Protein 6VGC (pdb70)

Structure (mmCIF, N/CA/C/O backbone):
data_6VGC
#
_entry.id   6VGC
#
_cell.length_a   65.911
_cell.length_b   101.488
_cell.length_c   111.864
_cell.angle_alpha   90.000
_cell.angle_beta   99.830
_cell.angle_gamma   90.000
#
_symmetry.space_group_name_H-M   'P 1 21 1'
#
loop_
_entity.id
_entity.type
_entity.pdbx_description
1 polymer '5-lipoxygenase-activating protein'
2 non-polymer '(2R)-cyclopentyl{4-[(quinolin-2-yl)methoxy]phenyl}acetic acid'
3 non-polymer 'CALCIUM ION'
4 non-polymer 'octyl beta-D-glucopyranoside'
5 water water
#
loop_
_atom_site.group_PDB
_atom_site.id
_atom_site.type_symbol
_atom_site.label_atom_id
_atom_site.label_alt_id
_atom_site.label_comp_id
_atom_site.label_asym_id
_atom_site.label_entity_id
_atom_site.label_seq_id
_atom_site.pdbx_PDB_ins_code
_atom_site.Cartn_x
_atom_site.Cartn_y
_atom_site.Cartn_z
_atom_site.occupancy
_atom_site.B_iso_or_equiv
_atom_site.auth_seq_id
_atom_site.auth_comp_id
_atom_site.auth_asym_id
_atom_site.auth_atom_id
_atom_site.pdbx_PDB_model_num
ATOM 1 N N . SER A 1 2 ? 16.839 -8.353 38.191 1.00 77.58 0 SER A N 1
ATOM 2 C CA . SER A 1 2 ? 15.933 -8.627 37.035 1.00 78.37 0 SER A CA 1
ATOM 3 C C . SER A 1 2 ? 15.628 -7.375 36.213 1.00 77.09 0 SER A C 1
ATOM 4 O O . SER A 1 2 ? 15.500 -7.450 34.989 1.00 77.14 0 SER A O 1
ATOM 7 N N . LEU A 1 3 ? 15.517 -6.233 36.892 1.00 76.15 1 LEU A N 1
ATOM 8 C CA . LEU A 1 3 ? 15.219 -4.950 36.246 1.00 74.91 1 LEU A CA 1
ATOM 9 C C . LEU A 1 3 ? 16.368 -4.461 35.363 1.00 74.58 1 LEU A C 1
ATOM 10 O O . LEU A 1 3 ? 17.531 -4.800 35.597 1.00 74.65 1 LEU A O 1
ATOM 15 N N . ASP A 1 4 ? 16.028 -3.658 34.356 1.00 73.91 2 ASP A N 1
ATOM 16 C CA . ASP A 1 4 ? 17.004 -3.132 33.399 1.00 73.75 2 ASP A CA 1
ATOM 17 C C . ASP A 1 4 ? 17.875 -2.015 33.982 1.00 73.87 2 ASP A C 1
ATOM 18 O O . ASP A 1 4 ? 17.552 -1.440 35.023 1.00 74.43 2 ASP A O 1
ATOM 23 N N . GLN A 1 5 ? 18.972 -1.716 33.287 1.00 72.80 3 GLN A N 1
ATOM 24 C CA . GLN A 1 5 ? 20.017 -0.805 33.766 1.00 71.31 3 GLN A CA 1
ATOM 25 C C . GLN A 1 5 ? 19.539 0.618 34.069 1.00 69.93 3 GLN A C 1
ATOM 26 O O . GLN A 1 5 ? 19.961 1.218 35.061 1.00 70.37 3 GLN A O 1
ATOM 32 N N . GLU A 1 6 ? 18.667 1.149 33.215 1.00 67.99 4 GLU A N 1
ATOM 33 C CA . GLU A 1 6 ? 18.182 2.524 33.344 1.00 65.83 4 GLU A CA 1
ATOM 34 C C . GLU A 1 6 ? 17.295 2.710 34.578 1.00 62.61 4 GLU A C 1
ATOM 35 O O . GLU A 1 6 ? 17.373 3.738 35.257 1.00 61.77 4 GLU A O 1
ATOM 41 N N . THR A 1 7 ? 16.465 1.707 34.861 1.00 58.87 5 THR A N 1
ATOM 42 C CA . THR A 1 7 ? 15.545 1.731 36.000 1.00 56.17 5 THR A CA 1
ATOM 43 C C . THR A 1 7 ? 16.284 1.612 37.336 1.00 55.13 5 THR A C 1
ATOM 44 O O . THR A 1 7 ? 15.942 2.300 38.301 1.00 55.52 5 THR A O 1
ATOM 48 N N . VAL A 1 8 ? 17.295 0.743 37.381 1.00 52.54 6 VAL A N 1
ATOM 49 C CA . VAL A 1 8 ? 18.114 0.558 38.583 1.00 50.66 6 VAL A CA 1
ATOM 50 C C . VAL A 1 8 ? 18.884 1.837 38.916 1.00 49.21 6 VAL A C 1
ATOM 51 O O . VAL A 1 8 ? 19.030 2.191 40.087 1.00 48.73 6 VAL A O 1
ATOM 55 N N . GLY A 1 9 ? 19.350 2.535 37.882 1.00 47.36 7 GLY A N 1
ATOM 56 C CA . GLY A 1 9 ? 19.981 3.848 38.041 1.00 46.65 7 GLY A CA 1
ATOM 57 C C . GLY A 1 9 ? 19.070 4.913 38.634 1.00 46.66 7 GLY A C 1
ATOM 58 O O . GLY A 1 9 ? 19.548 5.896 39.207 1.00 46.02 7 GLY A O 1
ATOM 59 N N . ASN A 1 10 ? 17.759 4.718 38.495 1.00 45.02 8 ASN A N 1
ATOM 60 C CA . ASN A 1 10 ? 16.777 5.629 39.076 1.00 44.81 8 ASN A CA 1
ATOM 61 C C . ASN A 1 10 ? 16.404 5.287 40.519 1.00 44.59 8 ASN A C 1
ATOM 62 O O . ASN A 1 10 ? 15.736 6.074 41.190 1.00 44.27 8 ASN A O 1
ATOM 67 N N . VAL A 1 11 ? 16.834 4.119 40.993 1.00 43.39 9 VAL A N 1
ATOM 68 C CA . VAL A 1 11 ? 16.485 3.653 42.341 1.00 41.17 9 VAL A CA 1
ATOM 69 C C . VAL A 1 11 ? 17.692 3.262 43.203 1.00 40.85 9 VAL A C 1
ATOM 70 O O . VAL A 1 11 ? 17.560 3.100 44.418 1.00 42.98 9 VAL A O 1
ATOM 74 N N . VAL A 1 12 ? 18.861 3.122 42.579 1.00 39.62 10 VAL A N 1
ATOM 75 C CA . VAL A 1 12 ? 20.063 2.618 43.266 1.00 38.71 10 VAL A CA 1
ATOM 76 C C . VAL A 1 12 ? 20.404 3.355 44.571 1.00 37.33 10 VAL A C 1
ATOM 77 O O . VAL A 1 12 ? 20.753 2.721 45.566 1.00 38.60 10 VAL A O 1
ATOM 81 N N . LEU A 1 13 ? 20.277 4.681 44.571 1.00 36.37 11 LEU A N 1
ATOM 82 C CA . LEU A 1 13 ? 20.578 5.480 45.761 1.00 35.31 11 LEU A CA 1
ATOM 83 C C . LEU A 1 13 ? 19.548 5.257 46.863 1.00 33.36 11 LEU A C 1
ATOM 84 O O . LEU A 1 13 ? 19.905 5.102 48.030 1.00 33.79 11 LEU A O 1
ATOM 89 N N . LEU A 1 14 ? 18.273 5.236 46.481 1.00 33.41 12 LEU A N 1
ATOM 90 C CA . LEU A 1 14 ? 17.181 4.939 47.406 1.00 31.44 12 LEU A CA 1
ATOM 91 C C . LEU A 1 14 ? 17.319 3.532 47.989 1.00 30.35 12 LEU A C 1
ATOM 92 O O . LEU 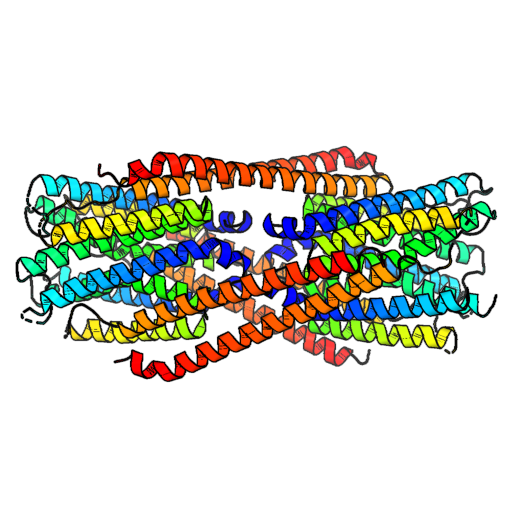A 1 14 ? 17.086 3.320 49.182 1.00 32.26 12 LEU A O 1
ATOM 97 N N . ALA A 1 15 ? 17.716 2.585 47.142 1.00 29.65 13 ALA A N 1
ATOM 98 C CA . ALA A 1 15 ? 17.961 1.201 47.552 1.00 32.37 13 ALA A CA 1
ATOM 99 C C . ALA A 1 15 ? 19.073 1.094 48.599 1.00 32.77 13 ALA A C 1
ATOM 100 O O . ALA A 1 15 ? 18.929 0.381 49.595 1.00 34.00 13 ALA A O 1
ATOM 102 N N . ILE A 1 16 ? 20.172 1.812 48.368 1.00 34.12 14 ILE A N 1
ATOM 103 C CA . ILE A 1 16 ? 21.303 1.844 49.297 1.00 33.59 14 ILE A CA 1
ATOM 104 C C . ILE A 1 16 ? 20.874 2.405 50.653 1.00 33.72 14 ILE A C 1
ATOM 105 O O . ILE A 1 16 ? 21.167 1.815 51.697 1.00 33.23 14 ILE A O 1
ATOM 110 N N . VAL A 1 17 ? 20.157 3.528 50.623 1.00 34.33 15 VAL A N 1
ATOM 111 C CA . VAL A 1 17 ? 19.635 4.163 51.834 1.00 33.65 15 VAL A CA 1
ATOM 112 C C . VAL A 1 17 ? 18.688 3.222 52.592 1.00 34.13 15 VAL A C 1
ATOM 113 O O . VAL A 1 17 ? 18.707 3.178 53.824 1.00 37.28 15 VAL A O 1
ATOM 117 N N . THR A 1 18 ? 17.881 2.464 51.851 1.00 34.34 16 THR A N 1
ATOM 118 C CA . THR A 1 18 ? 16.954 1.494 52.444 1.00 33.54 16 THR A CA 1
ATOM 119 C C . THR A 1 18 ? 17.712 0.336 53.103 1.00 32.42 16 THR A C 1
ATOM 120 O O . THR A 1 18 ? 17.349 -0.116 54.192 1.00 32.11 16 THR A O 1
ATOM 124 N N . LEU A 1 19 ? 18.770 -0.131 52.449 1.00 32.52 17 LEU A N 1
ATOM 125 C CA . LEU A 1 19 ? 19.612 -1.187 53.022 1.00 34.62 17 LEU A CA 1
ATOM 126 C C . LEU A 1 19 ? 20.342 -0.758 54.293 1.00 34.49 17 LEU A C 1
ATOM 127 O O . LEU A 1 19 ? 20.478 -1.555 55.222 1.00 36.40 17 LEU A O 1
ATOM 132 N N . ILE A 1 20 ? 20.798 0.495 54.335 1.00 35.03 18 ILE A N 1
ATOM 133 C CA . ILE A 1 20 ? 21.449 1.044 55.533 1.00 34.65 18 ILE A CA 1
ATOM 134 C C . ILE A 1 20 ? 20.455 1.106 56.698 1.00 35.74 18 ILE A C 1
ATOM 135 O O . ILE A 1 20 ? 20.814 0.807 57.841 1.00 38.39 18 ILE A O 1
ATOM 140 N N . SER A 1 21 ? 19.208 1.475 56.398 1.00 32.80 19 SER A N 1
ATOM 141 C CA . SER A 1 21 ? 18.136 1.497 57.395 1.00 31.53 19 SER A CA 1
ATOM 142 C C . SER A 1 21 ? 17.835 0.103 57.948 1.00 32.06 19 SER A C 1
ATOM 143 O O . SER A 1 21 ? 17.521 -0.045 59.129 1.00 35.55 19 SER A O 1
ATOM 146 N N . VAL A 1 22 ? 17.933 -0.908 57.086 1.00 33.20 20 VAL A N 1
ATOM 147 C CA . VAL A 1 22 ? 17.775 -2.309 57.483 1.00 34.59 20 VAL A CA 1
ATOM 148 C C . VAL A 1 22 ? 18.855 -2.719 58.494 1.00 35.99 20 VAL A C 1
ATOM 149 O O . VAL A 1 22 ? 18.550 -3.339 59.519 1.00 35.77 20 VAL A O 1
ATOM 153 N N . VAL A 1 23 ? 20.108 -2.357 58.208 1.00 35.32 21 VAL A N 1
ATOM 154 C CA . VAL A 1 23 ? 21.216 -2.595 59.136 1.00 34.41 21 VAL A CA 1
ATOM 155 C C . VAL A 1 23 ? 20.916 -1.917 60.472 1.00 34.92 21 VAL A C 1
ATOM 156 O O . VAL A 1 23 ? 21.085 -2.517 61.538 1.00 36.93 21 VAL A O 1
ATOM 160 N N . GLN A 1 24 ? 20.452 -0.673 60.402 1.00 33.19 22 GLN A N 1
ATOM 161 C CA . GLN A 1 24 ? 20.077 0.085 61.590 1.00 33.69 22 GLN A CA 1
ATOM 162 C C . GLN A 1 24 ? 18.916 -0.571 62.347 1.00 35.40 22 GLN A C 1
ATOM 163 O O . GLN A 1 24 ? 18.958 -0.666 63.578 1.00 36.95 22 GLN A O 1
ATOM 169 N N . ASN A 1 25 ? 17.894 -1.023 61.613 1.00 32.49 23 ASN A N 1
ATOM 170 C CA . ASN A 1 25 ? 16.789 -1.794 62.200 1.00 33.24 23 ASN A CA 1
ATOM 171 C C . ASN A 1 25 ? 17.304 -3.018 62.948 1.00 35.47 23 ASN A C 1
ATOM 172 O O . ASN A 1 25 ? 16.886 -3.285 64.079 1.00 36.30 23 ASN A O 1
ATOM 177 N N . GLY A 1 26 ? 18.216 -3.750 62.307 1.00 36.23 24 GLY A N 1
ATOM 178 C CA . GLY A 1 26 ? 18.842 -4.931 62.900 1.00 38.81 24 GLY A CA 1
ATOM 179 C C . GLY A 1 26 ? 19.587 -4.611 64.181 1.00 41.09 24 GLY A C 1
ATOM 180 O O . GLY A 1 26 ? 19.477 -5.341 65.167 1.00 42.03 24 GLY A O 1
ATOM 181 N N . PHE A 1 27 ? 20.335 -3.508 64.158 1.00 42.63 25 PHE A N 1
ATOM 182 C CA . PHE A 1 27 ? 21.084 -3.025 65.318 1.00 42.83 25 PHE A CA 1
ATOM 183 C C . PHE A 1 27 ? 20.167 -2.735 66.506 1.00 41.95 25 PHE A C 1
ATOM 184 O O . PHE A 1 27 ? 20.472 -3.118 67.637 1.00 44.58 25 PHE A O 1
ATOM 192 N N . PHE A 1 28 ? 19.049 -2.059 66.247 1.00 39.83 26 PHE A N 1
ATOM 193 C CA . PHE A 1 28 ? 18.066 -1.786 67.294 1.00 37.67 26 PHE A CA 1
ATOM 194 C C . PHE A 1 28 ? 17.486 -3.086 67.847 1.00 37.59 26 PHE A C 1
ATOM 195 O O . PHE A 1 28 ? 17.313 -3.227 69.059 1.00 37.65 26 PHE A O 1
ATOM 203 N N . ALA A 1 29 ? 17.192 -4.027 66.949 1.00 38.69 27 ALA A N 1
ATOM 204 C CA . ALA A 1 29 ? 16.592 -5.313 67.312 1.00 40.53 27 ALA A CA 1
ATOM 205 C C . ALA A 1 29 ? 17.538 -6.146 68.165 1.00 42.70 27 ALA A C 1
ATOM 206 O O . ALA A 1 29 ? 17.124 -6.737 69.165 1.00 42.66 27 ALA A O 1
ATOM 208 N N . HIS A 1 30 ? 18.807 -6.180 67.760 1.00 45.96 28 HIS A N 1
ATOM 209 C CA . HIS A 1 30 ? 19.870 -6.833 68.518 1.00 49.10 28 HIS A CA 1
ATOM 210 C C . HIS A 1 30 ? 19.947 -6.272 69.935 1.00 50.14 28 HIS A C 1
ATOM 211 O O . HIS A 1 30 ? 20.069 -7.028 70.902 1.00 53.49 28 HIS A O 1
ATOM 218 N N . LYS A 1 31 ? 19.856 -4.947 70.042 1.00 49.60 29 LYS A N 1
ATOM 219 C CA . LYS A 1 31 ? 19.932 -4.242 71.321 1.00 51.44 29 LYS A CA 1
ATOM 220 C C . LYS A 1 31 ? 18.786 -4.631 72.260 1.00 51.24 29 LYS A C 1
ATOM 221 O O . LYS A 1 31 ? 18.969 -4.693 73.477 1.00 51.12 29 LYS A O 1
ATOM 227 N N . VAL A 1 32 ? 17.612 -4.891 71.687 1.00 51.21 30 VAL A N 1
ATOM 228 C CA . VAL A 1 32 ? 16.465 -5.390 72.447 1.00 51.47 30 VAL A CA 1
ATOM 229 C C . VAL A 1 32 ? 16.726 -6.825 72.914 1.00 52.62 30 VAL A C 1
ATOM 230 O O . VAL A 1 32 ? 16.526 -7.144 74.088 1.00 51.43 30 VAL A O 1
ATOM 234 N N . GLU A 1 33 ? 17.183 -7.669 71.989 1.00 54.73 31 GLU A N 1
ATOM 235 C CA . GLU A 1 33 ? 17.518 -9.069 72.265 1.00 57.67 31 GLU A CA 1
ATOM 236 C C . GLU A 1 33 ? 18.552 -9.193 73.386 1.00 60.21 31 GLU A C 1
ATOM 237 O O . GLU A 1 33 ? 18.433 -10.061 74.253 1.00 59.06 31 GLU A O 1
ATOM 243 N N . HIS A 1 34 ? 19.552 -8.313 73.359 1.00 63.33 32 HIS A N 1
ATOM 244 C CA . HIS A 1 34 ? 20.611 -8.267 74.367 1.00 66.81 32 HIS A CA 1
ATOM 245 C C . HIS A 1 34 ? 20.066 -8.005 75.773 1.00 68.44 32 HIS A C 1
ATOM 246 O O . HIS A 1 34 ? 20.599 -8.521 76.757 1.00 69.66 32 HIS A O 1
ATOM 253 N N . GLU A 1 35 ? 18.999 -7.213 75.854 1.00 69.92 33 GLU A N 1
ATOM 254 C CA . GLU A 1 35 ? 18.393 -6.854 77.132 1.00 70.53 33 GLU A CA 1
ATOM 255 C C . GLU A 1 35 ? 17.223 -7.772 77.502 1.00 71.69 33 GLU A C 1
ATOM 256 O O . GLU A 1 35 ? 16.827 -7.841 78.667 1.00 72.66 33 GLU A O 1
ATOM 262 N N . SER A 1 36 ? 16.680 -8.472 76.507 1.00 72.77 34 SER A N 1
ATOM 263 C CA . SER A 1 36 ? 15.551 -9.382 76.710 1.00 74.62 34 SER A CA 1
ATOM 264 C C . SER A 1 36 ? 15.979 -10.687 77.375 1.00 76.20 34 SER A C 1
ATOM 265 O O . SER A 1 36 ? 15.268 -11.214 78.234 1.00 76.05 34 SER A O 1
ATOM 268 N N . ARG A 1 37 ? 17.140 -11.197 76.969 1.00 77.99 35 ARG A N 1
ATOM 269 C CA . ARG A 1 37 ? 17.671 -12.462 77.480 1.00 78.79 35 ARG A CA 1
ATOM 270 C C . ARG A 1 37 ? 18.094 -12.359 78.951 1.00 79.14 35 ARG A C 1
ATOM 271 O O . ARG A 1 37 ? 18.149 -13.368 79.659 1.00 79.47 35 ARG A O 1
ATOM 279 N N . THR A 1 38 ? 18.379 -11.135 79.396 1.00 78.88 36 THR A N 1
ATOM 280 C CA . THR A 1 38 ? 18.790 -10.868 80.772 1.00 78.23 36 THR A CA 1
ATOM 281 C C . THR A 1 38 ? 17.617 -10.368 81.610 1.00 77.62 36 THR A C 1
ATOM 282 O O . THR A 1 38 ? 16.714 -11.133 81.951 1.00 76.95 36 THR A O 1
ATOM 284 N N . THR A 1 47 ? 5.857 -4.161 81.886 1.00 79.74 45 THR A N 1
ATOM 285 C CA . THR A 1 47 ? 6.842 -3.175 82.332 1.00 80.32 45 THR A CA 1
ATOM 286 C C . THR A 1 47 ? 7.903 -3.802 83.248 1.00 79.57 45 THR A C 1
ATOM 287 O O . THR A 1 47 ? 7.759 -3.827 84.474 1.00 79.49 45 THR A O 1
ATOM 291 N N . GLY A 1 48 ? 8.966 -4.313 82.630 1.00 78.67 46 GLY A N 1
ATOM 292 C CA . GLY A 1 48 ? 10.032 -5.007 83.351 1.00 76.77 46 GLY A CA 1
ATOM 293 C C . GLY A 1 48 ? 11.140 -4.086 83.819 1.00 75.09 46 GLY A C 1
ATOM 294 O O . GLY A 1 48 ? 10.878 -2.972 84.282 1.00 75.44 46 GLY A O 1
ATOM 295 N N . THR A 1 49 ? 12.379 -4.559 83.692 1.00 72.99 47 THR A N 1
ATOM 296 C CA . THR A 1 49 ? 13.571 -3.810 84.099 1.00 72.00 47 THR A CA 1
ATOM 297 C C . THR A 1 49 ? 13.650 -2.464 83.380 1.00 70.57 47 THR A C 1
ATOM 298 O O . THR A 1 49 ? 13.253 -2.351 82.218 1.00 70.93 47 THR A O 1
ATOM 302 N N . LEU A 1 50 ? 14.158 -1.450 84.080 1.00 69.46 48 LEU A N 1
ATOM 303 C CA . LEU A 1 50 ? 14.339 -0.112 83.509 1.00 68.49 48 LEU A CA 1
ATOM 304 C C . LEU A 1 50 ? 15.139 -0.147 82.207 1.00 66.39 48 LEU A C 1
ATOM 305 O O . LEU A 1 50 ? 14.774 0.516 81.236 1.00 65.59 48 LEU A O 1
ATOM 310 N N . ALA A 1 51 ? 16.215 -0.933 82.198 1.00 64.64 49 ALA A N 1
ATOM 311 C CA . ALA A 1 51 ? 17.082 -1.075 81.027 1.00 62.22 49 ALA A CA 1
ATOM 312 C C . ALA A 1 51 ? 16.352 -1.682 79.828 1.00 60.83 49 ALA A C 1
ATOM 313 O O . ALA A 1 51 ? 16.456 -1.166 78.715 1.00 61.38 49 ALA A O 1
ATOM 315 N N . PHE A 1 52 ? 15.613 -2.766 80.059 1.00 58.32 50 PHE A N 1
ATOM 316 C CA . PHE A 1 52 ? 14.864 -3.426 78.989 1.00 57.52 50 PHE A CA 1
ATOM 317 C C . PHE A 1 52 ? 13.725 -2.555 78.459 1.00 57.10 50 PHE A C 1
ATOM 318 O O . PHE A 1 52 ? 13.548 -2.436 77.245 1.00 56.40 50 PHE A O 1
ATOM 326 N N . GLU A 1 53 ? 12.965 -1.950 79.371 1.00 56.00 51 GLU A N 1
ATOM 327 C CA . GLU A 1 53 ? 11.854 -1.075 79.003 1.00 56.40 51 GLU A CA 1
ATOM 328 C C . GLU A 1 53 ? 12.292 0.112 78.149 1.00 55.39 51 GLU A C 1
ATOM 329 O O . GLU A 1 53 ? 11.572 0.517 77.236 1.00 52.70 51 GLU A O 1
ATOM 335 N N . ARG A 1 54 ? 13.472 0.654 78.445 1.00 55.55 52 ARG A N 1
ATOM 336 C CA . ARG A 1 54 ? 14.024 1.780 77.690 1.00 56.25 52 ARG A CA 1
ATOM 337 C C . ARG A 1 54 ? 14.382 1.410 76.247 1.00 54.54 52 ARG A C 1
ATOM 338 O O . ARG A 1 54 ? 14.038 2.143 75.318 1.00 54.89 52 ARG A O 1
ATOM 346 N N . VAL A 1 55 ? 15.055 0.274 76.063 1.00 52.67 53 VAL A N 1
ATOM 347 C CA . VAL A 1 55 ? 15.447 -0.187 74.725 1.00 52.24 53 VAL A CA 1
ATOM 348 C C . VAL A 1 55 ? 14.231 -0.639 73.910 1.00 49.98 53 VAL A C 1
ATOM 349 O O . VAL A 1 55 ? 14.114 -0.310 72.727 1.00 50.41 53 VAL A O 1
ATOM 353 N N . TYR A 1 56 ? 13.333 -1.390 74.548 1.00 47.12 54 TYR A N 1
ATOM 354 C CA . TYR A 1 56 ? 12.132 -1.894 73.884 1.00 45.53 54 TYR A CA 1
ATOM 355 C C . TYR A 1 56 ? 11.226 -0.770 73.378 1.00 44.59 54 TYR A C 1
ATOM 356 O O . TYR A 1 56 ? 10.732 -0.836 72.256 1.00 46.64 54 TYR A O 1
ATOM 365 N N . THR A 1 57 ? 11.019 0.254 74.204 1.00 44.71 55 THR A N 1
ATOM 366 C CA . THR A 1 57 ? 10.174 1.395 73.836 1.00 43.99 55 THR A CA 1
ATOM 367 C C . THR A 1 57 ? 10.807 2.211 72.709 1.00 44.28 55 THR A C 1
ATOM 368 O O . THR A 1 57 ? 10.123 2.586 71.755 1.00 45.08 55 THR A O 1
ATOM 372 N N . ALA A 1 58 ? 12.110 2.471 72.823 1.00 44.17 56 ALA A N 1
ATOM 373 C CA . ALA A 1 58 ? 12.863 3.194 71.797 1.00 45.29 56 ALA A CA 1
ATOM 374 C C . ALA A 1 58 ? 12.778 2.487 70.449 1.00 45.14 56 ALA A C 1
ATOM 375 O O . ALA A 1 58 ? 12.477 3.116 69.431 1.00 47.23 56 ALA A O 1
ATOM 377 N N . ASN A 1 59 ? 13.040 1.181 70.453 1.00 44.41 57 ASN A N 1
ATOM 378 C CA . ASN A 1 59 ? 12.902 0.354 69.256 1.00 42.86 57 ASN A CA 1
ATOM 379 C C . ASN A 1 59 ? 11.473 0.367 68.730 1.00 40.08 57 ASN A C 1
ATOM 380 O O . ASN A 1 59 ? 11.252 0.475 67.525 1.00 40.76 57 ASN A O 1
ATOM 385 N N . GLN A 1 60 ? 10.514 0.262 69.646 1.00 39.53 58 GLN A N 1
ATOM 386 C CA . GLN A 1 60 ? 9.093 0.264 69.302 1.00 40.91 58 GLN A CA 1
ATOM 387 C C . GLN A 1 60 ? 8.678 1.581 68.637 1.00 40.25 58 GLN A C 1
ATOM 388 O O . GLN A 1 60 ? 7.892 1.576 67.689 1.00 42.99 58 GLN A O 1
ATOM 394 N N . ASN A 1 61 ? 9.222 2.695 69.124 1.00 39.42 59 ASN A N 1
ATOM 395 C CA . ASN A 1 61 ? 8.965 4.013 68.538 1.00 37.00 59 ASN A CA 1
ATOM 396 C C . ASN A 1 61 ? 9.601 4.164 67.156 1.00 37.90 59 ASN A C 1
ATOM 397 O O . ASN A 1 61 ? 9.029 4.806 66.274 1.00 36.91 59 ASN A O 1
ATOM 402 N N . CYS A 1 62 ? 10.781 3.567 66.983 1.00 37.70 60 CYS A N 1
ATOM 403 C CA . CYS A 1 62 ? 11.481 3.549 65.699 1.00 35.79 60 CYS A CA 1
ATOM 404 C C . CYS A 1 62 ? 10.782 2.661 64.671 1.00 33.62 60 CYS A C 1
ATOM 405 O O . CYS A 1 62 ? 10.659 3.036 63.504 1.00 35.88 60 CYS A O 1
ATOM 408 N N . VAL A 1 63 ? 10.339 1.482 65.107 1.00 33.92 61 VAL A N 1
ATOM 409 C CA . VAL A 1 63 ? 9.623 0.542 64.237 1.00 34.07 61 VAL A CA 1
ATOM 410 C C . VAL A 1 63 ? 8.268 1.108 63.799 1.00 33.73 61 VAL A C 1
ATOM 411 O O . VAL A 1 63 ? 7.874 0.943 62.646 1.00 35.84 61 VAL A O 1
ATOM 415 N N . ASP A 1 64 ? 7.577 1.789 64.712 1.00 34.90 62 ASP A N 1
ATOM 416 C CA . ASP A 1 64 ? 6.274 2.403 64.418 1.00 38.63 62 ASP A CA 1
ATOM 417 C C . ASP A 1 64 ? 6.314 3.362 63.229 1.00 38.23 62 ASP A C 1
ATOM 418 O O . ASP A 1 64 ? 5.403 3.367 62.397 1.00 36.19 62 ASP A O 1
ATOM 423 N N . ALA A 1 65 ? 7.379 4.160 63.154 1.00 37.65 63 ALA A N 1
ATOM 424 C CA . ALA A 1 65 ? 7.503 5.208 62.138 1.00 36.86 63 ALA A CA 1
ATOM 425 C C . ALA A 1 65 ? 8.172 4.755 60.835 1.00 34.61 63 ALA A C 1
ATOM 426 O O . ALA A 1 65 ? 8.167 5.494 59.850 1.00 36.87 63 ALA A O 1
ATOM 428 N N . TYR A 1 66 ? 8.731 3.546 60.828 1.00 33.39 64 TYR A N 1
ATOM 429 C CA . TYR A 1 66 ? 9.521 3.060 59.688 1.00 33.40 64 TYR A CA 1
ATOM 430 C C . TYR A 1 66 ? 8.738 2.909 58.375 1.00 32.22 64 TYR A C 1
ATOM 431 O O . TYR A 1 66 ? 9.215 3.360 57.330 1.00 34.14 64 TYR A O 1
ATOM 440 N N . PRO A 1 67 ? 7.547 2.271 58.413 1.00 30.86 65 PRO A N 1
ATOM 441 C CA . PRO A 1 67 ? 6.766 2.172 57.176 1.00 30.62 65 PRO A CA 1
ATOM 442 C C . PRO A 1 67 ? 6.492 3.538 56.551 1.00 28.28 65 PRO A C 1
ATOM 443 O O . PRO A 1 67 ? 6.648 3.704 55.336 1.00 29.04 65 PRO A O 1
ATOM 447 N N . THR A 1 68 ? 6.109 4.504 57.380 1.00 26.17 66 THR A N 1
ATOM 448 C CA . THR A 1 68 ? 5.818 5.854 56.909 1.00 30.36 66 THR A CA 1
ATOM 449 C C . THR A 1 68 ? 7.056 6.483 56.274 1.00 29.94 66 THR A C 1
ATOM 450 O O . THR A 1 68 ? 6.976 7.037 55.174 1.00 28.96 66 THR A O 1
ATOM 454 N N . PHE A 1 69 ? 8.199 6.364 56.950 1.00 30.46 67 PHE A N 1
ATOM 455 C CA . PHE A 1 69 ? 9.466 6.830 56.396 1.00 30.12 67 PHE A CA 1
ATOM 456 C C . PHE A 1 69 ? 9.701 6.249 55.011 1.00 31.13 67 PHE A C 1
ATOM 457 O O . PHE A 1 69 ? 9.966 6.986 54.058 1.00 33.75 67 PHE A O 1
ATOM 465 N N . LEU A 1 70 ? 9.582 4.927 54.907 1.00 32.43 68 LEU A N 1
ATOM 466 C CA . LEU A 1 70 ? 9.857 4.215 53.663 1.00 32.88 68 LEU A CA 1
ATOM 467 C C . LEU A 1 70 ? 8.895 4.627 52.552 1.00 32.81 68 LEU A C 1
ATOM 468 O O . LEU A 1 70 ? 9.303 4.783 51.399 1.00 37.29 68 LEU A O 1
ATOM 473 N N . ALA A 1 71 ? 7.625 4.822 52.903 1.00 32.69 69 ALA A N 1
ATOM 474 C CA . ALA A 1 71 ? 6.627 5.293 51.942 1.00 32.23 69 ALA A CA 1
ATOM 475 C C . ALA A 1 71 ? 7.015 6.642 51.335 1.00 32.07 69 ALA A C 1
ATOM 476 O O . ALA A 1 71 ? 7.054 6.776 50.113 1.00 34.88 69 ALA A O 1
ATOM 478 N N . VAL A 1 72 ? 7.323 7.628 52.178 1.00 31.94 70 VAL A N 1
ATOM 479 C CA . VAL A 1 72 ? 7.660 8.969 51.674 1.00 32.63 70 VAL A CA 1
ATOM 480 C C . VAL A 1 72 ? 9.056 9.064 51.049 1.00 34.35 70 VAL A C 1
ATOM 481 O O . VAL A 1 72 ? 9.283 9.900 50.174 1.00 36.86 70 VAL A O 1
ATOM 485 N N . LEU A 1 73 ? 9.980 8.213 51.492 1.00 33.83 71 LEU A N 1
ATOM 486 C CA . LEU A 1 73 ? 11.316 8.150 50.895 1.00 33.81 71 LEU A CA 1
ATOM 487 C C . LEU A 1 73 ? 11.235 7.735 49.427 1.00 33.33 71 LEU A C 1
ATOM 488 O O . LEU A 1 73 ? 11.793 8.401 48.551 1.00 32.44 71 LEU A O 1
ATOM 493 N N . TRP A 1 74 ? 10.535 6.632 49.172 1.00 32.51 72 TRP A N 1
ATOM 494 C CA . TRP A 1 74 ? 10.383 6.116 47.817 1.00 30.49 72 TRP A CA 1
ATOM 495 C C . TRP A 1 74 ? 9.455 6.971 46.949 1.00 31.77 72 TRP A C 1
ATOM 496 O O . TRP A 1 74 ? 9.747 7.181 45.769 1.00 32.70 72 TRP A O 1
ATOM 507 N N . SER A 1 75 ? 8.360 7.475 47.525 1.00 29.98 73 SER A N 1
ATOM 508 C CA . SER A 1 75 ? 7.492 8.420 46.804 1.00 32.91 73 SER A CA 1
ATOM 509 C C . SER A 1 75 ? 8.294 9.628 46.313 1.00 32.63 73 SER A C 1
ATOM 510 O O . SER A 1 75 ? 8.265 9.953 45.130 1.00 34.53 73 SER A O 1
ATOM 513 N N . ALA A 1 76 ? 9.023 10.273 47.221 1.00 33.94 74 ALA A N 1
ATOM 514 C CA . ALA A 1 76 ? 9.857 11.430 46.868 1.00 34.06 74 ALA A CA 1
ATOM 515 C C . ALA A 1 76 ? 10.920 11.091 45.824 1.00 31.02 74 ALA A C 1
ATOM 516 O O . ALA A 1 76 ? 11.139 11.852 44.883 1.00 32.91 74 ALA A O 1
ATOM 518 N N . GLY A 1 77 ? 11.566 9.942 45.989 1.00 31.68 75 GLY A N 1
ATOM 519 C CA . GLY A 1 77 ? 12.676 9.547 45.122 1.00 33.78 75 GLY A CA 1
ATOM 520 C C . GLY A 1 77 ? 12.262 9.168 43.717 1.00 34.12 75 GLY A C 1
ATOM 521 O O . GLY A 1 77 ? 12.999 9.420 42.760 1.00 32.34 75 GLY A O 1
ATOM 522 N N . LEU A 1 78 ? 11.080 8.564 43.599 1.00 34.96 76 LEU A N 1
ATOM 523 C CA . LEU A 1 78 ? 10.553 8.104 42.316 1.00 34.44 76 LEU A CA 1
ATOM 524 C C . LEU A 1 78 ? 9.757 9.183 41.578 1.00 36.30 76 LEU A C 1
ATOM 525 O O . LEU A 1 78 ? 9.841 9.287 40.350 1.00 34.71 76 LEU A O 1
ATOM 530 N N . LEU A 1 79 ? 8.988 9.978 42.324 1.00 37.90 77 LEU A N 1
ATOM 531 C CA . LEU A 1 79 ? 8.070 10.952 41.720 1.00 40.61 77 LEU A CA 1
ATOM 532 C C . LEU A 1 79 ? 8.706 12.323 41.473 1.00 42.13 77 LEU A C 1
ATOM 533 O O . LEU A 1 79 ? 8.314 13.030 40.546 1.00 44.36 77 LEU A O 1
ATOM 538 N N . CYS A 1 80 ? 9.685 12.685 42.299 1.00 41.44 78 CYS A N 1
ATOM 539 C CA . CYS A 1 80 ? 10.277 14.020 42.262 1.00 41.82 78 CYS A CA 1
ATOM 540 C C . CYS A 1 80 ? 11.733 14.014 41.778 1.00 40.71 78 CYS A C 1
ATOM 541 O O . CYS A 1 80 ? 12.004 14.367 40.631 1.00 44.36 78 CYS A O 1
ATOM 544 N N . SER A 1 81 ? 12.657 13.616 42.653 1.00 38.51 79 SER A N 1
ATOM 545 C CA . SER A 1 81 ? 14.091 13.582 42.341 1.00 38.74 79 SER A CA 1
ATOM 546 C C . SER A 1 81 ? 14.829 12.671 43.322 1.00 35.81 79 SER A C 1
ATOM 547 O O . SER A 1 81 ? 14.660 12.790 44.533 1.00 36.35 79 SER A O 1
ATOM 550 N N . GLN A 1 82 ? 15.652 11.771 42.791 1.00 37.27 80 GLN A N 1
ATOM 551 C CA . GLN A 1 82 ? 16.280 10.719 43.597 1.00 38.04 80 GLN A CA 1
ATOM 552 C C . GLN A 1 82 ? 17.302 11.204 44.630 1.00 37.70 80 GLN A C 1
ATOM 553 O O . GLN A 1 82 ? 17.225 10.828 45.804 1.00 39.34 80 GLN A O 1
ATOM 559 N N . VAL A 1 83 ? 18.254 12.025 44.187 1.00 38.02 81 VAL A N 1
ATOM 560 C CA . VAL A 1 83 ? 19.378 12.466 45.032 1.00 36.52 81 VAL A CA 1
ATOM 561 C C . VAL A 1 83 ? 18.942 13.182 46.327 1.00 35.16 81 VAL A C 1
ATOM 562 O O . VAL A 1 83 ? 19.331 12.754 47.414 1.00 34.68 81 VAL A O 1
ATOM 566 N N . PRO A 1 84 ? 18.127 14.256 46.219 1.00 34.96 82 PRO A N 1
ATOM 567 C CA . PRO A 1 84 ? 17.708 14.954 47.439 1.00 36.53 82 PRO A CA 1
ATOM 568 C C . PRO A 1 84 ? 16.897 14.063 48.385 1.00 38.72 82 PRO A C 1
ATOM 569 O O . PRO A 1 84 ? 17.054 14.158 49.604 1.00 40.23 82 PRO A O 1
ATOM 573 N N . ALA A 1 85 ? 16.043 13.210 47.820 1.00 36.75 83 ALA A N 1
ATOM 574 C CA . ALA A 1 85 ? 15.275 12.249 48.604 1.00 35.32 83 ALA A CA 1
ATOM 575 C C . ALA A 1 85 ? 16.190 11.267 49.335 1.00 34.52 83 ALA A C 1
ATOM 576 O O . ALA A 1 85 ? 16.017 11.025 50.531 1.00 35.74 83 ALA A O 1
ATOM 578 N N . ALA A 1 86 ? 17.174 10.728 48.618 1.00 34.40 84 ALA A N 1
ATOM 579 C CA . ALA A 1 86 ? 18.152 9.805 49.202 1.00 36.26 84 ALA A CA 1
ATOM 580 C C . ALA A 1 86 ? 18.995 10.462 50.297 1.00 37.97 84 ALA A C 1
ATOM 581 O O . ALA A 1 86 ? 19.281 9.840 51.325 1.00 38.97 84 ALA A O 1
ATOM 583 N N . PHE A 1 87 ? 19.387 11.714 50.074 1.00 38.87 85 PHE A N 1
ATOM 584 C CA . PHE A 1 87 ? 20.171 12.459 51.056 1.00 39.81 85 PHE A CA 1
ATOM 585 C C . PHE A 1 87 ? 19.358 12.722 52.320 1.00 36.35 85 PHE A C 1
ATOM 586 O O . PHE A 1 87 ? 19.843 12.493 53.428 1.00 37.01 85 PHE A O 1
ATOM 594 N N . ALA A 1 88 ? 18.120 13.183 52.146 1.00 33.41 86 ALA A N 1
ATOM 595 C CA . ALA A 1 88 ? 17.194 13.375 53.261 1.00 33.57 86 ALA A CA 1
ATOM 596 C C . ALA A 1 88 ? 16.960 12.071 54.024 1.00 34.42 86 ALA A C 1
ATOM 597 O O . ALA A 1 88 ? 16.837 12.073 55.252 1.00 36.86 86 ALA A O 1
ATOM 599 N N . GLY A 1 89 ? 16.903 10.964 53.288 1.00 33.95 87 GLY A N 1
ATOM 600 C CA . GLY A 1 89 ? 16.776 9.638 53.883 1.00 36.69 87 GLY A CA 1
ATOM 601 C C . GLY A 1 89 ? 17.982 9.274 54.725 1.00 37.85 87 GLY A C 1
ATOM 602 O O . GLY A 1 89 ? 17.840 8.693 55.802 1.00 39.98 87 GLY A O 1
ATOM 603 N N . LEU A 1 90 ? 19.169 9.621 54.233 1.00 38.14 88 LEU A N 1
ATOM 604 C CA . LEU A 1 90 ? 20.412 9.407 54.970 1.00 41.02 88 LEU A CA 1
ATOM 605 C C . LEU A 1 90 ? 20.439 10.246 56.250 1.00 40.95 88 LEU A C 1
ATOM 606 O O . LEU A 1 90 ? 20.998 9.826 57.264 1.00 40.02 88 LEU A O 1
ATOM 611 N N . MET A 1 91 ? 19.818 11.424 56.193 1.00 39.75 89 MET A N 1
ATOM 612 C CA . MET A 1 91 ? 19.723 12.322 57.344 1.00 41.51 89 MET A CA 1
ATOM 613 C C . MET A 1 91 ? 18.767 11.786 58.405 1.00 41.53 89 MET A C 1
ATOM 614 O O . MET A 1 91 ? 19.013 11.940 59.605 1.00 42.06 89 MET A O 1
ATOM 619 N N . TYR A 1 92 ? 17.678 11.165 57.954 1.00 41.48 90 TYR A N 1
ATOM 620 C CA . TYR A 1 92 ? 16.721 10.506 58.842 1.00 39.97 90 TYR A CA 1
ATOM 621 C C . TYR A 1 92 ? 17.423 9.451 59.690 1.00 39.79 90 TYR A C 1
ATOM 622 O O . TYR A 1 92 ? 17.197 9.367 60.897 1.00 40.79 90 TYR A O 1
ATOM 631 N N . LEU A 1 93 ? 18.288 8.666 59.051 1.00 39.35 91 LEU A N 1
ATOM 632 C CA . LEU A 1 93 ? 19.015 7.596 59.732 1.00 40.19 91 LEU A CA 1
ATOM 633 C C . LEU A 1 93 ? 19.997 8.133 60.777 1.00 42.18 91 LEU A C 1
ATOM 634 O O . LEU A 1 93 ? 20.164 7.530 61.838 1.00 43.99 91 LEU A O 1
ATOM 639 N N . PHE A 1 94 ? 20.628 9.269 60.480 1.00 43.54 92 PHE A N 1
ATOM 640 C CA . PHE A 1 94 ? 21.501 9.941 61.445 1.00 45.87 92 PHE A CA 1
ATOM 641 C C . PHE A 1 94 ? 20.716 10.482 62.640 1.00 44.32 92 PHE A C 1
ATOM 642 O O . PHE A 1 94 ? 21.140 10.324 63.784 1.00 44.54 92 PHE A O 1
ATOM 650 N N . VAL A 1 95 ? 19.574 11.109 62.361 1.00 43.58 93 VAL A N 1
ATOM 651 C CA . VAL A 1 95 ? 18.686 11.641 63.397 1.00 42.74 93 VAL A CA 1
ATOM 652 C C . VAL A 1 95 ? 18.100 10.510 64.251 1.00 44.29 93 VAL A C 1
ATOM 653 O O . VAL A 1 95 ? 18.004 10.624 65.476 1.00 47.13 93 VAL A O 1
ATOM 657 N N . ARG A 1 96 ? 17.734 9.417 63.588 1.00 45.25 94 ARG A N 1
ATOM 658 C CA . ARG A 1 96 ? 17.146 8.243 64.228 1.00 45.43 94 ARG A CA 1
ATOM 659 C C . ARG A 1 96 ? 18.136 7.556 65.167 1.00 44.69 94 ARG A C 1
ATOM 660 O O . ARG A 1 96 ? 17.761 7.093 66.248 1.00 44.01 94 ARG A O 1
ATOM 668 N N . GLN A 1 97 ? 19.397 7.491 64.747 1.00 45.76 95 GLN A N 1
ATOM 669 C CA . GLN A 1 97 ? 20.462 6.922 65.572 1.00 46.16 95 GLN A CA 1
ATOM 670 C C . GLN A 1 97 ? 20.618 7.697 66.885 1.00 45.52 95 GLN A C 1
ATOM 671 O O . GLN A 1 97 ? 20.696 7.100 67.958 1.00 45.29 95 GLN A O 1
ATOM 677 N N . LYS A 1 98 ? 20.631 9.025 66.786 1.00 46.27 96 LYS A N 1
ATOM 678 C CA . LYS A 1 98 ? 20.758 9.908 67.947 1.00 47.46 96 LYS A CA 1
ATOM 679 C C . LYS A 1 98 ? 19.531 9.857 68.859 1.00 46.53 96 LYS A C 1
ATOM 680 O O . LYS A 1 98 ? 19.648 10.020 70.074 1.00 48.48 96 LYS A O 1
ATOM 686 N N . TYR A 1 99 ? 18.361 9.633 68.268 1.00 47.56 97 TYR A N 1
ATOM 687 C CA . TYR A 1 99 ? 17.118 9.497 69.025 1.00 46.10 97 TYR A CA 1
ATOM 688 C C . TYR A 1 99 ? 17.110 8.214 69.857 1.00 47.14 97 TYR A C 1
ATOM 689 O O . TYR A 1 99 ? 16.731 8.231 71.030 1.00 47.96 97 TYR A O 1
ATOM 698 N N . PHE A 1 100 ? 17.521 7.111 69.233 1.00 47.37 98 PHE A N 1
ATOM 699 C CA . PHE A 1 100 ? 17.586 5.805 69.887 1.00 47.83 98 PHE A CA 1
ATOM 700 C C . PHE A 1 100 ? 18.619 5.783 71.014 1.00 50.65 98 PHE A C 1
ATOM 701 O O . PHE A 1 100 ? 18.353 5.246 72.090 1.00 52.46 98 PHE A O 1
ATOM 709 N N . VAL A 1 101 ? 19.792 6.364 70.757 1.00 52.75 99 VAL A N 1
ATOM 710 C CA . VAL A 1 101 ? 20.884 6.402 71.736 1.00 55.43 99 VAL A CA 1
ATOM 711 C C . VAL A 1 101 ? 20.516 7.254 72.957 1.00 57.33 99 VAL A C 1
ATOM 712 O O . VAL A 1 101 ? 20.842 6.896 74.091 1.00 58.23 99 VAL A O 1
ATOM 716 N N . GLY A 1 102 ? 19.814 8.361 72.716 1.00 58.93 100 GLY A N 1
ATOM 717 C CA . GLY A 1 102 ? 19.347 9.250 73.784 1.00 59.98 100 GLY A CA 1
ATOM 718 C C . GLY A 1 102 ? 18.384 8.605 74.767 1.00 60.90 100 GLY A C 1
ATOM 719 O O . GLY A 1 102 ? 18.273 9.048 75.913 1.00 61.68 100 GLY A O 1
ATOM 720 N N . TYR A 1 103 ? 17.683 7.565 74.315 1.00 60.71 101 TYR A N 1
ATOM 721 C CA . TYR A 1 103 ? 16.800 6.768 75.172 1.00 60.73 101 TYR A CA 1
ATOM 722 C C . TYR A 1 103 ? 17.573 5.886 76.148 1.00 62.28 101 TYR A C 1
ATOM 723 O O . TYR A 1 103 ? 17.150 5.697 77.289 1.00 64.28 101 TYR A O 1
ATOM 732 N N . LEU A 1 104 ? 18.698 5.344 75.687 1.00 63.50 102 LEU A N 1
ATOM 733 C CA . LEU A 1 104 ? 19.489 4.385 76.463 1.00 64.31 102 LEU A CA 1
ATOM 734 C C . LEU A 1 104 ? 20.153 5.025 77.682 1.00 65.04 102 LEU A C 1
ATOM 735 O O . LEU A 1 104 ? 20.281 6.247 77.767 1.00 65.71 102 LEU A O 1
ATOM 740 N N . PRO A 1 112 ? 13.843 11.434 75.068 1.00 59.05 110 PRO A N 1
ATOM 741 C CA . PRO A 1 112 ? 12.995 12.303 74.252 1.00 57.94 110 PRO A CA 1
ATOM 742 C C . PRO A 1 112 ? 11.557 11.784 74.146 1.00 56.54 110 PRO A C 1
ATOM 743 O O . PRO A 1 112 ? 11.196 10.815 74.820 1.00 57.39 110 PRO A O 1
ATOM 747 N N . GLY A 1 113 ? 10.749 12.434 73.310 1.00 53.62 111 GLY A N 1
ATOM 748 C CA . GLY A 1 113 ? 9.339 12.081 73.155 1.00 51.02 111 GLY A CA 1
ATOM 749 C C . GLY A 1 113 ? 9.082 10.939 72.187 1.00 49.61 111 GLY A C 1
ATOM 750 O O . GLY A 1 113 ? 9.986 10.168 71.858 1.00 48.98 111 GLY A O 1
ATOM 751 N N . TYR A 1 114 ? 7.836 10.838 71.733 1.00 48.38 112 TYR A N 1
ATOM 752 C CA . TYR A 1 114 ? 7.411 9.772 70.830 1.00 46.89 112 TYR A CA 1
ATOM 753 C C . TYR A 1 114 ? 7.904 9.983 69.393 1.00 46.75 112 TYR A C 1
ATOM 754 O O . TYR A 1 114 ? 8.377 9.043 68.749 1.00 47.32 112 TYR A O 1
ATOM 763 N N . ILE A 1 115 ? 7.810 11.222 68.912 1.00 44.36 113 ILE A N 1
ATOM 764 C CA . ILE A 1 115 ? 8.130 11.565 67.526 1.00 41.27 113 ILE A CA 1
ATOM 765 C C . ILE A 1 115 ? 9.563 12.090 67.356 1.00 41.14 113 ILE A C 1
ATOM 766 O O . ILE A 1 115 ? 10.074 12.813 68.211 1.00 40.99 113 ILE A O 1
ATOM 771 N N . PHE A 1 116 ? 10.194 11.707 66.245 1.00 39.99 114 PHE A N 1
ATOM 772 C CA . PHE A 1 116 ? 11.499 12.229 65.834 1.00 38.92 114 PHE A CA 1
ATOM 773 C C . PHE A 1 116 ? 11.545 12.364 64.313 1.00 39.58 114 PHE A C 1
ATOM 774 O O . PHE A 1 116 ? 10.739 11.747 63.607 1.00 40.56 114 PHE A O 1
ATOM 782 N N . GLY A 1 117 ? 12.491 13.163 63.817 1.00 36.64 115 GLY A N 1
ATOM 783 C CA . GLY A 1 117 ? 12.687 13.362 62.377 1.00 35.69 115 GLY A CA 1
ATOM 784 C C . GLY A 1 117 ? 11.475 13.916 61.648 1.00 35.31 115 GLY A C 1
ATOM 785 O O . GLY A 1 117 ? 11.300 13.679 60.451 1.00 34.89 115 GLY A O 1
ATOM 786 N N . LYS A 1 118 ? 10.653 14.662 62.384 1.00 38.01 116 LYS A N 1
ATOM 787 C CA . LYS A 1 118 ? 9.390 15.235 61.908 1.00 40.95 116 LYS A CA 1
ATOM 788 C C . LYS A 1 118 ? 9.531 16.036 60.609 1.00 42.24 116 LYS A C 1
ATOM 789 O O . LYS A 1 118 ? 8.706 15.906 59.700 1.00 42.18 116 LYS A O 1
ATOM 795 N N . ARG A 1 119 ? 10.581 16.852 60.531 1.00 41.54 117 ARG A N 1
ATOM 796 C CA . ARG A 1 119 ? 10.789 17.762 59.405 1.00 43.22 117 ARG A CA 1
ATOM 797 C C . ARG A 1 119 ? 11.253 17.054 58.136 1.00 41.66 117 ARG A C 1
ATOM 798 O O . ARG A 1 119 ? 10.852 17.432 57.032 1.00 41.53 117 ARG A O 1
ATOM 806 N N . ILE A 1 120 ? 12.099 16.038 58.301 1.00 39.40 118 ILE A N 1
ATOM 807 C CA . ILE A 1 120 ? 12.571 15.219 57.183 1.00 36.67 118 ILE A CA 1
ATOM 808 C C . ILE A 1 120 ? 11.402 14.487 56.512 1.00 35.67 118 ILE A C 1
ATOM 809 O O . ILE A 1 120 ? 11.286 14.495 55.285 1.00 35.73 118 ILE A O 1
ATOM 814 N N . ILE A 1 121 ? 10.540 13.875 57.323 1.00 35.12 119 ILE A N 1
ATOM 815 C CA . ILE A 1 121 ? 9.313 13.231 56.839 1.00 36.30 119 ILE A CA 1
ATOM 816 C C . ILE A 1 121 ? 8.438 14.224 56.070 1.00 38.67 119 ILE A C 1
ATOM 817 O O . ILE A 1 121 ? 7.969 13.922 54.969 1.00 37.77 119 ILE A O 1
ATOM 822 N N . LEU A 1 122 ? 8.237 15.404 56.658 1.00 41.36 120 LEU A N 1
ATOM 823 C CA . LEU A 1 122 ? 7.485 16.493 56.028 1.00 43.95 120 LEU A CA 1
ATOM 824 C C . LEU A 1 122 ? 8.110 16.924 54.697 1.00 42.98 120 LEU A C 1
ATOM 825 O O . LEU A 1 122 ? 7.399 17.153 53.719 1.00 43.32 120 LEU A O 1
ATOM 830 N N . PHE A 1 123 ? 9.438 17.019 54.671 1.00 41.68 121 PHE A N 1
ATOM 831 C CA . PHE A 1 123 ? 10.170 17.402 53.466 1.00 42.37 121 PHE A CA 1
ATOM 832 C C . PHE A 1 123 ? 10.017 16.368 52.345 1.00 41.87 121 PHE A C 1
ATOM 833 O O . PHE A 1 123 ? 9.814 16.729 51.181 1.00 43.65 121 PHE A O 1
ATOM 841 N N . LEU A 1 124 ? 10.117 15.090 52.706 1.00 39.03 122 LEU A N 1
ATOM 842 C CA . LEU A 1 124 ? 9.898 13.990 51.769 1.00 36.50 122 LEU A CA 1
ATOM 843 C C . LEU A 1 124 ? 8.440 13.936 51.302 1.00 37.09 122 LEU A C 1
ATOM 844 O O . LEU A 1 124 ? 8.161 13.546 50.168 1.00 37.61 122 LEU A O 1
ATOM 849 N N . PHE A 1 125 ? 7.520 14.341 52.174 1.00 38.31 123 PHE A N 1
ATOM 850 C CA . PHE A 1 125 ? 6.112 14.471 51.802 1.00 41.67 123 PHE A CA 1
ATOM 851 C C . PHE A 1 125 ? 5.900 15.600 50.789 1.00 42.05 123 PHE A C 1
ATOM 852 O O . PHE A 1 125 ? 5.144 15.441 49.826 1.00 40.08 123 PHE A O 1
ATOM 860 N N . LEU A 1 126 ? 6.568 16.732 51.014 1.00 42.96 124 LEU A N 1
ATOM 861 C CA . LEU A 1 126 ? 6.444 17.899 50.137 1.00 43.28 124 LEU A CA 1
ATOM 862 C C . LEU A 1 126 ? 7.052 17.644 48.760 1.00 41.60 124 LEU A C 1
ATOM 863 O O . LEU A 1 126 ? 6.517 18.105 47.748 1.00 41.11 124 LEU A O 1
ATOM 868 N N . MET A 1 127 ? 8.167 16.914 48.734 1.00 40.19 125 MET A N 1
ATOM 869 C CA . MET A 1 127 ? 8.794 16.475 47.485 1.00 38.77 125 MET A CA 1
ATOM 870 C C . MET A 1 127 ? 7.834 15.642 46.640 1.00 36.99 125 MET A C 1
ATOM 871 O O . MET A 1 127 ? 7.692 15.875 45.441 1.00 38.41 125 MET A O 1
ATOM 876 N N . SER A 1 128 ? 7.181 14.674 47.280 1.00 38.47 126 SER A N 1
ATOM 877 C CA . SER A 1 128 ? 6.218 13.789 46.622 1.00 39.71 126 SER A CA 1
ATOM 878 C C . SER A 1 128 ? 5.065 14.568 45.985 1.00 39.32 126 SER A C 1
ATOM 879 O O . SER A 1 128 ? 4.686 14.296 44.845 1.00 41.23 126 SER A O 1
ATOM 882 N N . VAL A 1 129 ? 4.521 15.533 46.726 1.00 40.25 127 VAL A N 1
ATOM 883 C CA . VAL A 1 129 ? 3.437 16.395 46.236 1.00 41.43 127 VAL A CA 1
ATOM 884 C C . VAL A 1 129 ? 3.916 17.263 45.065 1.00 41.38 127 VAL A C 1
ATOM 885 O O . VAL A 1 129 ? 3.188 17.450 44.086 1.00 41.87 127 VAL A O 1
ATOM 889 N N . ALA A 1 130 ? 5.147 17.763 45.165 1.00 39.55 128 ALA A N 1
ATOM 890 C CA . ALA A 1 130 ? 5.764 18.545 44.095 1.00 38.95 128 ALA A CA 1
ATOM 891 C C . ALA A 1 130 ? 6.009 17.699 42.846 1.00 40.82 128 ALA A C 1
ATOM 892 O O . ALA A 1 130 ? 5.921 18.203 41.724 1.00 43.01 128 ALA A O 1
ATOM 894 N N . GLY A 1 131 ? 6.318 16.418 43.049 1.00 41.09 129 GLY A N 1
ATOM 895 C CA . GLY A 1 131 ? 6.520 15.475 41.950 1.00 39.04 129 GLY A CA 1
ATOM 896 C C . GLY A 1 131 ? 5.226 15.154 41.221 1.00 39.81 129 GLY A C 1
ATOM 897 O O . GLY A 1 131 ? 5.195 15.110 39.988 1.00 39.21 129 GLY A O 1
ATOM 898 N N . ILE A 1 132 ? 4.161 14.928 41.990 1.00 39.68 130 ILE A N 1
ATOM 899 C CA . ILE A 1 132 ? 2.821 14.706 41.439 1.00 42.36 130 ILE A CA 1
ATOM 900 C C . ILE A 1 132 ? 2.360 15.927 40.634 1.00 45.56 130 ILE A C 1
ATOM 901 O O . ILE A 1 132 ? 1.874 15.785 39.511 1.00 46.66 130 ILE A O 1
ATOM 906 N N . PHE A 1 133 ? 2.542 17.119 41.205 1.00 48.05 131 PHE A N 1
ATOM 907 C CA . PHE A 1 133 ? 2.248 18.374 40.507 1.00 49.68 131 PHE A CA 1
ATOM 908 C C . PHE A 1 133 ? 3.041 18.514 39.210 1.00 48.36 131 PHE A C 1
ATOM 909 O O . PHE A 1 133 ? 2.498 18.959 38.198 1.00 46.09 131 PHE A O 1
ATOM 917 N N . ASN A 1 134 ? 4.319 18.134 39.249 1.00 48.46 132 ASN A N 1
ATOM 918 C CA . ASN A 1 134 ? 5.166 18.130 38.057 1.00 49.53 132 ASN A CA 1
ATOM 919 C C . ASN A 1 134 ? 4.662 17.162 36.987 1.00 50.39 132 ASN A C 1
ATOM 920 O O . ASN A 1 134 ? 4.665 17.493 35.800 1.00 51.49 132 ASN A O 1
ATOM 925 N N . TYR A 1 135 ? 4.235 15.974 37.412 1.00 51.06 133 TYR A N 1
ATOM 926 C CA . TYR A 1 135 ? 3.648 14.990 36.503 1.00 51.93 133 TYR A CA 1
ATOM 927 C C . TYR A 1 135 ? 2.440 15.563 35.761 1.00 53.02 133 TYR A C 1
ATOM 928 O O . TYR A 1 135 ? 2.338 15.427 34.540 1.00 53.18 133 TYR A O 1
ATOM 937 N N . TYR A 1 136 ? 1.534 16.196 36.505 1.00 53.96 134 TYR A N 1
ATOM 938 C CA . TYR A 1 136 ? 0.301 16.737 35.930 1.00 55.56 134 TYR A CA 1
ATOM 939 C C . TYR A 1 136 ? 0.545 17.901 34.975 1.00 55.60 134 TYR A C 1
ATOM 940 O O . TYR A 1 136 ? -0.185 18.060 33.998 1.00 56.13 134 TYR A O 1
ATOM 949 N N . LEU A 1 137 ? 1.574 18.698 35.252 1.00 54.92 135 LEU A N 1
ATOM 950 C CA . LEU A 1 137 ? 1.960 19.788 34.360 1.00 56.10 135 LEU A CA 1
ATOM 951 C C . LEU A 1 137 ? 2.405 19.255 32.999 1.00 56.25 135 LEU A C 1
ATOM 952 O O . LEU A 1 137 ? 1.897 19.691 31.964 1.00 56.12 135 LEU A O 1
ATOM 957 N N . ILE A 1 138 ? 3.339 18.303 33.015 1.00 56.05 136 ILE A N 1
ATOM 958 C CA . ILE A 1 138 ? 3.847 17.663 31.796 1.00 54.85 136 ILE A CA 1
ATOM 959 C C . ILE A 1 138 ? 2.735 16.933 31.029 1.00 55.33 136 ILE A C 1
ATOM 960 O O . ILE A 1 138 ? 2.700 16.965 29.796 1.00 55.22 136 ILE A O 1
ATOM 965 N N . PHE A 1 139 ? 1.826 16.294 31.764 1.00 55.90 137 PHE A N 1
ATOM 966 C CA . PHE A 1 139 ? 0.699 15.582 31.161 1.00 58.76 137 PHE A CA 1
ATOM 967 C C . PHE A 1 139 ? -0.230 16.531 30.406 1.00 59.60 137 PHE A C 1
ATOM 968 O O . PHE A 1 139 ? -0.501 16.325 29.221 1.00 59.35 137 PHE A O 1
ATOM 976 N N . PHE A 1 140 ? -0.703 17.568 31.094 1.00 61.63 138 PHE A N 1
ATOM 977 C CA . PHE A 1 140 ? -1.625 18.537 30.502 1.00 63.29 138 PHE A CA 1
ATOM 978 C C . PHE A 1 140 ? -0.988 19.349 29.376 1.00 63.22 138 PHE A C 1
ATOM 979 O O . PHE A 1 140 ? -1.676 19.742 28.434 1.00 62.78 138 PHE A O 1
ATOM 987 N N . PHE A 1 141 ? 0.319 19.589 29.475 1.00 63.37 139 PHE A N 1
ATOM 988 C CA . PHE A 1 141 ? 1.070 20.252 28.409 1.00 63.62 139 PHE A CA 1
ATOM 989 C C . PHE A 1 141 ? 1.209 19.343 27.186 1.00 64.29 139 PHE A C 1
ATOM 990 O O . PHE A 1 141 ? 1.169 19.815 26.048 1.00 65.25 139 PHE A O 1
ATOM 998 N N . GLY A 1 142 ? 1.374 18.045 27.433 1.00 64.10 140 GLY A N 1
ATOM 999 C CA . GLY A 1 142 ? 1.503 17.052 26.368 1.00 62.81 140 GLY A CA 1
ATOM 1000 C C . GLY A 1 142 ? 0.219 16.857 25.585 1.00 62.18 140 GLY A C 1
ATOM 1001 O O . GLY A 1 142 ? 0.246 16.752 24.357 1.00 62.10 140 GLY A O 1
ATOM 1002 N N . SER A 1 143 ? -0.904 16.808 26.298 1.00 62.06 141 SER A N 1
ATOM 1003 C CA . SER A 1 143 ? -2.221 16.669 25.675 1.00 62.88 141 SER A CA 1
ATOM 1004 C C . SER A 1 143 ? -2.642 17.943 24.943 1.00 63.88 141 SER A C 1
ATOM 1005 O O . SER A 1 143 ? -3.392 17.881 23.968 1.00 63.86 141 SER A O 1
ATOM 1008 N N . ASP A 1 144 ? -2.159 19.091 25.420 1.00 64.96 142 ASP A N 1
ATOM 1009 C CA . ASP A 1 144 ? -2.387 20.371 24.748 1.00 66.73 142 ASP A CA 1
ATOM 1010 C C . ASP A 1 144 ? -1.611 20.451 23.437 1.00 67.56 142 ASP A C 1
ATOM 1011 O O . ASP A 1 144 ? -2.127 20.954 22.438 1.00 67.64 142 ASP A O 1
ATOM 1016 N N . PHE A 1 145 ? -0.375 19.952 23.454 1.00 68.22 143 PHE A N 1
ATOM 1017 C CA . PHE A 1 145 ? 0.458 19.852 22.254 1.00 68.37 143 PHE A CA 1
ATOM 1018 C C . PHE A 1 145 ? -0.156 18.885 21.241 1.00 67.87 143 PHE A C 1
ATOM 1019 O O . PHE A 1 145 ? -0.100 19.127 20.035 1.00 67.84 143 PHE A O 1
ATOM 1027 N N . GLU A 1 146 ? -0.738 17.797 21.745 1.00 67.44 144 GLU A N 1
ATOM 1028 C CA . GLU A 1 146 ? -1.431 16.813 20.916 1.00 68.04 144 GLU A CA 1
ATOM 1029 C C . GLU A 1 146 ? -2.632 17.441 20.201 1.00 67.28 144 GLU A C 1
ATOM 1030 O O . GLU A 1 146 ? -2.797 17.270 18.992 1.00 65.71 144 GLU A O 1
ATOM 1036 N N . ASN A 1 147 ? -3.455 18.168 20.958 1.00 67.94 145 ASN A N 1
ATOM 1037 C CA . ASN A 1 147 ? -4.622 18.867 20.413 1.00 68.97 145 ASN A CA 1
ATOM 1038 C C . ASN A 1 147 ? -4.249 20.008 19.465 1.00 68.65 145 ASN A C 1
ATOM 1039 O O . ASN A 1 147 ? -4.969 20.282 18.504 1.00 67.82 145 ASN A O 1
ATOM 1044 N N . TYR A 1 148 ? -3.123 20.662 19.748 1.00 69.19 146 TYR A N 1
ATOM 1045 C CA . TYR A 1 148 ? -2.593 21.745 18.920 1.00 70.28 146 TYR A CA 1
ATOM 1046 C C . TYR A 1 148 ? -2.185 21.246 17.533 1.00 70.51 146 TYR A C 1
ATOM 1047 O O . TYR A 1 148 ? -2.500 21.882 16.525 1.00 71.49 146 TYR A O 1
ATOM 1056 N N . ILE A 1 149 ? -1.489 20.109 17.496 1.00 69.40 147 ILE A N 1
ATOM 1057 C CA . ILE A 1 149 ? -1.082 19.474 16.240 1.00 67.52 147 ILE A CA 1
ATOM 1058 C C . ILE A 1 149 ? -2.304 18.940 15.486 1.00 67.37 147 ILE A C 1
ATOM 1059 O O . ILE A 1 149 ? -2.380 19.054 14.261 1.00 67.97 147 ILE A O 1
ATOM 1064 N N . ALA A 1 150 ? -3.259 18.379 16.227 1.00 66.15 148 ALA A N 1
ATOM 1065 C CA . ALA A 1 150 ? -4.499 17.853 15.650 1.00 67.50 148 ALA A CA 1
ATOM 1066 C C . ALA A 1 150 ? -5.356 18.942 15.000 1.00 68.45 148 ALA A C 1
ATOM 1067 O O . ALA A 1 150 ? -6.039 18.686 14.006 1.00 68.55 148 ALA A O 1
ATOM 1069 N N . THR A 1 151 ? -5.314 20.147 15.566 1.00 69.77 149 THR A N 1
ATOM 1070 C CA . THR A 1 151 ? -6.047 21.296 15.032 1.00 71.08 149 THR A CA 1
ATOM 1071 C C . THR A 1 151 ? -5.456 21.750 13.693 1.00 71.61 149 THR A C 1
ATOM 1072 O O . THR A 1 151 ? -6.184 21.901 12.710 1.00 71.05 149 THR A O 1
ATOM 1076 N N . ILE A 1 152 ? -4.138 21.951 13.664 1.00 72.81 150 ILE A N 1
ATOM 1077 C CA . ILE A 1 152 ? -3.421 22.354 12.449 1.00 74.08 150 ILE A CA 1
ATOM 1078 C C . ILE A 1 152 ? -3.516 21.285 11.353 1.00 75.12 150 ILE A C 1
ATOM 1079 O O . ILE A 1 152 ? -3.592 21.612 10.167 1.00 76.64 150 ILE A O 1
ATOM 1084 N N . SER A 1 153 ? -3.525 20.016 11.759 1.00 75.52 151 SER A N 1
ATOM 1085 C CA . SER A 1 153 ? -3.667 18.896 10.826 1.00 76.48 151 SER A CA 1
ATOM 1086 C C . SER A 1 153 ? -5.039 18.876 10.154 1.00 77.03 151 SER A C 1
ATOM 1087 O O . SER A 1 153 ? -5.180 18.364 9.043 1.00 77.20 151 SER A O 1
ATOM 1090 N N . THR A 1 154 ? -6.040 19.428 10.836 1.00 78.00 152 THR A N 1
ATOM 1091 C CA . THR A 1 154 ? -7.388 19.555 10.283 1.00 79.71 152 THR A CA 1
ATOM 1092 C C . THR A 1 154 ? -7.489 20.794 9.386 1.00 80.07 152 THR A C 1
ATOM 1093 O O . THR A 1 154 ? -8.140 20.757 8.340 1.00 80.26 152 THR A O 1
ATOM 1097 N N . THR A 1 155 ? -6.833 21.878 9.803 1.00 80.56 153 THR A N 1
ATOM 1098 C CA . THR A 1 155 ? -6.818 23.138 9.053 1.00 80.84 153 THR A CA 1
ATOM 1099 C C . THR A 1 155 ? -6.034 23.007 7.741 1.00 81.14 153 THR A C 1
ATOM 1100 O O . THR A 1 155 ? -6.529 23.386 6.676 1.00 81.01 153 THR A O 1
ATOM 1104 N N . ILE A 1 156 ? -4.822 22.461 7.827 1.00 80.98 154 ILE A N 1
ATOM 1105 C CA . ILE A 1 156 ? -3.943 22.313 6.667 1.00 80.32 154 ILE A CA 1
ATOM 1106 C C . ILE A 1 156 ? -4.135 20.973 5.948 1.00 79.76 154 ILE A C 1
ATOM 1107 O O . ILE A 1 156 ? -3.237 20.500 5.247 1.00 80.02 154 ILE A O 1
ATOM 1109 N N . SER A 1 157 ? -5.313 20.376 6.117 1.00 79.32 155 SER A N 1
ATOM 1110 C CA . SER A 1 157 ? -5.637 19.087 5.501 1.00 78.71 155 SER A CA 1
ATOM 1111 C C . SER A 1 157 ? -5.857 19.154 3.980 1.00 78.83 155 SER A C 1
ATOM 1112 O O . SER A 1 157 ? -5.238 18.380 3.246 1.00 78.84 155 SER A O 1
ATOM 1115 N N . PRO A 1 158 ? -6.731 20.072 3.499 1.00 79.16 156 PRO A N 1
ATOM 1116 C CA . PRO A 1 158 ? -7.014 20.105 2.056 1.00 78.47 156 PRO A CA 1
ATOM 1117 C C . PRO A 1 158 ? -5.851 20.614 1.198 1.00 77.97 156 PRO A C 1
ATOM 1118 O O . PRO A 1 158 ? -5.777 20.288 0.011 1.00 77.84 156 PRO A O 1
ATOM 1122 N N . LEU A 1 159 ? -4.956 21.397 1.800 1.00 77.14 157 LEU A N 1
ATOM 1123 C CA . LEU A 1 159 ? -3.810 21.978 1.097 1.00 77.26 157 LEU A CA 1
ATOM 1124 C C . LEU A 1 159 ? -2.757 20.941 0.686 1.00 77.90 157 LEU A C 1
ATOM 1125 O O . LEU A 1 159 ? -1.862 21.239 -0.109 1.00 79.16 157 LEU A O 1
ATOM 1127 N N . LEU A 1 160 ? -2.876 19.729 1.224 1.00 77.85 158 LEU A N 1
ATOM 1128 C CA . LEU A 1 160 ? -1.921 18.655 0.959 1.00 77.19 158 LEU A CA 1
ATOM 1129 C C . LEU A 1 160 ? -2.189 17.963 -0.378 1.00 77.14 158 LEU A C 1
ATOM 1130 O O . LEU A 1 160 ? -3.068 17.106 -0.491 1.00 76.95 158 LEU A O 1
ATOM 1135 N N . SER B 1 2 ? -2.179 -2.460 35.191 1.00 77.52 0 SER B N 1
ATOM 1136 C CA . SER B 1 2 ? -1.327 -1.249 35.001 1.00 77.17 0 SER B CA 1
ATOM 1137 C C . SER B 1 2 ? 0.028 -1.600 34.385 1.00 76.69 0 SER B C 1
ATOM 1138 O O . SER B 1 2 ? 0.352 -1.139 33.290 1.00 77.17 0 SER B O 1
ATOM 1141 N N . LEU B 1 3 ? 0.805 -2.419 35.094 1.00 75.88 1 LEU B N 1
ATOM 1142 C CA . LEU B 1 3 ? 2.150 -2.804 34.657 1.00 74.05 1 LEU B CA 1
ATOM 1143 C C . LEU B 1 3 ? 2.130 -3.726 33.441 1.00 73.51 1 LEU B C 1
ATOM 1144 O O . LEU B 1 3 ? 1.192 -4.504 33.253 1.00 73.81 1 LEU B O 1
ATOM 1149 N N . ASP B 1 4 ? 3.177 -3.628 32.624 1.00 72.49 2 ASP B N 1
ATOM 1150 C CA . ASP B 1 4 ? 3.303 -4.424 31.404 1.00 71.26 2 ASP B CA 1
ATOM 1151 C C . ASP B 1 4 ? 3.703 -5.872 31.693 1.00 70.30 2 ASP B C 1
ATOM 1152 O O . ASP B 1 4 ? 4.299 -6.166 32.732 1.00 70.30 2 ASP B O 1
ATOM 1157 N N . GLN B 1 5 ? 3.374 -6.759 30.753 1.00 68.86 3 GLN B N 1
ATOM 1158 C CA . GLN B 1 5 ? 3.577 -8.207 30.879 1.00 67.89 3 GLN B CA 1
ATOM 1159 C C . GLN B 1 5 ? 5.004 -8.610 31.264 1.00 66.96 3 GLN B C 1
ATOM 1160 O O . GLN B 1 5 ? 5.200 -9.542 32.048 1.00 66.48 3 GLN B O 1
ATOM 1166 N N . GLU B 1 6 ? 5.987 -7.905 30.707 1.00 65.60 4 GLU B N 1
ATOM 1167 C CA . GLU B 1 6 ? 7.402 -8.184 30.959 1.00 64.31 4 GLU B CA 1
ATOM 1168 C C . GLU B 1 6 ? 7.793 -7.875 32.404 1.00 61.90 4 GLU B C 1
ATOM 1169 O O . GLU B 1 6 ? 8.535 -8.638 33.029 1.00 61.85 4 GLU B O 1
ATOM 1175 N N . THR B 1 7 ? 7.289 -6.757 32.924 1.00 58.59 5 THR B N 1
ATOM 1176 C CA . THR B 1 7 ? 7.596 -6.317 34.283 1.00 56.42 5 THR B CA 1
ATOM 1177 C C . THR B 1 7 ? 6.952 -7.235 35.323 1.00 54.43 5 THR B C 1
ATOM 1178 O O . THR B 1 7 ? 7.609 -7.638 36.286 1.00 55.82 5 THR B O 1
ATOM 1182 N N . VAL B 1 8 ? 5.678 -7.572 35.117 1.00 50.99 6 VAL B N 1
ATOM 1183 C CA . VAL B 1 8 ? 4.959 -8.480 36.016 1.00 47.19 6 VAL B CA 1
ATOM 1184 C C . VAL B 1 8 ? 5.689 -9.821 36.125 1.00 45.65 6 VAL B C 1
ATOM 1185 O O . VAL B 1 8 ? 5.802 -10.383 37.213 1.00 46.31 6 VAL B O 1
ATOM 1189 N N . GLY B 1 9 ? 6.199 -10.310 34.996 1.00 45.09 7 GLY B N 1
ATOM 1190 C CA . GLY B 1 9 ? 6.978 -11.548 34.952 1.00 45.72 7 GLY B CA 1
ATOM 1191 C C . GLY B 1 9 ? 8.228 -11.529 35.815 1.00 45.87 7 GLY B C 1
ATOM 1192 O O . GLY B 1 9 ? 8.657 -12.568 36.311 1.00 48.98 7 GLY B O 1
ATOM 1193 N N . ASN B 1 10 ? 8.805 -10.343 35.993 1.00 46.75 8 ASN B N 1
ATOM 1194 C CA . ASN B 1 10 ? 9.972 -10.153 36.854 1.00 47.46 8 ASN B CA 1
ATOM 1195 C C . ASN B 1 10 ? 9.621 -9.956 38.331 1.00 47.33 8 ASN B C 1
ATOM 1196 O O . ASN B 1 10 ? 10.516 -9.902 39.177 1.00 47.84 8 ASN B O 1
ATOM 1201 N N . VAL B 1 11 ? 8.328 -9.837 38.638 1.00 45.17 9 VAL B N 1
ATOM 1202 C CA . VAL B 1 11 ? 7.887 -9.568 40.015 1.00 43.59 9 VAL B CA 1
ATOM 1203 C C . VAL B 1 11 ? 6.793 -10.509 40.543 1.00 40.78 9 VAL B C 1
ATOM 1204 O O . VAL B 1 11 ? 6.415 -10.424 41.716 1.00 40.21 9 VAL B O 1
ATOM 1208 N N . VAL B 1 12 ? 6.301 -11.406 39.689 1.00 39.11 10 VAL B N 1
ATOM 1209 C CA . VAL B 1 12 ? 5.136 -12.240 40.027 1.00 37.82 10 VAL B CA 1
ATOM 1210 C C . VAL B 1 12 ? 5.385 -13.156 41.231 1.00 36.78 10 VAL B C 1
ATOM 1211 O O . VAL B 1 12 ? 4.511 -13.315 42.080 1.00 37.43 10 VAL B O 1
ATOM 1215 N N . LEU B 1 13 ? 6.584 -13.727 41.310 1.00 37.33 11 LEU B N 1
ATOM 1216 C CA . LEU B 1 13 ? 6.947 -14.627 42.401 1.00 35.64 11 LEU B CA 1
ATOM 1217 C C . LEU B 1 13 ? 7.083 -13.873 43.721 1.00 37.29 11 LEU B C 1
ATOM 1218 O O . LEU B 1 13 ? 6.635 -14.352 44.767 1.00 38.50 11 LEU B O 1
ATOM 1223 N N . LEU B 1 14 ? 7.697 -12.692 43.664 1.00 37.11 12 LEU B N 1
ATOM 1224 C CA . LEU B 1 14 ? 7.831 -11.833 44.837 1.00 36.11 12 LEU B CA 1
ATOM 1225 C C . LEU B 1 14 ? 6.453 -11.370 45.313 1.00 33.17 12 LEU B C 1
ATOM 1226 O O . LEU B 1 14 ? 6.192 -11.314 46.516 1.00 30.63 12 LEU B O 1
ATOM 1231 N N . ALA B 1 15 ? 5.576 -11.052 44.361 1.00 33.76 13 ALA B N 1
ATOM 1232 C CA . ALA B 1 15 ? 4.181 -10.710 44.663 1.00 34.20 13 ALA B CA 1
ATOM 1233 C C . ALA B 1 15 ? 3.451 -11.854 45.373 1.00 33.98 13 ALA B C 1
ATOM 1234 O O . ALA B 1 15 ? 2.745 -11.626 46.356 1.00 36.20 13 ALA B O 1
ATOM 1236 N N . ILE B 1 16 ? 3.637 -13.079 44.879 1.00 34.19 14 ILE B N 1
ATOM 1237 C CA . ILE B 1 16 ? 3.016 -14.269 45.479 1.00 36.11 14 ILE B CA 1
ATOM 1238 C C . ILE B 1 16 ? 3.490 -14.499 46.921 1.00 34.68 14 ILE B C 1
ATOM 1239 O O . ILE B 1 16 ? 2.667 -14.654 47.824 1.00 34.84 14 ILE B O 1
ATOM 1244 N N . VAL B 1 17 ? 4.809 -14.501 47.125 1.00 34.60 15 VAL B N 1
ATOM 1245 C CA . VAL B 1 17 ? 5.409 -14.601 48.461 1.00 33.41 15 VAL B CA 1
ATOM 1246 C C . VAL B 1 17 ? 4.894 -13.493 49.391 1.00 35.04 15 VAL B C 1
ATOM 1247 O O . VAL B 1 17 ? 4.649 -13.735 50.576 1.00 37.59 15 VAL B O 1
ATOM 1251 N N . THR B 1 18 ? 4.723 -12.290 48.844 1.00 35.90 16 THR B N 1
ATOM 1252 C CA . THR B 1 18 ? 4.202 -11.145 49.598 1.00 37.16 16 THR B CA 1
ATOM 1253 C C . THR B 1 18 ? 2.739 -11.350 50.012 1.00 37.67 16 THR B C 1
ATOM 1254 O O . THR B 1 18 ? 2.355 -11.042 51.143 1.00 38.35 16 THR B O 1
ATOM 1258 N N . LEU B 1 19 ? 1.931 -11.876 49.097 1.00 38.78 17 LEU B N 1
ATOM 1259 C CA . LEU B 1 19 ? 0.512 -12.123 49.377 1.00 38.86 17 LEU B CA 1
ATOM 1260 C C . LEU B 1 19 ? 0.272 -13.270 50.362 1.00 39.59 17 LEU B C 1
ATOM 1261 O O . LEU B 1 19 ? -0.742 -13.283 51.062 1.00 41.06 17 LEU B O 1
ATOM 1266 N N . ILE B 1 20 ? 1.199 -14.226 50.410 1.00 38.43 18 ILE B N 1
ATOM 1267 C CA . ILE B 1 20 ? 1.136 -15.312 51.388 1.00 38.09 18 ILE B CA 1
ATOM 1268 C C . ILE B 1 20 ? 1.503 -14.780 52.778 1.00 39.85 18 ILE B C 1
ATOM 1269 O O . ILE B 1 20 ? 0.915 -15.195 53.781 1.00 39.26 18 ILE B O 1
ATOM 1274 N N . SER B 1 21 ? 2.464 -13.854 52.825 1.00 40.54 19 SER B N 1
ATOM 1275 C CA . SER B 1 21 ? 2.835 -13.176 54.069 1.00 39.29 19 SER B CA 1
ATOM 1276 C C . SER B 1 21 ? 1.687 -12.315 54.594 1.00 39.19 19 SER B C 1
ATOM 1277 O O . SER B 1 21 ? 1.519 -12.168 55.804 1.00 41.15 19 SER B O 1
ATOM 1280 N N . VAL B 1 22 ? 0.906 -11.750 53.676 1.00 39.59 20 VAL B N 1
ATOM 1281 C CA . VAL B 1 22 ? -0.314 -11.017 54.023 1.00 39.63 20 VAL B CA 1
ATOM 1282 C C . VAL B 1 22 ? -1.314 -11.954 54.713 1.00 40.76 20 VAL B C 1
ATOM 1283 O O . VAL B 1 22 ? -1.833 -11.626 55.782 1.00 40.43 20 VAL B O 1
ATOM 1287 N N . VAL B 1 23 ? -1.556 -13.120 54.107 1.00 42.31 21 VAL B N 1
ATOM 1288 C CA . VAL B 1 23 ? -2.406 -14.163 54.700 1.00 43.16 21 VAL B CA 1
ATOM 1289 C C . VAL B 1 23 ? -1.905 -14.550 56.095 1.00 43.16 21 VAL B C 1
ATOM 1290 O O . VAL B 1 23 ? -2.695 -14.661 57.035 1.00 43.43 21 VAL B O 1
ATOM 1294 N N . GLN B 1 24 ? -0.591 -14.736 56.218 1.00 41.10 22 GLN B N 1
ATOM 1295 C CA . GLN B 1 24 ? 0.039 -15.075 57.493 1.00 39.71 22 GLN B CA 1
ATOM 1296 C C . GLN B 1 24 ? -0.116 -13.962 58.540 1.00 38.49 22 GLN B C 1
ATOM 1297 O O . GLN B 1 24 ? -0.371 -14.247 59.710 1.00 39.70 22 GLN B O 1
ATOM 1303 N N . ASN B 1 25 ? 0.041 -12.705 58.117 1.00 36.09 23 ASN B N 1
ATOM 1304 C CA . ASN B 1 25 ? -0.189 -11.555 58.998 1.00 34.77 23 ASN B CA 1
ATOM 1305 C C . ASN B 1 25 ? -1.627 -11.524 59.508 1.00 37.64 23 ASN B C 1
ATOM 1306 O O . ASN B 1 25 ? -1.865 -11.304 60.700 1.00 37.95 23 ASN B O 1
ATOM 1311 N N . GLY B 1 26 ? -2.571 -11.751 58.594 1.00 36.65 24 GLY B N 1
ATOM 1312 C CA . GLY B 1 26 ? -3.989 -11.853 58.927 1.00 39.42 24 GLY B CA 1
ATOM 1313 C C . GLY B 1 26 ? -4.281 -12.980 59.899 1.00 40.84 24 GLY B C 1
ATOM 1314 O O . GLY B 1 26 ? -5.073 -12.810 60.825 1.00 41.40 24 GLY B O 1
ATOM 1315 N N . PHE B 1 27 ? -3.632 -14.126 59.688 1.00 42.99 25 PHE B N 1
ATOM 1316 C CA . PHE B 1 27 ? -3.747 -15.269 60.595 1.00 44.05 25 PHE B CA 1
ATOM 1317 C C . PHE B 1 27 ? -3.308 -14.905 62.012 1.00 44.86 25 PHE B C 1
ATOM 1318 O O . PHE B 1 27 ? -4.006 -15.222 62.980 1.00 45.73 25 PHE B O 1
ATOM 1326 N N . PHE B 1 28 ? -2.157 -14.239 62.121 1.00 44.55 26 PHE B N 1
ATOM 1327 C CA . PHE B 1 28 ? -1.616 -13.811 63.412 1.00 42.74 26 PHE B CA 1
ATOM 1328 C C . PHE B 1 28 ? -2.535 -12.807 64.106 1.00 42.76 26 PHE B C 1
ATOM 1329 O O . PHE B 1 28 ? -2.728 -12.872 65.319 1.00 42.69 26 PHE B O 1
ATOM 1337 N N . ALA B 1 29 ? -3.090 -11.880 63.328 1.00 44.87 27 ALA B N 1
ATOM 1338 C CA . ALA B 1 29 ? -4.004 -10.862 63.848 1.00 46.82 27 ALA B CA 1
ATOM 1339 C C . ALA B 1 29 ? -5.317 -11.480 64.325 1.00 48.72 27 ALA B C 1
ATOM 1340 O O . ALA B 1 29 ? -5.918 -11.008 65.293 1.00 50.00 27 ALA B O 1
ATOM 1342 N N . HIS B 1 30 ? -5.754 -12.534 63.638 1.00 50.54 28 HIS B N 1
ATOM 1343 C CA . HIS B 1 30 ? -6.930 -13.303 64.040 1.00 53.16 28 HIS B CA 1
ATOM 1344 C C . HIS B 1 30 ? -6.688 -13.987 65.386 1.00 52.70 28 HIS B C 1
ATOM 1345 O O . HIS B 1 30 ? -7.596 -14.075 66.214 1.00 53.11 28 HIS B O 1
ATOM 1352 N N . LYS B 1 31 ? -5.456 -14.453 65.591 1.00 52.60 29 LYS B N 1
ATOM 1353 C CA . LYS B 1 31 ? -5.036 -15.107 66.830 1.00 53.30 29 LYS B CA 1
ATOM 1354 C C . LYS B 1 31 ? -5.010 -14.134 68.013 1.00 54.17 29 LYS B C 1
ATOM 1355 O O . LYS B 1 31 ? -5.176 -14.543 69.164 1.00 55.36 29 LYS B O 1
ATOM 1361 N N . VAL B 1 32 ? -4.794 -12.853 67.722 1.00 53.76 30 VAL B N 1
ATOM 1362 C CA . VAL B 1 32 ? -4.835 -11.802 68.738 1.00 53.49 30 VAL B CA 1
ATOM 1363 C C . VAL B 1 32 ? -6.286 -11.406 69.026 1.00 55.60 30 VAL B C 1
ATOM 1364 O O . VAL B 1 32 ? -6.661 -11.212 70.183 1.00 56.24 30 VAL B O 1
ATOM 1368 N N . GLU B 1 33 ? -7.091 -11.305 67.968 1.00 57.13 31 GLU B N 1
ATOM 1369 C CA . GLU B 1 33 ? -8.511 -10.962 68.074 1.00 60.77 31 GLU B CA 1
ATOM 1370 C C . GLU B 1 33 ? -9.284 -11.973 68.924 1.00 62.83 31 GLU B C 1
ATOM 1371 O O . GLU B 1 33 ? -10.069 -11.590 69.793 1.00 62.49 31 GLU B O 1
ATOM 1377 N N . HIS B 1 34 ? -9.050 -13.258 68.665 1.00 65.96 32 HIS B N 1
ATOM 1378 C CA . HIS B 1 34 ? -9.730 -14.343 69.370 1.00 68.61 32 HIS B CA 1
ATOM 1379 C C . HIS B 1 34 ? -9.454 -14.314 70.874 1.00 69.40 32 HIS B C 1
ATOM 1380 O O . HIS B 1 34 ? -10.379 -14.421 71.682 1.00 70.09 32 HIS B O 1
ATOM 1387 N N . GLU B 1 35 ? -8.184 -14.154 71.237 1.00 70.12 33 GLU B N 1
ATOM 1388 C CA . GLU B 1 35 ? -7.766 -14.171 72.637 1.00 70.84 33 GLU B CA 1
ATOM 1389 C C . GLU B 1 35 ? -8.135 -12.881 73.377 1.00 71.78 33 GLU B C 1
ATOM 1390 O O . GLU B 1 35 ? -8.213 -12.867 74.606 1.00 72.11 33 GLU B O 1
ATOM 1396 N N . SER B 1 36 ? -8.370 -11.808 72.624 1.00 73.84 34 SER B N 1
ATOM 1397 C CA . SER B 1 36 ? -8.770 -10.523 73.202 1.00 76.12 34 SER B CA 1
ATOM 1398 C C . SER B 1 36 ? -10.246 -10.492 73.599 1.00 78.60 34 SER B C 1
ATOM 1399 O O . SER B 1 36 ? -10.668 -9.628 74.370 1.00 79.14 34 SER B O 1
ATOM 1402 N N . ARG B 1 37 ? -11.022 -11.433 73.065 1.00 81.21 35 ARG B N 1
ATOM 1403 C CA . ARG B 1 37 ? -12.454 -11.521 73.355 1.00 83.36 35 ARG B CA 1
ATOM 1404 C C . ARG B 1 37 ? -12.755 -12.374 74.591 1.00 84.30 35 ARG B C 1
ATOM 1405 O O . ARG B 1 37 ? -13.898 -12.426 75.053 1.00 84.94 35 ARG B O 1
ATOM 1413 N N . THR B 1 38 ? -11.724 -13.034 75.119 1.00 84.84 36 THR B N 1
ATOM 1414 C CA . THR B 1 38 ? -11.828 -13.781 76.374 1.00 84.81 36 THR B CA 1
ATOM 1415 C C . THR B 1 38 ? -11.515 -12.879 77.571 1.00 85.62 36 THR B C 1
ATOM 1416 O O . THR B 1 38 ? -11.684 -13.282 78.726 1.00 86.14 36 THR B O 1
ATOM 1420 N N . GLN B 1 39 ? -11.065 -11.658 77.283 1.00 85.63 37 GLN B N 1
ATOM 1421 C CA . GLN B 1 39 ? -10.687 -10.688 78.310 1.00 85.57 37 GLN B CA 1
ATOM 1422 C C . GLN B 1 39 ? -11.918 -10.086 78.979 1.00 86.61 37 GLN B C 1
ATOM 1423 O O . GLN B 1 39 ? -12.428 -10.623 79.963 1.00 87.39 37 GLN B O 1
ATOM 1429 N N . SER B 1 43 ? -13.384 -3.129 76.021 1.00 72.07 41 SER B N 1
ATOM 1430 C CA . SER B 1 43 ? -12.198 -2.302 75.816 1.00 72.26 41 SER B CA 1
ATOM 1431 C C . SER B 1 43 ? -10.950 -3.153 75.573 1.00 71.52 41 SER B C 1
ATOM 1432 O O . SER B 1 43 ? -10.673 -4.093 76.323 1.00 71.81 41 SER B O 1
ATOM 1434 N N . PHE B 1 44 ? -10.210 -2.814 74.519 1.00 70.09 42 PHE B N 1
ATOM 1435 C CA . PHE B 1 44 ? -8.977 -3.520 74.165 1.00 68.07 42 PHE B CA 1
ATOM 1436 C C . PHE B 1 44 ? -7.750 -2.834 74.771 1.00 67.67 42 PHE B C 1
ATOM 1437 O O . PHE B 1 44 ? -7.588 -1.615 74.666 1.00 66.00 42 PHE B O 1
ATOM 1445 N N . GLN B 1 45 ? -6.896 -3.636 75.402 1.00 68.07 43 GLN B N 1
ATOM 1446 C CA . GLN B 1 45 ? -5.665 -3.156 76.025 1.00 68.13 43 GLN B CA 1
ATOM 1447 C C . GLN B 1 45 ? -4.498 -4.082 75.677 1.00 68.89 43 GLN B C 1
ATOM 1448 O O . GLN B 1 45 ? -4.699 -5.141 75.079 1.00 70.03 43 GLN B O 1
ATOM 1450 N N . ARG B 1 46 ? -3.286 -3.679 76.050 1.00 69.08 44 ARG B N 1
ATOM 1451 C CA . ARG B 1 46 ? -2.082 -4.468 75.768 1.00 69.17 44 ARG B CA 1
ATOM 1452 C C . ARG B 1 46 ? -1.742 -5.471 76.874 1.00 69.86 44 ARG B C 1
ATOM 1453 O O . ARG B 1 46 ? -1.120 -6.504 76.611 1.00 69.39 44 ARG B O 1
ATOM 1461 N N . THR B 1 47 ? -2.152 -5.162 78.103 1.00 70.22 45 THR B N 1
ATOM 1462 C CA . THR B 1 47 ? -1.862 -6.004 79.264 1.00 70.81 45 THR B CA 1
ATOM 1463 C C . THR B 1 47 ? -3.122 -6.673 79.817 1.00 71.54 45 THR B C 1
ATOM 1464 O O . THR B 1 47 ? -4.161 -6.024 79.976 1.00 73.34 45 THR B O 1
ATOM 1466 N N . GLY B 1 48 ? -3.021 -7.969 80.106 1.00 69.92 46 GLY B N 1
ATOM 1467 C CA . GLY B 1 48 ? -4.143 -8.740 80.644 1.00 68.60 46 GLY B CA 1
ATOM 1468 C C . GLY B 1 48 ? -3.753 -10.141 81.078 1.00 67.50 46 GLY B C 1
ATOM 1469 O O . GLY B 1 48 ? -2.866 -10.319 81.916 1.00 66.92 46 GLY B O 1
ATOM 1470 N N . THR B 1 49 ? -4.424 -11.136 80.502 1.00 66.78 47 THR B N 1
ATOM 1471 C CA . THR B 1 49 ? -4.153 -12.544 80.792 1.00 66.57 47 THR B CA 1
ATOM 1472 C C . THR B 1 49 ? -2.783 -12.942 80.241 1.00 65.17 47 THR B C 1
ATOM 1473 O O . THR B 1 49 ? -2.318 -12.369 79.253 1.00 65.69 47 THR B O 1
ATOM 1477 N N . LEU B 1 50 ? -2.142 -13.913 80.891 1.00 63.62 48 LEU B N 1
ATOM 1478 C CA . LEU B 1 50 ? -0.851 -14.439 80.440 1.00 63.51 48 LEU B CA 1
ATOM 1479 C C . LEU B 1 50 ? -0.956 -15.091 79.060 1.00 62.65 48 LEU B C 1
ATOM 1480 O O . LEU B 1 50 ? 0.012 -15.103 78.299 1.00 63.92 48 LEU B O 1
ATOM 1482 N N . ALA B 1 51 ? -2.137 -15.624 78.749 1.00 61.64 49 ALA B N 1
ATOM 1483 C CA . ALA B 1 51 ? -2.420 -16.198 77.436 1.00 60.30 49 ALA B CA 1
ATOM 1484 C C . ALA B 1 51 ? -2.501 -15.116 76.358 1.00 59.74 49 ALA B C 1
ATOM 1485 O O . ALA B 1 51 ? -1.914 -15.264 75.286 1.00 60.96 49 ALA B O 1
ATOM 1487 N N . PHE B 1 52 ? -3.222 -14.033 76.649 1.00 57.04 50 PHE B N 1
ATOM 1488 C CA . PHE B 1 52 ? -3.361 -12.921 75.708 1.00 55.12 50 PHE B CA 1
ATOM 1489 C C . PHE B 1 52 ? -2.044 -12.182 75.471 1.00 54.33 50 PHE B C 1
ATOM 1490 O O . PHE B 1 52 ? -1.703 -11.874 74.328 1.00 53.52 50 PHE B O 1
ATOM 1498 N N . GLU B 1 53 ? -1.320 -11.894 76.552 1.00 53.89 51 GLU B N 1
ATOM 1499 C CA . GLU B 1 53 ? -0.065 -11.145 76.475 1.00 55.11 51 GLU B CA 1
ATOM 1500 C C . GLU B 1 53 ? 0.984 -11.850 75.619 1.00 54.73 51 GLU B C 1
ATOM 1501 O O . GLU B 1 53 ? 1.685 -11.202 74.840 1.00 54.53 51 GLU B O 1
ATOM 1507 N N . ARG B 1 54 ? 1.075 -13.173 75.757 1.00 54.67 52 ARG B N 1
ATOM 1508 C CA . ARG B 1 54 ? 2.033 -13.973 74.989 1.00 55.13 52 ARG B CA 1
ATOM 1509 C C . ARG B 1 54 ? 1.719 -13.987 73.491 1.00 52.48 52 ARG B C 1
ATOM 1510 O O . ARG B 1 54 ? 2.631 -13.887 72.667 1.00 52.36 52 ARG B O 1
ATOM 1518 N N . VAL B 1 55 ? 0.435 -14.100 73.149 1.00 47.97 53 VAL B N 1
ATOM 1519 C CA . VAL B 1 55 ? -0.008 -14.061 71.751 1.00 46.43 53 VAL B CA 1
ATOM 1520 C C . VAL B 1 55 ? 0.197 -12.666 71.153 1.00 43.92 53 VAL B C 1
ATOM 1521 O O . VAL B 1 55 ? 0.621 -12.536 70.002 1.00 42.32 53 VAL B O 1
ATOM 1525 N N . TYR B 1 56 ? -0.104 -11.636 71.943 1.00 42.06 54 TYR B N 1
ATOM 1526 C CA . TYR B 1 56 ? 0.057 -10.245 71.520 1.00 40.86 54 TYR B CA 1
ATOM 1527 C C . TYR B 1 56 ? 1.527 -9.889 71.281 1.00 39.83 54 TYR B C 1
ATOM 1528 O O . TYR B 1 56 ? 1.853 -9.221 70.301 1.00 40.22 54 TYR B O 1
ATOM 1537 N N . THR B 1 57 ? 2.402 -10.335 72.180 1.00 40.55 55 THR B N 1
ATOM 1538 C CA . THR B 1 57 ? 3.841 -10.090 72.055 1.00 39.17 55 THR B CA 1
ATOM 1539 C C . THR B 1 57 ? 4.412 -10.843 70.852 1.00 38.93 55 THR B C 1
ATOM 1540 O O . THR B 1 57 ? 5.241 -10.304 70.117 1.00 41.02 55 THR B O 1
ATOM 1544 N N . ALA B 1 58 ? 3.953 -12.078 70.654 1.00 38.10 56 ALA B N 1
ATOM 1545 C CA . ALA B 1 58 ? 4.380 -12.904 69.523 1.00 37.57 56 ALA B CA 1
ATOM 1546 C C . ALA B 1 58 ? 4.093 -12.198 68.204 1.00 36.70 56 ALA B C 1
ATOM 1547 O O . ALA B 1 58 ? 4.980 -12.054 67.360 1.00 38.69 56 ALA B O 1
ATOM 1549 N N . ASN B 1 59 ? 2.849 -11.754 68.049 1.00 36.42 57 ASN B N 1
ATOM 1550 C CA . ASN B 1 59 ? 2.424 -10.969 66.902 1.00 36.26 57 ASN B CA 1
ATOM 1551 C C . ASN B 1 59 ? 3.252 -9.699 66.740 1.00 36.34 57 ASN B C 1
ATOM 1552 O O . ASN B 1 59 ? 3.694 -9.375 65.637 1.00 38.49 57 ASN B O 1
ATOM 1557 N N . GLN B 1 60 ? 3.455 -8.996 67.851 1.00 34.93 58 GLN B N 1
ATOM 1558 C CA . GLN B 1 60 ? 4.215 -7.752 67.874 1.00 37.41 58 GLN B CA 1
ATOM 1559 C C . GLN B 1 60 ? 5.658 -7.954 67.408 1.00 37.63 58 GLN B C 1
ATOM 1560 O O . GLN B 1 60 ? 6.178 -7.147 66.633 1.00 39.44 58 GLN B O 1
ATOM 1566 N N . ASN B 1 61 ? 6.286 -9.037 67.865 1.00 36.24 59 ASN B N 1
ATOM 1567 C CA . ASN B 1 61 ? 7.637 -9.410 67.425 1.00 36.47 59 ASN B CA 1
ATOM 1568 C C . ASN B 1 61 ? 7.725 -9.656 65.918 1.00 38.03 59 ASN B C 1
ATOM 1569 O O . ASN B 1 61 ? 8.707 -9.274 65.280 1.00 36.66 59 ASN B O 1
ATOM 1574 N N . CYS B 1 62 ? 6.693 -10.291 65.362 1.00 38.86 60 CYS B N 1
ATOM 1575 C CA . CYS B 1 62 ? 6.598 -10.528 63.922 1.00 38.73 60 CYS B CA 1
ATOM 1576 C C . CYS B 1 62 ? 6.342 -9.227 63.159 1.00 38.94 60 CYS B C 1
ATOM 1577 O O . CYS B 1 62 ? 6.938 -8.986 62.108 1.00 39.81 60 CYS B O 1
ATOM 1580 N N . VAL B 1 63 ? 5.449 -8.401 63.700 1.00 41.35 61 VAL B N 1
ATOM 1581 C CA . VAL B 1 63 ? 5.076 -7.117 63.104 1.00 42.07 61 VAL B CA 1
ATOM 1582 C C . VAL B 1 63 ? 6.252 -6.136 63.076 1.00 41.45 61 VAL B C 1
ATOM 1583 O O . VAL B 1 63 ? 6.397 -5.367 62.125 1.00 42.92 61 VAL B O 1
ATOM 1587 N N . ASP B 1 64 ? 7.087 -6.175 64.112 1.00 41.31 62 ASP B N 1
ATOM 1588 C CA . ASP B 1 64 ? 8.298 -5.351 64.169 1.00 41.61 62 ASP B CA 1
ATOM 1589 C C . ASP B 1 64 ? 9.279 -5.721 63.064 1.00 41.21 62 ASP B C 1
ATOM 1590 O O . ASP B 1 64 ? 10.022 -4.868 62.571 1.00 40.97 62 ASP B O 1
ATOM 1595 N N . ALA B 1 65 ? 9.274 -6.998 62.690 1.00 39.40 63 ALA B N 1
ATOM 1596 C CA . ALA B 1 65 ? 10.244 -7.541 61.747 1.00 37.63 63 ALA B CA 1
ATOM 1597 C C . ALA B 1 65 ? 9.810 -7.371 60.298 1.00 35.24 63 ALA B C 1
ATOM 1598 O O . ALA B 1 65 ? 10.650 -7.251 59.406 1.00 37.41 63 ALA B O 1
ATOM 1600 N N . TYR B 1 66 ? 8.497 -7.345 60.080 1.00 32.98 64 TYR B N 1
ATOM 1601 C CA . TYR B 1 66 ? 7.904 -7.436 58.744 1.00 28.69 64 TYR B CA 1
ATOM 1602 C C . TYR B 1 66 ? 8.353 -6.385 57.719 1.00 25.37 64 TYR B C 1
ATOM 1603 O O . TYR B 1 66 ? 8.657 -6.742 56.578 1.00 26.53 64 TYR B O 1
ATOM 1612 N N . PRO B 1 67 ? 8.395 -5.090 58.105 1.00 19.61 65 PRO B N 1
ATOM 1613 C CA . PRO B 1 67 ? 8.797 -4.115 57.091 1.00 19.77 65 PRO B CA 1
ATOM 1614 C C . PRO B 1 67 ? 10.241 -4.334 56.633 1.00 25.84 65 PRO B C 1
ATOM 1615 O O . PRO B 1 67 ? 10.550 -4.124 55.455 1.00 28.06 65 PRO B O 1
ATOM 1619 N N . THR B 1 68 ? 11.108 -4.762 57.552 1.00 27.06 66 THR B N 1
ATOM 1620 C CA . THR B 1 68 ? 12.489 -5.110 57.198 1.00 30.40 66 THR B CA 1
ATOM 1621 C C . THR B 1 68 ? 12.507 -6.295 56.232 1.00 30.93 66 THR B C 1
ATOM 1622 O O . THR B 1 68 ? 13.275 -6.303 55.269 1.00 31.72 66 THR B O 1
ATOM 1626 N N . PHE B 1 69 ? 11.630 -7.270 56.476 1.00 33.16 67 PHE B N 1
ATOM 1627 C CA . PHE B 1 69 ? 11.490 -8.429 55.593 1.00 31.45 67 PHE B CA 1
ATOM 1628 C C . PHE B 1 69 ? 11.104 -8.043 54.164 1.00 31.54 67 PHE B C 1
ATOM 1629 O O . PHE B 1 69 ? 11.743 -8.490 53.214 1.00 32.74 67 PHE B O 1
ATOM 1637 N N . LEU B 1 70 ? 10.061 -7.225 54.015 1.00 33.50 68 LEU B N 1
ATOM 1638 C CA . LEU B 1 70 ? 9.622 -6.766 52.695 1.00 31.24 68 LEU B CA 1
ATOM 1639 C C . LEU B 1 70 ? 10.706 -5.969 51.977 1.00 29.97 68 LEU B C 1
ATOM 1640 O O . LEU B 1 70 ? 10.955 -6.180 50.788 1.00 32.19 68 LEU B O 1
ATOM 1645 N N . ALA B 1 71 ? 11.346 -5.057 52.702 1.00 30.81 69 ALA B N 1
ATOM 1646 C CA . ALA B 1 71 ? 12.438 -4.261 52.141 1.00 29.54 69 ALA B CA 1
ATOM 1647 C C . ALA B 1 71 ? 13.523 -5.146 51.521 1.00 28.86 69 ALA B C 1
ATOM 1648 O O . ALA B 1 71 ? 13.880 -4.954 50.360 1.00 30.37 69 ALA B O 1
ATOM 1650 N N . VAL B 1 72 ? 14.019 -6.129 52.276 1.00 30.65 70 VAL B N 1
ATOM 1651 C CA . VAL B 1 72 ? 15.099 -7.004 51.776 1.00 32.32 70 VAL B CA 1
ATOM 1652 C C . VAL B 1 72 ? 14.636 -8.034 50.743 1.00 33.55 70 VAL B C 1
ATOM 1653 O O . VAL B 1 72 ? 15.419 -8.445 49.889 1.00 36.53 70 VAL B O 1
ATOM 1657 N N . LEU B 1 73 ? 13.372 -8.442 50.825 1.00 34.84 71 LEU B N 1
ATOM 1658 C CA . LEU B 1 73 ? 12.804 -9.391 49.872 1.00 32.97 71 LEU B CA 1
ATOM 1659 C C . LEU B 1 73 ? 12.757 -8.769 48.480 1.00 34.76 71 LEU B C 1
ATOM 1660 O O . LEU B 1 73 ? 13.239 -9.365 47.511 1.00 36.71 71 LEU B O 1
ATOM 1665 N N . TRP B 1 74 ? 12.194 -7.565 48.394 1.00 33.09 72 TRP B N 1
ATOM 1666 C CA . TRP B 1 74 ? 12.043 -6.875 47.116 1.00 30.67 72 TRP B CA 1
ATOM 1667 C C . TRP B 1 74 ? 13.374 -6.357 46.565 1.00 29.89 72 TRP B C 1
ATOM 1668 O O . TRP B 1 74 ? 13.636 -6.483 45.367 1.00 32.04 72 TRP B O 1
ATOM 1679 N N . SER B 1 75 ? 14.219 -5.798 47.430 1.00 28.46 73 SER B N 1
ATOM 1680 C CA . SER B 1 75 ? 15.566 -5.369 47.017 1.00 30.56 73 SER B CA 1
ATOM 1681 C C . SER B 1 75 ? 16.333 -6.520 46.363 1.00 28.69 73 SER B C 1
ATOM 1682 O O . SER B 1 75 ? 16.850 -6.372 45.259 1.00 28.65 73 SER B O 1
ATOM 1685 N N . ALA B 1 76 ? 16.377 -7.666 47.042 1.00 30.09 74 ALA B N 1
ATOM 1686 C CA . ALA B 1 76 ? 17.000 -8.879 46.504 1.00 30.96 74 ALA B CA 1
ATOM 1687 C C . ALA B 1 76 ? 16.317 -9.376 45.235 1.00 31.18 74 ALA B C 1
ATOM 1688 O O . ALA B 1 76 ? 16.983 -9.809 44.298 1.00 32.92 74 ALA B O 1
ATOM 1690 N N . GLY B 1 77 ? 14.988 -9.317 45.211 1.00 33.39 75 GLY B N 1
ATOM 1691 C CA . GLY B 1 77 ? 14.222 -9.821 44.079 1.00 29.96 75 GLY B CA 1
ATOM 1692 C C . GLY B 1 77 ? 14.331 -8.972 42.829 1.00 31.33 75 GLY B C 1
ATOM 1693 O O . GLY B 1 77 ? 14.301 -9.496 41.713 1.00 31.84 75 GLY B O 1
ATOM 1694 N N . LEU B 1 78 ? 14.461 -7.661 43.018 1.00 32.19 76 LEU B N 1
ATOM 1695 C CA . LEU B 1 78 ? 14.517 -6.715 41.904 1.00 34.09 76 LEU B CA 1
ATOM 1696 C C . LEU B 1 78 ? 15.943 -6.390 41.455 1.00 35.92 76 LEU B C 1
ATOM 1697 O O . LEU B 1 78 ? 16.180 -6.146 40.268 1.00 37.86 76 LEU B O 1
ATOM 1702 N N . LEU B 1 79 ? 16.885 -6.394 42.397 1.00 36.54 77 LEU B N 1
ATOM 1703 C CA . LEU B 1 79 ? 18.273 -6.004 42.112 1.00 38.77 77 LEU B CA 1
ATOM 1704 C C . LEU B 1 79 ? 19.220 -7.177 41.833 1.00 40.07 77 LEU B C 1
ATOM 1705 O O . LEU B 1 79 ? 20.211 -7.012 41.122 1.00 42.38 77 LEU B O 1
ATOM 1710 N N . CYS B 1 80 ? 18.920 -8.348 42.395 1.00 39.64 78 CYS B N 1
ATOM 1711 C CA . CYS B 1 80 ? 19.754 -9.537 42.195 1.00 38.11 78 CYS B CA 1
ATOM 1712 C C . CYS B 1 80 ? 19.091 -10.569 41.273 1.00 35.73 78 CYS B C 1
ATOM 1713 O O . CYS B 1 80 ? 19.295 -10.540 40.061 1.00 36.12 78 CYS B O 1
ATOM 1716 N N . SER B 1 81 ? 18.305 -11.476 41.851 1.00 35.54 79 SER B N 1
ATOM 1717 C CA . SER B 1 81 ? 17.602 -12.506 41.085 1.00 35.52 79 SER B CA 1
ATOM 1718 C C . SER B 1 81 ? 16.285 -12.872 41.765 1.00 33.12 79 SER B C 1
ATOM 1719 O O . SER B 1 81 ? 16.250 -13.095 42.975 1.00 32.33 79 SER B O 1
ATOM 1722 N N . GLN B 1 82 ? 15.209 -12.937 40.984 1.00 34.29 80 GLN B N 1
ATOM 1723 C CA . GLN B 1 82 ? 13.862 -13.125 41.536 1.00 34.45 80 GLN B CA 1
ATOM 1724 C C . GLN B 1 82 ? 13.651 -14.464 42.252 1.00 32.98 80 GLN B C 1
ATOM 1725 O O . GLN B 1 82 ? 13.228 -14.488 43.409 1.00 33.05 80 GLN B O 1
ATOM 1731 N N . VAL B 1 83 ? 13.941 -15.564 41.558 1.00 35.38 81 VAL B N 1
ATOM 1732 C CA . VAL B 1 83 ? 13.644 -16.923 42.045 1.00 35.89 81 VAL B CA 1
ATOM 1733 C C . VAL B 1 83 ? 14.214 -17.250 43.440 1.00 35.88 81 VAL B C 1
ATOM 1734 O O . VAL B 1 83 ? 13.452 -17.654 44.324 1.00 36.88 81 VAL B O 1
ATOM 1738 N N . PRO B 1 84 ? 15.539 -17.071 43.649 1.00 35.26 82 PRO B N 1
ATOM 1739 C CA . PRO B 1 84 ? 16.088 -17.414 44.967 1.00 35.78 82 PRO B CA 1
ATOM 1740 C C . PRO B 1 84 ? 15.587 -16.487 46.075 1.00 37.24 82 PRO B C 1
ATOM 1741 O O . PRO B 1 84 ? 15.394 -16.929 47.213 1.00 37.64 82 PRO B O 1
ATOM 1745 N N . ALA B 1 85 ? 15.383 -15.215 45.739 1.00 37.20 83 ALA B N 1
ATOM 1746 C CA . ALA B 1 85 ? 14.837 -14.241 46.679 1.00 34.90 83 ALA B CA 1
ATOM 1747 C C . ALA B 1 85 ? 13.459 -14.672 47.174 1.00 31.00 83 ALA B C 1
ATOM 1748 O O . ALA B 1 85 ? 13.217 -14.730 48.386 1.00 28.01 83 ALA B O 1
ATOM 1750 N N . ALA B 1 86 ? 12.569 -14.986 46.234 1.00 29.97 84 ALA B N 1
ATOM 1751 C CA . ALA B 1 86 ? 11.218 -15.454 46.563 1.00 32.81 84 ALA B CA 1
ATOM 1752 C C . ALA B 1 86 ? 11.267 -16.756 47.361 1.00 36.75 84 ALA B C 1
ATOM 1753 O O . ALA B 1 86 ? 10.513 -16.934 48.323 1.00 38.34 84 ALA B O 1
ATOM 1755 N N . PHE B 1 87 ? 12.170 -17.652 46.964 1.00 37.64 85 PHE B N 1
ATOM 1756 C CA . PHE B 1 87 ? 12.391 -18.906 47.677 1.00 39.43 85 PHE B CA 1
ATOM 1757 C C . PHE B 1 87 ? 12.847 -18.661 49.116 1.00 37.65 85 PHE B C 1
ATOM 1758 O O . PHE B 1 87 ? 12.323 -19.275 50.045 1.00 39.93 85 PHE B O 1
ATOM 1766 N N . ALA B 1 88 ? 13.809 -17.755 49.293 1.00 36.39 86 ALA B N 1
ATOM 1767 C CA . ALA B 1 88 ? 14.273 -17.367 50.628 1.00 36.38 86 ALA B CA 1
ATOM 1768 C C . ALA B 1 88 ? 13.154 -16.699 51.425 1.00 36.83 86 ALA B C 1
ATOM 1769 O O . ALA B 1 88 ? 13.004 -16.945 52.623 1.00 39.49 86 ALA B O 1
ATOM 1771 N N . GLY B 1 89 ? 12.372 -15.860 50.748 1.00 36.83 87 GLY B N 1
ATOM 1772 C CA . GLY B 1 89 ? 11.189 -15.237 51.339 1.00 38.09 87 GLY B CA 1
ATOM 1773 C C . GLY B 1 89 ? 10.168 -16.251 51.818 1.00 37.80 87 GLY B C 1
ATOM 1774 O O . GLY B 1 89 ? 9.567 -16.082 52.880 1.00 40.50 87 GLY B O 1
ATOM 1775 N N . LEU B 1 90 ? 9.977 -17.310 51.035 1.00 37.60 88 LEU B N 1
ATOM 1776 C CA . LEU B 1 90 ? 9.045 -18.382 51.390 1.00 38.04 88 LEU B CA 1
ATOM 1777 C C . LEU B 1 90 ? 9.538 -19.184 52.597 1.00 37.21 88 LEU B C 1
ATOM 1778 O O . LEU B 1 90 ? 8.736 -19.659 53.405 1.00 36.05 88 LEU B O 1
ATOM 1783 N N . MET B 1 91 ? 10.858 -19.319 52.717 1.00 36.20 89 MET B N 1
ATOM 1784 C CA . MET B 1 91 ? 11.479 -19.975 53.867 1.00 36.40 89 MET B CA 1
ATOM 1785 C C . MET B 1 91 ? 11.284 -19.161 55.145 1.00 37.22 89 MET B C 1
ATOM 1786 O O . MET B 1 91 ? 11.119 -19.728 56.231 1.00 38.89 89 MET B O 1
ATOM 1791 N N . TYR B 1 92 ? 11.304 -17.835 55.004 1.00 36.23 90 TYR B N 1
ATOM 1792 C CA . TYR B 1 92 ? 11.061 -16.913 56.114 1.00 33.92 90 TYR B CA 1
ATOM 1793 C C . TYR B 1 92 ? 9.652 -17.096 56.668 1.00 34.80 90 TYR B C 1
ATOM 1794 O O . TYR B 1 92 ? 9.455 -17.062 57.882 1.00 33.34 90 TYR B O 1
ATOM 1803 N N . LEU B 1 93 ? 8.682 -17.293 55.776 1.00 36.21 91 LEU B N 1
ATOM 1804 C CA . LEU B 1 93 ? 7.289 -17.504 56.180 1.00 38.67 91 LEU B CA 1
ATOM 1805 C C . LEU B 1 93 ? 7.114 -18.817 56.943 1.00 41.45 91 LEU B C 1
ATOM 1806 O O . LEU B 1 93 ? 6.268 -18.916 57.834 1.00 42.64 91 LEU B O 1
ATOM 1811 N N . PHE B 1 94 ? 7.929 -19.812 56.592 1.00 43.36 92 PHE B N 1
ATOM 1812 C CA . PHE B 1 94 ? 7.933 -21.105 57.271 1.00 44.44 92 PHE B CA 1
ATOM 1813 C C . PHE B 1 94 ? 8.526 -20.984 58.675 1.00 43.45 92 PHE B C 1
ATOM 1814 O O . PHE B 1 94 ? 7.892 -21.382 59.653 1.00 44.32 92 PHE B O 1
ATOM 1822 N N . VAL B 1 95 ? 9.736 -20.428 58.761 1.00 43.00 93 VAL B N 1
ATOM 1823 C CA . VAL B 1 95 ? 10.418 -20.162 60.036 1.00 42.33 93 VAL B CA 1
ATOM 1824 C C . VAL B 1 95 ? 9.561 -19.293 60.968 1.00 43.65 93 VAL B C 1
ATOM 1825 O O . VAL B 1 95 ? 9.467 -19.554 62.171 1.00 45.42 93 VAL B O 1
ATOM 1829 N N . ARG B 1 96 ? 8.934 -18.273 60.389 1.00 44.47 94 ARG B N 1
ATOM 1830 C CA . ARG B 1 96 ? 8.059 -17.349 61.104 1.00 45.86 94 ARG B CA 1
ATOM 1831 C C . ARG B 1 96 ? 6.865 -18.053 61.741 1.00 46.10 94 ARG B C 1
ATOM 1832 O O . ARG B 1 96 ? 6.480 -17.730 62.868 1.00 46.35 94 ARG B O 1
ATOM 1840 N N . GLN B 1 97 ? 6.281 -19.002 61.011 1.00 47.41 95 GLN B N 1
ATOM 1841 C CA . GLN B 1 97 ? 5.155 -19.794 61.511 1.00 46.71 95 GLN B CA 1
ATOM 1842 C C . GLN B 1 97 ? 5.592 -20.650 62.703 1.00 47.87 95 GLN B C 1
ATOM 1843 O O . GLN B 1 97 ? 4.889 -20.725 63.712 1.00 47.41 95 GLN B O 1
ATOM 1849 N N . LYS B 1 98 ? 6.763 -21.272 62.581 1.00 48.76 96 LYS B N 1
ATOM 1850 C CA . LYS B 1 98 ? 7.350 -22.059 63.663 1.00 50.56 96 LYS B CA 1
ATOM 1851 C C . LYS B 1 98 ? 7.628 -21.181 64.886 1.00 50.40 96 LYS B C 1
ATOM 1852 O O . LYS B 1 98 ? 7.459 -21.621 66.026 1.00 51.55 96 LYS B O 1
ATOM 1858 N N . TYR B 1 99 ? 8.049 -19.942 64.635 1.00 49.38 97 TYR B N 1
ATOM 1859 C CA . TYR B 1 99 ? 8.337 -18.982 65.698 1.00 46.83 97 TYR B CA 1
ATOM 1860 C C . TYR B 1 99 ? 7.079 -18.598 66.478 1.00 46.59 97 TYR B C 1
ATOM 1861 O O . TYR B 1 99 ? 7.064 -18.665 67.709 1.00 45.37 97 TYR B O 1
ATOM 1870 N N . PHE B 1 100 ? 6.036 -18.194 65.753 1.00 46.72 98 PHE B N 1
ATOM 1871 C CA . PHE B 1 100 ? 4.776 -17.767 66.361 1.00 47.70 98 PHE B CA 1
ATOM 1872 C C . PHE B 1 100 ? 4.159 -18.866 67.228 1.00 49.92 98 PHE B C 1
ATOM 1873 O O . PHE B 1 100 ? 3.787 -18.612 68.376 1.00 50.01 98 PHE B O 1
ATOM 1881 N N . VAL B 1 101 ? 4.070 -20.079 66.681 1.00 51.86 99 VAL B N 1
ATOM 1882 C CA . VAL B 1 101 ? 3.465 -21.219 67.384 1.00 54.78 99 VAL B CA 1
ATOM 1883 C C . VAL B 1 101 ? 4.257 -21.592 68.641 1.00 56.43 99 VAL B C 1
ATOM 1884 O O . VAL B 1 101 ? 3.679 -21.752 69.719 1.00 58.53 99 VAL B O 1
ATOM 1888 N N . GLY B 1 102 ? 5.577 -21.708 68.495 1.00 57.14 100 GLY B N 1
ATOM 1889 C CA . GLY B 1 102 ? 6.467 -22.025 69.613 1.00 56.30 100 GLY B CA 1
ATOM 1890 C C . GLY B 1 102 ? 6.425 -21.003 70.735 1.00 57.58 100 GLY B C 1
ATOM 1891 O O . GLY B 1 102 ? 6.594 -21.351 71.905 1.00 60.26 100 GLY B O 1
ATOM 1892 N N . TYR B 1 103 ? 6.192 -19.742 70.374 1.00 57.06 101 TYR B N 1
ATOM 1893 C CA . TYR B 1 103 ? 6.097 -18.647 71.339 1.00 57.72 101 TYR B CA 1
ATOM 1894 C C . TYR B 1 103 ? 4.885 -18.791 72.266 1.00 60.47 101 TYR B C 1
ATOM 1895 O O . TYR B 1 103 ? 4.935 -18.376 73.426 1.00 61.02 101 TYR B O 1
ATOM 1904 N N . LEU B 1 104 ? 3.807 -19.380 71.747 1.00 62.49 102 LEU B N 1
ATOM 1905 C CA . LEU B 1 104 ? 2.576 -19.576 72.515 1.00 65.81 102 LEU B CA 1
ATOM 1906 C C . LEU B 1 104 ? 2.723 -20.674 73.570 1.00 68.91 102 LEU B C 1
ATOM 1907 O O . LEU B 1 104 ? 2.159 -20.573 74.663 1.00 70.38 102 LEU B O 1
ATOM 1912 N N . GLY B 1 105 ? 3.479 -21.718 73.232 1.00 70.44 103 GLY B N 1
ATOM 1913 C CA . GLY B 1 105 ? 3.742 -22.824 74.150 1.00 72.26 103 GLY B CA 1
ATOM 1914 C C . GLY B 1 105 ? 4.952 -22.567 75.028 1.00 73.79 103 GLY B C 1
ATOM 1915 O O . GLY B 1 105 ? 5.643 -23.499 75.441 1.00 74.74 103 GLY B O 1
ATOM 1916 N N . PRO B 1 112 ? 11.898 -19.386 71.834 1.00 65.25 110 PRO B N 1
ATOM 1917 C CA . PRO B 1 112 ? 12.678 -18.388 71.102 1.00 64.52 110 PRO B CA 1
ATOM 1918 C C . PRO B 1 112 ? 12.552 -16.992 71.710 1.00 62.48 110 PRO B C 1
ATOM 1919 O O . PRO B 1 112 ? 11.547 -16.686 72.358 1.00 62.20 110 PRO B O 1
ATOM 1923 N N . GLY B 1 113 ? 13.569 -16.160 71.493 1.00 58.72 111 GLY B N 1
ATOM 1924 C CA . GLY B 1 113 ? 13.593 -14.798 72.022 1.00 54.58 111 GLY B CA 1
ATOM 1925 C C . GLY B 1 113 ? 12.863 -13.790 71.151 1.00 53.03 111 GLY B C 1
ATOM 1926 O O . GLY B 1 113 ? 11.778 -14.067 70.630 1.00 52.49 111 GLY B O 1
ATOM 1927 N N . TYR B 1 114 ? 13.468 -12.615 70.995 1.00 49.22 112 TYR B N 1
ATOM 1928 C CA . TYR B 1 114 ? 12.866 -11.522 70.235 1.00 46.58 112 TYR B CA 1
ATOM 1929 C C . TYR B 1 114 ? 13.070 -11.675 68.726 1.00 46.95 112 TYR B C 1
ATOM 1930 O O . TYR B 1 114 ? 12.118 -11.561 67.950 1.00 46.81 112 TYR B O 1
ATOM 1939 N N . ILE B 1 115 ? 14.311 -11.937 68.322 1.00 46.32 113 ILE B N 1
ATOM 1940 C CA . ILE B 1 115 ? 14.669 -12.050 66.909 1.00 44.76 113 ILE B CA 1
ATOM 1941 C C . ILE B 1 115 ? 14.415 -13.461 66.366 1.00 45.56 113 ILE B C 1
ATOM 1942 O O . ILE B 1 115 ? 14.567 -14.451 67.086 1.00 47.40 113 ILE B O 1
ATOM 1947 N N . PHE B 1 116 ? 14.014 -13.530 65.096 1.00 43.57 114 PHE B N 1
ATOM 1948 C CA . PHE B 1 116 ? 13.881 -14.791 64.367 1.00 41.80 114 PHE B CA 1
ATOM 1949 C C . PHE B 1 116 ? 14.225 -14.596 62.889 1.00 42.75 114 PHE B C 1
ATOM 1950 O O . PHE B 1 116 ? 14.048 -13.504 62.343 1.00 42.17 114 PHE B O 1
ATOM 1958 N N . GLY B 1 117 ? 14.715 -15.659 62.255 1.00 42.97 115 GLY B N 1
ATOM 1959 C CA . GLY B 1 117 ? 15.003 -15.659 60.821 1.00 40.43 115 GLY B CA 1
ATOM 1960 C C . GLY B 1 117 ? 16.159 -14.775 60.397 1.00 40.77 115 GLY B C 1
ATOM 1961 O O . GLY B 1 117 ? 16.155 -14.238 59.289 1.00 41.28 115 GLY B O 1
ATOM 1962 N N . LYS B 1 118 ? 17.150 -14.631 61.276 1.00 42.49 116 LYS B N 1
ATOM 1963 C CA . LYS B 1 118 ? 18.319 -13.785 61.016 1.00 42.87 116 LYS B CA 1
ATOM 1964 C C . LYS B 1 118 ? 19.031 -14.116 59.711 1.00 43.26 116 LYS B C 1
ATOM 1965 O O . LYS B 1 118 ? 19.302 -13.223 58.907 1.00 44.95 116 LYS B O 1
ATOM 1971 N N . ARG B 1 119 ? 19.326 -15.400 59.509 1.00 42.87 117 ARG B N 1
ATOM 1972 C CA . ARG B 1 119 ? 20.106 -15.850 58.355 1.00 41.08 117 ARG B CA 1
ATOM 1973 C C . ARG B 1 119 ? 19.428 -15.560 57.016 1.00 37.78 117 ARG B C 1
ATOM 1974 O O . ARG B 1 119 ? 20.096 -15.187 56.053 1.00 36.62 117 ARG B O 1
ATOM 1982 N N . ILE B 1 120 ? 18.109 -15.733 56.968 1.00 37.15 118 ILE B N 1
ATOM 1983 C CA . ILE B 1 120 ? 17.320 -15.422 55.776 1.00 36.43 118 ILE B CA 1
ATOM 1984 C C . ILE B 1 120 ? 17.357 -13.921 55.465 1.00 36.20 118 ILE B C 1
ATOM 1985 O O . ILE B 1 120 ? 17.565 -13.526 54.314 1.00 36.26 118 ILE B O 1
ATOM 1990 N N . ILE B 1 121 ? 17.171 -13.100 56.499 1.00 37.35 119 ILE B N 1
ATOM 1991 C CA . ILE B 1 121 ? 17.309 -11.642 56.392 1.00 38.72 119 ILE B CA 1
ATOM 1992 C C . ILE B 1 121 ? 18.708 -11.253 55.900 1.00 40.31 119 ILE B C 1
ATOM 1993 O O . ILE B 1 121 ? 18.848 -10.459 54.966 1.00 41.05 119 ILE B O 1
ATOM 1998 N N . LEU B 1 122 ? 19.734 -11.828 56.526 1.00 41.50 120 LEU B N 1
ATOM 1999 C CA . LEU B 1 122 ? 21.124 -11.603 56.127 1.00 42.66 120 LEU B CA 1
ATOM 2000 C C . LEU B 1 122 ? 21.374 -12.021 54.678 1.00 42.22 120 LEU B C 1
ATOM 2001 O O . LEU B 1 122 ? 22.052 -11.313 53.933 1.00 42.52 120 LEU B O 1
ATOM 2006 N N . PHE B 1 123 ? 20.807 -13.163 54.287 1.00 40.92 121 PHE B N 1
ATOM 2007 C CA . PHE B 1 123 ? 20.948 -13.690 52.930 1.00 39.49 121 PHE B CA 1
ATOM 2008 C C . PHE B 1 123 ? 20.299 -12.778 51.884 1.00 38.45 121 PHE B C 1
ATOM 2009 O O . PHE B 1 123 ? 20.889 -12.516 50.835 1.00 38.58 121 PHE B O 1
ATOM 2017 N N . LEU B 1 124 ? 19.087 -12.307 52.175 1.00 38.14 122 LEU B N 1
ATOM 2018 C CA . LEU B 1 124 ? 18.384 -11.370 51.299 1.00 35.62 122 LEU B CA 1
ATOM 2019 C C . LEU B 1 124 ? 19.087 -10.011 51.239 1.00 36.33 122 LEU B C 1
ATOM 2020 O O . LEU B 1 124 ? 19.088 -9.357 50.198 1.00 39.26 122 LEU B O 1
ATOM 2025 N N . PHE B 1 125 ? 19.690 -9.600 52.353 1.00 35.60 123 PHE B N 1
ATOM 2026 C CA . PHE B 1 125 ? 20.505 -8.385 52.399 1.00 36.72 123 PHE B CA 1
ATOM 2027 C C . PHE B 1 125 ? 21.740 -8.499 51.503 1.00 39.19 123 PHE B C 1
ATOM 2028 O O . PHE B 1 125 ? 22.039 -7.583 50.734 1.00 40.46 123 PHE B O 1
ATOM 2036 N N . LEU B 1 126 ? 22.448 -9.623 51.607 1.00 40.28 124 LEU B N 1
ATOM 2037 C CA . LEU B 1 126 ? 23.676 -9.841 50.841 1.00 40.30 124 LEU B CA 1
ATOM 2038 C C . LEU B 1 126 ? 23.404 -9.943 49.343 1.00 38.06 124 LEU B C 1
ATOM 2039 O O . LEU B 1 126 ? 24.184 -9.441 48.533 1.00 39.30 124 LEU B O 1
ATOM 2044 N N . MET B 1 127 ? 22.296 -10.591 48.989 1.00 37.06 125 MET B N 1
ATOM 2045 C CA . MET B 1 127 ? 21.804 -10.623 47.612 1.00 36.21 125 MET B CA 1
ATOM 2046 C C . MET B 1 127 ? 21.623 -9.215 47.051 1.00 35.09 125 MET B C 1
ATOM 2047 O O . MET B 1 127 ? 22.022 -8.931 45.923 1.00 36.28 125 MET B O 1
ATOM 2052 N N . SER B 1 128 ? 21.015 -8.342 47.851 1.00 35.93 126 SER B N 1
ATOM 2053 C CA . SER B 1 128 ? 20.738 -6.970 47.441 1.00 38.89 126 SER B CA 1
ATOM 2054 C C . SER B 1 128 ? 22.031 -6.203 47.191 1.00 37.38 126 SER B C 1
ATOM 2055 O O . SER B 1 128 ? 22.158 -5.503 46.187 1.00 35.38 126 SER B O 1
ATOM 2058 N N . VAL B 1 129 ? 22.987 -6.361 48.105 1.00 39.92 127 VAL B N 1
ATOM 2059 C CA . VAL B 1 129 ? 24.307 -5.743 47.986 1.00 39.99 127 VAL B CA 1
ATOM 2060 C C . VAL B 1 129 ? 25.039 -6.290 46.761 1.00 42.16 127 VAL B C 1
ATOM 2061 O O . VAL B 1 129 ? 25.673 -5.532 46.022 1.00 43.98 127 VAL B O 1
ATOM 2065 N N . ALA B 1 130 ? 24.924 -7.600 46.540 1.00 42.46 128 ALA B N 1
ATOM 2066 C CA . ALA B 1 130 ? 25.553 -8.258 45.395 1.00 42.13 128 ALA B CA 1
ATOM 2067 C C . ALA B 1 130 ? 24.989 -7.753 44.069 1.00 42.60 128 ALA B C 1
ATOM 2068 O O . ALA B 1 130 ? 25.733 -7.563 43.104 1.00 44.69 128 ALA B O 1
ATOM 2070 N N . GLY B 1 131 ? 23.675 -7.535 44.033 1.00 42.95 129 GLY B N 1
ATOM 2071 C CA . GLY B 1 131 ? 22.999 -7.009 42.849 1.00 40.58 129 GLY B CA 1
ATOM 2072 C C . GLY B 1 131 ? 23.396 -5.581 42.520 1.00 41.30 129 GLY B C 1
ATOM 2073 O O . GLY B 1 131 ? 23.592 -5.238 41.353 1.00 41.28 129 GLY B O 1
ATOM 2074 N N . ILE B 1 132 ? 23.510 -4.751 43.554 1.00 42.79 130 ILE B N 1
ATOM 2075 C CA . ILE B 1 132 ? 23.940 -3.360 43.405 1.00 45.69 130 ILE B CA 1
ATOM 2076 C C . ILE B 1 132 ? 25.372 -3.281 42.860 1.00 48.72 130 ILE B C 1
ATOM 2077 O O . ILE B 1 132 ? 25.653 -2.489 41.956 1.00 49.14 130 ILE B O 1
ATOM 2082 N N . PHE B 1 133 ? 26.259 -4.116 43.402 1.00 50.31 131 PHE B N 1
ATOM 2083 C CA . PHE B 1 133 ? 27.637 -4.217 42.921 1.00 52.56 131 PHE B CA 1
ATOM 2084 C C . PHE B 1 133 ? 27.679 -4.696 41.470 1.00 52.40 131 PHE B C 1
ATOM 2085 O O . PHE B 1 133 ? 28.495 -4.220 40.677 1.00 52.76 131 PHE B O 1
ATOM 2093 N N . ASN B 1 134 ? 26.790 -5.629 41.131 1.00 52.39 132 ASN B N 1
ATOM 2094 C CA . ASN B 1 134 ? 26.648 -6.114 39.758 1.00 53.49 132 ASN B CA 1
ATOM 2095 C C . ASN B 1 134 ? 26.176 -5.018 38.800 1.00 53.39 132 ASN B C 1
ATOM 2096 O O . ASN B 1 134 ? 26.621 -4.963 37.652 1.00 53.30 132 ASN B O 1
ATOM 2101 N N . TYR B 1 135 ? 25.278 -4.157 39.279 1.00 52.93 133 TYR B N 1
ATOM 2102 C CA . TYR B 1 135 ? 24.810 -3.009 38.501 1.00 54.33 133 TYR B CA 1
ATOM 2103 C C . TYR B 1 135 ? 25.958 -2.054 38.175 1.00 54.57 133 TYR B C 1
ATOM 2104 O O . TYR B 1 135 ? 26.084 -1.600 37.039 1.00 55.82 133 TYR B O 1
ATOM 2113 N N . TYR B 1 136 ? 26.785 -1.751 39.174 1.00 55.66 134 TYR B N 1
ATOM 2114 C CA . TYR B 1 136 ? 27.922 -0.850 38.984 1.00 57.19 134 TYR B CA 1
ATOM 2115 C C . TYR B 1 136 ? 29.009 -1.438 38.081 1.00 57.59 134 TYR B C 1
ATOM 2116 O O . TYR B 1 136 ? 29.677 -0.697 37.362 1.00 57.64 134 TYR B O 1
ATOM 2125 N N . LEU B 1 137 ? 29.170 -2.761 38.110 1.00 58.15 135 LEU B N 1
ATOM 2126 C CA . LEU B 1 137 ? 30.100 -3.450 37.211 1.00 59.34 135 LEU B CA 1
ATOM 2127 C C . LEU B 1 137 ? 29.698 -3.283 35.748 1.00 60.27 135 LEU B C 1
ATOM 2128 O O . LEU B 1 137 ? 30.544 -3.010 34.894 1.00 61.25 135 LEU B O 1
ATOM 2133 N N . ILE B 1 138 ? 28.406 -3.448 35.473 1.00 60.31 136 ILE B N 1
ATOM 2134 C CA . ILE B 1 138 ? 27.869 -3.328 34.118 1.00 60.15 136 ILE B CA 1
ATOM 2135 C C . ILE B 1 138 ? 27.812 -1.862 33.673 1.00 60.92 136 ILE B C 1
ATOM 2136 O O . ILE B 1 138 ? 28.058 -1.555 32.504 1.00 61.52 136 ILE B O 1
ATOM 2141 N N . PHE B 1 139 ? 27.507 -0.968 34.613 1.00 61.79 137 PHE B N 1
ATOM 2142 C CA . PHE B 1 139 ? 27.455 0.471 34.340 1.00 63.91 137 PHE B CA 1
ATOM 2143 C C . PHE B 1 139 ? 28.814 1.029 33.917 1.00 64.84 137 PHE B C 1
ATOM 2144 O O . PHE B 1 139 ? 28.914 1.712 32.896 1.00 65.05 137 PHE B O 1
ATOM 2152 N N . PHE B 1 140 ? 29.849 0.736 34.703 1.00 66.27 138 PHE B N 1
ATOM 2153 C CA . PHE B 1 140 ? 31.200 1.219 34.417 1.00 68.04 138 PHE B CA 1
ATOM 2154 C C . PHE B 1 140 ? 31.800 0.579 33.167 1.00 68.29 138 PHE B C 1
ATOM 2155 O O . PHE B 1 140 ? 32.595 1.209 32.470 1.00 69.40 138 PHE B O 1
ATOM 2163 N N . PHE B 1 141 ? 31.412 -0.664 32.887 1.00 67.85 139 PHE B N 1
ATOM 2164 C CA . PHE B 1 141 ? 31.815 -1.341 31.655 1.00 68.09 139 PHE B CA 1
ATOM 2165 C C . PHE B 1 141 ? 31.172 -0.667 30.444 1.00 67.75 139 PHE B C 1
ATOM 2166 O O . PHE B 1 141 ? 31.840 -0.429 29.437 1.00 68.70 139 PHE B O 1
ATOM 2174 N N . GLY B 1 142 ? 29.879 -0.364 30.557 1.00 66.73 140 GLY B N 1
ATOM 2175 C CA . GLY B 1 142 ? 29.138 0.336 29.508 1.00 65.73 140 GLY B CA 1
ATOM 2176 C C . GLY B 1 142 ? 29.637 1.752 29.288 1.00 66.06 140 GLY B C 1
ATOM 2177 O O . GLY B 1 142 ? 29.579 2.271 28.173 1.00 65.40 140 GLY B O 1
ATOM 2178 N N . SER B 1 143 ? 30.125 2.372 30.361 1.00 66.91 141 SER B N 1
ATOM 2179 C CA . SER B 1 143 ? 30.730 3.698 30.299 1.00 67.50 141 SER B CA 1
ATOM 2180 C C . SER B 1 143 ? 32.098 3.648 29.616 1.00 67.54 141 SER B C 1
ATOM 2181 O O . SER B 1 143 ? 32.421 4.517 28.805 1.00 67.73 141 SER B O 1
ATOM 2184 N N . ASP B 1 144 ? 32.888 2.626 29.949 1.00 67.14 142 ASP B N 1
ATOM 2185 C CA . ASP B 1 144 ? 34.215 2.430 29.359 1.00 66.89 142 ASP B CA 1
ATOM 2186 C C . ASP B 1 144 ? 34.144 2.048 27.881 1.00 67.12 142 ASP B C 1
ATOM 2187 O O . ASP B 1 144 ? 34.959 2.509 27.080 1.00 67.78 142 ASP B O 1
ATOM 2192 N N . PHE B 1 145 ? 33.171 1.205 27.535 1.00 66.89 143 PHE B N 1
ATOM 2193 C CA . PHE B 1 145 ? 32.910 0.814 26.148 1.00 66.16 143 PHE B CA 1
ATOM 2194 C C . PHE B 1 145 ? 32.515 2.025 25.304 1.00 67.70 143 PHE B C 1
ATOM 2195 O O . PHE B 1 145 ? 32.955 2.163 24.162 1.00 68.32 143 PHE B O 1
ATOM 2203 N N . GLU B 1 146 ? 31.688 2.895 25.883 1.00 69.32 144 GLU B N 1
ATOM 2204 C CA . GLU B 1 146 ? 31.257 4.133 25.237 1.00 71.06 144 GLU B CA 1
ATOM 2205 C C . GLU B 1 146 ? 32.438 5.083 25.015 1.00 71.57 144 GLU B C 1
ATOM 2206 O O . GLU B 1 146 ? 32.508 5.765 23.991 1.00 71.20 144 GLU B O 1
ATOM 2212 N N . ASN B 1 147 ? 33.356 5.116 25.979 1.00 72.41 145 ASN B N 1
ATOM 2213 C CA . ASN B 1 147 ? 34.573 5.920 25.878 1.00 73.12 145 ASN B CA 1
ATOM 2214 C C . ASN B 1 147 ? 35.569 5.341 24.875 1.00 73.43 145 ASN B C 1
ATOM 2215 O O . ASN B 1 147 ? 36.270 6.086 24.190 1.00 72.61 145 ASN B O 1
ATOM 2220 N N . TYR B 1 148 ? 35.616 4.012 24.796 1.00 74.95 146 TYR B N 1
ATOM 2221 C CA . TYR B 1 148 ? 36.512 3.296 23.884 1.00 76.51 146 TYR B CA 1
ATOM 2222 C C . TYR B 1 148 ? 36.155 3.529 22.414 1.00 77.27 146 TYR B C 1
ATOM 2223 O O . TYR B 1 148 ? 37.042 3.716 21.579 1.00 77.83 146 TYR B O 1
ATOM 2232 N N . ILE B 1 149 ? 34.857 3.507 22.111 1.00 76.98 147 ILE B N 1
ATOM 2233 C CA . ILE B 1 149 ? 34.362 3.771 20.758 1.00 76.28 147 ILE B CA 1
ATOM 2234 C C . ILE B 1 149 ? 34.556 5.242 20.377 1.00 77.00 147 ILE B C 1
ATOM 2235 O O . ILE B 1 149 ? 34.891 5.551 19.232 1.00 77.11 147 ILE B O 1
ATOM 2240 N N . ALA B 1 150 ? 34.368 6.134 21.349 1.00 78.04 148 ALA B N 1
ATOM 2241 C CA . ALA B 1 150 ? 34.564 7.571 21.151 1.00 79.41 148 ALA B CA 1
ATOM 2242 C C . ALA B 1 150 ? 36.027 7.927 20.867 1.00 80.70 148 ALA B C 1
ATOM 2243 O O . ALA B 1 150 ? 36.305 8.822 20.067 1.00 80.93 148 ALA B O 1
ATOM 2245 N N . THR B 1 151 ? 36.947 7.220 21.522 1.00 81.97 149 THR B N 1
ATOM 2246 C CA . THR B 1 151 ? 38.387 7.424 21.335 1.00 83.23 149 THR B CA 1
ATOM 2247 C C . THR B 1 151 ? 38.844 6.959 19.947 1.00 83.97 149 THR B C 1
ATOM 2248 O O . THR B 1 151 ? 39.716 7.579 19.335 1.00 84.31 149 THR B O 1
ATOM 2252 N N . ILE B 1 152 ? 38.249 5.873 19.459 1.00 84.63 150 ILE B N 1
ATOM 2253 C CA . ILE B 1 152 ? 38.531 5.370 18.113 1.00 85.16 150 ILE B CA 1
ATOM 2254 C C . ILE B 1 152 ? 37.897 6.269 17.046 1.00 85.72 150 ILE B C 1
ATOM 2255 O O . ILE B 1 152 ? 38.544 6.615 16.056 1.00 85.82 150 ILE B O 1
ATOM 2260 N N . SER B 1 153 ? 36.642 6.657 17.270 1.00 86.08 151 SER B N 1
ATOM 2261 C CA . SER B 1 153 ? 35.888 7.486 16.327 1.00 87.22 151 SER B CA 1
ATOM 2262 C C . SER B 1 153 ? 36.528 8.854 16.075 1.00 88.30 151 SER B C 1
ATOM 2263 O O . SER B 1 153 ? 36.481 9.365 14.954 1.00 88.01 151 SER B O 1
ATOM 2266 N N . THR B 1 154 ? 37.125 9.435 17.114 1.00 89.98 152 THR B N 1
ATOM 2267 C CA . THR B 1 154 ? 37.721 10.772 17.021 1.00 91.51 152 THR B CA 1
ATOM 2268 C C . THR B 1 154 ? 39.079 10.790 16.304 1.00 91.95 152 THR B C 1
ATOM 2269 O O . THR B 1 154 ? 39.497 11.828 15.787 1.00 92.18 152 THR B O 1
ATOM 2273 N N . THR B 1 155 ? 39.754 9.641 16.272 1.00 92.58 153 THR B N 1
ATOM 2274 C CA . THR B 1 155 ? 41.058 9.520 15.615 1.00 93.25 153 THR B CA 1
ATOM 2275 C C . THR B 1 155 ? 40.934 9.003 14.181 1.00 93.15 153 THR B C 1
ATOM 2276 O O . THR B 1 155 ? 41.803 9.260 13.344 1.00 93.67 153 THR B O 1
ATOM 2280 N N . ILE B 1 156 ? 39.851 8.276 13.911 1.00 92.83 154 ILE B N 1
ATOM 2281 C CA . ILE B 1 156 ? 39.569 7.734 12.579 1.00 92.40 154 ILE B CA 1
ATOM 2282 C C . ILE B 1 156 ? 38.751 8.722 11.728 1.00 92.61 154 ILE B C 1
ATOM 2283 O O . ILE B 1 156 ? 38.590 8.529 10.520 1.00 92.30 154 ILE B O 1
ATOM 2288 N N . SER B 1 157 ? 38.277 9.796 12.361 1.00 93.09 155 SER B N 1
ATOM 2289 C CA . SER B 1 157 ? 37.471 10.828 11.691 1.00 94.17 155 SER B CA 1
ATOM 2290 C C . SER B 1 157 ? 38.083 11.452 10.417 1.00 95.07 155 SER B C 1
ATOM 2291 O O . SER B 1 157 ? 37.341 11.764 9.484 1.00 95.15 155 SER B O 1
ATOM 2294 N N . PRO B 1 158 ? 39.422 11.641 10.364 1.00 95.70 156 PRO B N 1
ATOM 2295 C CA . PRO B 1 158 ? 39.980 12.100 9.083 1.00 95.68 156 PRO B CA 1
ATOM 2296 C C . PRO B 1 158 ? 40.125 10.989 8.028 1.00 95.27 156 PRO B C 1
ATOM 2297 O O . PRO B 1 158 ? 40.889 11.147 7.072 1.00 95.58 156 PRO B O 1
ATOM 2301 N N . LEU B 1 159 ? 39.385 9.892 8.206 1.00 94.87 157 LEU B N 1
ATOM 2302 C CA . LEU B 1 159 ? 39.395 8.733 7.299 1.00 94.17 157 LEU B CA 1
ATOM 2303 C C . LEU B 1 159 ? 40.794 8.179 7.028 1.00 93.85 157 LEU B C 1
ATOM 2304 O O . LEU B 1 159 ? 41.433 7.620 7.919 1.00 93.33 157 LEU B O 1
ATOM 2309 N N . SER C 1 2 ? 11.605 11.376 38.586 1.00 77.39 0 SER C N 1
ATOM 2310 C CA . SER C 1 2 ? 12.644 10.910 37.619 1.00 78.44 0 SER C CA 1
ATOM 2311 C C . SER C 1 2 ? 12.119 9.818 36.685 1.00 78.02 0 SER C C 1
ATOM 2312 O O . SER C 1 2 ? 12.580 9.695 35.548 1.00 78.11 0 SER C O 1
ATOM 2315 N N . LEU C 1 3 ? 11.160 9.033 37.176 1.00 77.65 1 LEU C N 1
ATOM 2316 C CA . LEU C 1 3 ? 10.504 7.982 36.391 1.00 76.53 1 LEU C CA 1
ATOM 2317 C C . LEU C 1 3 ? 9.705 8.542 35.214 1.00 76.61 1 LEU C C 1
ATOM 2318 O O . LEU C 1 3 ? 9.276 9.698 35.238 1.00 77.23 1 LEU C O 1
ATOM 2323 N N . ASP C 1 4 ? 9.506 7.709 34.193 1.00 76.17 2 ASP C N 1
ATOM 2324 C CA . ASP C 1 4 ? 8.850 8.121 32.949 1.00 75.21 2 ASP C CA 1
ATOM 2325 C C . ASP C 1 4 ? 7.355 8.409 33.112 1.00 75.03 2 ASP C C 1
ATOM 2326 O O . ASP C 1 4 ? 6.699 7.858 33.998 1.00 74.73 2 ASP C O 1
ATOM 2331 N N . GLN C 1 5 ? 6.836 9.262 32.231 1.00 74.17 3 GLN C N 1
ATOM 2332 C CA . GLN C 1 5 ? 5.454 9.750 32.276 1.00 73.31 3 GLN C CA 1
ATOM 2333 C C . GLN C 1 5 ? 4.395 8.642 32.265 1.00 71.97 3 GLN C C 1
ATOM 2334 O O . GLN C 1 5 ? 3.366 8.756 32.934 1.00 72.46 3 GLN C O 1
ATOM 2340 N N . GLU C 1 6 ? 4.657 7.580 31.506 1.00 70.12 4 GLU C N 1
ATOM 2341 C CA . GLU C 1 6 ? 3.712 6.476 31.343 1.00 68.12 4 GLU C CA 1
ATOM 2342 C C . GLU C 1 6 ? 3.562 5.640 32.619 1.00 65.61 4 GLU C C 1
ATOM 2343 O O . GLU C 1 6 ? 2.461 5.187 32.943 1.00 65.00 4 GLU C O 1
ATOM 2349 N N . THR C 1 7 ? 4.670 5.445 33.333 1.00 62.13 5 THR C N 1
ATOM 2350 C CA . THR C 1 7 ? 4.680 4.682 34.582 1.00 59.28 5 THR C CA 1
ATOM 2351 C C . THR C 1 7 ? 3.957 5.433 35.702 1.00 57.99 5 THR C C 1
ATOM 2352 O O . THR C 1 7 ? 3.150 4.844 36.428 1.00 58.05 5 THR C O 1
ATOM 2356 N N . VAL C 1 8 ? 4.241 6.730 35.824 1.00 56.18 6 VAL C N 1
ATOM 2357 C CA . VAL C 1 8 ? 3.642 7.575 36.862 1.00 54.60 6 VAL C CA 1
ATOM 2358 C C . VAL C 1 8 ? 2.113 7.619 36.747 1.00 54.35 6 VAL C C 1
ATOM 2359 O O . VAL C 1 8 ? 1.411 7.599 37.760 1.00 55.10 6 VAL C O 1
ATOM 2363 N N . GLY C 1 9 ? 1.610 7.652 35.514 1.00 53.21 7 GLY C N 1
ATOM 2364 C CA . GLY C 1 9 ? 0.170 7.626 35.250 1.00 53.40 7 GLY C CA 1
ATOM 2365 C C . GLY C 1 9 ? -0.535 6.358 35.708 1.00 53.22 7 GLY C C 1
ATOM 2366 O O . GLY C 1 9 ? -1.744 6.366 35.941 1.00 55.28 7 GLY C O 1
ATOM 2367 N N . ASN C 1 10 ? 0.224 5.271 35.832 1.00 52.03 8 ASN C N 1
ATOM 2368 C CA . ASN C 1 10 ? -0.302 3.996 36.316 1.00 50.61 8 ASN C CA 1
ATOM 2369 C C . ASN C 1 10 ? -0.297 3.867 37.841 1.00 50.08 8 ASN C C 1
ATOM 2370 O O . ASN C 1 10 ? -0.890 2.934 38.385 1.00 51.06 8 ASN C O 1
ATOM 2375 N N . VAL C 1 11 ? 0.376 4.795 38.523 1.00 48.58 9 VAL C N 1
ATOM 2376 C CA . VAL C 1 11 ? 0.554 4.717 39.981 1.00 46.03 9 VAL C CA 1
ATOM 2377 C C . VAL C 1 11 ? 0.148 5.983 40.743 1.00 43.52 9 VAL C C 1
ATOM 2378 O O . VAL C 1 11 ? 0.106 5.978 41.973 1.00 41.35 9 VAL C O 1
ATOM 2382 N N . VAL C 1 12 ? -0.150 7.056 40.012 1.00 43.10 10 VAL C N 1
ATOM 2383 C CA . VAL C 1 12 ? -0.377 8.374 40.619 1.00 41.68 10 VAL C CA 1
ATOM 2384 C C . VAL C 1 12 ? -1.481 8.375 41.688 1.00 41.47 10 VAL C C 1
ATOM 2385 O O . VAL C 1 12 ? -1.316 8.975 42.753 1.00 41.04 10 VAL C O 1
ATOM 2389 N N . LEU C 1 13 ? -2.580 7.674 41.409 1.00 40.35 11 LEU C N 1
ATOM 2390 C CA . LEU C 1 13 ? -3.698 7.569 42.344 1.00 40.99 11 LEU C CA 1
ATOM 2391 C C . LEU C 1 13 ? -3.312 6.747 43.569 1.00 41.68 11 LEU C C 1
ATOM 2392 O O . LEU C 1 13 ? -3.697 7.078 44.692 1.00 43.73 11 LEU C O 1
ATOM 2397 N N . LEU C 1 14 ? -2.541 5.686 43.342 1.00 40.80 12 LEU C N 1
ATOM 2398 C CA . LEU C 1 14 ? -2.006 4.858 44.420 1.00 39.88 12 LEU C CA 1
ATOM 2399 C C . LEU C 1 14 ? -1.039 5.639 45.307 1.00 39.02 12 LEU C C 1
ATOM 2400 O O . LEU C 1 14 ? -0.976 5.410 46.519 1.00 38.62 12 LEU C O 1
ATOM 2405 N N . ALA C 1 15 ? -0.290 6.555 44.696 1.00 36.52 13 ALA C N 1
ATOM 2406 C CA . ALA C 1 15 ? 0.644 7.411 45.424 1.00 36.85 13 ALA C CA 1
ATOM 2407 C C . ALA C 1 15 ? -0.103 8.430 46.279 1.00 36.55 13 ALA C C 1
ATOM 2408 O O . ALA C 1 15 ? 0.255 8.659 47.437 1.00 37.02 13 ALA C O 1
ATOM 2410 N N . ILE C 1 16 ? -1.145 9.027 45.701 1.00 37.39 14 ILE C N 1
ATOM 2411 C CA . ILE C 1 16 ? -1.989 9.995 46.403 1.00 35.66 14 ILE C CA 1
ATOM 2412 C C . ILE C 1 16 ? -2.565 9.386 47.684 1.00 35.28 14 ILE C C 1
ATOM 2413 O O . ILE C 1 16 ? -2.427 9.971 48.762 1.00 35.25 14 ILE C O 1
ATOM 2418 N N . VAL C 1 17 ? -3.178 8.206 47.567 1.00 36.05 15 VAL C N 1
ATOM 2419 C CA . VAL C 1 17 ? -3.747 7.510 48.733 1.00 38.48 15 VAL C CA 1
ATOM 2420 C C . VAL C 1 17 ? -2.670 7.094 49.750 1.00 37.94 15 VAL C C 1
ATOM 2421 O O . VAL C 1 17 ? -2.888 7.192 50.960 1.00 41.98 15 VAL C O 1
ATOM 2425 N N . THR C 1 18 ? -1.510 6.658 49.262 1.00 37.13 16 THR C N 1
ATOM 2426 C CA . THR C 1 18 ? -0.372 6.362 50.141 1.00 35.83 16 THR C CA 1
ATOM 2427 C C . THR C 1 18 ? 0.009 7.614 50.937 1.00 34.24 16 THR C C 1
ATOM 2428 O O . THR C 1 18 ? 0.170 7.554 52.157 1.00 35.19 16 THR C O 1
ATOM 2432 N N . LEU C 1 19 ? 0.117 8.745 50.244 1.00 34.57 17 LEU C N 1
ATOM 2433 C CA . LEU C 1 19 ? 0.462 10.020 50.882 1.00 37.16 17 LEU C CA 1
ATOM 2434 C C . LEU C 1 19 ? -0.572 10.510 51.898 1.00 37.52 17 LEU C C 1
ATOM 2435 O O . LEU C 1 19 ? -0.204 11.056 52.938 1.00 38.34 17 LEU C O 1
ATOM 2440 N N . ILE C 1 20 ? -1.855 10.309 51.598 1.00 38.00 18 ILE C N 1
ATOM 2441 C CA . ILE C 1 20 ? -2.927 10.635 52.542 1.00 37.59 18 ILE C CA 1
ATOM 2442 C C . ILE C 1 20 ? -2.854 9.721 53.772 1.00 38.12 18 ILE C C 1
ATOM 2443 O O . ILE C 1 20 ? -3.036 10.183 54.905 1.00 40.71 18 ILE C O 1
ATOM 2448 N N . SER C 1 21 ? -2.577 8.435 53.548 1.00 34.76 19 SER C N 1
ATOM 2449 C CA . SER C 1 21 ? -2.373 7.492 54.651 1.00 34.73 19 SER C CA 1
ATOM 2450 C C . SER C 1 21 ? -1.184 7.898 55.533 1.00 33.52 19 SER C C 1
ATOM 2451 O O . SER C 1 21 ? -1.186 7.646 56.738 1.00 33.06 19 SER C O 1
ATOM 2454 N N . VAL C 1 22 ? -0.185 8.536 54.921 1.00 31.32 20 VAL C N 1
ATOM 2455 C CA . VAL C 1 22 ? 0.975 9.072 55.643 1.00 32.57 20 VAL C CA 1
ATOM 2456 C C . VAL C 1 22 ? 0.578 10.252 56.544 1.00 34.31 20 VAL C C 1
ATOM 2457 O O . VAL C 1 22 ? 1.050 10.358 57.682 1.00 34.11 20 VAL C O 1
ATOM 2461 N N . VAL C 1 23 ? -0.291 11.126 56.032 1.00 35.07 21 VAL C N 1
ATOM 2462 C CA . VAL C 1 23 ? -0.831 12.245 56.814 1.00 34.71 21 VAL C CA 1
ATOM 2463 C C . VAL C 1 23 ? -1.617 11.709 58.010 1.00 34.72 21 VAL C C 1
ATOM 2464 O O . VAL C 1 23 ? -1.478 12.206 59.132 1.00 35.66 21 VAL C O 1
ATOM 2468 N N . GLN C 1 24 ? -2.425 10.681 57.759 1.00 34.38 22 GLN C N 1
ATOM 2469 C CA . GLN C 1 24 ? -3.195 10.015 58.803 1.00 33.47 22 GLN C CA 1
ATOM 2470 C C . GLN C 1 24 ? -2.285 9.352 59.845 1.00 32.49 22 GLN C C 1
ATOM 2471 O O . GLN C 1 24 ? -2.487 9.527 61.051 1.00 34.70 22 GLN C O 1
ATOM 2477 N N . ASN C 1 25 ? -1.285 8.600 59.386 1.00 30.51 23 ASN C N 1
ATOM 2478 C CA . ASN C 1 25 ? -0.278 8.035 60.292 1.00 31.01 23 ASN C CA 1
ATOM 2479 C C . ASN C 1 25 ? 0.294 9.110 61.214 1.00 31.28 23 ASN C C 1
ATOM 2480 O O . ASN C 1 25 ? 0.372 8.916 62.433 1.00 29.79 23 ASN C O 1
ATOM 2485 N N . GLY C 1 26 ? 0.669 10.243 60.618 1.00 32.53 24 GLY C N 1
ATOM 2486 C CA . GLY C 1 26 ? 1.195 11.396 61.352 1.00 34.80 24 GLY C CA 1
ATOM 2487 C C . GLY C 1 26 ? 0.207 11.990 62.338 1.00 38.44 24 GLY C C 1
ATOM 2488 O O . GLY C 1 26 ? 0.593 12.402 63.437 1.00 39.26 24 GLY C O 1
ATOM 2489 N N . PHE C 1 27 ? -1.068 12.033 61.944 1.00 39.32 25 PHE C N 1
ATOM 2490 C CA . PHE C 1 27 ? -2.144 12.504 62.816 1.00 39.63 25 PHE C CA 1
ATOM 2491 C C . PHE C 1 27 ? -2.289 11.605 64.036 1.00 38.51 25 PHE C C 1
ATOM 2492 O O . PHE C 1 27 ? -2.358 12.092 65.168 1.00 39.06 25 PHE C O 1
ATOM 2500 N N . PHE C 1 28 ? -2.328 10.295 63.797 1.00 38.46 26 PHE C N 1
ATOM 2501 C CA . PHE C 1 28 ? -2.398 9.313 64.876 1.00 37.96 26 PHE C CA 1
ATOM 2502 C C . PHE C 1 28 ? -1.207 9.456 65.820 1.00 40.46 26 PHE C C 1
ATOM 2503 O O . PHE C 1 28 ? -1.377 9.453 67.044 1.00 41.29 26 PHE C O 1
ATOM 2511 N N . ALA C 1 29 ? -0.012 9.592 65.242 1.00 39.85 27 ALA C N 1
ATOM 2512 C CA . ALA C 1 29 ? 1.223 9.753 66.017 1.00 41.15 27 ALA C CA 1
ATOM 2513 C C . ALA C 1 29 ? 1.215 11.040 66.840 1.00 42.68 27 ALA C C 1
ATOM 2514 O O . ALA C 1 29 ? 1.726 11.066 67.962 1.00 43.42 27 ALA C O 1
ATOM 2516 N N . HIS C 1 30 ? 0.633 12.099 66.277 1.00 46.02 28 HIS C N 1
ATOM 2517 C CA . HIS C 1 30 ? 0.506 13.383 66.971 1.00 48.81 28 HIS C CA 1
ATOM 2518 C C . HIS C 1 30 ? -0.400 13.269 68.198 1.00 49.23 28 HIS C C 1
ATOM 2519 O O . HIS C 1 30 ? -0.106 13.845 69.246 1.00 50.64 28 HIS C O 1
ATOM 2526 N N . LYS C 1 31 ? -1.489 12.516 68.055 1.00 51.04 29 LYS C N 1
ATOM 2527 C CA . LYS C 1 31 ? -2.437 12.271 69.139 1.00 52.05 29 LYS C CA 1
ATOM 2528 C C . LYS C 1 31 ? -1.795 11.515 70.306 1.00 53.18 29 LYS C C 1
ATOM 2529 O O . LYS C 1 31 ? -2.133 11.758 71.466 1.00 54.72 29 LYS C O 1
ATOM 2535 N N . VAL C 1 32 ? -0.875 10.602 69.991 1.00 53.59 30 VAL C N 1
ATOM 2536 C CA . VAL C 1 32 ? -0.085 9.896 71.005 1.00 52.74 30 VAL C CA 1
ATOM 2537 C C . VAL C 1 32 ? 0.826 10.878 71.743 1.00 55.18 30 VAL C C 1
ATOM 2538 O O . VAL C 1 32 ? 0.910 10.851 72.972 1.00 55.11 30 VAL C O 1
ATOM 2542 N N . GLU C 1 33 ? 1.496 11.743 70.982 1.00 57.24 31 GLU C N 1
ATOM 2543 C CA . GLU C 1 33 ? 2.401 12.749 71.536 1.00 59.15 31 GLU C CA 1
ATOM 2544 C C . GLU C 1 33 ? 1.658 13.751 72.423 1.00 60.91 31 GLU C C 1
ATOM 2545 O O . GLU C 1 33 ? 2.139 14.108 73.500 1.00 59.60 31 GLU C O 1
ATOM 2551 N N . HIS C 1 34 ? 0.485 14.186 71.964 1.00 63.74 32 HIS C N 1
ATOM 2552 C CA . HIS C 1 34 ? -0.325 15.181 72.670 1.00 66.78 32 HIS C CA 1
ATOM 2553 C C . HIS C 1 34 ? -0.841 14.670 74.016 1.00 68.10 32 HIS C C 1
ATOM 2554 O O . HIS C 1 34 ? -0.858 15.411 74.999 1.00 69.18 32 HIS C O 1
ATOM 2561 N N . GLU C 1 35 ? -1.253 13.406 74.050 1.00 69.77 33 GLU C N 1
ATOM 2562 C CA . GLU C 1 35 ? -1.785 12.795 75.267 1.00 71.48 33 GLU C CA 1
ATOM 2563 C C . GLU C 1 35 ? -0.675 12.404 76.246 1.00 72.60 33 GLU C C 1
ATOM 2564 O O . GLU C 1 35 ? -0.917 12.257 77.447 1.00 73.57 33 GLU C O 1
ATOM 2570 N N . SER C 1 36 ? 0.539 12.241 75.725 1.00 74.18 34 SER C N 1
ATOM 2571 C CA . SER C 1 36 ? 1.710 11.938 76.544 1.00 75.45 34 SER C CA 1
ATOM 2572 C C . SER C 1 36 ? 2.217 13.179 77.279 1.00 77.04 34 SER C C 1
ATOM 2573 O O . SER C 1 36 ? 2.884 13.068 78.309 1.00 77.74 34 SER C O 1
ATOM 2576 N N . ARG C 1 37 ? 1.894 14.354 76.742 1.00 79.21 35 ARG C N 1
ATOM 2577 C CA . ARG C 1 37 ? 2.357 15.631 77.289 1.00 81.29 35 ARG C CA 1
ATOM 2578 C C . ARG C 1 37 ? 1.454 16.180 78.399 1.00 82.75 35 ARG C C 1
ATOM 2579 O O . ARG C 1 37 ? 1.862 17.069 79.151 1.00 82.96 35 ARG C O 1
ATOM 2581 N N . THR C 1 38 ? 0.234 15.653 78.492 1.00 84.23 36 THR C N 1
ATOM 2582 C CA . THR C 1 38 ? -0.726 16.083 79.510 1.00 85.44 36 THR C CA 1
ATOM 2583 C C . THR C 1 38 ? -0.901 15.021 80.591 1.00 85.32 36 THR C C 1
ATOM 2584 O O . THR C 1 38 ? -0.787 15.309 81.782 1.00 85.26 36 THR C O 1
ATOM 2588 N N . SER C 1 43 ? 9.621 12.392 80.378 1.00 59.68 41 SER C N 1
ATOM 2589 C CA . SER C 1 43 ? 10.098 11.268 79.578 1.00 60.81 41 SER C CA 1
ATOM 2590 C C . SER C 1 43 ? 8.938 10.415 79.068 1.00 61.32 41 SER C C 1
ATOM 2591 O O . SER C 1 43 ? 7.899 10.306 79.726 1.00 61.40 41 SER C O 1
ATOM 2593 N N . PHE C 1 44 ? 9.124 9.813 77.895 1.00 60.64 42 PHE C N 1
ATOM 2594 C CA . PHE C 1 44 ? 8.079 9.008 77.267 1.00 58.86 42 PHE C CA 1
ATOM 2595 C C . PHE C 1 44 ? 8.110 7.558 77.739 1.00 60.21 42 PHE C C 1
ATOM 2596 O O . PHE C 1 44 ? 9.159 6.905 77.726 1.00 60.44 42 PHE C O 1
ATOM 2604 N N . GLN C 1 45 ? 6.945 7.071 78.152 1.00 61.26 43 GLN C N 1
ATOM 2605 C CA . GLN C 1 45 ? 6.759 5.679 78.549 1.00 62.77 43 GLN C CA 1
ATOM 2606 C C . GLN C 1 45 ? 5.578 5.092 77.786 1.00 62.89 43 GLN C C 1
ATOM 2607 O O . GLN C 1 45 ? 4.798 5.829 77.180 1.00 62.51 43 GLN C O 1
ATOM 2613 N N . ARG C 1 46 ? 5.451 3.768 77.814 1.00 63.44 44 ARG C N 1
ATOM 2614 C CA . ARG C 1 46 ? 4.324 3.088 77.172 1.00 64.51 44 ARG C CA 1
ATOM 2615 C C . ARG C 1 46 ? 3.111 2.973 78.101 1.00 65.10 44 ARG C C 1
ATOM 2616 O O . ARG C 1 46 ? 1.982 2.777 77.640 1.00 64.98 44 ARG C O 1
ATOM 2624 N N . THR C 1 47 ? 3.355 3.098 79.403 1.00 65.33 45 THR C N 1
ATOM 2625 C CA . THR C 1 47 ? 2.285 3.156 80.398 1.00 66.89 45 THR C CA 1
ATOM 2626 C C . THR C 1 47 ? 2.072 4.602 80.848 1.00 66.84 45 THR C C 1
ATOM 2627 O O . THR C 1 47 ? 2.963 5.444 80.700 1.00 67.22 45 THR C O 1
ATOM 2631 N N . GLY C 1 48 ? 0.890 4.881 81.392 1.00 66.11 46 GLY C N 1
ATOM 2632 C CA . GLY C 1 48 ? 0.559 6.218 81.883 1.00 65.15 46 GLY C CA 1
ATOM 2633 C C . GLY C 1 48 ? -0.913 6.365 82.213 1.00 64.07 46 GLY C C 1
ATOM 2634 O O . GLY C 1 48 ? -1.537 5.435 82.731 1.00 63.39 46 GLY C O 1
ATOM 2635 N N . THR C 1 49 ? -1.464 7.539 81.910 1.00 63.63 47 THR C N 1
ATOM 2636 C CA . THR C 1 49 ? -2.882 7.829 82.138 1.00 65.05 47 THR C CA 1
ATOM 2637 C C . THR C 1 49 ? -3.760 6.929 81.264 1.00 64.11 47 THR C C 1
ATOM 2638 O O . THR C 1 49 ? -3.358 6.538 80.164 1.00 64.11 47 THR C O 1
ATOM 2642 N N . LEU C 1 50 ? -4.949 6.598 81.766 1.00 64.23 48 LEU C N 1
ATOM 2643 C CA . LEU C 1 50 ? -5.923 5.788 81.027 1.00 63.25 48 LEU C CA 1
ATOM 2644 C C . LEU C 1 50 ? -6.181 6.351 79.626 1.00 62.08 48 LEU C C 1
ATOM 2645 O O . LEU C 1 50 ? -6.313 5.593 78.664 1.00 62.95 48 LEU C O 1
ATOM 2650 N N . ALA C 1 51 ? -6.234 7.678 79.524 1.00 60.70 49 ALA C N 1
ATOM 2651 C CA . ALA C 1 51 ? -6.402 8.365 78.242 1.00 59.58 49 ALA C CA 1
ATOM 2652 C C . ALA C 1 51 ? -5.224 8.122 77.296 1.00 58.32 49 ALA C C 1
ATOM 2653 O O . ALA C 1 51 ? -5.419 7.942 76.094 1.00 58.03 49 ALA C O 1
ATOM 2655 N N . PHE C 1 52 ? -4.010 8.117 77.844 1.00 56.85 50 PHE C N 1
ATOM 2656 C CA . PHE C 1 52 ? -2.809 7.872 77.049 1.00 55.14 50 PHE C CA 1
ATOM 2657 C C . PHE C 1 52 ? -2.758 6.444 76.510 1.00 55.03 50 PHE C C 1
ATOM 2658 O O . PHE C 1 52 ? -2.482 6.235 75.329 1.00 54.51 50 PHE C O 1
ATOM 2666 N N . GLU C 1 53 ? -3.030 5.471 77.379 1.00 55.80 51 GLU C N 1
ATOM 2667 C CA . GLU C 1 53 ? -2.969 4.057 77.007 1.00 55.59 51 GLU C CA 1
ATOM 2668 C C . GLU C 1 53 ? -3.974 3.692 75.919 1.00 54.52 51 GLU C C 1
ATOM 2669 O O . GLU C 1 53 ? -3.709 2.813 75.100 1.00 54.29 51 GLU C O 1
ATOM 2675 N N . ARG C 1 54 ? -5.117 4.375 75.917 1.00 53.67 52 ARG C N 1
ATOM 2676 C CA . ARG C 1 54 ? -6.142 4.185 74.892 1.00 53.07 52 ARG C CA 1
ATOM 2677 C C . ARG C 1 54 ? -5.658 4.641 73.514 1.00 51.11 52 ARG C C 1
ATOM 2678 O O . ARG C 1 54 ? -5.828 3.925 72.524 1.00 50.25 52 ARG C O 1
ATOM 2686 N N . VAL C 1 55 ? -5.053 5.827 73.465 1.00 49.51 53 VAL C N 1
ATOM 2687 C CA . VAL C 1 55 ? -4.514 6.392 72.227 1.00 49.12 53 VAL C CA 1
ATOM 2688 C C . VAL C 1 55 ? -3.323 5.572 71.728 1.00 46.50 53 VAL C C 1
ATOM 2689 O O . VAL C 1 55 ? -3.256 5.224 70.546 1.00 46.00 53 VAL C O 1
ATOM 2693 N N . TYR C 1 56 ? -2.398 5.265 72.638 1.00 44.98 54 TYR C N 1
ATOM 2694 C CA . TYR C 1 56 ? -1.212 4.475 72.314 1.00 43.36 54 TYR C CA 1
ATOM 2695 C C . TYR C 1 56 ? -1.592 3.125 71.705 1.00 42.46 54 TYR C C 1
ATOM 2696 O O . TYR C 1 56 ? -1.045 2.733 70.672 1.00 44.02 54 TYR C O 1
ATOM 2705 N N . THR C 1 57 ? -2.535 2.432 72.342 1.00 42.16 55 THR C N 1
ATOM 2706 C CA . THR C 1 57 ? -3.028 1.142 71.855 1.00 41.11 55 THR C CA 1
ATOM 2707 C C . THR C 1 57 ? -3.650 1.274 70.464 1.00 39.06 55 THR C C 1
ATOM 2708 O O . THR C 1 57 ? -3.330 0.495 69.562 1.00 39.30 55 THR C O 1
ATOM 2712 N N . ALA C 1 58 ? -4.520 2.269 70.297 1.00 39.48 56 ALA C N 1
ATOM 2713 C CA . ALA C 1 58 ? -5.206 2.523 69.025 1.00 39.41 56 ALA C CA 1
ATOM 2714 C C . ALA C 1 58 ? -4.216 2.757 67.891 1.00 38.44 56 ALA C C 1
ATOM 2715 O O . ALA C 1 58 ? -4.359 2.190 66.806 1.00 38.61 56 ALA C O 1
ATOM 2717 N N . ASN C 1 59 ? -3.224 3.603 68.157 1.00 38.60 57 ASN C N 1
ATOM 2718 C CA . ASN C 1 59 ? -2.140 3.875 67.223 1.00 40.53 57 ASN C CA 1
ATOM 2719 C C . ASN C 1 59 ? -1.362 2.610 66.876 1.00 39.96 57 ASN C C 1
ATOM 2720 O O . ASN C 1 59 ? -1.104 2.338 65.702 1.00 41.20 57 ASN C O 1
ATOM 2725 N N . GLN C 1 60 ? -1.005 1.842 67.903 1.00 40.61 58 GLN C N 1
ATOM 2726 C CA . GLN C 1 60 ? -0.266 0.594 67.734 1.00 42.37 58 GLN C CA 1
ATOM 2727 C C . GLN C 1 60 ? -1.051 -0.404 66.884 1.00 42.29 58 GLN C C 1
ATOM 2728 O O . GLN C 1 60 ? -0.482 -1.079 66.025 1.00 41.56 58 GLN C O 1
ATOM 2734 N N . ASN C 1 61 ? -2.360 -0.478 67.118 1.00 41.67 59 ASN C N 1
ATOM 2735 C CA . ASN C 1 61 ? -3.240 -1.344 66.334 1.00 41.40 59 ASN C CA 1
ATOM 2736 C C . ASN C 1 61 ? -3.283 -0.955 64.861 1.00 41.41 59 ASN C C 1
ATOM 2737 O O . ASN C 1 61 ? -3.369 -1.821 63.990 1.00 43.12 59 ASN C O 1
ATOM 2742 N N . CYS C 1 62 ? -3.221 0.348 64.593 1.00 40.46 60 CYS C N 1
ATOM 2743 C CA . CYS C 1 62 ? -3.196 0.865 63.225 1.00 39.35 60 CYS C CA 1
ATOM 2744 C C . CYS C 1 62 ? -1.841 0.618 62.554 1.00 38.13 60 CYS C C 1
ATOM 2745 O O . CYS C 1 62 ? -1.786 0.179 61.403 1.00 38.05 60 CYS C O 1
ATOM 2748 N N . VAL C 1 63 ? -0.758 0.899 63.283 1.00 35.57 61 VAL C N 1
ATOM 2749 C CA . VAL C 1 63 ? 0.607 0.662 62.804 1.00 34.08 61 VAL C CA 1
ATOM 2750 C C . VAL C 1 63 ? 0.839 -0.802 62.392 1.00 33.21 61 VAL C C 1
ATOM 2751 O O . VAL C 1 63 ? 1.398 -1.063 61.328 1.00 34.38 61 VAL C O 1
ATOM 2755 N N . ASP C 1 64 ? 0.394 -1.741 63.226 1.00 32.70 62 ASP C N 1
ATOM 2756 C CA . ASP C 1 64 ? 0.549 -3.179 62.959 1.00 33.24 62 ASP C CA 1
ATOM 2757 C C . ASP C 1 64 ? -0.020 -3.617 61.606 1.00 33.83 62 ASP C C 1
ATOM 2758 O O . ASP C 1 64 ? 0.568 -4.460 60.920 1.00 29.56 62 ASP C O 1
ATOM 2763 N N . ALA C 1 65 ? -1.166 -3.044 61.239 1.00 31.68 63 ALA C N 1
ATOM 2764 C CA . ALA C 1 65 ? -1.908 -3.451 60.049 1.00 31.16 63 ALA C CA 1
ATOM 2765 C C . ALA C 1 65 ? -1.484 -2.708 58.779 1.00 31.70 63 ALA C C 1
ATOM 2766 O O . ALA C 1 65 ? -1.800 -3.142 57.668 1.00 32.08 63 ALA C O 1
ATOM 2768 N N . TYR C 1 66 ? -0.767 -1.599 58.947 1.00 30.22 64 TYR C N 1
ATOM 2769 C CA . TYR C 1 66 ? -0.440 -0.698 57.835 1.00 29.93 64 TYR C CA 1
ATOM 2770 C C . TYR C 1 66 ? 0.461 -1.280 56.735 1.00 32.02 64 TYR C C 1
ATOM 2771 O O . TYR C 1 66 ? 0.202 -1.039 55.551 1.00 35.99 64 TYR C O 1
ATOM 2780 N N . PRO C 1 67 ? 1.523 -2.029 57.103 1.00 31.94 65 PRO C N 1
ATOM 278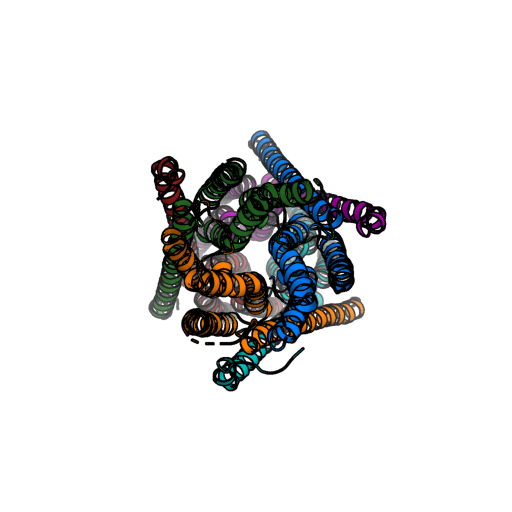1 C CA . PRO C 1 67 ? 2.325 -2.613 56.022 1.00 31.85 65 PRO C CA 1
ATOM 2782 C C . PRO C 1 67 ? 1.536 -3.628 55.198 1.00 32.34 65 PRO C C 1
ATOM 2783 O O . PRO C 1 67 ? 1.718 -3.696 53.980 1.00 33.31 65 PRO C O 1
ATOM 2787 N N . THR C 1 68 ? 0.668 -4.398 55.855 1.00 32.59 66 THR C N 1
ATOM 2788 C CA . THR C 1 68 ? -0.254 -5.294 55.151 1.00 35.56 66 THR C CA 1
ATOM 2789 C C . THR C 1 68 ? -1.109 -4.508 54.160 1.00 34.13 66 THR C C 1
ATOM 2790 O O . THR C 1 68 ? -1.189 -4.873 52.985 1.00 37.63 66 THR C O 1
ATOM 2794 N N . PHE C 1 69 ? -1.717 -3.420 54.633 1.00 33.41 67 PHE C N 1
ATOM 2795 C CA . PHE C 1 69 ? -2.573 -2.572 53.795 1.00 34.37 67 PHE C CA 1
ATOM 2796 C C . PHE C 1 69 ? -1.839 -2.034 52.570 1.00 35.36 67 PHE C C 1
ATOM 2797 O O . PHE C 1 69 ? -2.354 -2.097 51.453 1.00 37.00 67 PHE C O 1
ATOM 2805 N N . LEU C 1 70 ? -0.637 -1.508 52.790 1.00 34.85 68 LEU C N 1
ATOM 2806 C CA . LEU C 1 70 ? 0.161 -0.918 51.723 1.00 33.55 68 LEU C CA 1
ATOM 2807 C C . LEU C 1 70 ? 0.547 -1.980 50.688 1.00 33.22 68 LEU C C 1
ATOM 2808 O O . LEU C 1 70 ? 0.484 -1.736 49.479 1.00 33.68 68 LEU C O 1
ATOM 2813 N N . ALA C 1 71 ? 0.915 -3.165 51.173 1.00 34.17 69 ALA C N 1
ATOM 2814 C CA . ALA C 1 71 ? 1.276 -4.293 50.312 1.00 33.31 69 ALA C CA 1
ATOM 2815 C C . ALA C 1 71 ? 0.122 -4.738 49.413 1.00 34.42 69 ALA C C 1
ATOM 2816 O O . ALA C 1 71 ? 0.325 -4.959 48.218 1.00 36.34 69 ALA C O 1
ATOM 2818 N N . VAL C 1 72 ? -1.081 -4.865 49.974 1.00 35.49 70 VAL C N 1
ATOM 2819 C CA . VAL C 1 72 ? -2.252 -5.237 49.160 1.00 35.70 70 VAL C CA 1
ATOM 2820 C C . VAL C 1 72 ? -2.756 -4.094 48.281 1.00 35.75 70 VAL C C 1
ATOM 2821 O O . VAL C 1 72 ? -3.271 -4.340 47.192 1.00 39.21 70 VAL C O 1
ATOM 2825 N N . LEU C 1 73 ? -2.596 -2.854 48.746 1.00 35.05 71 LEU C N 1
ATOM 2826 C CA . LEU C 1 73 ? -2.971 -1.680 47.951 1.00 33.26 71 LEU C CA 1
ATOM 2827 C C . LEU C 1 73 ? -2.192 -1.636 46.645 1.00 34.41 71 LEU C C 1
ATOM 2828 O O . LEU C 1 73 ? -2.779 -1.494 45.569 1.00 36.78 71 LEU C O 1
ATOM 2833 N N . TRP C 1 74 ? -0.871 -1.769 46.749 1.00 35.09 72 TRP C N 1
ATOM 2834 C CA . TRP C 1 74 ? 0.010 -1.709 45.588 1.00 31.91 72 TRP C CA 1
ATOM 2835 C C . TRP C 1 74 ? -0.039 -2.965 44.725 1.00 32.56 72 TRP C C 1
ATOM 2836 O O . TRP C 1 74 ? 0.045 -2.874 43.504 1.00 35.17 72 TRP C O 1
ATOM 2847 N N . SER C 1 75 ? -0.181 -4.131 45.350 1.00 33.15 73 SER C N 1
ATOM 2848 C CA . SER C 1 75 ? -0.410 -5.365 44.597 1.00 34.09 73 SER C CA 1
ATOM 2849 C C . SER C 1 75 ? -1.660 -5.235 43.722 1.00 34.28 73 SER C C 1
ATOM 2850 O O . SER C 1 75 ? -1.602 -5.450 42.513 1.00 33.74 73 SER C O 1
ATOM 2853 N N . ALA C 1 76 ? -2.780 -4.859 44.337 1.00 36.00 74 ALA C N 1
ATOM 2854 C CA . ALA C 1 76 ? -4.041 -4.689 43.610 1.00 37.81 74 ALA C CA 1
ATOM 2855 C C . ALA C 1 76 ? -3.949 -3.617 42.520 1.00 38.55 74 ALA C C 1
ATOM 2856 O O . ALA C 1 76 ? -4.372 -3.841 41.389 1.00 40.29 74 ALA C O 1
ATOM 2858 N N . GLY C 1 77 ? -3.377 -2.465 42.864 1.00 39.93 75 GLY C N 1
ATOM 2859 C CA . GLY C 1 77 ? -3.272 -1.339 41.936 1.00 39.94 75 GLY C CA 1
ATOM 2860 C C . GLY C 1 77 ? -2.376 -1.572 40.733 1.00 40.41 75 GLY C C 1
ATOM 2861 O O . GLY C 1 77 ? -2.645 -1.055 39.646 1.00 41.32 75 GLY C O 1
ATOM 2862 N N . LEU C 1 78 ? -1.318 -2.356 40.923 1.00 38.73 76 LEU C N 1
ATOM 2863 C CA . LEU C 1 78 ? -0.349 -2.622 39.859 1.00 39.92 76 LEU C CA 1
ATOM 2864 C C . LEU C 1 78 ? -0.700 -3.836 38.999 1.00 41.68 76 LEU C C 1
ATOM 2865 O O . LEU C 1 78 ? -0.508 -3.812 37.779 1.00 41.85 76 LEU C O 1
ATOM 2870 N N . LEU C 1 79 ? -1.215 -4.886 39.635 1.00 42.99 77 LEU C N 1
ATOM 2871 C CA . LEU C 1 79 ? -1.465 -6.162 38.958 1.00 45.22 77 LEU C CA 1
ATOM 2872 C C . LEU C 1 79 ? -2.867 -6.286 38.362 1.00 45.95 77 LEU C C 1
ATOM 2873 O O . LEU C 1 79 ? -3.066 -7.030 37.400 1.00 46.49 77 LEU C O 1
ATOM 2878 N N . CYS C 1 80 ? -3.830 -5.562 38.928 1.00 46.64 78 CYS C N 1
ATOM 2879 C CA . CYS C 1 80 ? -5.227 -5.678 38.510 1.00 45.80 78 CYS C CA 1
ATOM 2880 C C . CYS C 1 80 ? -5.737 -4.410 37.821 1.00 45.51 78 CYS C C 1
ATOM 2881 O O . CYS C 1 80 ? -5.765 -4.341 36.591 1.00 46.35 78 CYS C O 1
ATOM 2884 N N . SER C 1 81 ? -6.134 -3.417 38.616 1.00 45.97 79 SER C N 1
ATOM 2885 C CA . SER C 1 81 ? -6.656 -2.148 38.103 1.00 46.15 79 SER C CA 1
ATOM 2886 C C . SER C 1 81 ? -6.462 -1.042 39.140 1.00 46.08 79 SER C C 1
ATOM 2887 O O . SER C 1 81 ? -6.801 -1.220 40.312 1.00 46.04 79 SER C O 1
ATOM 2890 N N . GLN C 1 82 ? -5.926 0.096 38.699 1.00 46.39 80 GLN C N 1
ATOM 2891 C CA . GLN C 1 82 ? -5.542 1.184 39.607 1.00 45.19 80 GLN C CA 1
ATOM 2892 C C . GLN C 1 82 ? -6.713 1.874 40.314 1.00 45.74 80 GLN C C 1
ATOM 2893 O O . GLN C 1 82 ? -6.691 2.025 41.538 1.00 45.72 80 GLN C O 1
ATOM 2899 N N . VAL C 1 83 ? -7.719 2.297 39.547 1.00 47.56 81 VAL C N 1
ATOM 2900 C CA . VAL C 1 83 ? -8.846 3.077 40.094 1.00 46.60 81 VAL C CA 1
ATOM 2901 C C . VAL C 1 83 ? -9.586 2.392 41.261 1.00 45.99 81 VAL C C 1
ATOM 2902 O O . VAL C 1 83 ? -9.710 2.991 42.334 1.00 46.57 81 VAL C O 1
ATOM 2906 N N . PRO C 1 84 ? -10.059 1.139 41.068 1.00 45.24 82 PRO C N 1
ATOM 2907 C CA . PRO C 1 84 ? -10.812 0.483 42.142 1.00 46.18 82 PRO C CA 1
ATOM 2908 C C . PRO C 1 84 ? -9.972 0.255 43.395 1.00 46.94 82 PRO C C 1
ATOM 2909 O O . PRO C 1 84 ? -10.478 0.395 44.512 1.00 48.50 82 PRO C O 1
ATOM 2913 N N . ALA C 1 85 ? -8.702 -0.093 43.202 1.00 46.20 83 ALA C N 1
ATOM 2914 C CA . ALA C 1 85 ? -7.775 -0.294 44.308 1.00 45.93 83 ALA C CA 1
ATOM 2915 C C . ALA C 1 85 ? -7.601 0.995 45.103 1.00 45.06 83 ALA C C 1
ATOM 2916 O O . ALA C 1 85 ? -7.657 0.984 46.334 1.00 44.87 83 ALA C O 1
ATOM 2918 N N . ALA C 1 86 ? -7.411 2.101 44.384 1.00 45.82 84 ALA C N 1
ATOM 2919 C CA . ALA C 1 86 ? -7.246 3.423 44.988 1.00 46.08 84 ALA C CA 1
ATOM 2920 C C . ALA C 1 86 ? -8.489 3.843 45.765 1.00 45.43 84 ALA C C 1
ATOM 2921 O O . ALA C 1 86 ? -8.383 4.397 46.861 1.00 44.76 84 ALA C O 1
ATOM 2923 N N . PHE C 1 87 ? -9.659 3.571 45.189 1.00 46.44 85 PHE C N 1
ATOM 2924 C CA . PHE C 1 87 ? -10.938 3.880 45.820 1.00 45.22 85 PHE C CA 1
ATOM 2925 C C . PHE C 1 87 ? -11.109 3.079 47.112 1.00 41.56 85 PHE C C 1
ATOM 2926 O O . PHE C 1 87 ? -11.486 3.635 48.144 1.00 42.47 85 PHE C O 1
ATOM 2934 N N . ALA C 1 88 ? -10.813 1.782 47.049 1.00 39.04 86 ALA C N 1
ATOM 2935 C CA . ALA C 1 88 ? -10.816 0.922 48.234 1.00 39.93 86 ALA C CA 1
ATOM 2936 C C . ALA C 1 88 ? -9.783 1.381 49.270 1.00 42.01 86 ALA C C 1
ATOM 2937 O O . ALA C 1 88 ? -10.015 1.271 50.477 1.00 42.64 86 ALA C O 1
ATOM 2939 N N . GLY C 1 89 ? -8.651 1.898 48.789 1.00 42.03 87 GLY C N 1
ATOM 2940 C CA . GLY C 1 89 ? -7.624 2.483 49.649 1.00 42.56 87 GLY C CA 1
ATOM 2941 C C . GLY C 1 89 ? -8.135 3.682 50.427 1.00 44.17 87 GLY C C 1
ATOM 2942 O O . GLY C 1 89 ? -7.849 3.821 51.618 1.00 44.65 87 GLY C O 1
ATOM 2943 N N . LEU C 1 90 ? -8.888 4.548 49.749 1.00 45.97 88 LEU C N 1
ATOM 2944 C CA . LEU C 1 90 ? -9.548 5.688 50.390 1.00 47.58 88 LEU C CA 1
ATOM 2945 C C . LEU C 1 90 ? -10.552 5.221 51.439 1.00 47.40 88 LEU C C 1
ATOM 2946 O O . LEU C 1 90 ? -10.578 5.744 52.553 1.00 48.67 88 LEU C O 1
ATOM 2951 N N . MET C 1 91 ? -11.365 4.231 51.072 1.00 48.75 89 MET C N 1
ATOM 2952 C CA . MET C 1 91 ? -12.357 3.635 51.972 1.00 49.62 89 MET C CA 1
ATOM 2953 C C . MET C 1 91 ? -11.717 3.083 53.243 1.00 48.56 89 MET C C 1
ATOM 2954 O O . MET C 1 91 ? -12.288 3.192 54.328 1.00 49.37 89 MET C O 1
ATOM 2959 N N . TYR C 1 92 ? -10.534 2.488 53.096 1.00 47.16 90 TYR C N 1
ATOM 2960 C CA . TYR C 1 92 ? -9.777 1.967 54.231 1.00 44.87 90 TYR C CA 1
ATOM 2961 C C . TYR C 1 92 ? -9.418 3.078 55.211 1.00 43.59 90 TYR C C 1
ATOM 2962 O O . TYR C 1 92 ? -9.520 2.900 56.426 1.00 44.13 90 TYR C O 1
ATOM 2971 N N . LEU C 1 93 ? -9.006 4.221 54.669 1.00 43.19 91 LEU C N 1
ATOM 2972 C CA . LEU C 1 93 ? -8.574 5.362 55.473 1.00 45.50 91 LEU C CA 1
ATOM 2973 C C . LEU C 1 93 ? -9.724 5.997 56.260 1.00 48.35 91 LEU C C 1
ATOM 2974 O O . LEU C 1 93 ? -9.530 6.434 57.399 1.00 48.21 91 LEU C O 1
ATOM 2979 N N . PHE C 1 94 ? -10.912 6.037 55.654 1.00 49.08 92 PHE C N 1
ATOM 2980 C CA . PHE C 1 94 ? -12.123 6.486 56.344 1.00 51.10 92 PHE C CA 1
ATOM 2981 C C . PHE C 1 94 ? -12.482 5.545 57.496 1.00 49.48 92 PHE C C 1
ATOM 2982 O O . PHE C 1 94 ? -12.815 5.997 58.593 1.00 49.68 92 PHE C O 1
ATOM 2990 N N . VAL C 1 95 ? -12.402 4.241 57.234 1.00 48.54 93 VAL C N 1
ATOM 2991 C CA . VAL C 1 95 ? -12.639 3.215 58.252 1.00 49.23 93 VAL C CA 1
ATOM 2992 C C . VAL C 1 95 ? -11.592 3.295 59.372 1.00 51.11 93 VAL C C 1
ATOM 2993 O O . VAL C 1 95 ? -11.941 3.186 60.551 1.00 54.33 93 VAL C O 1
ATOM 2997 N N . ARG C 1 96 ? -10.325 3.504 59.003 1.00 49.45 94 ARG C N 1
ATOM 2998 C CA . ARG C 1 96 ? -9.249 3.703 59.984 1.00 49.48 94 ARG C CA 1
ATOM 2999 C C . ARG C 1 96 ? -9.562 4.851 60.930 1.00 47.80 94 ARG C C 1
ATOM 3000 O O . ARG C 1 96 ? -9.443 4.710 62.149 1.00 48.02 94 ARG C O 1
ATOM 3008 N N . GLN C 1 97 ? -9.955 5.984 60.351 1.00 48.06 95 GLN C N 1
ATOM 3009 C CA . GLN C 1 97 ? -10.282 7.187 61.107 1.00 48.51 95 GLN C CA 1
ATOM 3010 C C . GLN C 1 97 ? -11.391 6.926 62.124 1.00 48.57 95 GLN C C 1
ATOM 3011 O O . GLN C 1 97 ? -11.249 7.278 63.293 1.00 48.96 95 GLN C O 1
ATOM 3017 N N . LYS C 1 98 ? -12.472 6.286 61.677 1.00 49.90 96 LYS C N 1
ATOM 3018 C CA . LYS C 1 98 ? -13.600 5.944 62.548 1.00 52.27 96 LYS C CA 1
ATOM 3019 C C . LYS C 1 98 ? -13.225 4.928 63.624 1.00 53.07 96 LYS C C 1
ATOM 3020 O O . LYS C 1 98 ? -13.760 4.969 64.735 1.00 53.85 96 LYS C O 1
ATOM 3026 N N . TYR C 1 99 ? -12.311 4.019 63.282 1.00 52.06 97 TYR C N 1
ATOM 3027 C CA . TYR C 1 99 ? -11.804 3.019 64.220 1.00 49.44 97 TYR C CA 1
ATOM 3028 C C . TYR C 1 99 ? -10.966 3.678 65.315 1.00 50.03 97 TYR C C 1
ATOM 3029 O O . TYR C 1 99 ? -11.155 3.400 66.501 1.00 49.89 97 TYR C O 1
ATOM 3038 N N . PHE C 1 100 ? -10.043 4.545 64.901 1.00 50.13 98 PHE C N 1
ATOM 3039 C CA . PHE C 1 100 ? -9.151 5.259 65.814 1.00 49.28 98 PHE C CA 1
ATOM 3040 C C . PHE C 1 100 ? -9.937 6.163 66.765 1.00 51.19 98 PHE C C 1
ATOM 3041 O O . PHE C 1 100 ? -9.701 6.146 67.973 1.00 51.41 98 PHE C O 1
ATOM 3049 N N . VAL C 1 101 ? -10.874 6.934 66.209 1.00 53.51 99 VAL C N 1
ATOM 3050 C CA . VAL C 1 101 ? -11.732 7.838 66.988 1.00 55.62 99 VAL C CA 1
ATOM 3051 C C . VAL C 1 101 ? -12.578 7.078 68.019 1.00 56.65 99 VAL C C 1
ATOM 3052 O O . VAL C 1 101 ? -12.876 7.606 69.091 1.00 57.94 99 VAL C O 1
ATOM 3056 N N . GLY C 1 102 ? -12.938 5.838 67.693 1.00 57.99 100 GLY C N 1
ATOM 3057 C CA . GLY C 1 102 ? -13.678 4.960 68.603 1.00 59.69 100 GLY C CA 1
ATOM 3058 C C . GLY C 1 102 ? -12.966 4.688 69.918 1.00 61.42 100 GLY C C 1
ATOM 3059 O O . GLY C 1 102 ? -13.612 4.508 70.952 1.00 62.23 100 GLY C O 1
ATOM 3060 N N . TYR C 1 103 ? -11.635 4.659 69.875 1.00 62.56 101 TYR C N 1
ATOM 3061 C CA . TYR C 1 103 ? -10.811 4.477 71.070 1.00 63.34 101 TYR C CA 1
ATOM 3062 C C . TYR C 1 103 ? -10.749 5.730 71.940 1.00 66.88 101 TYR C C 1
ATOM 3063 O O . TYR C 1 103 ? -10.468 5.647 73.137 1.00 69.08 101 TYR C O 1
ATOM 3072 N N . LEU C 1 104 ? -11.016 6.885 71.334 1.00 69.59 102 LEU C N 1
ATOM 3073 C CA . LEU C 1 104 ? -10.942 8.173 72.027 1.00 71.36 102 LEU C CA 1
ATOM 3074 C C . LEU C 1 104 ? -12.174 8.466 72.897 1.00 72.91 102 LEU C C 1
ATOM 3075 O O . LEU C 1 104 ? -12.348 9.590 73.379 1.00 73.48 102 LEU C O 1
ATOM 3080 N N . GLY C 1 105 ? -13.016 7.452 73.099 1.00 73.94 103 GLY C N 1
ATOM 3081 C CA . GLY C 1 105 ? -14.226 7.587 73.909 1.00 75.44 103 GLY C CA 1
ATOM 3082 C C . GLY C 1 105 ? -13.938 7.735 75.392 1.00 76.04 103 GLY C C 1
ATOM 3083 O O . GLY C 1 105 ? -14.269 6.858 76.191 1.00 76.45 103 GLY C O 1
ATOM 3084 N N . THR C 1 111 ? -14.361 0.450 73.503 1.00 66.47 109 THR C N 1
ATOM 3085 C CA . THR C 1 111 ? -13.574 0.597 72.282 1.00 67.65 109 THR C CA 1
ATOM 3086 C C . THR C 1 111 ? -13.762 -0.611 71.355 1.00 67.11 109 THR C C 1
ATOM 3087 O O . THR C 1 111 ? -14.075 -1.707 71.830 1.00 68.33 109 THR C O 1
ATOM 3091 N N . PRO C 1 112 ? -13.579 -0.413 70.030 1.00 65.59 110 PRO C N 1
ATOM 3092 C CA . PRO C 1 112 ? -13.596 -1.522 69.068 1.00 63.72 110 PRO C CA 1
ATOM 3093 C C . PRO C 1 112 ? -12.485 -2.544 69.325 1.00 61.52 110 PRO C C 1
ATOM 3094 O O . PRO C 1 112 ? -11.596 -2.300 70.143 1.00 61.60 110 PRO C O 1
ATOM 3098 N N . GLY C 1 113 ? -12.541 -3.674 68.624 1.00 59.55 111 GLY C N 1
ATOM 3099 C CA . GLY C 1 113 ? -11.562 -4.749 68.791 1.00 57.30 111 GLY C CA 1
ATOM 3100 C C . GLY C 1 113 ? -10.189 -4.457 68.206 1.00 55.30 111 GLY C C 1
ATOM 3101 O O . GLY C 1 113 ? -9.834 -3.301 67.954 1.00 54.63 111 GLY C O 1
ATOM 3102 N N . TYR C 1 114 ? -9.415 -5.517 67.990 1.00 52.78 112 TYR C N 1
ATOM 3103 C CA . TYR C 1 114 ? -8.057 -5.395 67.466 1.00 51.08 112 TYR C CA 1
ATOM 3104 C C . TYR C 1 114 ? -8.037 -5.166 65.954 1.00 50.06 112 TYR C C 1
ATOM 3105 O O . TYR C 1 114 ? -7.367 -4.251 65.472 1.00 51.23 112 TYR C O 1
ATOM 3114 N N . ILE C 1 115 ? -8.777 -5.994 65.219 1.00 48.87 113 ILE C N 1
ATOM 3115 C CA . ILE C 1 115 ? -8.806 -5.937 63.757 1.00 47.66 113 ILE C CA 1
ATOM 3116 C C . ILE C 1 115 ? -9.887 -4.980 63.250 1.00 47.89 113 ILE C C 1
ATOM 3117 O O . ILE C 1 115 ? -10.955 -4.857 63.852 1.00 48.48 113 ILE C O 1
ATOM 3122 N N . PHE C 1 116 ? -9.590 -4.313 62.135 1.00 47.47 114 PHE C N 1
ATOM 3123 C CA . PHE C 1 116 ? -10.531 -3.423 61.462 1.00 46.98 114 PHE C CA 1
ATOM 3124 C C . PHE C 1 116 ? -10.335 -3.472 59.947 1.00 47.94 114 PHE C C 1
ATOM 3125 O O . PHE C 1 116 ? -9.252 -3.814 59.463 1.00 44.35 114 PHE C O 1
ATOM 3133 N N . GLY C 1 117 ? -11.392 -3.131 59.210 1.00 47.68 115 GLY C N 1
ATOM 3134 C CA . GLY C 1 117 ? -11.357 -3.076 57.748 1.00 48.23 115 GLY C CA 1
ATOM 3135 C C . GLY C 1 117 ? -11.025 -4.391 57.064 1.00 50.46 115 GLY C C 1
ATOM 3136 O O . GLY C 1 117 ? -10.410 -4.397 55.995 1.00 51.51 115 GLY C O 1
ATOM 3137 N N . LYS C 1 118 ? -11.436 -5.499 57.682 1.00 51.27 116 LYS C N 1
ATOM 3138 C CA . LYS C 1 118 ? -11.203 -6.849 57.156 1.00 51.74 116 LYS C CA 1
ATOM 3139 C C . LYS C 1 118 ? -11.622 -7.030 55.698 1.00 52.01 116 LYS C C 1
ATOM 3140 O O . LYS C 1 118 ? -10.896 -7.641 54.912 1.00 52.91 116 LYS C O 1
ATOM 3146 N N . ARG C 1 119 ? -12.789 -6.498 55.348 1.00 52.16 117 ARG C N 1
ATOM 3147 C CA . ARG C 1 119 ? -13.377 -6.718 54.027 1.00 54.08 117 ARG C CA 1
ATOM 3148 C C . ARG C 1 119 ? -12.658 -5.963 52.912 1.00 52.39 117 ARG C C 1
ATOM 3149 O O . ARG C 1 119 ? -12.590 -6.443 51.778 1.00 51.15 117 ARG C O 1
ATOM 3157 N N . ILE C 1 120 ? -12.126 -4.789 53.246 1.00 50.13 118 ILE C N 1
ATOM 3158 C CA . ILE C 1 120 ? -11.340 -3.982 52.311 1.00 48.24 118 ILE C CA 1
ATOM 3159 C C . ILE C 1 120 ? -10.003 -4.668 51.993 1.00 48.10 118 ILE C C 1
ATOM 3160 O O . ILE C 1 120 ? -9.639 -4.802 50.820 1.00 48.55 118 ILE C O 1
ATOM 3165 N N . ILE C 1 121 ? -9.296 -5.113 53.035 1.00 44.83 119 ILE C N 1
ATOM 3166 C CA . ILE C 1 121 ? -8.056 -5.881 52.878 1.00 44.53 119 ILE C CA 1
ATOM 3167 C C . ILE C 1 121 ? -8.313 -7.161 52.076 1.00 47.84 119 ILE C C 1
ATOM 3168 O O . ILE C 1 121 ? -7.494 -7.550 51.241 1.00 48.56 119 ILE C O 1
ATOM 3173 N N . LEU C 1 122 ? -9.458 -7.797 52.327 1.00 49.87 120 LEU C N 1
ATOM 3174 C CA . LEU C 1 122 ? -9.869 -8.998 51.599 1.00 49.46 120 LEU C CA 1
ATOM 3175 C C . LEU C 1 122 ? -10.128 -8.703 50.122 1.00 47.48 120 LEU C C 1
ATOM 3176 O O . LEU C 1 122 ? -9.675 -9.446 49.251 1.00 47.29 120 LEU C O 1
ATOM 3181 N N . PHE C 1 123 ? -10.854 -7.618 49.855 1.00 46.75 121 PHE C N 1
ATOM 3182 C CA . PHE C 1 123 ? -11.171 -7.195 48.491 1.00 45.95 121 PHE C CA 1
ATOM 3183 C C . PHE C 1 123 ? -9.909 -6.849 47.698 1.00 45.38 121 PHE C C 1
ATOM 3184 O O . PHE C 1 123 ? -9.773 -7.241 46.536 1.00 45.81 121 PHE C O 1
ATOM 3192 N N . LEU C 1 124 ? -8.996 -6.117 48.336 1.00 44.66 122 LEU C N 1
ATOM 3193 C CA . LEU C 1 124 ? -7.708 -5.773 47.732 1.00 42.54 122 LEU C CA 1
ATOM 3194 C C . LEU C 1 124 ? -6.836 -7.011 47.511 1.00 41.66 122 LEU C C 1
ATOM 3195 O O . LEU C 1 124 ? -6.137 -7.109 46.500 1.00 41.82 122 LEU C O 1
ATOM 3200 N N . PHE C 1 125 ? -6.890 -7.951 48.453 1.00 40.40 123 PHE C N 1
ATOM 3201 C CA . PHE C 1 125 ? -6.209 -9.241 48.314 1.00 42.75 123 PHE C CA 1
ATOM 3202 C C . PHE C 1 125 ? -6.775 -10.031 47.130 1.00 44.08 123 PHE C C 1
ATOM 3203 O O . PHE C 1 125 ? -6.023 -10.663 46.385 1.00 43.00 123 PHE C O 1
ATOM 3211 N N . LEU C 1 126 ? -8.098 -9.986 46.972 1.00 46.08 124 LEU C N 1
ATOM 3212 C CA . LEU C 1 126 ? -8.792 -10.673 45.882 1.00 47.50 124 LEU C CA 1
ATOM 3213 C C . LEU C 1 126 ? -8.439 -10.092 44.516 1.00 46.57 124 LEU C C 1
ATOM 3214 O O . LEU C 1 126 ? -8.258 -10.835 43.551 1.00 46.68 124 LEU C O 1
ATOM 3219 N N . MET C 1 127 ? -8.338 -8.765 44.446 1.00 45.24 125 MET C N 1
ATOM 3220 C CA . MET C 1 127 ? -7.881 -8.073 43.242 1.00 44.98 125 MET C CA 1
ATOM 3221 C C . MET C 1 127 ? -6.469 -8.495 42.840 1.00 45.56 125 MET C C 1
ATOM 3222 O O . MET C 1 127 ? -6.169 -8.623 41.652 1.00 47.50 125 MET C O 1
ATOM 3227 N N . SER C 1 128 ? -5.609 -8.706 43.834 1.00 43.83 126 SER C N 1
ATOM 3228 C CA . SER C 1 128 ? -4.220 -9.099 43.592 1.00 45.44 126 SER C CA 1
ATOM 3229 C C . SER C 1 128 ? -4.122 -10.514 43.022 1.00 45.46 126 SER C C 1
ATOM 3230 O O . SER C 1 128 ? -3.295 -10.783 42.148 1.00 44.54 126 SER C O 1
ATOM 3233 N N . VAL C 1 129 ? -4.972 -11.408 43.522 1.00 46.87 127 VAL C N 1
ATOM 3234 C CA . VAL C 1 129 ? -5.049 -12.784 43.028 1.00 46.42 127 VAL C CA 1
ATOM 3235 C C . VAL C 1 129 ? -5.621 -12.801 41.606 1.00 45.35 127 VAL C C 1
ATOM 3236 O O . VAL C 1 129 ? -5.092 -13.482 40.727 1.00 45.65 127 VAL C O 1
ATOM 3240 N N . ALA C 1 130 ? -6.685 -12.029 41.390 1.00 46.43 128 ALA C N 1
ATOM 3241 C CA . ALA C 1 130 ? -7.292 -11.868 40.067 1.00 45.75 128 ALA C CA 1
ATOM 3242 C C . ALA C 1 130 ? -6.300 -11.295 39.056 1.00 47.51 128 ALA C C 1
ATOM 3243 O O . ALA C 1 130 ? -6.318 -11.670 37.882 1.00 48.99 128 ALA C O 1
ATOM 3245 N N . GLY C 1 131 ? -5.443 -10.388 39.524 1.00 47.02 129 GLY C N 1
ATOM 3246 C CA . GLY C 1 131 ? -4.399 -9.789 38.699 1.00 45.96 129 GLY C CA 1
ATOM 3247 C C . GLY C 1 131 ? -3.313 -10.770 38.297 1.00 47.69 129 GLY C C 1
ATOM 3248 O O . GLY C 1 131 ? -2.852 -10.758 37.152 1.00 48.90 129 GLY C O 1
ATOM 3249 N N . ILE C 1 132 ? -2.902 -11.617 39.240 1.00 47.56 130 ILE C N 1
ATOM 3250 C CA . ILE C 1 132 ? -1.892 -12.647 38.982 1.00 47.94 130 ILE C CA 1
ATOM 3251 C C . ILE C 1 132 ? -2.415 -13.705 38.006 1.00 51.16 130 ILE C C 1
ATOM 3252 O O . ILE C 1 132 ? -1.698 -14.111 37.087 1.00 50.86 130 ILE C O 1
ATOM 3257 N N . PHE C 1 133 ? -3.664 -14.132 38.201 1.00 53.84 131 PHE C N 1
ATOM 3258 C CA . PHE C 1 133 ? -4.325 -15.050 37.270 1.00 55.86 131 PHE C CA 1
ATOM 3259 C C . PHE C 1 133 ? -4.423 -14.452 35.869 1.00 55.32 131 PHE C C 1
ATOM 3260 O O . PHE C 1 133 ? -4.255 -15.160 34.874 1.00 54.66 131 PHE C O 1
ATOM 3268 N N . ASN C 1 134 ? -4.692 -13.149 35.805 1.00 55.49 132 ASN C N 1
ATOM 3269 C CA . ASN C 1 134 ? -4.768 -12.424 34.540 1.00 55.87 132 ASN C CA 1
ATOM 3270 C C . ASN C 1 134 ? -3.438 -12.443 33.793 1.00 55.14 132 ASN C C 1
ATOM 3271 O O . ASN C 1 134 ? -3.406 -12.712 32.591 1.00 55.46 132 ASN C O 1
ATOM 3276 N N . TYR C 1 135 ? -2.350 -12.163 34.512 1.00 54.01 133 TYR C N 1
ATOM 3277 C CA . TYR C 1 135 ? -1.003 -12.224 33.948 1.00 52.29 133 TYR C CA 1
ATOM 3278 C C . TYR C 1 135 ? -0.739 -13.576 33.285 1.00 51.08 133 TYR C C 1
ATOM 3279 O O . TYR C 1 135 ? -0.312 -13.632 32.131 1.00 51.31 133 TYR C O 1
ATOM 3288 N N . TYR C 1 136 ? -1.005 -14.656 34.018 1.00 50.45 134 TYR C N 1
ATOM 3289 C CA . TYR C 1 136 ? -0.731 -16.010 33.534 1.00 52.13 134 TYR C CA 1
ATOM 3290 C C . TYR C 1 136 ? -1.582 -16.415 32.329 1.00 51.74 134 TYR C C 1
ATOM 3291 O O . TYR C 1 136 ? -1.115 -17.155 31.466 1.00 51.42 134 TYR C O 1
ATOM 3300 N N . LEU C 1 137 ? -2.819 -15.924 32.272 1.00 52.60 135 LEU C N 1
ATOM 3301 C CA . LEU C 1 137 ? -3.684 -16.155 31.117 1.00 54.21 135 LEU C CA 1
ATOM 3302 C C . LEU C 1 137 ? -3.107 -15.524 29.852 1.00 54.88 135 LEU C C 1
ATOM 3303 O O . LEU C 1 137 ? -3.154 -16.127 28.781 1.00 55.76 135 LEU C O 1
ATOM 3308 N N . ILE C 1 138 ? -2.558 -14.317 29.991 1.00 55.69 136 ILE C N 1
ATOM 3309 C CA . ILE C 1 138 ? -1.932 -13.600 28.878 1.00 54.97 136 ILE C CA 1
ATOM 3310 C C . ILE C 1 138 ? -0.577 -14.215 28.507 1.00 55.44 136 ILE C C 1
ATOM 3311 O O . ILE C 1 138 ? -0.229 -14.291 27.325 1.00 56.77 136 ILE C O 1
ATOM 3316 N N . PHE C 1 139 ? 0.173 -14.656 29.516 1.00 55.10 137 PHE C N 1
ATOM 3317 C CA . PHE C 1 139 ? 1.485 -15.270 29.302 1.00 56.15 137 PHE C CA 1
ATOM 3318 C C . PHE C 1 139 ? 1.380 -16.592 28.543 1.00 57.54 137 PHE C C 1
ATOM 3319 O O . PHE C 1 139 ? 2.109 -16.812 27.573 1.00 55.95 137 PHE C O 1
ATOM 3327 N N . PHE C 1 140 ? 0.477 -17.464 28.993 1.00 60.02 138 PHE C N 1
ATOM 3328 C CA . PHE C 1 140 ? 0.242 -18.752 28.338 1.00 61.84 138 PHE C CA 1
ATOM 3329 C C . PHE C 1 140 ? -0.380 -18.580 26.954 1.00 61.06 138 PHE C C 1
ATOM 3330 O O . PHE C 1 140 ? -0.153 -19.399 26.066 1.00 60.77 138 PHE C O 1
ATOM 3338 N N . PHE C 1 141 ? -1.155 -17.511 26.782 1.00 61.33 139 PHE C N 1
ATOM 3339 C CA . PHE C 1 141 ? -1.697 -17.142 25.476 1.00 63.12 139 PHE C CA 1
ATOM 3340 C C . PHE C 1 141 ? -0.579 -16.681 24.542 1.00 62.37 139 PHE C C 1
ATOM 3341 O O . PHE C 1 141 ? -0.586 -17.002 23.355 1.00 63.13 139 PHE C O 1
ATOM 3349 N N . GLY C 1 142 ? 0.377 -15.932 25.091 1.00 61.81 140 GLY C N 1
ATOM 3350 C CA . GLY C 1 142 ? 1.519 -15.426 24.330 1.00 60.61 140 GLY C CA 1
ATOM 3351 C C . GLY C 1 142 ? 2.483 -16.506 23.875 1.00 60.24 140 GLY C C 1
ATOM 3352 O O . GLY C 1 142 ? 3.009 -16.446 22.762 1.00 58.78 140 GLY C O 1
ATOM 3353 N N . SER C 1 143 ? 2.718 -17.491 24.740 1.00 61.63 141 SER C N 1
ATOM 3354 C CA . SER C 1 143 ? 3.603 -18.612 24.420 1.00 64.20 141 SER C CA 1
ATOM 3355 C C . SER C 1 143 ? 2.919 -19.637 23.513 1.00 65.34 141 SER C C 1
ATOM 3356 O O . SER C 1 143 ? 3.589 -20.356 22.766 1.00 65.53 141 SER C O 1
ATOM 3359 N N . ASP C 1 144 ? 1.590 -19.698 23.586 1.00 66.12 142 ASP C N 1
ATOM 3360 C CA . ASP C 1 144 ? 0.794 -20.562 22.714 1.00 67.08 142 ASP C CA 1
ATOM 3361 C C . ASP C 1 144 ? 0.772 -19.994 21.297 1.00 66.32 142 ASP C C 1
ATOM 3362 O O . ASP C 1 144 ? 0.774 -20.743 20.319 1.00 66.35 142 ASP C O 1
ATOM 3367 N N . PHE C 1 145 ? 0.749 -18.667 21.204 1.00 66.01 143 PHE C N 1
ATOM 3368 C CA . PHE C 1 145 ? 0.818 -17.958 19.929 1.00 65.39 143 PHE C CA 1
ATOM 3369 C C . PHE C 1 145 ? 2.224 -18.050 19.331 1.00 65.37 143 PHE C C 1
ATOM 3370 O O . PHE C 1 145 ? 2.379 -18.151 18.114 1.00 65.18 143 PHE C O 1
ATOM 3378 N N . GLU C 1 146 ? 3.239 -18.024 20.195 1.00 65.91 144 GLU C N 1
ATOM 3379 C CA . GLU C 1 146 ? 4.639 -18.112 19.775 1.00 66.63 144 GLU C CA 1
ATOM 3380 C C . GLU C 1 146 ? 4.964 -19.472 19.148 1.00 66.77 144 GLU C C 1
ATOM 3381 O O . GLU C 1 146 ? 5.626 -19.540 18.110 1.00 64.95 144 GLU C O 1
ATOM 3387 N N . ASN C 1 147 ? 4.493 -20.544 19.787 1.00 67.58 145 ASN C N 1
ATOM 3388 C CA . ASN C 1 147 ? 4.700 -21.909 19.297 1.00 68.09 145 ASN C CA 1
ATOM 3389 C C . ASN C 1 147 ? 3.895 -22.222 18.037 1.00 67.14 145 ASN C C 1
ATOM 3390 O O . ASN C 1 147 ? 4.324 -23.019 17.202 1.00 66.43 145 ASN C O 1
ATOM 3395 N N . TYR C 1 148 ? 2.731 -21.588 17.915 1.00 66.65 146 TYR C N 1
ATOM 3396 C CA . TYR C 1 148 ? 1.868 -21.715 16.742 1.00 67.44 146 TYR C CA 1
ATOM 3397 C C . TYR C 1 148 ? 2.531 -21.136 15.488 1.00 67.06 146 TYR C C 1
ATOM 3398 O O . TYR C 1 148 ? 2.456 -21.730 14.410 1.00 67.76 146 TYR C O 1
ATOM 3407 N N . ILE C 1 149 ? 3.177 -19.980 15.642 1.00 64.89 147 ILE C N 1
ATOM 3408 C CA . ILE C 1 149 ? 3.912 -19.335 14.551 1.00 61.94 147 ILE C CA 1
ATOM 3409 C C . ILE C 1 149 ? 5.159 -20.145 14.180 1.00 61.83 147 ILE C C 1
ATOM 3410 O O . ILE C 1 149 ? 5.459 -20.323 12.996 1.00 61.19 147 ILE C O 1
ATOM 3415 N N . ALA C 1 150 ? 5.865 -20.643 15.195 1.00 61.88 148 ALA C N 1
ATOM 3416 C CA . ALA C 1 150 ? 7.101 -21.407 14.999 1.00 63.51 148 ALA C CA 1
ATOM 3417 C C . ALA C 1 150 ? 6.869 -22.761 14.324 1.00 65.79 148 ALA C C 1
ATOM 3418 O O . ALA C 1 150 ? 7.726 -23.237 13.576 1.00 65.41 148 ALA C O 1
ATOM 3420 N N . THR C 1 151 ? 5.715 -23.371 14.595 1.00 68.42 149 THR C N 1
ATOM 3421 C CA . THR C 1 151 ? 5.332 -24.639 13.970 1.00 70.23 149 THR C CA 1
ATOM 3422 C C . THR C 1 151 ? 4.933 -24.421 12.508 1.00 71.69 149 THR C C 1
ATOM 3423 O O . THR C 1 151 ? 5.324 -25.198 11.633 1.00 72.07 149 THR C O 1
ATOM 3427 N N . ILE C 1 152 ? 4.163 -23.361 12.255 1.00 73.18 150 ILE C N 1
ATOM 3428 C CA . ILE C 1 152 ? 3.759 -22.989 10.895 1.00 74.69 150 ILE C CA 1
ATOM 3429 C C . ILE C 1 152 ? 4.969 -22.637 10.027 1.00 75.86 150 ILE C C 1
ATOM 3430 O O . ILE C 1 152 ? 5.050 -23.059 8.873 1.00 76.65 150 ILE C O 1
ATOM 3435 N N . SER C 1 153 ? 5.908 -21.883 10.597 1.00 77.49 151 SER C N 1
ATOM 3436 C CA . SER C 1 153 ? 7.128 -21.471 9.896 1.00 79.24 151 SER C CA 1
ATOM 3437 C C . SER C 1 153 ? 7.939 -22.658 9.376 1.00 80.37 151 SER C C 1
ATOM 3438 O O . SER C 1 153 ? 8.568 -22.568 8.321 1.00 80.92 151 SER C O 1
ATOM 3441 N N . THR C 1 154 ? 7.919 -23.760 10.123 1.00 81.89 152 THR C N 1
ATOM 3442 C CA . THR C 1 154 ? 8.604 -24.991 9.730 1.00 83.47 152 THR C CA 1
ATOM 3443 C C . THR C 1 154 ? 7.790 -25.755 8.679 1.00 84.25 152 THR C C 1
ATOM 3444 O O . THR C 1 154 ? 8.357 -26.385 7.783 1.00 84.62 152 THR C O 1
ATOM 3448 N N . THR C 1 155 ? 6.465 -25.685 8.794 1.00 85.06 153 THR C N 1
ATOM 3449 C CA . THR C 1 155 ? 5.553 -26.348 7.859 1.00 85.94 153 THR C CA 1
ATOM 3450 C C . THR C 1 155 ? 5.532 -25.636 6.502 1.00 86.51 153 THR C C 1
ATOM 3451 O O . THR C 1 155 ? 5.529 -26.285 5.452 1.00 87.54 153 THR C O 1
ATOM 3455 N N . ILE C 1 156 ? 5.531 -24.305 6.536 1.00 86.13 154 ILE C N 1
ATOM 3456 C CA . ILE C 1 156 ? 5.476 -23.476 5.331 1.00 85.71 154 ILE C CA 1
ATOM 3457 C C . ILE C 1 156 ? 6.866 -23.273 4.704 1.00 85.74 154 ILE C C 1
ATOM 3458 O O . ILE C 1 156 ? 6.991 -22.697 3.619 1.00 85.29 154 ILE C O 1
ATOM 3463 N N . SER C 1 157 ? 7.897 -23.768 5.391 1.00 85.93 155 SER C N 1
ATOM 3464 C CA . SER C 1 157 ? 9.299 -23.572 4.999 1.00 86.28 155 SER C CA 1
ATOM 3465 C C . SER C 1 157 ? 9.656 -23.967 3.555 1.00 86.71 155 SER C C 1
ATOM 3466 O O . SER C 1 157 ? 10.315 -23.188 2.864 1.00 87.63 155 SER C O 1
ATOM 3469 N N . PRO C 1 158 ? 9.237 -25.169 3.095 1.00 86.84 156 PRO C N 1
ATOM 3470 C CA . PRO C 1 158 ? 9.598 -25.540 1.721 1.00 86.11 156 PRO C CA 1
ATOM 3471 C C . PRO C 1 158 ? 8.794 -24.802 0.644 1.00 85.25 156 PRO C C 1
ATOM 3472 O O . PRO C 1 158 ? 9.279 -24.644 -0.478 1.00 85.53 156 PRO C O 1
ATOM 3476 N N . LEU C 1 159 ? 7.588 -24.354 0.994 1.00 84.15 157 LEU C N 1
ATOM 3477 C CA . LEU C 1 159 ? 6.669 -23.708 0.051 1.00 83.87 157 LEU C CA 1
ATOM 3478 C C . LEU C 1 159 ? 7.212 -22.405 -0.544 1.00 83.30 157 LEU C C 1
ATOM 3479 O O . LEU C 1 159 ? 6.922 -22.077 -1.697 1.00 83.28 157 LEU C O 1
ATOM 3484 N N . LEU C 1 160 ? 7.999 -21.674 0.241 1.00 82.90 158 LEU C N 1
ATOM 3485 C CA . LEU C 1 160 ? 8.508 -20.363 -0.173 1.00 82.93 158 LEU C CA 1
ATOM 3486 C C . LEU C 1 160 ? 9.864 -20.413 -0.896 1.00 83.11 158 LEU C C 1
ATOM 3487 O O . LEU C 1 160 ? 10.529 -19.384 -1.054 1.00 82.52 158 LEU C O 1
ATOM 3492 N N . LEU C 1 161 ? 10.259 -21.605 -1.340 1.00 82.98 159 LEU C N 1
ATOM 3493 C CA . LEU C 1 161 ? 11.492 -21.781 -2.106 1.00 82.91 159 LEU C CA 1
ATOM 3494 C C . LEU C 1 161 ? 11.198 -22.235 -3.532 1.00 82.83 159 LEU C C 1
ATOM 3495 O O . LEU C 1 161 ? 10.885 -21.422 -4.400 1.00 83.32 159 LEU C O 1
ATOM 3500 N N . LEU D 1 3 ? 19.617 1.949 23.643 1.00 77.48 1 LEU D N 1
ATOM 3501 C CA . LEU D 1 3 ? 18.600 0.914 23.997 1.00 76.91 1 LEU D CA 1
ATOM 3502 C C . LEU D 1 3 ? 19.113 -0.004 25.102 1.00 76.80 1 LEU D C 1
ATOM 3503 O O . LEU D 1 3 ? 20.317 -0.246 25.208 1.00 76.91 1 LEU D O 1
ATOM 3508 N N . ASP D 1 4 ? 18.190 -0.515 25.915 1.00 76.67 2 ASP D N 1
ATOM 3509 C CA . ASP D 1 4 ? 18.532 -1.380 27.045 1.00 76.09 2 ASP D CA 1
ATOM 3510 C C . ASP D 1 4 ? 18.764 -2.833 26.619 1.00 75.39 2 ASP D C 1
ATOM 3511 O O . ASP D 1 4 ? 18.655 -3.167 25.440 1.00 76.15 2 ASP D O 1
ATOM 3516 N N . GLN D 1 5 ? 19.071 -3.687 27.595 1.00 73.98 3 GLN D N 1
ATOM 3517 C CA . GLN D 1 5 ? 19.423 -5.087 27.350 1.00 71.71 3 GLN D CA 1
ATOM 3518 C C . GLN D 1 5 ? 18.248 -5.944 26.868 1.00 70.34 3 GLN D C 1
ATOM 3519 O O . GLN D 1 5 ? 18.432 -6.844 26.047 1.00 70.41 3 GLN D O 1
ATOM 3525 N N . GLU D 1 6 ? 17.051 -5.664 27.381 1.00 69.36 4 GLU D N 1
ATOM 3526 C CA . GLU D 1 6 ? 15.846 -6.410 27.001 1.00 67.84 4 GLU D CA 1
ATOM 3527 C C . GLU D 1 6 ? 15.422 -6.170 25.553 1.00 65.08 4 GLU D C 1
ATOM 3528 O O . GLU D 1 6 ? 15.112 -7.120 24.830 1.00 64.38 4 GLU D O 1
ATOM 3534 N N . THR D 1 7 ? 15.413 -4.903 25.141 1.00 62.49 5 THR D N 1
ATOM 3535 C CA . THR D 1 7 ? 15.004 -4.515 23.789 1.00 60.73 5 THR D CA 1
ATOM 3536 C C . THR D 1 7 ? 15.959 -5.066 22.726 1.00 59.30 5 THR D C 1
ATOM 3537 O O . THR D 1 7 ? 15.514 -5.616 21.717 1.00 58.40 5 THR D O 1
ATOM 3541 N N . VAL D 1 8 ? 17.264 -4.927 22.967 1.00 58.79 6 VAL D N 1
ATOM 3542 C CA . VAL D 1 8 ? 18.291 -5.448 22.056 1.00 56.83 6 VAL D CA 1
ATOM 3543 C C . VAL D 1 8 ? 18.148 -6.963 21.876 1.00 56.61 6 VAL D C 1
ATOM 3544 O O . VAL D 1 8 ? 18.323 -7.481 20.771 1.00 57.48 6 VAL D O 1
ATOM 3548 N N . GLY D 1 9 ? 17.801 -7.659 22.957 1.00 55.96 7 GLY D N 1
ATOM 3549 C CA . GLY D 1 9 ? 17.544 -9.098 22.915 1.00 55.94 7 GLY D CA 1
ATOM 3550 C C . GLY D 1 9 ? 16.373 -9.486 22.029 1.00 56.65 7 GLY D C 1
ATOM 3551 O O . GLY D 1 9 ? 16.324 -10.602 21.507 1.00 58.14 7 GLY D O 1
ATOM 3552 N N . ASN D 1 10 ? 15.429 -8.563 21.864 1.00 57.00 8 ASN D N 1
ATOM 3553 C CA . ASN D 1 10 ? 14.270 -8.769 21.000 1.00 56.42 8 ASN D CA 1
ATOM 3554 C C . ASN D 1 10 ? 14.513 -8.372 19.542 1.00 55.07 8 ASN D C 1
ATOM 3555 O O . ASN D 1 10 ? 13.669 -8.626 18.680 1.00 54.56 8 ASN D O 1
ATOM 3560 N N . VAL D 1 11 ? 15.659 -7.749 19.270 1.00 54.07 9 VAL D N 1
ATOM 3561 C CA . VAL D 1 11 ? 15.980 -7.277 17.917 1.00 53.57 9 VAL D CA 1
ATOM 3562 C C . VAL D 1 11 ? 17.311 -7.802 17.357 1.00 52.03 9 VAL D C 1
ATOM 3563 O O . VAL D 1 11 ? 17.600 -7.605 16.174 1.00 52.70 9 VAL D O 1
ATOM 3567 N N . VAL D 1 12 ? 18.106 -8.466 18.197 1.00 51.14 10 VAL D N 1
ATOM 3568 C CA . VAL D 1 12 ? 19.476 -8.864 17.827 1.00 50.71 10 VAL D CA 1
ATOM 3569 C C . VAL D 1 12 ? 19.560 -9.759 16.579 1.00 49.73 10 VAL D C 1
ATOM 3570 O O . VAL D 1 12 ? 20.472 -9.605 15.769 1.00 49.56 10 VAL D O 1
ATOM 3574 N N . LEU D 1 13 ? 18.603 -10.673 16.426 1.00 49.20 11 LEU D N 1
ATOM 3575 C CA . LEU D 1 13 ? 18.578 -11.580 15.280 1.00 48.83 11 LEU D CA 1
ATOM 3576 C C . LEU D 1 13 ? 18.125 -10.860 14.016 1.00 48.83 11 LEU D C 1
ATOM 3577 O O . LEU D 1 13 ? 18.578 -11.182 12.919 1.00 50.03 11 LEU D O 1
ATOM 3582 N N . LEU D 1 14 ? 17.233 -9.887 14.181 1.00 49.03 12 LEU D N 1
ATOM 3583 C CA . LEU D 1 14 ? 16.775 -9.054 13.075 1.00 47.86 12 LEU D CA 1
ATOM 3584 C C . LEU D 1 14 ? 17.871 -8.083 12.644 1.00 47.66 12 LEU D C 1
ATOM 3585 O O . LEU D 1 14 ? 17.988 -7.750 11.464 1.00 47.96 12 LEU D O 1
ATOM 3590 N N . ALA D 1 15 ? 18.673 -7.643 13.611 1.00 47.45 13 ALA D N 1
ATOM 3591 C CA . ALA D 1 15 ? 19.784 -6.730 13.359 1.00 47.30 13 ALA D CA 1
ATOM 3592 C C . ALA D 1 15 ? 20.922 -7.412 12.598 1.00 48.61 13 ALA D C 1
ATOM 3593 O O . ALA D 1 15 ? 21.517 -6.814 11.699 1.00 49.63 13 ALA D O 1
ATOM 3595 N N . ILE D 1 16 ? 21.215 -8.660 12.961 1.00 49.14 14 ILE D N 1
ATOM 3596 C CA . ILE D 1 16 ? 22.251 -9.447 12.285 1.00 47.65 14 ILE D CA 1
ATOM 3597 C C . ILE D 1 16 ? 21.866 -9.711 10.823 1.00 46.53 14 ILE D C 1
ATOM 3598 O O . ILE D 1 16 ? 22.688 -9.535 9.925 1.00 46.79 14 ILE D O 1
ATOM 3603 N N . VAL D 1 17 ? 20.612 -10.107 10.599 1.00 44.81 15 VAL D N 1
ATOM 3604 C CA . VAL D 1 17 ? 20.080 -10.329 9.251 1.00 44.78 15 VAL D CA 1
ATOM 3605 C C . VAL D 1 17 ? 20.153 -9.052 8.399 1.00 46.89 15 VAL D C 1
ATOM 3606 O O . VAL D 1 17 ? 20.482 -9.111 7.211 1.00 48.25 15 VAL D O 1
ATOM 3610 N N . THR D 1 18 ? 19.859 -7.909 9.019 1.00 47.99 16 THR D N 1
ATOM 3611 C CA . THR D 1 18 ? 19.973 -6.602 8.368 1.00 48.66 16 THR D CA 1
ATOM 3612 C C . THR D 1 18 ? 21.425 -6.292 7.980 1.00 49.77 16 THR D C 1
ATOM 3613 O O . THR D 1 18 ? 21.686 -5.794 6.885 1.00 50.15 16 THR D O 1
ATOM 3617 N N . LEU D 1 19 ? 22.363 -6.597 8.875 1.00 51.66 17 LEU D N 1
ATOM 3618 C CA . LEU D 1 19 ? 23.785 -6.342 8.619 1.00 53.58 17 LEU D CA 1
ATOM 3619 C C . LEU D 1 19 ? 24.371 -7.222 7.515 1.00 54.56 17 LEU D C 1
ATOM 3620 O O . LEU D 1 19 ? 25.262 -6.787 6.781 1.00 54.55 17 LEU D O 1
ATOM 3625 N N . ILE D 1 20 ? 23.872 -8.451 7.404 1.00 54.86 18 ILE D N 1
ATOM 3626 C CA . ILE D 1 20 ? 24.277 -9.358 6.329 1.00 56.27 18 ILE D CA 1
ATOM 3627 C C . ILE D 1 20 ? 23.713 -8.859 4.994 1.00 57.17 18 ILE D C 1
ATOM 3628 O O . ILE D 1 20 ? 24.392 -8.919 3.965 1.00 58.94 18 ILE D O 1
ATOM 3633 N N . SER D 1 21 ? 22.481 -8.349 5.026 1.00 56.28 19 SER D N 1
ATOM 3634 C CA . SER D 1 21 ? 21.859 -7.739 3.849 1.00 54.74 19 SER D CA 1
ATOM 3635 C C . SER D 1 21 ? 22.643 -6.512 3.383 1.00 54.88 19 SER D C 1
ATOM 3636 O O . SER D 1 21 ? 22.745 -6.256 2.183 1.00 55.95 19 SER D O 1
ATOM 3639 N N . VAL D 1 22 ? 23.196 -5.766 4.339 1.00 54.79 20 VAL D N 1
ATOM 3640 C CA . VAL D 1 22 ? 24.061 -4.621 4.049 1.00 54.79 20 VAL D CA 1
ATOM 3641 C C . VAL D 1 22 ? 25.342 -5.064 3.329 1.00 54.94 20 VAL D C 1
ATOM 3642 O O . VAL D 1 22 ? 25.743 -4.449 2.336 1.00 54.54 20 VAL D O 1
ATOM 3646 N N . VAL D 1 23 ? 25.965 -6.135 3.825 1.00 55.27 21 VAL D N 1
ATOM 3647 C CA . VAL D 1 23 ? 27.149 -6.720 3.184 1.00 56.22 21 VAL D CA 1
ATOM 3648 C C . VAL D 1 23 ? 26.809 -7.184 1.767 1.00 56.16 21 VAL D C 1
ATOM 3649 O O . VAL D 1 23 ? 27.583 -6.959 0.834 1.00 56.71 21 VAL D O 1
ATOM 3653 N N . GLN D 1 24 ? 25.641 -7.808 1.619 1.00 55.03 22 GLN D N 1
ATOM 3654 C CA . GLN D 1 24 ? 25.155 -8.259 0.318 1.00 54.16 22 GLN D CA 1
ATOM 3655 C C . GLN D 1 24 ? 24.873 -7.085 -0.625 1.00 54.59 22 GLN D C 1
ATOM 3656 O O . GLN D 1 24 ? 25.170 -7.162 -1.819 1.00 55.03 22 GLN D O 1
ATOM 3662 N N . ASN D 1 25 ? 24.301 -6.008 -0.084 1.00 55.54 23 ASN D N 1
ATOM 3663 C CA . ASN D 1 25 ? 24.046 -4.782 -0.850 1.00 54.99 23 ASN D CA 1
ATOM 3664 C C . ASN D 1 25 ? 25.332 -4.114 -1.322 1.00 55.59 23 ASN D C 1
ATOM 3665 O O . ASN D 1 25 ? 25.404 -3.622 -2.449 1.00 55.53 23 ASN D O 1
ATOM 3670 N N . GLY D 1 26 ? 26.337 -4.099 -0.448 1.00 57.10 24 GLY D N 1
ATOM 3671 C CA . GLY D 1 26 ? 27.662 -3.577 -0.780 1.00 57.74 24 GLY D CA 1
ATOM 3672 C C . GLY D 1 26 ? 28.354 -4.445 -1.813 1.00 59.13 24 GLY D C 1
ATOM 3673 O O . GLY D 1 26 ? 29.054 -3.938 -2.690 1.00 58.42 24 GLY D O 1
ATOM 3674 N N . PHE D 1 27 ? 28.146 -5.757 -1.703 1.00 60.98 25 PHE D N 1
ATOM 3675 C CA . PHE D 1 27 ? 28.667 -6.726 -2.666 1.00 61.76 25 PHE D CA 1
ATOM 3676 C C . PHE D 1 27 ? 28.085 -6.502 -4.065 1.00 61.85 25 PHE D C 1
ATOM 3677 O O . PHE D 1 27 ? 28.815 -6.568 -5.056 1.00 62.42 25 PHE D O 1
ATOM 3685 N N . PHE D 1 28 ? 26.779 -6.234 -4.135 1.00 61.04 26 PHE D N 1
ATOM 3686 C CA . PHE D 1 28 ? 26.101 -5.974 -5.409 1.00 60.16 26 PHE D CA 1
ATOM 3687 C C . PHE D 1 28 ? 26.576 -4.670 -6.048 1.00 61.36 26 PHE D C 1
ATOM 3688 O O . PHE D 1 28 ? 26.770 -4.605 -7.262 1.00 61.42 26 PHE D O 1
ATOM 3696 N N . ALA D 1 29 ? 26.759 -3.641 -5.222 1.00 63.28 27 ALA D N 1
ATOM 3697 C CA . ALA D 1 29 ? 27.236 -2.335 -5.682 1.00 66.03 27 ALA D CA 1
ATOM 3698 C C . ALA D 1 29 ? 28.689 -2.393 -6.155 1.00 68.02 27 ALA D C 1
ATOM 3699 O O . ALA D 1 29 ? 29.079 -1.666 -7.071 1.00 68.16 27 ALA D O 1
ATOM 3701 N N . HIS D 1 30 ? 29.478 -3.259 -5.521 1.00 70.16 28 HIS D N 1
ATOM 3702 C CA . HIS D 1 30 ? 30.863 -3.502 -5.917 1.00 73.33 28 HIS D CA 1
ATOM 3703 C C . HIS D 1 30 ? 30.931 -4.226 -7.263 1.00 74.82 28 HIS D C 1
ATOM 3704 O O . HIS D 1 30 ? 31.866 -4.020 -8.039 1.00 74.56 28 HIS D O 1
ATOM 3711 N N . LYS D 1 31 ? 29.931 -5.066 -7.530 1.00 76.38 29 LYS D N 1
ATOM 3712 C CA . LYS D 1 31 ? 29.845 -5.824 -8.778 1.00 78.21 29 LYS D CA 1
ATOM 3713 C C . LYS D 1 31 ? 29.548 -4.919 -9.979 1.00 78.68 29 LYS D C 1
ATOM 3714 O O . LYS D 1 31 ? 29.901 -5.246 -11.113 1.00 79.26 29 LYS D O 1
ATOM 3720 N N . VAL D 1 32 ? 28.900 -3.785 -9.717 1.00 78.92 30 VAL D N 1
ATOM 3721 C CA . VAL D 1 32 ? 28.614 -2.788 -10.749 1.00 79.30 30 VAL D CA 1
ATOM 3722 C C . VAL D 1 32 ? 29.861 -1.944 -11.033 1.00 80.81 30 VAL D C 1
ATOM 3723 O O . VAL D 1 32 ? 30.208 -1.712 -12.193 1.00 80.60 30 VAL D O 1
ATOM 3727 N N . GLU D 1 33 ? 30.530 -1.504 -9.966 1.00 82.83 31 GLU D N 1
ATOM 3728 C CA . GLU D 1 33 ? 31.752 -0.699 -10.059 1.00 85.10 31 GLU D CA 1
ATOM 3729 C C . GLU D 1 33 ? 32.894 -1.457 -10.746 1.00 86.60 31 GLU D C 1
ATOM 3730 O O . GLU D 1 33 ? 33.661 -0.871 -11.515 1.00 87.08 31 GLU D O 1
ATOM 3736 N N . HIS D 1 34 ? 32.993 -2.755 -10.460 1.00 87.91 32 HIS D N 1
ATOM 3737 C CA . HIS D 1 34 ? 33.986 -3.637 -11.078 1.00 88.93 32 HIS D CA 1
ATOM 3738 C C . HIS D 1 34 ? 33.749 -3.780 -12.583 1.00 89.49 32 HIS D C 1
ATOM 3739 O O . HIS D 1 34 ? 34.697 -3.787 -13.371 1.00 89.45 32 HIS D O 1
ATOM 3746 N N . GLU D 1 35 ? 32.478 -3.885 -12.967 1.00 90.21 33 GLU D N 1
ATOM 3747 C CA . GLU D 1 35 ? 32.090 -4.058 -14.365 1.00 90.99 33 GLU D CA 1
ATOM 3748 C C . GLU D 1 35 ? 32.117 -2.739 -15.145 1.00 91.46 33 GLU D C 1
ATOM 3749 O O . GLU D 1 35 ? 32.213 -2.742 -16.374 1.00 91.69 33 GLU D O 1
ATOM 3755 N N . SER D 1 36 ? 32.042 -1.621 -14.425 1.00 92.30 34 SER D N 1
ATOM 3756 C CA . SER D 1 36 ? 32.020 -0.292 -15.037 1.00 93.23 34 SER D CA 1
ATOM 3757 C C . SER D 1 36 ? 33.365 0.101 -15.652 1.00 94.53 34 SER D C 1
ATOM 3758 O O . SER D 1 36 ? 33.419 0.553 -16.798 1.00 94.52 34 SER D O 1
ATOM 3761 N N . ARG D 1 37 ? 34.440 -0.080 -14.888 1.00 96.27 35 ARG D N 1
ATOM 3762 C CA . ARG D 1 37 ? 35.778 0.353 -15.298 1.00 98.32 35 ARG D CA 1
ATOM 3763 C C . ARG D 1 37 ? 36.420 -0.556 -16.345 1.00 98.97 35 ARG D C 1
ATOM 3764 O O . ARG D 1 37 ? 37.219 -0.095 -17.165 1.00 99.28 35 ARG D O 1
ATOM 3772 N N . THR D 1 38 ? 36.068 -1.841 -16.314 1.00 99.46 36 THR D N 1
ATOM 3773 C CA . THR D 1 38 ? 36.597 -2.818 -17.268 1.00 99.37 36 THR D CA 1
ATOM 3774 C C . THR D 1 38 ? 35.908 -2.697 -18.624 1.00 99.46 36 THR D C 1
ATOM 3775 O O . THR D 1 38 ? 36.305 -1.889 -19.465 1.00 99.42 36 THR D O 1
ATOM 3779 N N . SER D 1 43 ? 34.589 7.469 -16.671 1.00 79.88 41 SER D N 1
ATOM 3780 C CA . SER D 1 43 ? 33.493 7.908 -15.813 1.00 80.12 41 SER D CA 1
ATOM 3781 C C . SER D 1 43 ? 32.280 6.983 -15.925 1.00 79.44 41 SER D C 1
ATOM 3782 O O . SER D 1 43 ? 32.104 6.291 -16.932 1.00 79.43 41 SER D O 1
ATOM 3785 N N . PHE D 1 44 ? 31.448 6.985 -14.885 1.00 78.53 42 PHE D N 1
ATOM 3786 C CA . PHE D 1 44 ? 30.287 6.099 -14.806 1.00 77.75 42 PHE D CA 1
ATOM 3787 C C . PHE D 1 44 ? 29.120 6.576 -15.670 1.00 77.78 42 PHE D C 1
ATOM 3788 O O . PHE D 1 44 ? 28.806 7.768 -15.712 1.00 77.99 42 PHE D O 1
ATOM 3796 N N . GLN D 1 45 ? 28.487 5.623 -16.352 1.00 77.71 43 GLN D N 1
ATOM 3797 C CA . GLN D 1 45 ? 27.279 5.869 -17.139 1.00 77.59 43 GLN D CA 1
ATOM 3798 C C . GLN D 1 45 ? 26.294 4.713 -16.951 1.00 77.06 43 GLN D C 1
ATOM 3799 O O . GLN D 1 45 ? 26.692 3.613 -16.562 1.00 75.90 43 GLN D O 1
ATOM 3801 N N . ARG D 1 46 ? 25.015 4.967 -17.223 1.00 77.91 44 ARG D N 1
ATOM 3802 C CA . ARG D 1 46 ? 23.964 3.955 -17.051 1.00 78.18 44 ARG D CA 1
ATOM 3803 C C . ARG D 1 46 ? 24.032 2.829 -18.084 1.00 78.64 44 ARG D C 1
ATOM 3804 O O . ARG D 1 46 ? 23.753 1.671 -17.767 1.00 78.69 44 ARG D O 1
ATOM 3812 N N . THR D 1 47 ? 24.395 3.180 -19.316 1.00 79.30 45 THR D N 1
ATOM 3813 C CA . THR D 1 47 ? 24.515 2.208 -20.403 1.00 79.45 45 THR D CA 1
ATOM 3814 C C . THR D 1 47 ? 25.967 1.761 -20.597 1.00 79.95 45 THR D C 1
ATOM 3815 O O . THR D 1 47 ? 26.869 2.222 -19.894 1.00 79.28 45 THR D O 1
ATOM 3819 N N . GLY D 1 48 ? 26.180 0.857 -21.551 1.00 81.16 46 GLY D N 1
ATOM 3820 C CA . GLY D 1 48 ? 27.510 0.338 -21.856 1.00 82.02 46 GLY D CA 1
ATOM 3821 C C . GLY D 1 48 ? 27.434 -1.020 -22.524 1.00 82.60 46 GLY D C 1
ATOM 3822 O O . GLY D 1 48 ? 26.621 -1.228 -23.428 1.00 83.49 46 GLY D O 1
ATOM 3823 N N . THR D 1 49 ? 28.280 -1.944 -22.073 1.00 82.58 47 THR D N 1
ATOM 3824 C CA . THR D 1 49 ? 28.289 -3.313 -22.591 1.00 82.42 47 THR D CA 1
ATOM 3825 C C . THR D 1 49 ? 27.055 -4.085 -22.116 1.00 82.62 47 THR D C 1
ATOM 3826 O O . THR D 1 49 ? 26.367 -3.656 -21.186 1.00 82.83 47 THR D O 1
ATOM 3830 N N . LEU D 1 50 ? 26.779 -5.216 -22.763 1.00 82.95 48 LEU D N 1
ATOM 3831 C CA . LEU D 1 50 ? 25.643 -6.068 -22.403 1.00 82.62 48 LEU D CA 1
ATOM 3832 C C . LEU D 1 50 ? 25.817 -6.681 -21.012 1.00 82.03 48 LEU D C 1
ATOM 3833 O O . LEU D 1 50 ? 24.843 -6.836 -20.270 1.00 81.92 48 LEU D O 1
ATOM 3838 N N . ALA D 1 51 ? 27.059 -7.020 -20.671 1.00 80.79 49 ALA D N 1
ATOM 3839 C CA . ALA D 1 51 ? 27.395 -7.580 -19.363 1.00 79.99 49 ALA D CA 1
ATOM 3840 C C . ALA D 1 51 ? 27.206 -6.561 -18.238 1.00 79.29 49 ALA D C 1
ATOM 3841 O O . ALA D 1 51 ? 26.746 -6.911 -17.151 1.00 79.16 49 ALA D O 1
ATOM 3843 N N . PHE D 1 52 ? 27.562 -5.306 -18.511 1.00 78.27 50 PHE D N 1
ATOM 3844 C CA . PHE D 1 52 ? 27.407 -4.216 -17.548 1.00 77.55 50 PHE D CA 1
ATOM 3845 C C . PHE D 1 52 ? 25.937 -3.873 -17.306 1.00 76.76 50 PHE D C 1
ATOM 3846 O O . PHE D 1 52 ? 25.534 -3.620 -16.168 1.00 76.71 50 PHE D O 1
ATOM 3854 N N . GLU D 1 53 ? 25.149 -3.865 -18.379 1.00 75.48 51 GLU D N 1
ATOM 3855 C CA . GLU D 1 53 ? 23.716 -3.581 -18.296 1.00 74.93 51 GLU D CA 1
ATOM 3856 C C . GLU D 1 53 ? 22.951 -4.668 -17.540 1.00 73.51 51 GLU D C 1
ATOM 3857 O O . GLU D 1 53 ? 21.874 -4.413 -17.004 1.00 72.65 51 GLU D O 1
ATOM 3863 N N . ARG D 1 54 ? 23.517 -5.873 -17.499 1.00 72.51 52 ARG D N 1
ATOM 3864 C CA . ARG D 1 54 ? 22.923 -6.991 -16.767 1.00 72.01 52 ARG D CA 1
ATOM 3865 C C . ARG D 1 54 ? 23.147 -6.886 -15.258 1.00 70.05 52 ARG D C 1
ATOM 3866 O O . ARG D 1 54 ? 22.231 -7.149 -14.476 1.00 69.55 52 ARG D O 1
ATOM 3874 N N . VAL D 1 55 ? 24.362 -6.506 -14.860 1.00 67.72 53 VAL D N 1
ATOM 3875 C CA . VAL D 1 55 ? 24.708 -6.324 -13.446 1.00 66.07 53 VAL D CA 1
ATOM 3876 C C . VAL D 1 55 ? 23.979 -5.111 -12.865 1.00 64.29 53 VAL D C 1
ATOM 3877 O O . VAL D 1 55 ? 23.509 -5.149 -11.726 1.00 64.24 53 VAL D O 1
ATOM 3881 N N . TYR D 1 56 ? 23.888 -4.046 -13.660 1.00 62.39 54 TYR D N 1
ATOM 3882 C CA . TYR D 1 56 ? 23.200 -2.821 -13.258 1.00 61.43 54 TYR D CA 1
ATOM 3883 C C . TYR D 1 56 ? 21.705 -3.062 -13.048 1.00 61.05 54 TYR D C 1
ATOM 3884 O O . TYR D 1 56 ? 21.133 -2.584 -12.068 1.00 61.83 54 TYR D O 1
ATOM 3893 N N . THR D 1 57 ? 21.088 -3.804 -13.968 1.00 60.25 55 THR D N 1
ATOM 3894 C CA . THR D 1 57 ? 19.671 -4.161 -13.876 1.00 60.36 55 THR D CA 1
ATOM 3895 C C . THR D 1 57 ? 19.415 -5.079 -12.678 1.00 60.70 55 THR D C 1
ATOM 3896 O O . THR D 1 57 ? 18.424 -4.909 -11.961 1.00 59.99 55 THR D O 1
ATOM 3900 N N . ALA D 1 58 ? 20.317 -6.038 -12.464 1.00 59.81 56 ALA D N 1
ATOM 3901 C CA . ALA D 1 58 ? 20.228 -6.959 -11.332 1.00 59.34 56 ALA D CA 1
ATOM 3902 C C . ALA D 1 58 ? 20.274 -6.207 -10.005 1.00 59.10 56 ALA D C 1
ATOM 3903 O O . ALA D 1 58 ? 19.433 -6.430 -9.133 1.00 58.71 56 ALA D O 1
ATOM 3905 N N . ASN D 1 59 ? 21.255 -5.314 -9.874 1.00 58.07 57 ASN D N 1
ATOM 3906 C CA . ASN D 1 59 ? 21.414 -4.473 -8.691 1.00 58.06 57 ASN D CA 1
ATOM 3907 C C . ASN D 1 59 ? 20.216 -3.551 -8.487 1.00 57.71 57 ASN D C 1
ATOM 3908 O O . ASN D 1 59 ? 19.776 -3.333 -7.357 1.00 57.39 57 ASN D O 1
ATOM 3913 N N . GLN D 1 60 ? 19.694 -3.023 -9.592 1.00 57.43 58 GLN D N 1
ATOM 3914 C CA . GLN D 1 60 ? 18.549 -2.120 -9.563 1.00 58.18 58 GLN D CA 1
ATOM 3915 C C . GLN D 1 60 ? 17.289 -2.831 -9.082 1.00 57.26 58 GLN D C 1
ATOM 3916 O O . GLN D 1 60 ? 16.509 -2.264 -8.318 1.00 57.42 58 GLN D O 1
ATOM 3922 N N . ASN D 1 61 ? 17.107 -4.073 -9.528 1.00 56.16 59 ASN D N 1
ATOM 3923 C CA . ASN D 1 61 ? 15.966 -4.895 -9.119 1.00 55.51 59 ASN D CA 1
ATOM 3924 C C . ASN D 1 61 ? 16.035 -5.306 -7.647 1.00 55.04 59 ASN D C 1
ATOM 3925 O O . ASN D 1 61 ? 15.003 -5.484 -6.997 1.00 53.77 59 ASN D O 1
ATOM 3930 N N . CYS D 1 62 ? 17.255 -5.452 -7.134 1.00 54.18 60 CYS D N 1
ATOM 3931 C CA . CYS D 1 62 ? 17.477 -5.769 -5.726 1.00 54.19 60 CYS D CA 1
ATOM 3932 C C . CYS D 1 62 ? 17.242 -4.552 -4.832 1.00 52.66 60 CYS D C 1
ATOM 3933 O O . CYS D 1 62 ? 16.626 -4.667 -3.772 1.00 53.08 60 CYS D O 1
ATOM 3936 N N . VAL D 1 63 ? 17.734 -3.393 -5.270 1.00 51.34 61 VAL D N 1
ATOM 3937 C CA . VAL D 1 63 ? 17.588 -2.133 -4.534 1.00 49.80 61 VAL D CA 1
ATOM 3938 C C . VAL D 1 63 ? 16.122 -1.683 -4.454 1.00 49.55 61 VAL D C 1
ATOM 3939 O O . VAL D 1 63 ? 15.696 -1.111 -3.448 1.00 50.61 61 VAL D O 1
ATOM 3943 N N . ASP D 1 64 ? 15.358 -1.963 -5.506 1.00 48.82 62 ASP D N 1
ATOM 3944 C CA . ASP D 1 64 ? 13.945 -1.581 -5.574 1.00 49.36 62 ASP D CA 1
ATOM 3945 C C . ASP D 1 64 ? 13.075 -2.252 -4.506 1.00 48.89 62 ASP D C 1
ATOM 3946 O O . ASP D 1 64 ? 12.199 -1.610 -3.923 1.00 48.00 62 ASP D O 1
ATOM 3951 N N . ALA D 1 65 ? 13.324 -3.535 -4.255 1.00 48.97 63 ALA D N 1
ATOM 3952 C CA . ALA D 1 65 ? 12.503 -4.324 -3.334 1.00 47.66 63 ALA D CA 1
ATOM 3953 C C . ALA D 1 65 ? 13.019 -4.318 -1.890 1.00 45.69 63 ALA D C 1
ATOM 3954 O O . ALA D 1 65 ? 12.329 -4.778 -0.978 1.00 43.91 63 ALA D O 1
ATOM 3956 N N . TYR D 1 66 ? 14.222 -3.782 -1.695 1.00 43.69 64 TYR D N 1
ATOM 3957 C CA . TYR D 1 66 ? 14.905 -3.817 -0.400 1.00 41.44 64 TYR D CA 1
ATOM 3958 C C . TYR D 1 66 ? 14.191 -3.066 0.736 1.00 39.82 64 TYR D C 1
ATOM 3959 O O . TYR D 1 66 ? 14.065 -3.610 1.833 1.00 38.69 64 TYR D O 1
ATOM 3968 N N . PRO D 1 67 ? 13.732 -1.818 0.491 1.00 40.15 65 PRO D N 1
ATOM 3969 C CA . PRO D 1 67 ? 12.966 -1.141 1.544 1.00 41.40 65 PRO D CA 1
ATOM 3970 C C . PRO D 1 67 ? 11.683 -1.882 1.938 1.00 42.03 65 PRO D C 1
ATOM 3971 O O . PRO D 1 67 ? 11.280 -1.827 3.100 1.00 42.79 65 PRO D O 1
ATOM 3975 N N . THR D 1 68 ? 11.062 -2.569 0.980 1.00 42.51 66 THR D N 1
ATOM 3976 C CA . THR D 1 68 ? 9.885 -3.399 1.252 1.00 45.58 66 THR D CA 1
ATOM 3977 C C . THR D 1 68 ? 10.273 -4.593 2.126 1.00 47.27 66 THR D C 1
ATOM 3978 O O . THR D 1 68 ? 9.545 -4.954 3.056 1.00 47.90 66 THR D O 1
ATOM 3982 N N . PHE D 1 69 ? 11.427 -5.189 1.828 1.00 46.46 67 PHE D N 1
ATOM 3983 C CA . PHE D 1 69 ? 11.933 -6.324 2.593 1.00 44.74 67 PHE D CA 1
ATOM 3984 C C . PHE D 1 69 ? 12.165 -5.974 4.063 1.00 44.47 67 PHE D C 1
ATOM 3985 O O . PHE D 1 69 ? 11.704 -6.694 4.948 1.00 44.94 67 PHE D O 1
ATOM 3993 N N . LEU D 1 70 ? 12.876 -4.874 4.310 1.00 44.60 68 LEU D N 1
ATOM 3994 C CA . LEU D 1 70 ? 13.153 -4.412 5.672 1.00 42.87 68 LEU D CA 1
ATOM 3995 C C . LEU D 1 70 ? 11.874 -4.066 6.432 1.00 41.77 68 LEU D C 1
ATOM 3996 O O . LEU D 1 70 ? 11.739 -4.400 7.609 1.00 43.27 68 LEU D O 1
ATOM 4001 N N . ALA D 1 71 ? 10.940 -3.407 5.751 1.00 41.94 69 ALA D N 1
ATOM 4002 C CA . ALA D 1 71 ? 9.652 -3.052 6.346 1.00 40.93 69 ALA D CA 1
ATOM 4003 C C . ALA D 1 71 ? 8.942 -4.272 6.925 1.00 40.12 69 ALA D C 1
ATOM 4004 O O . ALA D 1 71 ? 8.511 -4.245 8.076 1.00 40.51 69 ALA D O 1
ATOM 4006 N N . VAL D 1 72 ? 8.846 -5.342 6.136 1.00 40.98 70 VAL D N 1
ATOM 4007 C CA . VAL D 1 72 ? 8.174 -6.572 6.575 1.00 40.38 70 VAL D CA 1
ATOM 4008 C C . VAL D 1 72 ? 9.045 -7.479 7.455 1.00 41.31 70 VAL D C 1
ATOM 4009 O O . VAL D 1 72 ? 8.517 -8.270 8.236 1.00 43.44 70 VAL D O 1
ATOM 4013 N N . LEU D 1 73 ? 10.367 -7.364 7.332 1.00 41.56 71 LEU D N 1
ATOM 4014 C CA . LEU D 1 73 ? 11.281 -8.109 8.200 1.00 40.90 71 LEU D CA 1
ATOM 4015 C C . LEU D 1 73 ? 11.150 -7.622 9.639 1.00 42.79 71 LEU D C 1
ATOM 4016 O O . LEU D 1 73 ? 11.003 -8.424 10.567 1.00 43.79 71 LEU D O 1
ATOM 4021 N N . TRP D 1 74 ? 11.197 -6.303 9.812 1.00 42.20 72 TRP D N 1
ATOM 4022 C CA . TRP D 1 74 ? 11.109 -5.697 11.132 1.00 41.76 72 TRP D CA 1
ATOM 4023 C C . TRP D 1 74 ? 9.685 -5.662 11.686 1.00 42.13 72 TRP D C 1
ATOM 4024 O O . TRP D 1 74 ? 9.495 -5.780 12.895 1.00 42.12 72 TRP D O 1
ATOM 4035 N N . SER D 1 75 ? 8.690 -5.521 10.811 1.00 42.55 73 SER D N 1
ATOM 4036 C CA . SER D 1 75 ? 7.291 -5.592 11.242 1.00 46.70 73 SER D CA 1
ATOM 4037 C C . SER D 1 75 ? 6.987 -6.955 11.859 1.00 48.12 73 SER D C 1
ATOM 4038 O O . SER D 1 75 ? 6.518 -7.034 12.992 1.00 51.09 73 SER D O 1
ATOM 4041 N N . ALA D 1 76 ? 7.277 -8.018 11.113 1.00 49.72 74 ALA D N 1
ATOM 4042 C CA . ALA D 1 76 ? 7.044 -9.390 11.566 1.00 49.00 74 ALA D CA 1
ATOM 4043 C C . ALA D 1 76 ? 7.861 -9.743 12.807 1.00 48.08 74 ALA D C 1
ATOM 4044 O O . ALA D 1 76 ? 7.360 -10.404 13.715 1.00 49.53 74 ALA D O 1
ATOM 4046 N N . GLY D 1 77 ? 9.115 -9.300 12.837 1.00 47.25 75 GLY D N 1
ATOM 4047 C CA . GLY D 1 77 ? 10.024 -9.613 13.939 1.00 46.43 75 GLY D CA 1
ATOM 4048 C C . GLY D 1 77 ? 9.696 -8.932 15.255 1.00 45.85 75 GLY D C 1
ATOM 4049 O O . GLY D 1 77 ? 9.926 -9.503 16.324 1.00 46.91 75 GLY D O 1
ATOM 4050 N N . LEU D 1 78 ? 9.164 -7.712 15.177 1.00 44.49 76 LEU D N 1
ATOM 4051 C CA . LEU D 1 78 ? 8.820 -6.930 16.367 1.00 44.35 76 LEU D CA 1
ATOM 4052 C C . LEU D 1 78 ? 7.389 -7.171 16.839 1.00 43.85 76 LEU D C 1
ATOM 4053 O O . LEU D 1 78 ? 7.133 -7.220 18.044 1.00 41.88 76 LEU D O 1
ATOM 4058 N N . LEU D 1 79 ? 6.467 -7.318 15.889 1.00 43.97 77 LEU D N 1
ATOM 4059 C CA . LEU D 1 79 ? 5.036 -7.429 16.194 1.00 45.94 77 LEU D CA 1
ATOM 4060 C C . LEU D 1 79 ? 4.539 -8.864 16.384 1.00 45.98 77 LEU D C 1
ATOM 4061 O O . LEU D 1 79 ? 3.525 -9.086 17.046 1.00 46.88 77 LEU D O 1
ATOM 4066 N N . CYS D 1 80 ? 5.250 -9.828 15.806 1.00 47.66 78 CYS D N 1
ATOM 4067 C CA . CYS D 1 80 ? 4.825 -11.227 15.835 1.00 47.47 78 CYS D CA 1
ATOM 4068 C C . CYS D 1 80 ? 5.803 -12.127 16.599 1.00 46.70 78 CYS D C 1
ATOM 4069 O O . CYS D 1 80 ? 5.526 -12.520 17.734 1.00 47.21 78 CYS D O 1
ATOM 4072 N N . SER D 1 81 ? 6.937 -12.448 15.975 1.00 45.20 79 SER D N 1
ATOM 4073 C CA . SER D 1 81 ? 7.948 -13.325 16.575 1.00 45.06 79 SER D CA 1
ATOM 4074 C C . SER D 1 81 ? 9.302 -13.125 15.897 1.00 44.78 79 SER D C 1
ATOM 4075 O O . SER D 1 81 ? 9.391 -13.114 14.666 1.00 46.35 79 SER D O 1
ATOM 4078 N N . GLN D 1 82 ? 10.352 -12.971 16.701 1.00 45.75 80 GLN D N 1
ATOM 4079 C CA . GLN D 1 82 ? 11.681 -12.628 16.184 1.00 46.02 80 GLN D CA 1
ATOM 4080 C C . GLN D 1 82 ? 12.355 -13.756 15.402 1.00 46.75 80 GLN D C 1
ATOM 4081 O O . GLN D 1 82 ? 12.795 -13.547 14.269 1.00 47.80 80 GLN D O 1
ATOM 4087 N N . VAL D 1 83 ? 12.438 -14.937 16.014 1.00 48.73 81 VAL D N 1
ATOM 4088 C CA . VAL D 1 83 ? 13.162 -16.084 15.442 1.00 48.13 81 VAL D CA 1
ATOM 4089 C C . VAL D 1 83 ? 12.700 -16.464 14.022 1.00 49.29 81 VAL D C 1
ATOM 4090 O O . VAL D 1 83 ? 13.536 -16.542 13.118 1.00 49.84 81 VAL D O 1
ATOM 4094 N N . PRO D 1 84 ? 11.381 -16.690 13.817 1.00 49.36 82 PRO D N 1
ATOM 4095 C CA . PRO D 1 84 ? 10.899 -17.068 12.484 1.00 50.42 82 PRO D CA 1
ATOM 4096 C C . PRO D 1 84 ? 11.139 -15.992 11.426 1.00 51.92 82 PRO D C 1
ATOM 4097 O O . PRO D 1 84 ? 11.522 -16.314 10.298 1.00 52.92 82 PRO D O 1
ATOM 4101 N N . ALA D 1 85 ? 10.912 -14.731 11.793 1.00 52.63 83 ALA D N 1
ATOM 4102 C CA . ALA D 1 85 ? 11.112 -13.602 10.886 1.00 52.76 83 ALA D CA 1
ATOM 4103 C C . ALA D 1 85 ? 12.571 -13.473 10.457 1.00 51.89 83 ALA D C 1
ATOM 4104 O O . ALA D 1 85 ? 12.859 -13.236 9.284 1.00 51.86 83 ALA D O 1
ATOM 4106 N N . ALA D 1 86 ? 13.484 -13.642 11.411 1.00 52.01 84 ALA D N 1
ATOM 4107 C CA . ALA D 1 86 ? 14.917 -13.624 11.128 1.00 54.00 84 ALA D CA 1
ATOM 4108 C C . ALA D 1 86 ? 15.315 -14.789 10.223 1.00 56.22 84 ALA D C 1
ATOM 4109 O O . ALA D 1 86 ? 16.195 -14.647 9.368 1.00 56.65 84 ALA D O 1
ATOM 4111 N N . PHE D 1 87 ? 14.656 -15.931 10.416 1.00 56.73 85 PHE D N 1
ATOM 4112 C CA . PHE D 1 87 ? 14.896 -17.120 9.603 1.00 59.10 85 PHE D CA 1
ATOM 4113 C C . PHE D 1 87 ? 14.377 -16.925 8.178 1.00 58.27 85 PHE D C 1
ATOM 4114 O O . PHE D 1 87 ? 15.059 -17.273 7.213 1.00 59.27 85 PHE D O 1
ATOM 4122 N N . ALA D 1 88 ? 13.177 -16.359 8.058 1.00 56.76 86 ALA D N 1
ATOM 4123 C CA . ALA D 1 88 ? 12.598 -16.008 6.761 1.00 55.50 86 ALA D CA 1
ATOM 4124 C C . ALA D 1 88 ? 13.417 -14.927 6.051 1.00 55.59 86 ALA D C 1
ATOM 4125 O O . ALA D 1 88 ? 13.529 -14.930 4.824 1.00 55.21 86 ALA D O 1
ATOM 4127 N N . GLY D 1 89 ? 13.986 -14.011 6.832 1.00 54.74 87 GLY D N 1
ATOM 4128 C CA . GLY D 1 89 ? 14.857 -12.964 6.304 1.00 55.38 87 GLY D CA 1
ATOM 4129 C C . GLY D 1 89 ? 16.170 -13.504 5.768 1.00 54.00 87 GLY D C 1
ATOM 4130 O O . GLY D 1 89 ? 16.695 -12.998 4.776 1.00 53.66 87 GLY D O 1
ATOM 4131 N N . LEU D 1 90 ? 16.695 -14.533 6.429 1.00 55.81 88 LEU D N 1
ATOM 4132 C CA . LEU D 1 90 ? 17.943 -15.178 6.021 1.00 57.30 88 LEU D CA 1
ATOM 4133 C C . LEU D 1 90 ? 17.754 -15.971 4.728 1.00 57.28 88 LEU D C 1
ATOM 4134 O O . LEU D 1 90 ? 18.671 -16.066 3.910 1.00 58.33 88 LEU D O 1
ATOM 4139 N N . MET D 1 91 ? 16.559 -16.529 4.551 1.00 56.21 89 MET D N 1
ATOM 4140 C CA . MET D 1 91 ? 16.203 -17.250 3.332 1.00 56.64 89 MET D CA 1
ATOM 4141 C C . MET D 1 91 ? 16.081 -16.304 2.137 1.00 56.04 89 MET D C 1
ATOM 4142 O O . MET D 1 91 ? 16.476 -16.651 1.021 1.00 56.19 89 MET D O 1
ATOM 4147 N N . TYR D 1 92 ? 15.538 -15.113 2.388 1.00 54.38 90 TYR D N 1
ATOM 4148 C CA . TYR D 1 92 ? 15.404 -14.060 1.379 1.00 52.05 90 TYR D CA 1
ATOM 4149 C C . TYR D 1 92 ? 16.765 -13.648 0.818 1.00 52.70 90 TYR D C 1
ATOM 4150 O O . TYR D 1 92 ? 16.890 -13.359 -0.372 1.00 53.04 90 TYR D O 1
ATOM 4159 N N . LEU D 1 93 ? 17.776 -13.626 1.683 1.00 52.91 91 LEU D N 1
ATOM 4160 C CA . LEU D 1 93 ? 19.139 -13.280 1.282 1.00 55.51 91 LEU D CA 1
ATOM 4161 C C . LEU D 1 93 ? 19.772 -14.365 0.406 1.00 57.79 91 LEU D C 1
ATOM 4162 O O . LEU D 1 93 ? 20.540 -14.060 -0.509 1.00 57.89 91 LEU D O 1
ATOM 4167 N N . PHE D 1 94 ? 19.440 -15.624 0.691 1.00 60.07 92 PHE D N 1
ATOM 4168 C CA . PHE D 1 94 ? 19.868 -16.755 -0.134 1.00 61.12 92 PHE D CA 1
ATOM 4169 C C . PHE D 1 94 ? 19.241 -16.696 -1.524 1.00 60.26 92 PHE D C 1
ATOM 4170 O O . PHE D 1 94 ? 19.913 -16.956 -2.523 1.00 60.57 92 PHE D O 1
ATOM 4178 N N . VAL D 1 95 ? 17.955 -16.348 -1.575 1.00 59.25 93 VAL D N 1
ATOM 4179 C CA . VAL D 1 95 ? 17.235 -16.180 -2.839 1.00 58.86 93 VAL D CA 1
ATOM 4180 C C . VAL D 1 95 ? 17.794 -14.989 -3.627 1.00 59.26 93 VAL D C 1
ATOM 4181 O O . VAL D 1 95 ? 17.974 -15.078 -4.844 1.00 58.90 93 VAL D O 1
ATOM 4185 N N . ARG D 1 96 ? 18.083 -13.891 -2.925 1.00 60.51 94 ARG D N 1
ATOM 4186 C CA . ARG D 1 96 ? 18.689 -12.700 -3.532 1.00 61.64 94 ARG D CA 1
ATOM 4187 C C . ARG D 1 96 ? 19.991 -13.005 -4.260 1.00 62.33 94 ARG D C 1
ATOM 4188 O O . ARG D 1 96 ? 20.236 -12.476 -5.347 1.00 63.17 94 ARG D O 1
ATOM 4196 N N . GLN D 1 97 ? 20.823 -13.847 -3.649 1.00 63.22 95 GLN D N 1
ATOM 4197 C CA . GLN D 1 97 ? 22.109 -14.225 -4.224 1.00 64.85 95 GLN D CA 1
ATOM 4198 C C . GLN D 1 97 ? 21.931 -15.041 -5.504 1.00 65.96 95 GLN D C 1
ATOM 4199 O O . GLN D 1 97 ? 22.610 -14.789 -6.500 1.00 67.17 95 GLN D O 1
ATOM 4205 N N . LYS D 1 98 ? 21.007 -16.001 -5.472 1.00 66.58 96 LYS D N 1
ATOM 4206 C CA . LYS D 1 98 ? 20.695 -16.827 -6.641 1.00 67.60 96 LYS D CA 1
ATOM 4207 C C . LYS D 1 98 ? 20.043 -16.016 -7.761 1.00 67.31 96 LYS D C 1
ATOM 4208 O O . LYS D 1 98 ? 20.200 -16.339 -8.941 1.00 69.07 96 LYS D O 1
ATOM 4214 N N . TYR D 1 99 ? 19.316 -14.968 -7.381 1.00 66.17 97 TYR D N 1
ATOM 4215 C CA . TYR D 1 99 ? 18.682 -14.060 -8.336 1.00 65.41 97 TYR D CA 1
ATOM 4216 C C . TYR D 1 99 ? 19.713 -13.166 -9.025 1.00 65.56 97 TYR D C 1
ATOM 4217 O O . TYR D 1 99 ? 19.616 -12.909 -10.226 1.00 66.26 97 TYR D O 1
ATOM 4226 N N . PHE D 1 100 ? 20.693 -12.698 -8.255 1.00 65.51 98 PHE D N 1
ATOM 4227 C CA . PHE D 1 100 ? 21.724 -11.790 -8.753 1.00 65.43 98 PHE D CA 1
ATOM 4228 C C . PHE D 1 100 ? 22.715 -12.494 -9.683 1.00 66.49 98 PHE D C 1
ATOM 4229 O O . PHE D 1 10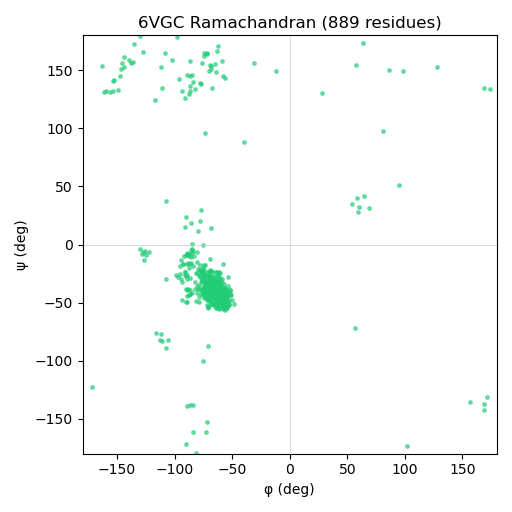0 ? 23.067 -11.958 -10.735 1.00 66.02 98 PHE D O 1
ATOM 4237 N N . VAL D 1 101 ? 23.160 -13.686 -9.287 1.00 68.03 99 VAL D N 1
ATOM 4238 C CA . VAL D 1 101 ? 24.096 -14.482 -10.089 1.00 70.34 99 VAL D CA 1
ATOM 4239 C C . VAL D 1 101 ? 23.435 -14.953 -11.393 1.00 71.50 99 VAL D C 1
ATOM 4240 O O . VAL D 1 101 ? 24.097 -15.055 -12.429 1.00 72.55 99 VAL D O 1
ATOM 4244 N N . GLY D 1 102 ? 22.128 -15.209 -11.334 1.00 71.40 100 GLY D N 1
ATOM 4245 C CA . GLY D 1 102 ? 21.337 -15.561 -12.517 1.00 71.98 100 GLY D CA 1
ATOM 4246 C C . GLY D 1 102 ? 21.366 -14.520 -13.628 1.00 72.37 100 GLY D C 1
ATOM 4247 O O . GLY D 1 102 ? 21.011 -14.816 -14.772 1.00 72.38 100 GLY D O 1
ATOM 4248 N N . TYR D 1 103 ? 21.786 -13.302 -13.286 1.00 71.51 101 TYR D N 1
ATOM 4249 C CA . TYR D 1 103 ? 21.949 -12.214 -14.252 1.00 71.91 101 TYR D CA 1
ATOM 4250 C C . TYR D 1 103 ? 23.359 -12.167 -14.837 1.00 72.89 101 TYR D C 1
ATOM 4251 O O . TYR D 1 103 ? 23.564 -11.648 -15.936 1.00 72.74 101 TYR D O 1
ATOM 4260 N N . LEU D 1 104 ? 24.323 -12.713 -14.097 1.00 74.82 102 LEU D N 1
ATOM 4261 C CA . LEU D 1 104 ? 25.740 -12.650 -14.467 1.00 76.67 102 LEU D CA 1
ATOM 4262 C C . LEU D 1 104 ? 26.139 -13.599 -15.605 1.00 77.46 102 LEU D C 1
ATOM 4263 O O . LEU D 1 104 ? 27.303 -13.629 -16.015 1.00 77.42 102 LEU D O 1
ATOM 4268 N N . GLY D 1 105 ? 25.175 -14.365 -16.111 1.00 78.53 103 GLY D N 1
ATOM 4269 C CA . GLY D 1 105 ? 25.416 -15.303 -17.204 1.00 79.49 103 GLY D CA 1
ATOM 4270 C C . GLY D 1 105 ? 24.249 -16.244 -17.431 1.00 80.68 103 GLY D C 1
ATOM 4271 O O . GLY D 1 105 ? 23.092 -15.820 -17.453 1.00 81.53 103 GLY D O 1
ATOM 4272 N N . GLN D 1 109 ? 22.252 -17.261 -23.287 1.00 90.65 107 GLN D N 1
ATOM 4273 C CA . GLN D 1 109 ? 22.197 -16.940 -21.864 1.00 90.80 107 GLN D CA 1
ATOM 4274 C C . GLN D 1 109 ? 20.796 -16.501 -21.445 1.00 90.32 107 GLN D C 1
ATOM 4275 O O . GLN D 1 109 ? 20.161 -15.688 -22.123 1.00 90.96 107 GLN D O 1
ATOM 4281 N N . SER D 1 110 ? 20.326 -17.048 -20.326 1.00 89.12 108 SER D N 1
ATOM 4282 C CA . SER D 1 110 ? 18.994 -16.748 -19.799 1.00 87.77 108 SER D CA 1
ATOM 4283 C C . SER D 1 110 ? 19.064 -15.887 -18.536 1.00 87.00 108 SER D C 1
ATOM 4284 O O . SER D 1 110 ? 20.123 -15.766 -17.914 1.00 87.50 108 SER D O 1
ATOM 4287 N N . THR D 1 111 ? 17.928 -15.298 -18.166 1.00 85.13 109 THR D N 1
ATOM 4288 C CA . THR D 1 111 ? 17.853 -14.370 -17.036 1.00 83.45 109 THR D CA 1
ATOM 4289 C C . THR D 1 111 ? 16.447 -14.352 -16.414 1.00 81.49 109 THR D C 1
ATOM 4290 O O . THR D 1 111 ? 15.452 -14.258 -17.138 1.00 80.64 109 THR D O 1
ATOM 4294 N N . PRO D 1 112 ? 16.366 -14.451 -15.067 1.00 79.84 110 PRO D N 1
ATOM 4295 C CA . PRO D 1 112 ? 15.097 -14.392 -14.329 1.00 78.12 110 PRO D CA 1
ATOM 4296 C C . PRO D 1 112 ? 14.363 -13.053 -14.475 1.00 75.85 110 PRO D C 1
ATOM 4297 O O . PRO D 1 112 ? 14.946 -12.073 -14.945 1.00 75.50 110 PRO D O 1
ATOM 4301 N N . GLY D 1 113 ? 13.097 -13.024 -14.065 1.00 73.99 111 GLY D N 1
ATOM 430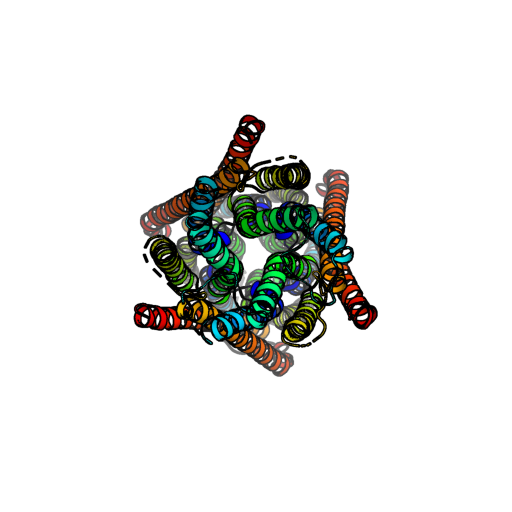2 C CA . GLY D 1 113 ? 12.249 -11.840 -14.209 1.00 72.17 111 GLY D CA 1
ATOM 4303 C C . GLY D 1 113 ? 12.582 -10.688 -13.275 1.00 70.88 111 GLY D C 1
ATOM 4304 O O . GLY D 1 113 ? 13.726 -10.532 -12.841 1.00 70.77 111 GLY D O 1
ATOM 4305 N N . TYR D 1 114 ? 11.572 -9.876 -12.969 1.00 68.90 112 TYR D N 1
ATOM 4306 C CA . TYR D 1 114 ? 11.754 -8.687 -12.136 1.00 67.28 112 TYR D CA 1
ATOM 4307 C C . TYR D 1 114 ? 11.553 -8.975 -10.645 1.00 66.35 112 TYR D C 1
ATOM 4308 O O . TYR D 1 114 ? 12.393 -8.606 -9.821 1.00 65.95 112 TYR D O 1
ATOM 4317 N N . ILE D 1 115 ? 10.448 -9.639 -10.315 1.00 65.76 113 ILE D N 1
ATOM 4318 C CA . ILE D 1 115 ? 10.101 -9.958 -8.929 1.00 66.50 113 ILE D CA 1
ATOM 4319 C C . ILE D 1 115 ? 10.738 -11.275 -8.480 1.00 66.87 113 ILE D C 1
ATOM 4320 O O . ILE D 1 115 ? 10.740 -12.258 -9.223 1.00 68.51 113 ILE D O 1
ATOM 4325 N N . PHE D 1 116 ? 11.279 -11.277 -7.262 1.00 66.62 114 PHE D N 1
ATOM 4326 C CA . PHE D 1 116 ? 11.843 -12.480 -6.648 1.00 65.78 114 PHE D CA 1
ATOM 4327 C C . PHE D 1 116 ? 11.452 -12.586 -5.175 1.00 65.63 114 PHE D C 1
ATOM 4328 O O . PHE D 1 116 ? 11.157 -11.576 -4.531 1.00 65.45 114 PHE D O 1
ATOM 4336 N N . GLY D 1 117 ? 11.460 -13.813 -4.654 1.00 65.38 115 GLY D N 1
ATOM 4337 C CA . GLY D 1 117 ? 11.139 -14.084 -3.252 1.00 64.75 115 GLY D CA 1
ATOM 4338 C C . GLY D 1 117 ? 9.754 -13.619 -2.848 1.00 64.50 115 GLY D C 1
ATOM 4339 O O . GLY D 1 117 ? 9.565 -13.091 -1.751 1.00 65.45 115 GLY D O 1
ATOM 4340 N N . LYS D 1 118 ? 8.790 -13.824 -3.743 1.00 64.97 116 LYS D N 1
ATOM 4341 C CA . LYS D 1 118 ? 7.417 -13.350 -3.570 1.00 66.04 116 LYS D CA 1
ATOM 4342 C C . LYS D 1 118 ? 6.735 -13.935 -2.328 1.00 65.63 116 LYS D C 1
ATOM 4343 O O . LYS D 1 118 ? 6.037 -13.222 -1.605 1.00 66.62 116 LYS D O 1
ATOM 4349 N N . ARG D 1 119 ? 6.950 -15.227 -2.088 1.00 64.38 117 ARG D N 1
ATOM 4350 C CA . ARG D 1 119 ? 6.296 -15.941 -0.992 1.00 62.74 117 ARG D CA 1
ATOM 4351 C C . ARG D 1 119 ? 6.898 -15.619 0.376 1.00 61.14 117 ARG D C 1
ATOM 4352 O O . ARG D 1 119 ? 6.191 -15.634 1.387 1.00 59.85 117 ARG D O 1
ATOM 4354 N N . ILE D 1 120 ? 8.200 -15.336 0.396 1.00 59.37 118 ILE D N 1
ATOM 4355 C CA . ILE D 1 120 ? 8.907 -14.927 1.614 1.00 56.81 118 ILE D CA 1
ATOM 4356 C C . ILE D 1 120 ? 8.391 -13.574 2.118 1.00 55.72 118 ILE D C 1
ATOM 4357 O O . ILE D 1 120 ? 8.103 -13.415 3.308 1.00 55.52 118 ILE D O 1
ATOM 4362 N N . ILE D 1 121 ? 8.272 -12.615 1.202 1.00 54.61 119 ILE D N 1
ATOM 4363 C CA . ILE D 1 121 ? 7.698 -11.300 1.497 1.00 53.63 119 ILE D CA 1
ATOM 4364 C C . ILE D 1 121 ? 6.243 -11.446 1.943 1.00 54.62 119 ILE D C 1
ATOM 4365 O O . ILE D 1 121 ? 5.801 -10.763 2.866 1.00 53.57 119 ILE D O 1
ATOM 4370 N N . LEU D 1 122 ? 5.522 -12.356 1.289 1.00 57.12 120 LEU D N 1
ATOM 4371 C CA . LEU D 1 122 ? 4.131 -12.662 1.623 1.00 59.34 120 LEU D CA 1
ATOM 4372 C C . LEU D 1 122 ? 4.027 -13.266 3.024 1.00 58.80 120 LEU D C 1
ATOM 4373 O O . LEU D 1 122 ? 3.091 -12.965 3.766 1.00 59.97 120 LEU D O 1
ATOM 4378 N N . PHE D 1 123 ? 4.997 -14.111 3.374 1.00 57.51 121 PHE D N 1
ATOM 4379 C CA . PHE D 1 123 ? 5.037 -14.765 4.683 1.00 57.60 121 PHE D CA 1
ATOM 4380 C C . PHE D 1 123 ? 5.348 -13.778 5.808 1.00 56.80 121 PHE D C 1
ATOM 4381 O O . PHE D 1 123 ? 4.721 -13.822 6.868 1.00 56.57 121 PHE D O 1
ATOM 4389 N N . LEU D 1 124 ? 6.314 -12.892 5.567 1.00 56.14 122 LEU D N 1
ATOM 4390 C CA . LEU D 1 124 ? 6.666 -11.841 6.522 1.00 55.25 122 LEU D CA 1
ATOM 4391 C C . LEU D 1 124 ? 5.518 -10.848 6.705 1.00 55.30 122 LEU D C 1
ATOM 4392 O O . LEU D 1 124 ? 5.283 -10.360 7.812 1.00 55.73 122 LEU D O 1
ATOM 4397 N N . PHE D 1 125 ? 4.805 -10.565 5.617 1.00 55.36 123 PHE D N 1
ATOM 4398 C CA . PHE D 1 125 ? 3.621 -9.710 5.656 1.00 55.71 123 PHE D CA 1
ATOM 4399 C C . PHE D 1 125 ? 2.514 -10.331 6.511 1.00 57.46 123 PHE D C 1
ATOM 4400 O O . PHE D 1 125 ? 1.876 -9.640 7.308 1.00 58.31 123 PHE D O 1
ATOM 4408 N N . LEU D 1 126 ? 2.296 -11.633 6.336 1.00 58.90 124 LEU D N 1
ATOM 4409 C CA . LEU D 1 126 ? 1.251 -12.360 7.060 1.00 60.04 124 LEU D CA 1
ATOM 4410 C C . LEU D 1 126 ? 1.524 -12.475 8.559 1.00 59.46 124 LEU D C 1
ATOM 4411 O O . LEU D 1 126 ? 0.589 -12.479 9.362 1.00 61.12 124 LEU D O 1
ATOM 4416 N N . MET D 1 127 ? 2.802 -12.570 8.923 1.00 57.38 125 MET D N 1
ATOM 4417 C CA . MET D 1 127 ? 3.215 -12.550 10.325 1.00 56.66 125 MET D CA 1
ATOM 4418 C C . MET D 1 127 ? 2.893 -11.199 10.956 1.00 56.32 125 MET D C 1
ATOM 4419 O O . MET D 1 127 ? 2.358 -11.136 12.063 1.00 56.88 125 MET D O 1
ATOM 4424 N N . SER D 1 128 ? 3.219 -10.128 10.234 1.00 57.04 126 SER D N 1
ATOM 4425 C CA . SER D 1 128 ? 2.971 -8.759 10.681 1.00 57.39 126 SER D CA 1
ATOM 4426 C C . SER D 1 128 ? 1.492 -8.515 10.962 1.00 57.08 126 SER D C 1
ATOM 4427 O O . SER D 1 128 ? 1.145 -7.887 11.962 1.00 58.67 126 SER D O 1
ATOM 4430 N N . VAL D 1 129 ? 0.635 -9.021 10.077 1.00 57.02 127 VAL D N 1
ATOM 4431 C CA . VAL D 1 129 ? -0.818 -8.891 10.217 1.00 56.30 127 VAL D CA 1
ATOM 4432 C C . VAL D 1 129 ? -1.322 -9.704 11.409 1.00 55.64 127 VAL D C 1
ATOM 4433 O O . VAL D 1 129 ? -2.134 -9.216 12.199 1.00 56.94 127 VAL D O 1
ATOM 4437 N N . ALA D 1 130 ? -0.825 -10.934 11.538 1.00 54.60 128 ALA D N 1
ATOM 4438 C CA . ALA D 1 130 ? -1.196 -11.819 12.642 1.00 53.95 128 ALA D CA 1
ATOM 4439 C C . ALA D 1 130 ? -0.749 -11.262 13.993 1.00 54.33 128 ALA D C 1
ATOM 4440 O O . ALA D 1 130 ? -1.439 -11.434 14.998 1.00 55.12 128 ALA D O 1
ATOM 4442 N N . GLY D 1 131 ? 0.403 -10.593 14.002 1.00 54.11 129 GLY D N 1
ATOM 4443 C CA . GLY D 1 131 ? 0.924 -9.941 15.201 1.00 53.98 129 GLY D CA 1
ATOM 4444 C C . GLY D 1 131 ? 0.066 -8.772 15.645 1.00 53.79 129 GLY D C 1
ATOM 4445 O O . GLY D 1 131 ? -0.230 -8.628 16.833 1.00 53.75 129 GLY D O 1
ATOM 4446 N N . ILE D 1 132 ? -0.328 -7.935 14.686 1.00 54.75 130 ILE D N 1
ATOM 4447 C CA . ILE D 1 132 ? -1.248 -6.825 14.939 1.00 55.59 130 ILE D CA 1
ATOM 4448 C C . ILE D 1 132 ? -2.584 -7.357 15.457 1.00 58.12 130 ILE D C 1
ATOM 4449 O O . ILE D 1 132 ? -3.145 -6.819 16.415 1.00 57.89 130 ILE D O 1
ATOM 4454 N N . PHE D 1 133 ? -3.068 -8.428 14.831 1.00 60.81 131 PHE D N 1
ATOM 4455 C CA . PHE D 1 133 ? -4.301 -9.090 15.245 1.00 63.98 131 PHE D CA 1
ATOM 4456 C C . PHE D 1 133 ? -4.180 -9.616 16.675 1.00 63.26 131 PHE D C 1
ATOM 4457 O O . PHE D 1 133 ? -5.111 -9.482 17.471 1.00 62.66 131 PHE D O 1
ATOM 4465 N N . ASN D 1 134 ? -3.023 -10.201 16.989 1.00 62.81 132 ASN D N 1
ATOM 4466 C CA . ASN D 1 134 ? -2.727 -10.707 18.328 1.00 64.11 132 ASN D CA 1
ATOM 4467 C C . ASN D 1 134 ? -2.669 -9.597 19.379 1.00 64.58 132 ASN D C 1
ATOM 4468 O O . ASN D 1 134 ? -3.072 -9.801 20.527 1.00 64.94 132 ASN D O 1
ATOM 4473 N N . TYR D 1 135 ? -2.168 -8.428 18.979 1.00 64.63 133 TYR D N 1
ATOM 4474 C CA . TYR D 1 135 ? -2.135 -7.252 19.849 1.00 65.33 133 TYR D CA 1
ATOM 4475 C C . TYR D 1 135 ? -3.541 -6.815 20.267 1.00 64.98 133 TYR D C 1
ATOM 4476 O O . TYR D 1 135 ? -3.783 -6.548 21.446 1.00 64.75 133 TYR D O 1
ATOM 4485 N N . TYR D 1 136 ? -4.453 -6.743 19.297 1.00 64.65 134 TYR D N 1
ATOM 4486 C CA . TYR D 1 136 ? -5.824 -6.293 19.547 1.00 65.14 134 TYR D CA 1
ATOM 4487 C C . TYR D 1 136 ? -6.603 -7.234 20.463 1.00 64.11 134 TYR D C 1
ATOM 4488 O O . TYR D 1 136 ? -7.361 -6.775 21.319 1.00 63.76 134 TYR D O 1
ATOM 4497 N N . LEU D 1 137 ? -6.405 -8.540 20.287 1.00 63.66 135 LEU D N 1
ATOM 4498 C CA . LEU D 1 137 ? -7.084 -9.551 21.103 1.00 64.32 135 LEU D CA 1
ATOM 4499 C C . LEU D 1 137 ? -6.701 -9.466 22.580 1.00 63.67 135 LEU D C 1
ATOM 4500 O O . LEU D 1 137 ? -7.550 -9.643 23.454 1.00 63.56 135 LEU D O 1
ATOM 4505 N N . ILE D 1 138 ? -5.423 -9.195 22.845 1.00 63.02 136 ILE D N 1
ATOM 4506 C CA . ILE D 1 138 ? -4.930 -9.000 24.208 1.00 61.70 136 ILE D CA 1
ATOM 4507 C C . ILE D 1 138 ? -5.441 -7.673 24.775 1.00 61.73 136 ILE D C 1
ATOM 4508 O O . ILE D 1 138 ? -5.891 -7.616 25.923 1.00 61.79 136 ILE D O 1
ATOM 4513 N N . PHE D 1 139 ? -5.382 -6.621 23.959 1.00 62.33 137 PHE D N 1
ATOM 4514 C CA . PHE D 1 139 ? -5.852 -5.289 24.346 1.00 64.07 137 PHE D CA 1
ATOM 4515 C C . PHE D 1 139 ? -7.333 -5.286 24.731 1.00 65.06 137 PHE D C 1
ATOM 4516 O O . PHE D 1 139 ? -7.715 -4.680 25.734 1.00 66.09 137 PHE D O 1
ATOM 4524 N N . PHE D 1 140 ? -8.156 -5.960 23.930 1.00 66.05 138 PHE D N 1
ATOM 4525 C CA . PHE D 1 140 ? -9.591 -6.057 24.194 1.00 67.25 138 PHE D CA 1
ATOM 4526 C C . PHE D 1 140 ? -9.922 -6.997 25.352 1.00 66.25 138 PHE D C 1
ATOM 4527 O O . PHE D 1 140 ? -10.954 -6.837 26.002 1.00 66.36 138 PHE D O 1
ATOM 4535 N N . PHE D 1 141 ? -9.048 -7.969 25.605 1.00 65.55 139 PHE D N 1
ATOM 4536 C CA . PHE D 1 141 ? -9.187 -8.842 26.768 1.00 65.77 139 PHE D CA 1
ATOM 4537 C C . PHE D 1 141 ? -8.835 -8.084 28.048 1.00 65.06 139 PHE D C 1
ATOM 4538 O O . PHE D 1 141 ? -9.440 -8.313 29.097 1.00 64.81 139 PHE D O 1
ATOM 4546 N N . GLY D 1 142 ? -7.857 -7.186 27.949 1.00 64.90 140 GLY D N 1
ATOM 4547 C CA . GLY D 1 142 ? -7.453 -6.335 29.068 1.00 64.09 140 GLY D CA 1
ATOM 4548 C C . GLY D 1 142 ? -8.497 -5.283 29.394 1.00 63.86 140 GLY D C 1
ATOM 4549 O O . GLY D 1 142 ? -8.746 -4.987 30.563 1.00 64.33 140 GLY D O 1
ATOM 4550 N N . SER D 1 143 ? -9.108 -4.724 28.352 1.00 63.89 141 SER D N 1
ATOM 4551 C CA . SER D 1 143 ? -10.171 -3.734 28.503 1.00 64.12 141 SER D CA 1
ATOM 4552 C C . SER D 1 143 ? -11.445 -4.357 29.079 1.00 64.38 141 SER D C 1
ATOM 4553 O O . SER D 1 143 ? -12.164 -3.709 29.842 1.00 64.87 141 SER D O 1
ATOM 4556 N N . ASP D 1 144 ? -11.713 -5.610 28.710 1.00 64.46 142 ASP D N 1
ATOM 4557 C CA . ASP D 1 144 ? -12.851 -6.359 29.246 1.00 65.19 142 ASP D CA 1
ATOM 4558 C C . ASP D 1 144 ? -12.629 -6.769 30.698 1.00 64.59 142 ASP D C 1
ATOM 4559 O O . ASP D 1 144 ? -13.572 -6.785 31.490 1.00 64.21 142 ASP D O 1
ATOM 4564 N N . PHE D 1 145 ? -11.383 -7.104 31.035 1.00 64.66 143 PHE D N 1
ATOM 4565 C CA . PHE D 1 145 ? -11.004 -7.450 32.405 1.00 63.90 143 PHE D CA 1
ATOM 4566 C C . PHE D 1 145 ? -11.095 -6.228 33.317 1.00 63.86 143 PHE D C 1
ATOM 4567 O O . PHE D 1 145 ? -11.541 -6.333 34.461 1.00 63.77 143 PHE D O 1
ATOM 4575 N N . GLU D 1 146 ? -10.675 -5.077 32.796 1.00 64.43 144 GLU D N 1
ATOM 4576 C CA . GLU D 1 146 ? -10.745 -3.808 33.516 1.00 65.56 144 GLU D CA 1
ATOM 4577 C C . GLU D 1 146 ? -12.187 -3.464 33.896 1.00 65.73 144 GLU D C 1
ATOM 4578 O O . GLU D 1 146 ? -12.473 -3.164 35.057 1.00 65.64 144 GLU D O 1
ATOM 4584 N N . ASN D 1 147 ? -13.085 -3.518 32.913 1.00 66.20 145 ASN D N 1
ATOM 4585 C CA . ASN D 1 147 ? -14.496 -3.181 33.118 1.00 66.35 145 ASN D CA 1
ATOM 4586 C C . ASN D 1 147 ? -15.236 -4.176 34.011 1.00 64.83 145 ASN D C 1
ATOM 4587 O O . ASN D 1 147 ? -16.114 -3.786 34.783 1.00 64.08 145 ASN D O 1
ATOM 4592 N N . TYR D 1 148 ? -14.871 -5.453 33.900 1.00 63.74 146 TYR D N 1
ATOM 4593 C CA . TYR D 1 148 ? -15.440 -6.516 34.732 1.00 63.99 146 TYR D CA 1
ATOM 4594 C C . TYR D 1 148 ? -15.111 -6.314 36.211 1.00 63.33 146 TYR D C 1
ATOM 4595 O O . TYR D 1 148 ? -15.976 -6.484 37.073 1.00 63.59 146 TYR D O 1
ATOM 4604 N N . ILE D 1 149 ? -13.858 -5.951 36.489 1.00 61.87 147 ILE D N 1
ATOM 4605 C CA . ILE D 1 149 ? -13.397 -5.645 37.845 1.00 58.84 147 ILE D CA 1
ATOM 4606 C C . ILE D 1 149 ? -14.107 -4.404 38.389 1.00 58.74 147 ILE D C 1
ATOM 4607 O O . ILE D 1 149 ? -14.515 -4.376 39.552 1.00 58.28 147 ILE D O 1
ATOM 4612 N N . ALA D 1 150 ? -14.261 -3.396 37.532 1.00 60.30 148 ALA D N 1
ATOM 4613 C CA . ALA D 1 150 ? -14.915 -2.136 37.891 1.00 62.12 148 ALA D CA 1
ATOM 4614 C C . ALA D 1 150 ? -16.398 -2.311 38.217 1.00 63.85 148 ALA D C 1
ATOM 4615 O O . ALA D 1 150 ? -16.931 -1.612 39.080 1.00 65.17 148 ALA D O 1
ATOM 4617 N N . THR D 1 151 ? -17.053 -3.240 37.521 1.00 66.04 149 THR D N 1
ATOM 4618 C CA . THR D 1 151 ? -18.466 -3.544 37.750 1.00 67.40 149 THR D CA 1
ATOM 4619 C C . THR D 1 151 ? -18.664 -4.193 39.122 1.00 68.37 149 THR D C 1
ATOM 4620 O O . THR D 1 151 ? -19.561 -3.805 39.873 1.00 68.50 149 THR D O 1
ATOM 4624 N N . ILE D 1 152 ? -17.815 -5.170 39.440 1.00 70.21 150 ILE D N 1
ATOM 4625 C CA . ILE D 1 152 ? -17.833 -5.838 40.744 1.00 72.75 150 ILE D CA 1
ATOM 4626 C C . ILE D 1 152 ? -17.512 -4.857 41.876 1.00 73.55 150 ILE D C 1
ATOM 4627 O O . ILE D 1 152 ? -18.152 -4.888 42.928 1.00 74.66 150 ILE D O 1
ATOM 4632 N N . SER D 1 153 ? -16.535 -3.982 41.641 1.00 74.16 151 SER D N 1
ATOM 4633 C CA . SER D 1 153 ? -16.092 -3.007 42.640 1.00 74.96 151 SER D CA 1
ATOM 4634 C C . SER D 1 153 ? -17.216 -2.082 43.103 1.00 76.06 151 SER D C 1
ATOM 4635 O O . SER D 1 153 ? -17.385 -1.863 44.302 1.00 75.95 151 SER D O 1
ATOM 4638 N N . THR D 1 154 ? -17.981 -1.556 42.148 1.00 77.59 152 THR D N 1
ATOM 4639 C CA . THR D 1 154 ? -19.075 -0.623 42.433 1.00 78.97 152 THR D CA 1
ATOM 4640 C C . THR D 1 154 ? -20.249 -1.286 43.158 1.00 79.89 152 THR D C 1
ATOM 4641 O O . THR D 1 154 ? -20.875 -0.671 44.024 1.00 79.84 152 THR D O 1
ATOM 4645 N N . THR D 1 155 ? -20.534 -2.537 42.799 1.00 81.41 153 THR D N 1
ATOM 4646 C CA . THR D 1 155 ? -21.631 -3.302 43.397 1.00 82.68 153 THR D CA 1
ATOM 4647 C C . THR D 1 155 ? -21.298 -3.727 44.830 1.00 82.85 153 THR D C 1
ATOM 4648 O O . THR D 1 155 ? -22.182 -3.808 45.686 1.00 83.26 153 THR D O 1
ATOM 4652 N N . ILE D 1 156 ? -20.016 -3.981 45.079 1.00 82.70 154 ILE D N 1
ATOM 4653 C CA . ILE D 1 156 ? -19.545 -4.488 46.368 1.00 83.09 154 ILE D CA 1
ATOM 4654 C C . ILE D 1 156 ? -19.071 -3.372 47.313 1.00 82.76 154 ILE D C 1
ATOM 4655 O O . ILE D 1 156 ? -18.920 -3.593 48.517 1.00 82.58 154 ILE D O 1
ATOM 4660 N N . SER D 1 157 ? -18.886 -2.169 46.767 1.00 82.59 155 SER D N 1
ATOM 4661 C CA . SER D 1 157 ? -18.367 -1.020 47.528 1.00 82.87 155 SER D CA 1
ATOM 4662 C C . SER D 1 157 ? -19.138 -0.624 48.805 1.00 83.30 155 SER D C 1
ATOM 4663 O O . SER D 1 157 ? -18.505 -0.292 49.807 1.00 83.29 155 SER D O 1
ATOM 4666 N N . PRO D 1 158 ? -20.491 -0.653 48.784 1.00 83.53 156 PRO D N 1
ATOM 4667 C CA . PRO D 1 158 ? -21.173 -0.310 50.038 1.00 83.09 156 PRO D CA 1
ATOM 4668 C C . PRO D 1 158 ? -21.046 -1.395 51.113 1.00 82.68 156 PRO D C 1
ATOM 4669 O O . PRO D 1 158 ? -21.154 -1.097 52.305 1.00 83.02 156 PRO D O 1
ATOM 4673 N N . LEU D 1 159 ? -20.807 -2.632 50.684 1.00 81.91 157 LEU D N 1
ATOM 4674 C CA . LEU D 1 159 ? -20.704 -3.779 51.585 1.00 81.67 157 LEU D CA 1
ATOM 4675 C C . LEU D 1 159 ? -19.365 -3.830 52.328 1.00 81.23 157 LEU D C 1
ATOM 4676 O O . LEU D 1 159 ? -19.263 -4.443 53.394 1.00 81.69 157 LEU D O 1
ATOM 4681 N N . LEU D 1 160 ? -18.348 -3.180 51.764 1.00 80.31 158 LEU D N 1
ATOM 4682 C CA . LEU D 1 160 ? -16.990 -3.213 52.317 1.00 79.48 158 LEU D CA 1
ATOM 4683 C C . LEU D 1 160 ? -16.818 -2.363 53.577 1.00 80.78 158 LEU D C 1
ATOM 4684 O O . LEU D 1 160 ? -15.999 -2.689 54.439 1.00 80.75 158 LEU D O 1
ATOM 4689 N N . LEU D 1 161 ? -17.587 -1.281 53.678 1.00 82.19 159 LEU D N 1
ATOM 4690 C CA . LEU D 1 161 ? -17.495 -0.363 54.819 1.00 83.02 159 LEU D CA 1
ATOM 4691 C C . LEU D 1 161 ? -18.351 -0.789 56.021 1.00 84.01 159 LEU D C 1
ATOM 4692 O O . LEU D 1 161 ? -18.632 0.015 56.914 1.00 84.09 159 LEU D O 1
ATOM 4697 N N . ILE D 1 162 ? -18.743 -2.062 56.037 1.00 85.40 160 ILE D N 1
ATOM 4698 C CA . ILE D 1 162 ? -19.522 -2.645 57.130 1.00 87.07 160 ILE D CA 1
ATOM 4699 C C . ILE D 1 162 ? -18.706 -3.752 57.813 1.00 88.33 160 ILE D C 1
ATOM 4700 O O . ILE D 1 162 ? -18.253 -4.685 57.144 1.00 88.50 160 ILE D O 1
ATOM 4705 N N . PRO D 1 163 ? -18.512 -3.645 59.146 1.00 89.82 161 PRO D N 1
ATOM 4706 C CA . PRO D 1 163 ? -17.704 -4.587 59.935 1.00 90.97 161 PRO D CA 1
ATOM 4707 C C . PRO D 1 163 ? -18.185 -6.041 59.874 1.00 92.49 161 PRO D C 1
ATOM 4708 O O . PRO D 1 163 ? -19.355 -6.296 59.571 1.00 92.70 161 PRO D O 1
ATOM 4712 N N . GLU D 1 164 ? -17.270 -6.968 60.170 1.00 93.69 162 GLU D N 1
ATOM 4713 C CA . GLU D 1 164 ? -17.518 -8.420 60.131 1.00 95.13 162 GLU D CA 1
ATOM 4714 C C . GLU D 1 164 ? -17.997 -8.912 58.765 1.00 95.31 162 GLU D C 1
ATOM 4715 O O . GLU D 1 164 ? -17.300 -9.670 58.089 1.00 95.19 162 GLU D O 1
ATOM 4721 N N . LEU E 1 3 ? 7.730 -6.626 21.977 1.00 68.27 1 LEU E N 1
ATOM 4722 C CA . LEU E 1 3 ? 7.322 -5.261 22.420 1.00 69.55 1 LEU E CA 1
ATOM 4723 C C . LEU E 1 3 ? 6.092 -5.312 23.323 1.00 70.77 1 LEU E C 1
ATOM 4724 O O . LEU E 1 3 ? 5.190 -6.127 23.115 1.00 70.46 1 LEU E O 1
ATOM 4729 N N . ASP E 1 4 ? 6.066 -4.430 24.320 1.00 71.72 2 ASP E N 1
ATOM 4730 C CA . ASP E 1 4 ? 4.968 -4.370 25.285 1.00 72.86 2 ASP E CA 1
ATOM 4731 C C . ASP E 1 4 ? 3.681 -3.806 24.684 1.00 72.35 2 ASP E C 1
ATOM 4732 O O . ASP E 1 4 ? 3.699 -3.190 23.618 1.00 72.64 2 ASP E O 1
ATOM 4737 N N . GLN E 1 5 ? 2.571 -4.024 25.388 1.00 71.88 3 GLN E N 1
ATOM 4738 C CA . GLN E 1 5 ? 1.241 -3.623 24.930 1.00 71.69 3 GLN E CA 1
ATOM 4739 C C . GLN E 1 5 ? 1.108 -2.114 24.719 1.00 70.78 3 GLN E C 1
ATOM 4740 O O . GLN E 1 5 ? 0.327 -1.668 23.877 1.00 71.16 3 GLN E O 1
ATOM 4746 N N . GLU E 1 6 ? 1.875 -1.339 25.483 1.00 69.78 4 GLU E N 1
ATOM 4747 C CA . GLU E 1 6 ? 1.827 0.120 25.412 1.00 68.88 4 GLU E CA 1
ATOM 4748 C C . GLU E 1 6 ? 2.621 0.668 24.222 1.00 66.77 4 GLU E C 1
ATOM 4749 O O . GLU E 1 6 ? 2.192 1.631 23.579 1.00 65.84 4 GLU E O 1
ATOM 4755 N N . THR E 1 7 ? 3.771 0.052 23.938 1.00 63.50 5 THR E N 1
ATOM 4756 C CA . THR E 1 7 ? 4.618 0.439 22.806 1.00 61.49 5 THR E CA 1
ATOM 4757 C C . THR E 1 7 ? 3.920 0.180 21.467 1.00 60.95 5 THR E C 1
ATOM 4758 O O . THR E 1 7 ? 3.946 1.033 20.574 1.00 59.78 5 THR E O 1
ATOM 4762 N N . VAL E 1 8 ? 3.297 -0.991 21.341 1.00 60.09 6 VAL E N 1
ATOM 4763 C CA . VAL E 1 8 ? 2.570 -1.363 20.124 1.00 59.86 6 VAL E CA 1
ATOM 4764 C C . VAL E 1 8 ? 1.402 -0.401 19.874 1.00 59.03 6 VAL E C 1
ATOM 4765 O O . VAL E 1 8 ? 1.156 -0.004 18.736 1.00 58.63 6 VAL E O 1
ATOM 4769 N N . GLY E 1 9 ? 0.711 -0.016 20.947 1.00 58.23 7 GLY E N 1
ATOM 4770 C CA . GLY E 1 9 ? -0.379 0.960 20.876 1.00 57.92 7 GLY E CA 1
ATOM 4771 C C . GLY E 1 9 ? 0.047 2.323 20.359 1.00 58.57 7 GLY E C 1
ATOM 4772 O O . GLY E 1 9 ? -0.772 3.077 19.828 1.00 59.57 7 GLY E O 1
ATOM 4773 N N . ASN E 1 10 ? 1.331 2.636 20.516 1.00 57.69 8 ASN E N 1
ATOM 4774 C CA . ASN E 1 10 ? 1.897 3.887 20.019 1.00 57.86 8 ASN E CA 1
ATOM 4775 C C . ASN E 1 10 ? 2.345 3.815 18.558 1.00 56.84 8 ASN E C 1
ATOM 4776 O O . ASN E 1 10 ? 2.568 4.849 17.927 1.00 56.90 8 ASN E O 1
ATOM 4781 N N . VAL E 1 11 ? 2.478 2.599 18.027 1.00 55.38 9 VAL E N 1
ATOM 4782 C CA . VAL E 1 11 ? 2.988 2.399 16.664 1.00 55.24 9 VAL E CA 1
ATOM 4783 C C . VAL E 1 11 ? 2.029 1.645 15.730 1.00 55.43 9 VAL E C 1
ATOM 4784 O O . VAL E 1 11 ? 2.297 1.523 14.531 1.00 55.48 9 VAL E O 1
ATOM 4788 N N . VAL E 1 12 ? 0.918 1.153 16.279 1.00 54.86 10 VAL E N 1
ATOM 4789 C CA . VAL E 1 12 ? -0.002 0.272 15.541 1.00 54.94 10 VAL E CA 1
ATOM 4790 C C . VAL E 1 12 ? -0.550 0.890 14.245 1.00 54.71 10 VAL E C 1
ATOM 4791 O O . VAL E 1 12 ? -0.589 0.225 13.207 1.00 53.96 10 VAL E O 1
ATOM 4795 N N . LEU E 1 13 ? -0.951 2.159 14.309 1.00 54.71 11 LEU E N 1
ATOM 4796 C CA . LEU E 1 13 ? -1.494 2.858 13.144 1.00 53.50 11 LEU E CA 1
ATOM 4797 C C . LEU E 1 13 ? -0.412 3.135 12.106 1.00 52.88 11 LEU E C 1
ATOM 4798 O O . LEU E 1 13 ? -0.669 3.066 10.904 1.00 52.92 11 LEU E O 1
ATOM 4803 N N . LEU E 1 14 ? 0.795 3.438 12.580 1.00 52.87 12 LEU E N 1
ATOM 4804 C CA . LEU E 1 14 ? 1.956 3.619 11.709 1.00 52.61 12 LEU E CA 1
ATOM 4805 C C . LEU E 1 14 ? 2.343 2.312 11.014 1.00 52.75 12 LEU E C 1
ATOM 4806 O O . LEU E 1 14 ? 2.770 2.318 9.858 1.00 53.03 12 LEU E O 1
ATOM 4811 N N . ALA E 1 15 ? 2.186 1.200 11.729 1.00 51.28 13 ALA E N 1
ATOM 4812 C CA . ALA E 1 15 ? 2.484 -0.127 11.198 1.00 50.08 13 ALA E CA 1
ATOM 4813 C C . ALA E 1 15 ? 1.461 -0.563 10.149 1.00 50.35 13 ALA E C 1
ATOM 4814 O O . ALA E 1 15 ? 1.810 -1.244 9.182 1.00 48.94 13 ALA E O 1
ATOM 4816 N N . ILE E 1 16 ? 0.203 -0.171 10.346 1.00 51.66 14 ILE E N 1
ATOM 4817 C CA . ILE E 1 16 ? -0.868 -0.491 9.400 1.00 52.22 14 ILE E CA 1
ATOM 4818 C C . ILE E 1 16 ? -0.640 0.205 8.053 1.00 52.15 14 ILE E C 1
ATOM 4819 O O . ILE E 1 16 ? -0.677 -0.446 7.008 1.00 51.96 14 ILE E O 1
ATOM 4824 N N . VAL E 1 17 ? -0.378 1.513 8.090 1.00 51.89 15 VAL E N 1
ATOM 4825 C CA . VAL E 1 17 ? -0.109 2.292 6.874 1.00 53.02 15 VAL E CA 1
ATOM 4826 C C . VAL E 1 17 ? 1.181 1.847 6.160 1.00 53.14 15 VAL E C 1
ATOM 4827 O O . VAL E 1 17 ? 1.253 1.886 4.930 1.00 54.66 15 VAL E O 1
ATOM 4831 N N . THR E 1 18 ? 2.182 1.418 6.931 1.00 52.37 16 THR E N 1
ATOM 4832 C CA . THR E 1 18 ? 3.410 0.847 6.368 1.00 50.70 16 THR E CA 1
ATOM 4833 C C . THR E 1 18 ? 3.105 -0.470 5.647 1.00 50.86 16 THR E C 1
ATOM 4834 O O . THR E 1 18 ? 3.628 -0.728 4.561 1.00 50.22 16 THR E O 1
ATOM 4838 N N . LEU E 1 19 ? 2.245 -1.287 6.251 1.00 51.24 17 LEU E N 1
ATOM 4839 C CA . LEU E 1 19 ? 1.817 -2.551 5.651 1.00 52.39 17 LEU E CA 1
ATOM 4840 C C . LEU E 1 19 ? 1.027 -2.357 4.355 1.00 52.64 17 LEU E C 1
ATOM 4841 O O . LEU E 1 19 ? 1.175 -3.141 3.416 1.00 52.67 17 LEU E O 1
ATOM 4846 N N . ILE E 1 20 ? 0.200 -1.314 4.311 1.00 52.83 18 ILE E N 1
ATOM 4847 C CA . ILE E 1 20 ? -0.577 -0.983 3.113 1.00 53.03 18 ILE E CA 1
ATOM 4848 C C . ILE E 1 20 ? 0.341 -0.474 1.995 1.00 53.89 18 ILE E C 1
ATOM 4849 O O . ILE E 1 20 ? 0.132 -0.791 0.821 1.00 54.78 18 ILE E O 1
ATOM 4854 N N . SER E 1 21 ? 1.361 0.299 2.369 1.00 54.02 19 SER E N 1
ATOM 4855 C CA . SER E 1 21 ? 2.348 0.807 1.412 1.00 53.62 19 SER E CA 1
ATOM 4856 C C . SER E 1 21 ? 3.170 -0.324 0.792 1.00 53.96 19 SER E C 1
ATOM 4857 O O . SER E 1 21 ? 3.639 -0.207 -0.340 1.00 54.65 19 SER E O 1
ATOM 4860 N N . VAL E 1 22 ? 3.334 -1.410 1.546 1.00 54.23 20 VAL E N 1
ATOM 4861 C CA . VAL E 1 22 ? 4.014 -2.619 1.076 1.00 54.24 20 VAL E CA 1
ATOM 4862 C C . VAL E 1 22 ? 3.177 -3.336 0.010 1.00 54.30 20 VAL E C 1
ATOM 4863 O O . VAL E 1 22 ? 3.713 -3.798 -1.003 1.00 53.59 20 VAL E O 1
ATOM 4867 N N . VAL E 1 23 ? 1.868 -3.414 0.246 1.00 54.47 21 VAL E N 1
ATOM 4868 C CA . VAL E 1 23 ? 0.916 -3.966 -0.722 1.00 54.37 21 VAL E CA 1
ATOM 4869 C C . VAL E 1 23 ? 0.953 -3.149 -2.018 1.00 54.34 21 VAL E C 1
ATOM 4870 O O . VAL E 1 23 ? 0.959 -3.710 -3.117 1.00 52.43 21 VAL E O 1
ATOM 4874 N N . GLN E 1 24 ? 0.996 -1.826 -1.870 1.00 54.55 22 GLN E N 1
ATOM 4875 C CA . GLN E 1 24 ? 1.078 -0.904 -2.998 1.00 55.73 22 GLN E CA 1
ATOM 4876 C C . GLN E 1 24 ? 2.409 -1.038 -3.749 1.00 56.33 22 GLN E C 1
ATOM 4877 O O . GLN E 1 24 ? 2.443 -0.952 -4.978 1.00 56.07 22 GLN E O 1
ATOM 4883 N N . ASN E 1 25 ? 3.495 -1.246 -3.004 1.00 56.29 23 ASN E N 1
ATOM 4884 C CA . ASN E 1 25 ? 4.813 -1.487 -3.597 1.00 56.24 23 ASN E CA 1
ATOM 4885 C C . ASN E 1 25 ? 4.853 -2.782 -4.405 1.00 57.13 23 ASN E C 1
ATOM 4886 O O . ASN E 1 25 ? 5.451 -2.830 -5.482 1.00 57.21 23 ASN E O 1
ATOM 4891 N N . GLY E 1 26 ? 4.212 -3.823 -3.873 1.00 57.32 24 GLY E N 1
ATOM 4892 C CA . GLY E 1 26 ? 4.093 -5.108 -4.558 1.00 59.14 24 GLY E CA 1
ATOM 4893 C C . GLY E 1 26 ? 3.199 -5.025 -5.782 1.00 60.58 24 GLY E C 1
ATOM 4894 O O . GLY E 1 26 ? 3.416 -5.735 -6.766 1.00 60.00 24 GLY E O 1
ATOM 4895 N N . PHE E 1 27 ? 2.196 -4.151 -5.713 1.00 61.99 25 PHE E N 1
ATOM 4896 C CA . PHE E 1 27 ? 1.274 -3.909 -6.821 1.00 63.56 25 PHE E CA 1
ATOM 4897 C C . PHE E 1 27 ? 1.978 -3.235 -7.998 1.00 62.91 25 PHE E C 1
ATOM 4898 O O . PHE E 1 27 ? 1.767 -3.615 -9.151 1.00 62.07 25 PHE E O 1
ATOM 4906 N N . PHE E 1 28 ? 2.813 -2.240 -7.697 1.00 63.30 26 PHE E N 1
ATOM 4907 C CA . PHE E 1 28 ? 3.578 -1.525 -8.720 1.00 63.04 26 PHE E CA 1
ATOM 4908 C C . PHE E 1 28 ? 4.589 -2.446 -9.401 1.00 64.42 26 PHE E C 1
ATOM 4909 O O . PHE E 1 28 ? 4.787 -2.368 -10.615 1.00 64.87 26 PHE E O 1
ATOM 4917 N N . ALA E 1 29 ? 5.217 -3.314 -8.609 1.00 65.57 27 ALA E N 1
ATOM 4918 C CA . ALA E 1 29 ? 6.165 -4.307 -9.114 1.00 66.77 27 ALA E CA 1
ATOM 4919 C C . ALA E 1 29 ? 5.471 -5.354 -9.986 1.00 67.98 27 ALA E C 1
ATOM 4920 O O . ALA E 1 29 ? 6.052 -5.842 -10.958 1.00 68.19 27 ALA E O 1
ATOM 4922 N N . HIS E 1 30 ? 4.233 -5.691 -9.624 1.00 69.04 28 HIS E N 1
ATOM 4923 C CA . HIS E 1 30 ? 3.401 -6.621 -10.387 1.00 70.59 28 HIS E CA 1
ATOM 4924 C C . HIS E 1 30 ? 3.069 -6.057 -11.768 1.00 71.57 28 HIS E C 1
ATOM 4925 O O . HIS E 1 30 ? 3.074 -6.788 -12.760 1.00 71.47 28 HIS E O 1
ATOM 4932 N N . LYS E 1 31 ? 2.791 -4.755 -11.814 1.00 73.12 29 LYS E N 1
ATOM 4933 C CA . LYS E 1 31 ? 2.445 -4.063 -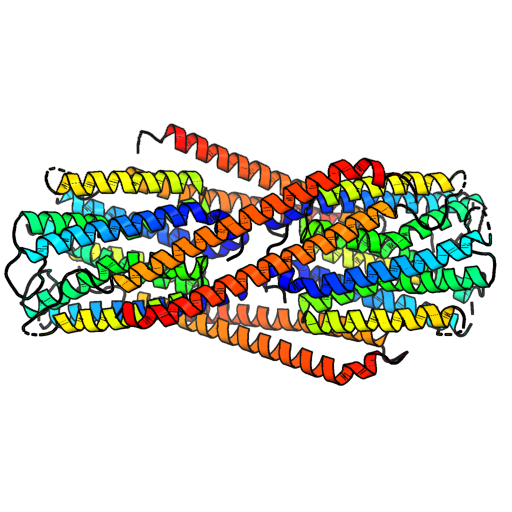13.052 1.00 75.02 29 LYS E CA 1
ATOM 4934 C C . LYS E 1 31 ? 3.645 -3.969 -13.997 1.00 76.71 29 LYS E C 1
ATOM 4935 O O . LYS E 1 31 ? 3.481 -3.961 -15.219 1.00 77.08 29 LYS E O 1
ATOM 4941 N N . VAL E 1 32 ? 4.843 -3.895 -13.419 1.00 78.03 30 VAL E N 1
ATOM 4942 C CA . VAL E 1 32 ? 6.092 -3.910 -14.182 1.00 78.97 30 VAL E CA 1
ATOM 4943 C C . VAL E 1 32 ? 6.348 -5.310 -14.744 1.00 80.64 30 VAL E C 1
ATOM 4944 O O . VAL E 1 32 ? 6.687 -5.459 -15.921 1.00 81.22 30 VAL E O 1
ATOM 4948 N N . GLU E 1 33 ? 6.172 -6.325 -13.897 1.00 82.57 31 GLU E N 1
ATOM 4949 C CA . GLU E 1 33 ? 6.349 -7.725 -14.287 1.00 84.47 31 GLU E CA 1
ATOM 4950 C C . GLU E 1 33 ? 5.379 -8.129 -15.399 1.00 86.11 31 GLU E C 1
ATOM 4951 O O . GLU E 1 33 ? 5.774 -8.790 -16.360 1.00 85.69 31 GLU E O 1
ATOM 4957 N N . HIS E 1 34 ? 4.118 -7.717 -15.263 1.00 88.06 32 HIS E N 1
ATOM 4958 C CA . HIS E 1 34 ? 3.077 -8.009 -16.251 1.00 90.00 32 HIS E CA 1
ATOM 4959 C C . HIS E 1 34 ? 3.459 -7.523 -17.649 1.00 91.13 32 HIS E C 1
ATOM 4960 O O . HIS E 1 34 ? 3.239 -8.225 -18.640 1.00 91.95 32 HIS E O 1
ATOM 4967 N N . GLU E 1 35 ? 4.036 -6.325 -17.716 1.00 91.53 33 GLU E N 1
ATOM 4968 C CA . GLU E 1 35 ? 4.422 -5.714 -18.983 1.00 91.67 33 GLU E CA 1
ATOM 4969 C C . GLU E 1 35 ? 5.702 -6.325 -19.558 1.00 91.71 33 GLU E C 1
ATOM 4970 O O . GLU E 1 35 ? 5.924 -6.276 -20.769 1.00 92.05 33 GLU E O 1
ATOM 4976 N N . SER E 1 36 ? 6.531 -6.901 -18.688 1.00 92.01 34 SER E N 1
ATOM 4977 C CA . SER E 1 36 ? 7.796 -7.515 -19.103 1.00 92.31 34 SER E CA 1
ATOM 4978 C C . SER E 1 36 ? 7.606 -8.877 -19.774 1.00 93.34 34 SER E C 1
ATOM 4979 O O . SER E 1 36 ? 8.478 -9.332 -20.519 1.00 93.56 34 SER E O 1
ATOM 4982 N N . ARG E 1 37 ? 6.469 -9.519 -19.503 1.00 94.13 35 ARG E N 1
ATOM 4983 C CA . ARG E 1 37 ? 6.126 -10.807 -20.112 1.00 94.85 35 ARG E CA 1
ATOM 4984 C C . ARG E 1 37 ? 5.862 -10.695 -21.614 1.00 94.63 35 ARG E C 1
ATOM 4985 O O . ARG E 1 37 ? 6.164 -11.621 -22.371 1.00 94.99 35 ARG E O 1
ATOM 4993 N N . THR E 1 38 ? 5.302 -9.562 -22.033 1.00 94.33 36 THR E N 1
ATOM 4994 C CA . THR E 1 38 ? 5.020 -9.301 -23.447 1.00 93.96 36 THR E CA 1
ATOM 4995 C C . THR E 1 38 ? 6.291 -8.987 -24.241 1.00 93.97 36 THR E C 1
ATOM 4996 O O . THR E 1 38 ? 6.335 -9.191 -25.457 1.00 94.45 36 THR E O 1
ATOM 5000 N N . GLN E 1 39 ? 7.315 -8.493 -23.545 1.00 93.44 37 GLN E N 1
ATOM 5001 C CA . GLN E 1 39 ? 8.596 -8.146 -24.163 1.00 92.71 37 GLN E CA 1
ATOM 5002 C C . GLN E 1 39 ? 9.325 -9.398 -24.647 1.00 92.30 37 GLN E C 1
ATOM 5003 O O . GLN E 1 39 ? 9.391 -10.403 -23.936 1.00 92.79 37 GLN E O 1
ATOM 5009 N N . ASN E 1 40 ? 9.861 -9.327 -25.863 1.00 91.42 38 ASN E N 1
ATOM 5010 C CA . ASN E 1 40 ? 10.563 -10.456 -26.475 1.00 90.27 38 ASN E CA 1
ATOM 5011 C C . ASN E 1 40 ? 12.018 -10.577 -26.026 1.00 89.51 38 ASN E C 1
ATOM 5012 O O . ASN E 1 40 ? 12.753 -9.588 -25.983 1.00 88.41 38 ASN E O 1
ATOM 5017 N N . GLY E 1 41 ? 12.417 -11.800 -25.687 1.00 89.45 39 GLY E N 1
ATOM 5018 C CA . GLY E 1 41 ? 13.759 -12.079 -25.184 1.00 89.15 39 GLY E CA 1
ATOM 5019 C C . GLY E 1 41 ? 13.735 -12.853 -23.879 1.00 89.07 39 GLY E C 1
ATOM 5020 O O . GLY E 1 41 ? 12.773 -12.763 -23.110 1.00 89.29 39 GLY E O 1
ATOM 5021 N N . ARG E 1 42 ? 14.797 -13.616 -23.635 1.00 88.62 40 ARG E N 1
ATOM 5022 C CA . ARG E 1 42 ? 14.938 -14.401 -22.408 1.00 88.48 40 ARG E CA 1
ATOM 5023 C C . ARG E 1 42 ? 15.332 -13.520 -21.223 1.00 87.54 40 ARG E C 1
ATOM 5024 O O . ARG E 1 42 ? 14.849 -13.715 -20.106 1.00 87.73 40 ARG E O 1
ATOM 5032 N N . SER E 1 43 ? 16.210 -12.552 -21.482 1.00 86.37 41 SER E N 1
ATOM 5033 C CA . SER E 1 43 ? 16.753 -11.681 -20.443 1.00 85.28 41 SER E CA 1
ATOM 5034 C C . SER E 1 43 ? 15.836 -10.504 -20.126 1.00 83.82 41 SER E C 1
ATOM 5035 O O . SER E 1 43 ? 15.246 -9.904 -21.028 1.00 84.03 41 SER E O 1
ATOM 5038 N N . PHE E 1 44 ? 15.724 -10.184 -18.837 1.00 81.64 42 PHE E N 1
ATOM 5039 C CA . PHE E 1 44 ? 15.003 -8.995 -18.395 1.00 78.78 42 PHE E CA 1
ATOM 5040 C C . PHE E 1 44 ? 15.866 -7.756 -18.607 1.00 78.44 42 PHE E C 1
ATOM 5041 O O . PHE E 1 44 ? 17.072 -7.770 -18.345 1.00 77.96 42 PHE E O 1
ATOM 5049 N N . GLN E 1 45 ? 15.229 -6.689 -19.079 1.00 78.05 43 GLN E N 1
ATOM 5050 C CA . GLN E 1 45 ? 15.909 -5.432 -19.386 1.00 77.44 43 GLN E CA 1
ATOM 5051 C C . GLN E 1 45 ? 15.017 -4.242 -19.039 1.00 76.57 43 GLN E C 1
ATOM 5052 O O . GLN E 1 45 ? 13.789 -4.358 -19.047 1.00 75.50 43 GLN E O 1
ATOM 5058 N N . ARG E 1 46 ? 15.638 -3.106 -18.727 1.00 76.51 44 ARG E N 1
ATOM 5059 C CA . ARG E 1 46 ? 14.899 -1.891 -18.365 1.00 76.98 44 ARG E CA 1
ATOM 5060 C C . ARG E 1 46 ? 14.460 -1.065 -19.584 1.00 77.38 44 ARG E C 1
ATOM 5061 O O . ARG E 1 46 ? 13.767 -0.053 -19.442 1.00 77.89 44 ARG E O 1
ATOM 5069 N N . THR E 1 47 ? 14.865 -1.508 -20.773 1.00 77.30 45 THR E N 1
ATOM 5070 C CA . THR E 1 47 ? 14.457 -0.885 -22.034 1.00 77.19 45 THR E CA 1
ATOM 5071 C C . THR E 1 47 ? 13.540 -1.817 -22.827 1.00 76.62 45 THR E C 1
ATOM 5072 O O . THR E 1 47 ? 13.620 -3.040 -22.692 1.00 77.20 45 THR E O 1
ATOM 5076 N N . GLY E 1 48 ? 12.670 -1.235 -23.649 1.00 76.27 46 GLY E N 1
ATOM 5077 C CA . GLY E 1 48 ? 11.745 -2.013 -24.473 1.00 76.11 46 GLY E CA 1
ATOM 5078 C C . GLY E 1 48 ? 10.712 -1.156 -25.178 1.00 75.61 46 GLY E C 1
ATOM 5079 O O . GLY E 1 48 ? 11.052 -0.151 -25.807 1.00 74.61 46 GLY E O 1
ATOM 5080 N N . THR E 1 49 ? 9.448 -1.563 -25.073 1.00 76.21 47 THR E N 1
ATOM 5081 C CA . THR E 1 49 ? 8.333 -0.821 -25.664 1.00 76.72 47 THR E CA 1
ATOM 5082 C C . THR E 1 49 ? 8.035 0.443 -24.858 1.00 77.56 47 THR E C 1
ATOM 5083 O O . THR E 1 49 ? 8.452 0.560 -23.702 1.00 78.32 47 THR E O 1
ATOM 5087 N N . LEU E 1 50 ? 7.318 1.382 -25.472 1.00 78.65 48 LEU E N 1
ATOM 5088 C CA . LEU E 1 50 ? 6.975 2.653 -24.827 1.00 79.14 48 LEU E CA 1
ATOM 5089 C C . LEU E 1 50 ? 6.112 2.452 -23.577 1.00 79.44 48 LEU E C 1
ATOM 5090 O O . LEU E 1 50 ? 6.319 3.122 -22.564 1.00 79.53 48 LEU E O 1
ATOM 5095 N N . ALA E 1 51 ? 5.158 1.525 -23.657 1.00 79.31 49 ALA E N 1
ATOM 5096 C CA . ALA E 1 51 ? 4.274 1.208 -22.535 1.00 79.17 49 ALA E CA 1
ATOM 5097 C C . ALA E 1 51 ? 5.035 0.591 -21.361 1.00 80.08 49 ALA E C 1
ATOM 5098 O O . ALA E 1 51 ? 4.766 0.918 -20.206 1.00 80.96 49 ALA E O 1
ATOM 5100 N N . PHE E 1 52 ? 5.984 -0.293 -21.665 1.00 79.67 50 PHE E N 1
ATOM 5101 C CA . PHE E 1 52 ? 6.808 -0.938 -20.641 1.00 79.26 50 PHE E CA 1
ATOM 5102 C C . PHE E 1 52 ? 7.761 0.044 -19.963 1.00 78.79 50 PHE E C 1
ATOM 5103 O O . PHE E 1 52 ? 7.955 -0.015 -18.747 1.00 79.37 50 PHE E O 1
ATOM 5111 N N . GLU E 1 53 ? 8.348 0.940 -20.755 1.00 78.02 51 GLU E N 1
ATOM 5112 C CA . GLU E 1 53 ? 9.265 1.956 -20.234 1.00 77.41 51 GLU E CA 1
ATOM 5113 C C . GLU E 1 53 ? 8.553 2.984 -19.354 1.00 76.84 51 GLU E C 1
ATOM 5114 O O . GLU E 1 53 ? 9.145 3.512 -18.412 1.00 76.24 51 GLU E O 1
ATOM 5120 N N . ARG E 1 54 ? 7.285 3.255 -19.662 1.00 76.61 52 ARG E N 1
ATOM 5121 C CA . ARG E 1 54 ? 6.473 4.186 -18.875 1.00 75.96 52 ARG E CA 1
ATOM 5122 C C . ARG E 1 54 ? 6.115 3.623 -17.499 1.00 74.20 52 ARG E C 1
ATOM 5123 O O . ARG E 1 54 ? 6.118 4.357 -16.510 1.00 73.95 52 ARG E O 1
ATOM 5131 N N . VAL E 1 55 ? 5.816 2.325 -17.446 1.00 72.40 53 VAL E N 1
ATOM 5132 C CA . VAL E 1 55 ? 5.494 1.642 -16.188 1.00 71.09 53 VAL E CA 1
ATOM 5133 C C . VAL E 1 55 ? 6.733 1.519 -15.296 1.00 69.29 53 VAL E C 1
ATOM 5134 O O . VAL E 1 55 ? 6.662 1.774 -14.091 1.00 70.17 53 VAL E O 1
ATOM 5138 N N . TYR E 1 56 ? 7.860 1.137 -15.897 1.00 66.12 54 TYR E N 1
ATOM 5139 C CA . TYR E 1 56 ? 9.123 0.986 -15.173 1.00 63.50 54 TYR E CA 1
ATOM 5140 C C . TYR E 1 56 ? 9.616 2.309 -14.581 1.00 63.43 54 TYR E C 1
ATOM 5141 O O . TYR E 1 56 ? 10.118 2.337 -13.456 1.00 63.30 54 TYR E O 1
ATOM 5150 N N . THR E 1 57 ? 9.475 3.393 -15.344 1.00 63.69 55 THR E N 1
ATOM 5151 C CA . THR E 1 57 ? 9.861 4.730 -14.881 1.00 63.20 55 THR E CA 1
ATOM 5152 C C . THR E 1 57 ? 8.931 5.203 -13.763 1.00 62.11 55 THR E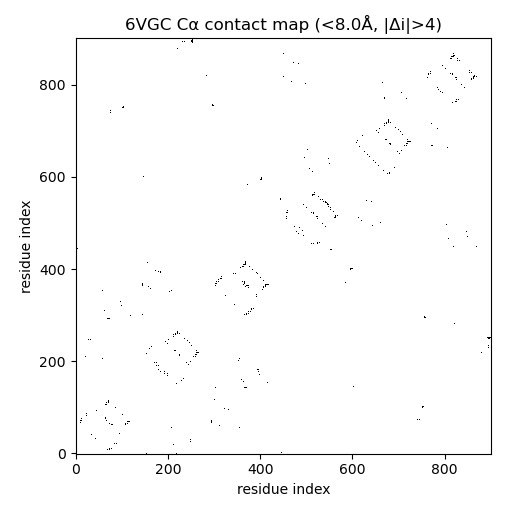 C 1
ATOM 5153 O O . THR E 1 57 ? 9.381 5.825 -12.801 1.00 62.57 55 THR E O 1
ATOM 5157 N N . ALA E 1 58 ? 7.641 4.890 -13.894 1.00 62.07 56 ALA E N 1
ATOM 5158 C CA . ALA E 1 58 ? 6.644 5.211 -12.873 1.00 61.45 56 ALA E CA 1
ATOM 5159 C C . ALA E 1 58 ? 6.967 4.519 -11.551 1.00 61.38 56 ALA E C 1
ATOM 5160 O O . ALA E 1 58 ? 6.920 5.143 -10.490 1.00 60.54 56 ALA E O 1
ATOM 5162 N N . ASN E 1 59 ? 7.300 3.231 -11.633 1.00 61.67 57 ASN E N 1
ATOM 5163 C CA . ASN E 1 59 ? 7.701 2.443 -10.471 1.00 62.01 57 ASN E CA 1
ATOM 5164 C C . ASN E 1 59 ? 8.974 2.984 -9.827 1.00 60.70 57 ASN E C 1
ATOM 5165 O O . ASN E 1 59 ? 9.039 3.142 -8.607 1.00 60.18 57 ASN E O 1
ATOM 5170 N N . GLN E 1 60 ? 9.973 3.279 -10.658 1.00 59.35 58 GLN E N 1
ATOM 5171 C CA . GLN E 1 60 ? 11.265 3.778 -10.189 1.00 58.73 58 GLN E CA 1
ATOM 5172 C C . GLN E 1 60 ? 11.148 5.151 -9.522 1.00 58.30 58 GLN E C 1
ATOM 5173 O O . GLN E 1 60 ? 11.872 5.442 -8.569 1.00 58.46 58 GLN E O 1
ATOM 5179 N N . ASN E 1 61 ? 10.232 5.980 -10.020 1.00 57.21 59 ASN E N 1
ATOM 5180 C CA . ASN E 1 61 ? 9.955 7.286 -9.418 1.00 56.85 59 ASN E CA 1
ATOM 5181 C C . ASN E 1 61 ? 9.353 7.171 -8.016 1.00 55.53 59 ASN E C 1
ATOM 5182 O O . ASN E 1 61 ? 9.647 7.986 -7.142 1.00 55.67 59 ASN E O 1
ATOM 5187 N N . CYS E 1 62 ? 8.515 6.156 -7.814 1.00 53.32 60 CYS E N 1
ATOM 5188 C CA . CYS E 1 62 ? 7.943 5.870 -6.499 1.00 52.23 60 CYS E CA 1
ATOM 5189 C C . CYS E 1 62 ? 8.985 5.253 -5.563 1.00 51.51 60 CYS E C 1
ATOM 5190 O O . CYS E 1 62 ? 9.087 5.643 -4.399 1.00 51.37 60 CYS E O 1
ATOM 5193 N N . VAL E 1 63 ? 9.754 4.299 -6.088 1.00 50.91 61 VAL E N 1
ATOM 5194 C CA . VAL E 1 63 ? 10.820 3.620 -5.345 1.00 51.26 61 VAL E CA 1
ATOM 5195 C C . VAL E 1 63 ? 11.876 4.601 -4.819 1.00 52.88 61 VAL E C 1
ATOM 5196 O O . VAL E 1 63 ? 12.380 4.436 -3.705 1.00 53.18 61 VAL E O 1
ATOM 5200 N N . ASP E 1 64 ? 12.192 5.619 -5.621 1.00 53.29 62 ASP E N 1
ATOM 5201 C CA . ASP E 1 64 ? 13.176 6.641 -5.252 1.00 53.34 62 ASP E CA 1
ATOM 5202 C C . ASP E 1 64 ? 12.760 7.445 -4.018 1.00 52.91 62 ASP E C 1
ATOM 5203 O O . ASP E 1 64 ? 13.600 7.805 -3.192 1.00 52.33 62 ASP E O 1
ATOM 5208 N N . ALA E 1 65 ? 11.462 7.716 -3.900 1.00 51.31 63 ALA E N 1
ATOM 5209 C CA . ALA E 1 65 ? 10.938 8.578 -2.842 1.00 50.94 63 ALA E CA 1
ATOM 5210 C C . ALA E 1 65 ? 10.502 7.816 -1.588 1.00 50.18 63 ALA E C 1
ATOM 5211 O O . ALA E 1 65 ? 10.341 8.414 -0.521 1.00 50.40 63 ALA E O 1
ATOM 5213 N N . TYR E 1 66 ? 10.328 6.501 -1.725 1.00 49.32 64 TYR E N 1
ATOM 5214 C CA . TYR E 1 66 ? 9.778 5.653 -0.657 1.00 47.86 64 TYR E CA 1
ATOM 5215 C C . TYR E 1 66 ? 10.562 5.637 0.665 1.00 46.90 64 TYR E C 1
ATOM 5216 O O . TYR E 1 66 ? 9.945 5.717 1.731 1.00 46.90 64 TYR E O 1
ATOM 5225 N N . PRO E 1 67 ? 11.910 5.528 0.610 1.00 46.11 65 PRO E N 1
ATOM 5226 C CA . PRO E 1 67 ? 12.663 5.607 1.864 1.00 45.01 65 PRO E CA 1
ATOM 5227 C C . PRO E 1 67 ? 12.435 6.930 2.596 1.00 45.09 65 PRO E C 1
ATOM 5228 O O . PRO E 1 67 ? 12.211 6.930 3.810 1.00 46.88 65 PRO E O 1
ATOM 5232 N N . THR E 1 68 ? 12.479 8.037 1.855 1.00 44.73 66 THR E N 1
ATOM 5233 C CA . THR E 1 68 ? 12.230 9.372 2.405 1.00 45.07 66 THR E CA 1
ATOM 5234 C C . THR E 1 68 ? 10.855 9.441 3.078 1.00 44.65 66 THR E C 1
ATOM 5235 O O . THR E 1 68 ? 10.735 9.931 4.204 1.00 45.44 66 THR E O 1
ATOM 5239 N N . PHE E 1 69 ? 9.835 8.929 2.390 1.00 43.33 67 PHE E N 1
ATOM 5240 C CA . PHE E 1 69 ? 8.476 8.865 2.931 1.00 43.45 67 PHE E CA 1
ATOM 5241 C C . PHE E 1 69 ? 8.416 8.063 4.229 1.00 45.60 67 PHE E C 1
ATOM 5242 O O . PHE E 1 69 ? 7.789 8.490 5.201 1.00 47.83 67 PHE E O 1
ATOM 5250 N N . LEU E 1 70 ? 9.071 6.904 4.232 1.00 44.05 68 LEU E N 1
ATOM 5251 C CA . LEU E 1 70 ? 9.051 6.007 5.377 1.00 42.81 68 LEU E CA 1
ATOM 5252 C C . LEU E 1 70 ? 9.790 6.622 6.562 1.00 43.23 68 LEU E C 1
ATOM 5253 O O . LEU E 1 70 ? 9.393 6.434 7.713 1.00 43.64 68 LEU E O 1
ATOM 5258 N N . ALA E 1 71 ? 10.852 7.372 6.268 1.00 44.84 69 ALA E N 1
ATOM 5259 C CA . ALA E 1 71 ? 11.617 8.083 7.290 1.00 44.31 69 ALA E CA 1
ATOM 5260 C C . ALA E 1 71 ? 10.795 9.180 7.971 1.00 46.16 69 ALA E C 1
ATOM 5261 O O . ALA E 1 71 ? 10.788 9.273 9.201 1.00 47.97 69 ALA E O 1
ATOM 5263 N N . VAL E 1 72 ? 10.105 10.000 7.177 1.00 44.66 70 VAL E N 1
ATOM 5264 C CA . VAL E 1 72 ? 9.307 11.104 7.729 1.00 44.79 70 VAL E CA 1
ATOM 5265 C C . VAL E 1 72 ? 7.978 10.642 8.326 1.00 44.00 70 VAL E C 1
ATOM 5266 O O . VAL E 1 72 ? 7.445 11.288 9.227 1.00 44.04 70 VAL E O 1
ATOM 5270 N N . LEU E 1 73 ? 7.451 9.526 7.824 1.00 44.93 71 LEU E N 1
ATOM 5271 C CA . LEU E 1 73 ? 6.242 8.921 8.387 1.00 44.59 71 LEU E CA 1
ATOM 5272 C C . LEU E 1 73 ? 6.485 8.464 9.824 1.00 44.85 71 LEU E C 1
ATOM 5273 O O . LEU E 1 73 ? 5.673 8.728 10.715 1.00 45.05 71 LEU E O 1
ATOM 5278 N N . TRP E 1 74 ? 7.611 7.788 10.038 1.00 43.82 72 TRP E N 1
ATOM 5279 C CA . TRP E 1 74 ? 7.941 7.243 11.348 1.00 43.76 72 TRP E CA 1
ATOM 5280 C C . TRP E 1 74 ? 8.517 8.282 12.301 1.00 43.98 72 TRP E C 1
ATOM 5281 O O . TRP E 1 74 ? 8.241 8.237 13.499 1.00 43.13 72 TRP E O 1
ATOM 5292 N N . SER E 1 75 ? 9.299 9.222 11.768 1.00 44.47 73 SER E N 1
ATOM 5293 C CA . SER E 1 75 ? 9.799 10.348 12.559 1.00 46.03 73 SER E CA 1
ATOM 5294 C C . SER E 1 75 ? 8.642 11.147 13.150 1.00 47.24 73 SER E C 1
ATOM 5295 O O . SER E 1 75 ? 8.650 11.472 14.335 1.00 48.82 73 SER E O 1
ATOM 5298 N N . ALA E 1 76 ? 7.646 11.446 12.318 1.00 48.65 74 ALA E N 1
ATOM 5299 C CA . ALA E 1 76 ? 6.487 12.227 12.742 1.00 49.54 74 ALA E CA 1
ATOM 5300 C C . ALA E 1 76 ? 5.618 11.470 13.741 1.00 48.78 74 ALA E C 1
ATOM 5301 O O . ALA E 1 76 ? 5.250 12.013 14.780 1.00 50.60 74 ALA E O 1
ATOM 5303 N N . GLY E 1 77 ? 5.305 10.216 13.426 1.00 48.22 75 GLY E N 1
ATOM 5304 C CA . GLY E 1 77 ? 4.432 9.399 14.267 1.00 48.42 75 GLY E CA 1
ATOM 5305 C C . GLY E 1 77 ? 4.997 9.048 15.631 1.00 47.73 75 GLY E C 1
ATOM 5306 O O . GLY E 1 77 ? 4.248 8.907 16.599 1.00 46.96 75 GLY E O 1
ATOM 5307 N N . LEU E 1 78 ? 6.318 8.907 15.705 1.00 47.98 76 LEU E N 1
ATOM 5308 C CA . LEU E 1 78 ? 6.995 8.558 16.953 1.00 47.94 76 LEU E CA 1
ATOM 5309 C C . LEU E 1 78 ? 7.333 9.776 17.810 1.00 50.52 76 LEU E C 1
ATOM 5310 O O . LEU E 1 78 ? 7.214 9.730 19.037 1.00 50.60 76 LEU E O 1
ATOM 5315 N N . LEU E 1 79 ? 7.746 10.860 17.157 1.00 52.48 77 LEU E N 1
ATOM 5316 C CA . LEU E 1 79 ? 8.266 12.040 17.852 1.00 54.32 77 LEU E CA 1
ATOM 5317 C C . LEU E 1 79 ? 7.217 13.121 18.118 1.00 55.03 77 LEU E C 1
ATOM 5318 O O . LEU E 1 79 ? 7.321 13.858 19.099 1.00 56.54 77 LEU E O 1
ATOM 5323 N N . CYS E 1 80 ? 6.211 13.209 17.253 1.00 55.12 78 CYS E N 1
ATOM 5324 C CA . CYS E 1 80 ? 5.176 14.231 17.386 1.00 55.58 78 CYS E CA 1
ATOM 5325 C C . CYS E 1 80 ? 3.853 13.653 17.897 1.00 54.46 78 CYS E C 1
ATOM 5326 O O . CYS E 1 80 ? 3.556 13.740 19.089 1.00 55.85 78 CYS E O 1
ATOM 5329 N N . SER E 1 81 ? 3.069 13.076 16.988 1.00 53.97 79 SER E N 1
ATOM 5330 C CA . SER E 1 81 ? 1.784 12.455 17.313 1.00 53.91 79 SER E CA 1
ATOM 5331 C C . SER E 1 81 ? 1.465 11.374 16.283 1.00 54.15 79 SER E C 1
ATOM 5332 O O . SER E 1 81 ? 1.726 11.557 15.091 1.00 55.62 79 SER E O 1
ATOM 5335 N N . GLN E 1 82 ? 0.897 10.259 16.742 1.00 54.54 80 GLN E N 1
ATOM 5336 C CA . GLN E 1 82 ? 0.675 9.095 15.878 1.00 55.26 80 GLN E CA 1
ATOM 5337 C C . GLN E 1 82 ? -0.417 9.301 14.829 1.00 55.84 80 GLN E C 1
ATOM 5338 O O . GLN E 1 82 ? -0.173 9.099 13.638 1.00 56.66 80 GLN E O 1
ATOM 5344 N N . VAL E 1 83 ? -1.609 9.690 15.277 1.00 56.93 81 VAL E N 1
ATOM 5345 C CA . VAL E 1 83 ? -2.790 9.777 14.405 1.00 57.10 81 VAL E CA 1
ATOM 5346 C C . VAL E 1 83 ? -2.594 10.680 13.171 1.00 56.61 81 VAL E C 1
ATOM 5347 O O . VAL E 1 83 ? -2.761 10.207 12.046 1.00 56.73 81 VAL E O 1
ATOM 5351 N N . PRO E 1 84 ? -2.224 11.966 13.371 1.00 56.42 82 PRO E N 1
ATOM 5352 C CA . PRO E 1 84 ? -2.064 12.862 12.218 1.00 56.56 82 PRO E CA 1
ATOM 5353 C C . PRO E 1 84 ? -1.017 12.381 11.210 1.00 57.02 82 PRO E C 1
ATOM 5354 O O . PRO E 1 84 ? -1.214 12.533 10.002 1.00 56.89 82 PRO E O 1
ATOM 5358 N N . ALA E 1 85 ? 0.080 11.808 11.705 1.00 56.61 83 ALA E N 1
ATOM 5359 C CA . ALA E 1 85 ? 1.120 11.249 10.840 1.00 55.42 83 ALA E CA 1
ATOM 5360 C C . ALA E 1 85 ? 0.605 10.051 10.041 1.00 53.74 83 ALA E C 1
ATOM 5361 O O . ALA E 1 85 ? 0.862 9.944 8.841 1.00 52.32 83 ALA E O 1
ATOM 5363 N N . ALA E 1 86 ? -0.131 9.166 10.713 1.00 53.12 84 ALA E N 1
ATOM 5364 C CA . ALA E 1 86 ? -0.723 7.989 10.078 1.00 54.85 84 ALA E CA 1
ATOM 5365 C C . ALA E 1 86 ? -1.792 8.370 9.056 1.00 56.38 84 ALA E C 1
ATOM 5366 O O . ALA E 1 86 ? -1.960 7.692 8.041 1.00 56.78 84 ALA E O 1
ATOM 5368 N N . PHE E 1 87 ? -2.509 9.457 9.336 1.00 58.16 85 PHE E N 1
ATOM 5369 C CA . PHE E 1 87 ? -3.548 9.959 8.445 1.00 59.99 85 PHE E CA 1
ATOM 5370 C C . PHE E 1 87 ? -2.940 10.572 7.184 1.00 58.85 85 PHE E C 1
ATOM 5371 O O . PHE E 1 87 ? -3.391 10.291 6.074 1.00 59.06 85 PHE E O 1
ATOM 5379 N N . ALA E 1 88 ? -1.912 11.400 7.364 1.00 57.70 86 ALA E N 1
ATOM 5380 C CA . ALA E 1 88 ? -1.202 12.020 6.245 1.00 57.33 86 ALA E CA 1
ATOM 5381 C C . ALA E 1 88 ? -0.410 10.997 5.427 1.00 58.07 86 ALA E C 1
ATOM 5382 O O . ALA E 1 88 ? -0.245 11.157 4.216 1.00 57.80 86 ALA E O 1
ATOM 5384 N N . GLY E 1 89 ? 0.073 9.951 6.097 1.00 59.24 87 GLY E N 1
ATOM 5385 C CA . GLY E 1 89 ? 0.759 8.842 5.436 1.00 60.14 87 GLY E CA 1
ATOM 5386 C C . GLY E 1 89 ? -0.187 8.005 4.594 1.00 61.82 87 GLY E C 1
ATOM 5387 O O . GLY E 1 89 ? 0.213 7.446 3.569 1.00 61.49 87 GLY E O 1
ATOM 5388 N N . LEU E 1 90 ? -1.442 7.922 5.034 1.00 61.99 88 LEU E N 1
ATOM 5389 C CA . LEU E 1 90 ? -2.497 7.241 4.289 1.00 63.89 88 LEU E CA 1
ATOM 5390 C C . LEU E 1 90 ? -2.833 8.030 3.019 1.00 65.07 88 LEU E C 1
ATOM 5391 O O . LEU E 1 90 ? -3.067 7.444 1.959 1.00 64.82 88 LEU E O 1
ATOM 5396 N N . MET E 1 91 ? -2.844 9.358 3.140 1.00 65.62 89 MET E N 1
ATOM 5397 C CA . MET E 1 91 ? -3.096 10.262 2.016 1.00 66.18 89 MET E CA 1
ATOM 5398 C C . MET E 1 91 ? -2.032 10.129 0.927 1.00 65.92 89 MET E C 1
ATOM 5399 O O . MET E 1 91 ? -2.353 10.146 -0.262 1.00 66.68 89 MET E O 1
ATOM 5404 N N . TYR E 1 92 ? -0.774 10.000 1.350 1.00 63.87 90 TYR E N 1
ATOM 5405 C CA . TYR E 1 92 ? 0.364 9.805 0.448 1.00 62.78 90 TYR E CA 1
ATOM 5406 C C . TYR E 1 92 ? 0.174 8.582 -0.448 1.00 63.32 90 TYR E C 1
ATOM 5407 O O . TYR E 1 92 ? 0.521 8.611 -1.628 1.00 64.11 90 TYR E O 1
ATOM 5416 N N . LEU E 1 93 ? -0.375 7.516 0.129 1.00 64.01 91 LEU E N 1
ATOM 5417 C CA . LEU E 1 93 ? -0.669 6.283 -0.599 1.00 65.15 91 LEU E CA 1
ATOM 5418 C C . LEU E 1 93 ? -1.775 6.474 -1.641 1.00 66.42 91 LEU E C 1
ATOM 5419 O O . LEU E 1 93 ? -1.765 5.823 -2.688 1.00 65.59 91 LEU E O 1
ATOM 5424 N N . PHE E 1 94 ? -2.721 7.367 -1.349 1.00 68.35 92 PHE E N 1
ATOM 5425 C CA . PHE E 1 94 ? -3.761 7.739 -2.309 1.00 69.84 92 PHE E CA 1
ATOM 5426 C C . PHE E 1 94 ? -3.203 8.635 -3.416 1.00 69.01 92 PHE E C 1
ATOM 5427 O O . PHE E 1 94 ? -3.619 8.530 -4.572 1.00 69.38 92 PHE E O 1
ATOM 5435 N N . VAL E 1 95 ? -2.267 9.510 -3.052 1.00 68.09 93 VAL E N 1
ATOM 5436 C CA . VAL E 1 95 ? -1.583 10.382 -4.012 1.00 67.07 93 VAL E CA 1
ATOM 5437 C C . VAL E 1 95 ? -0.646 9.566 -4.912 1.00 68.31 93 VAL E C 1
ATOM 5438 O O . VAL E 1 95 ? -0.517 9.857 -6.103 1.00 68.67 93 VAL E O 1
ATOM 5442 N N . ARG E 1 96 ? -0.011 8.543 -4.338 1.00 68.68 94 ARG E N 1
ATOM 5443 C CA . ARG E 1 96 ? 0.848 7.625 -5.094 1.00 68.53 94 ARG E CA 1
ATOM 5444 C C . ARG E 1 96 ? 0.082 6.846 -6.155 1.00 69.01 94 ARG E C 1
ATOM 5445 O O . ARG E 1 96 ? 0.587 6.637 -7.258 1.00 69.50 94 ARG E O 1
ATOM 5453 N N . GLN E 1 97 ? -1.127 6.411 -5.808 1.00 70.02 95 GLN E N 1
ATOM 5454 C CA . GLN E 1 97 ? -1.957 5.622 -6.713 1.00 71.61 95 GLN E CA 1
ATOM 5455 C C . GLN E 1 97 ? -2.428 6.455 -7.906 1.00 72.46 95 GLN E C 1
ATOM 5456 O O . GLN E 1 97 ? -2.404 5.982 -9.043 1.00 73.27 95 GLN E O 1
ATOM 5462 N N . LYS E 1 98 ? -2.835 7.695 -7.641 1.00 73.09 96 LYS E N 1
ATOM 5463 C CA . LYS E 1 98 ? -3.237 8.626 -8.698 1.00 73.44 96 LYS E CA 1
ATOM 5464 C C . LYS E 1 98 ? -2.045 9.093 -9.536 1.00 72.63 96 LYS E C 1
ATOM 5465 O O . LYS E 1 98 ? -2.203 9.425 -10.713 1.00 73.14 96 LYS E O 1
ATOM 5471 N N . TYR E 1 99 ? -0.862 9.118 -8.925 1.00 71.80 97 TYR E N 1
ATOM 5472 C CA . TYR E 1 99 ? 0.374 9.447 -9.636 1.00 70.94 97 TYR E CA 1
ATOM 5473 C C . TYR E 1 99 ? 0.793 8.312 -10.569 1.00 70.91 97 TYR E C 1
ATOM 5474 O O . TYR E 1 99 ? 1.116 8.550 -11.733 1.00 71.08 97 TYR E O 1
ATOM 5483 N N . PHE E 1 100 ? 0.788 7.087 -10.044 1.00 70.34 98 PHE E N 1
ATOM 5484 C CA . PHE E 1 100 ? 1.212 5.903 -10.791 1.00 69.77 98 PHE E CA 1
ATOM 5485 C C . PHE E 1 100 ? 0.328 5.648 -12.012 1.00 70.69 98 PHE E C 1
ATOM 5486 O O . PHE E 1 100 ? 0.837 5.379 -13.099 1.00 71.30 98 PHE E O 1
ATOM 5494 N N . VAL E 1 101 ? -0.988 5.744 -11.823 1.00 71.62 99 VAL E N 1
ATOM 5495 C CA . VAL E 1 101 ? -1.959 5.550 -12.906 1.00 72.29 99 VAL E CA 1
ATOM 5496 C C . VAL E 1 101 ? -1.915 6.721 -13.896 1.00 73.33 99 VAL E C 1
ATOM 5497 O O . VAL E 1 101 ? -2.024 6.522 -15.109 1.00 73.89 99 VAL E O 1
ATOM 5501 N N . GLY E 1 102 ? -1.739 7.931 -13.370 1.00 74.23 100 GLY E N 1
ATOM 5502 C CA . GLY E 1 102 ? -1.636 9.138 -14.190 1.00 74.88 100 GLY E CA 1
ATOM 5503 C C . GLY E 1 102 ? -0.373 9.201 -15.031 1.00 76.23 100 GLY E C 1
ATOM 5504 O O . GLY E 1 102 ? -0.332 9.898 -16.047 1.00 77.86 100 GLY E O 1
ATOM 5505 N N . TYR E 1 103 ? 0.658 8.472 -14.605 1.00 76.01 101 TYR E N 1
ATOM 5506 C CA . TYR E 1 103 ? 1.935 8.427 -15.314 1.00 75.51 101 TYR E CA 1
ATOM 5507 C C . TYR E 1 103 ? 1.858 7.539 -16.555 1.00 76.93 101 TYR E C 1
ATOM 5508 O O . TYR E 1 103 ? 2.572 7.769 -17.534 1.00 77.69 101 TYR E O 1
ATOM 5517 N N . LEU E 1 104 ? 0.988 6.531 -16.504 1.00 77.13 102 LEU E N 1
ATOM 5518 C CA . LEU E 1 104 ? 0.826 5.571 -17.599 1.00 77.53 102 LEU E CA 1
ATOM 5519 C C . LEU E 1 104 ? 0.052 6.160 -18.777 1.00 78.51 102 LEU E C 1
ATOM 5520 O O . LEU E 1 104 ? 0.230 5.731 -19.920 1.00 78.97 102 LEU E O 1
ATOM 5525 N N . GLY E 1 105 ? -0.806 7.137 -18.490 1.00 79.24 103 GLY E N 1
ATOM 5526 C CA . GLY E 1 105 ? -1.614 7.795 -19.513 1.00 79.89 103 GLY E CA 1
ATOM 5527 C C . GLY E 1 105 ? -1.484 9.305 -19.469 1.00 80.58 103 GLY E C 1
ATOM 5528 O O . GLY E 1 105 ? -1.181 9.942 -20.478 1.00 81.33 103 GLY E O 1
ATOM 5529 N N . PRO E 1 112 ? 1.868 14.007 -14.873 1.00 84.91 110 PRO E N 1
ATOM 5530 C CA . PRO E 1 112 ? 2.648 14.283 -13.667 1.00 84.07 110 PRO E CA 1
ATOM 5531 C C . PRO E 1 112 ? 4.153 14.185 -13.914 1.00 83.40 110 PRO E C 1
ATOM 5532 O O . PRO E 1 112 ? 4.592 13.419 -14.776 1.00 84.01 110 PRO E O 1
ATOM 5536 N N . GLY E 1 113 ? 4.927 14.958 -13.154 1.00 81.56 111 GLY E N 1
ATOM 5537 C CA . GLY E 1 113 ? 6.382 14.988 -13.296 1.00 79.01 111 GLY E CA 1
ATOM 5538 C C . GLY E 1 113 ? 7.095 13.917 -12.491 1.00 77.12 111 GLY E C 1
ATOM 5539 O O . GLY E 1 113 ? 6.652 12.767 -12.438 1.00 76.31 111 GLY E O 1
ATOM 5540 N N . TYR E 1 114 ? 8.204 14.304 -11.866 1.00 75.15 112 TYR E N 1
ATOM 5541 C CA . TYR E 1 114 ? 9.035 13.386 -11.086 1.00 74.39 112 TYR E CA 1
ATOM 5542 C C . TYR E 1 114 ? 8.656 13.395 -9.604 1.00 73.77 112 TYR E C 1
ATOM 5543 O O . TYR E 1 114 ? 8.492 12.337 -8.992 1.00 73.81 112 TYR E O 1
ATOM 5552 N N . ILE E 1 115 ? 8.518 14.594 -9.040 1.00 72.83 113 ILE E N 1
ATOM 5553 C CA . ILE E 1 115 ? 8.165 14.767 -7.633 1.00 71.33 113 ILE E CA 1
ATOM 5554 C C . ILE E 1 115 ? 6.647 14.750 -7.447 1.00 70.88 113 ILE E C 1
ATOM 5555 O O . ILE E 1 115 ? 5.914 15.423 -8.174 1.00 71.02 113 ILE E O 1
ATOM 5560 N N . PHE E 1 116 ? 6.193 13.966 -6.473 1.00 70.59 114 PHE E N 1
ATOM 5561 C CA . PHE E 1 116 ? 4.778 13.878 -6.114 1.00 70.16 114 PHE E CA 1
ATOM 5562 C C . PHE E 1 116 ? 4.607 13.902 -4.596 1.00 70.10 114 PHE E C 1
ATOM 5563 O O . PHE E 1 116 ? 5.537 13.564 -3.858 1.00 70.61 114 PHE E O 1
ATOM 5571 N N . GLY E 1 117 ? 3.419 14.298 -4.141 1.00 69.94 115 GLY E N 1
ATOM 5572 C CA . GLY E 1 117 ? 3.107 14.391 -2.713 1.00 69.50 115 GLY E CA 1
ATOM 5573 C C . GLY E 1 117 ? 4.097 15.240 -1.935 1.00 69.61 115 GLY E C 1
ATOM 5574 O O . GLY E 1 117 ? 4.396 14.949 -0.774 1.00 70.75 115 GLY E O 1
ATOM 5575 N N . LYS E 1 118 ? 4.596 16.290 -2.586 1.00 68.39 116 LYS E N 1
ATOM 5576 C CA . LYS E 1 118 ? 5.622 17.177 -2.035 1.00 68.05 116 LYS E CA 1
ATOM 5577 C C . LYS E 1 118 ? 5.234 17.761 -0.674 1.00 67.68 116 LYS E C 1
ATOM 5578 O O . LYS E 1 118 ? 6.063 17.835 0.236 1.00 67.40 116 LYS E O 1
ATOM 5584 N N . ARG E 1 119 ? 3.973 18.164 -0.542 1.00 66.95 117 ARG E N 1
ATOM 5585 C CA . ARG E 1 119 ? 3.494 18.823 0.672 1.00 66.34 117 ARG E CA 1
ATOM 5586 C C . ARG E 1 119 ? 3.210 17.854 1.817 1.00 64.97 117 ARG E C 1
ATOM 5587 O O . ARG E 1 119 ? 3.288 18.236 2.986 1.00 64.28 117 ARG E O 1
ATOM 5595 N N . ILE E 1 120 ? 2.885 16.606 1.475 1.00 63.58 118 ILE E N 1
ATOM 5596 C CA . ILE E 1 120 ? 2.741 15.531 2.462 1.00 62.12 118 ILE E CA 1
ATOM 5597 C C . ILE E 1 120 ? 4.083 15.279 3.154 1.00 59.97 118 ILE E C 1
ATOM 5598 O O . ILE E 1 120 ? 4.163 15.257 4.384 1.00 59.56 118 ILE E O 1
ATOM 5603 N N . ILE E 1 121 ? 5.129 15.101 2.349 1.00 58.68 119 ILE E N 1
ATOM 5604 C CA . ILE E 1 121 ? 6.491 14.891 2.845 1.00 58.74 119 ILE E CA 1
ATOM 5605 C C . ILE E 1 121 ? 6.959 16.077 3.695 1.00 60.36 119 ILE E C 1
ATOM 5606 O O . ILE E 1 121 ? 7.593 15.891 4.737 1.00 60.93 119 ILE E O 1
ATOM 5611 N N . LEU E 1 122 ? 6.620 17.285 3.248 1.00 61.05 120 LEU E N 1
ATOM 5612 C CA . LEU E 1 122 ? 6.962 18.519 3.955 1.00 61.30 120 LEU E CA 1
ATOM 5613 C C . LEU E 1 122 ? 6.221 18.635 5.292 1.00 60.73 120 LEU E C 1
ATOM 5614 O O . LEU E 1 122 ? 6.797 19.082 6.286 1.00 59.96 120 LEU E O 1
ATOM 5619 N N . PHE E 1 123 ? 4.952 18.227 5.305 1.00 60.28 121 PHE E N 1
ATOM 5620 C CA . PHE E 1 123 ? 4.125 18.254 6.513 1.00 60.26 121 PHE E CA 1
ATOM 5621 C C . PHE E 1 123 ? 4.627 17.270 7.572 1.00 60.27 121 PHE E C 1
ATOM 5622 O O . PHE E 1 123 ? 4.669 17.598 8.761 1.00 60.39 121 PHE E O 1
ATOM 5630 N N . LEU E 1 124 ? 5.003 16.072 7.127 1.00 58.88 122 LEU E N 1
ATOM 5631 C CA . LEU E 1 124 ? 5.567 15.041 7.999 1.00 57.07 122 LEU E CA 1
ATOM 5632 C C . LEU E 1 124 ? 6.935 15.457 8.534 1.00 57.59 122 LEU E C 1
ATOM 5633 O O . LEU E 1 124 ? 7.274 15.162 9.683 1.00 58.71 122 LEU E O 1
ATOM 5638 N N . PHE E 1 125 ? 7.708 16.144 7.694 1.00 57.17 123 PHE E N 1
ATOM 5639 C CA . PHE E 1 125 ? 8.998 16.710 8.084 1.00 57.61 123 PHE E CA 1
ATOM 5640 C C . PHE E 1 125 ? 8.827 17.775 9.171 1.00 59.21 123 PHE E C 1
ATOM 5641 O O . PHE E 1 125 ? 9.623 17.844 10.109 1.00 58.24 123 PHE E O 1
ATOM 5649 N N . LEU E 1 126 ? 7.787 18.596 9.031 1.00 61.13 124 LEU E N 1
ATOM 5650 C CA . LEU E 1 126 ? 7.502 19.671 9.982 1.00 62.24 124 LEU E CA 1
ATOM 5651 C C . LEU E 1 126 ? 7.005 19.152 11.328 1.00 61.50 124 LEU E C 1
ATOM 5652 O O . LEU E 1 126 ? 7.346 19.711 12.373 1.00 62.55 124 LEU E O 1
ATOM 5657 N N . MET E 1 127 ? 6.206 18.087 11.294 1.00 59.71 125 MET E N 1
ATOM 5658 C CA . MET E 1 127 ? 5.784 17.388 12.508 1.00 59.47 125 MET E CA 1
ATOM 5659 C C . MET E 1 127 ? 6.991 16.853 13.277 1.00 58.64 125 MET E C 1
ATOM 5660 O O . MET E 1 127 ? 7.058 16.975 14.501 1.00 60.80 125 MET E O 1
ATOM 5665 N N . SER E 1 128 ? 7.943 16.277 12.545 1.00 57.05 126 SER E N 1
ATOM 5666 C CA . SER E 1 128 ? 9.169 15.726 13.122 1.00 55.97 126 SER E CA 1
ATOM 5667 C C . SER E 1 128 ? 10.013 16.792 13.820 1.00 54.88 126 SER E C 1
ATOM 5668 O O . SER E 1 128 ? 10.567 16.546 14.893 1.00 55.08 126 SER E O 1
ATOM 5671 N N . VAL E 1 129 ? 10.105 17.970 13.203 1.00 54.03 127 VAL E N 1
ATOM 5672 C CA . VAL E 1 129 ? 10.829 19.105 13.781 1.00 51.41 127 VAL E CA 1
ATOM 5673 C C . VAL E 1 129 ? 10.100 19.622 15.024 1.00 49.32 127 VAL E C 1
ATOM 5674 O O . VAL E 1 129 ? 10.729 19.894 16.047 1.00 48.25 127 VAL E O 1
ATOM 5678 N N . ALA E 1 130 ? 8.774 19.729 14.932 1.00 47.75 128 ALA E N 1
ATOM 5679 C CA . ALA E 1 130 ? 7.937 20.150 16.056 1.00 47.88 128 ALA E CA 1
ATOM 5680 C C . ALA E 1 130 ? 8.009 19.167 17.226 1.00 48.51 128 ALA E C 1
ATOM 5681 O O . ALA E 1 130 ? 7.976 19.574 18.391 1.00 47.95 128 ALA E O 1
ATOM 5683 N N . GLY E 1 131 ? 8.105 17.877 16.905 1.00 48.63 129 GLY E N 1
ATOM 5684 C CA . GLY E 1 131 ? 8.254 16.825 17.908 1.00 48.24 129 GLY E CA 1
ATOM 5685 C C . GLY E 1 131 ? 9.585 16.911 18.629 1.00 49.55 129 GLY E C 1
ATOM 5686 O O . GLY E 1 131 ? 9.644 16.776 19.853 1.00 50.56 129 GLY E O 1
ATOM 5687 N N . ILE E 1 132 ? 10.652 17.142 17.866 1.00 49.17 130 ILE E N 1
ATOM 5688 C CA . ILE E 1 132 ? 11.987 17.345 18.431 1.00 52.35 130 ILE E CA 1
ATOM 5689 C C . ILE E 1 132 ? 12.018 18.584 19.334 1.00 55.74 130 ILE E C 1
ATOM 5690 O O . ILE E 1 132 ? 12.595 18.547 20.425 1.00 55.25 130 ILE E O 1
ATOM 5695 N N . PHE E 1 133 ? 11.380 19.667 18.884 1.00 58.33 131 PHE E N 1
ATOM 5696 C CA . PHE E 1 133 ? 11.244 20.881 19.694 1.00 59.89 131 PHE E CA 1
ATOM 5697 C C . PHE E 1 133 ? 10.441 20.631 20.970 1.00 58.91 131 PHE E C 1
ATOM 5698 O O . PHE E 1 133 ? 10.765 21.177 22.027 1.00 58.50 131 PHE E O 1
ATOM 5706 N N . ASN E 1 134 ? 9.402 19.803 20.862 1.00 58.25 132 ASN E N 1
ATOM 5707 C CA . ASN E 1 134 ? 8.612 19.384 22.019 1.00 58.13 132 ASN E CA 1
ATOM 5708 C C . ASN E 1 134 ? 9.435 18.573 23.021 1.00 57.91 132 ASN E C 1
ATOM 5709 O O . ASN E 1 134 ? 9.318 18.779 24.229 1.00 57.99 132 ASN E O 1
ATOM 5714 N N . TYR E 1 135 ? 10.264 17.660 22.513 1.00 57.26 133 TYR E N 1
ATOM 5715 C CA . TYR E 1 135 ? 11.172 16.882 23.357 1.00 58.02 133 TYR E CA 1
ATOM 5716 C C . TYR E 1 135 ? 12.086 17.784 24.186 1.00 58.20 133 TYR E C 1
ATOM 5717 O O . TYR E 1 135 ? 12.242 17.572 25.388 1.00 59.46 133 TYR E O 1
ATOM 5726 N N . TYR E 1 136 ? 12.684 18.782 23.537 1.00 58.74 134 TYR E N 1
ATOM 5727 C CA . TYR E 1 136 ? 13.644 19.669 24.197 1.00 59.18 134 TYR E CA 1
ATOM 5728 C C . TYR E 1 136 ? 12.993 20.583 25.229 1.00 58.76 134 TYR E C 1
ATOM 5729 O O . TYR E 1 136 ? 13.597 20.879 26.262 1.00 57.90 134 TYR E O 1
ATOM 5738 N N . LEU E 1 137 ? 11.764 21.016 24.953 1.00 59.32 135 LEU E N 1
ATOM 5739 C CA . LEU E 1 137 ? 11.002 21.819 25.907 1.00 60.28 135 LEU E CA 1
ATOM 5740 C C . LEU E 1 137 ? 10.765 21.051 27.205 1.00 59.67 135 LEU E C 1
ATOM 5741 O O . LEU E 1 137 ? 10.988 21.587 28.290 1.00 60.21 135 LEU E O 1
ATOM 5746 N N . ILE E 1 138 ? 10.331 19.796 27.082 1.00 58.92 136 ILE E N 1
ATOM 5747 C CA . ILE E 1 138 ? 10.121 18.917 28.238 1.00 57.24 136 ILE E CA 1
ATOM 5748 C C . ILE E 1 138 ? 11.453 18.596 28.923 1.00 56.03 136 ILE E C 1
ATOM 5749 O O . ILE E 1 138 ? 11.523 18.532 30.152 1.00 56.76 136 ILE E O 1
ATOM 5754 N N . PHE E 1 139 ? 12.500 18.410 28.121 1.00 54.97 137 PHE E N 1
ATOM 5755 C CA . PHE E 1 139 ? 13.842 18.123 28.633 1.00 56.67 137 PHE E CA 1
ATOM 5756 C C . PHE E 1 139 ? 14.371 19.257 29.511 1.00 57.71 137 PHE E C 1
ATOM 5757 O O . PHE E 1 139 ? 14.842 19.012 30.622 1.00 58.11 137 PHE E O 1
ATOM 5765 N N . PHE E 1 140 ? 14.289 20.487 29.005 1.00 58.74 138 PHE E N 1
ATOM 5766 C CA . PHE E 1 140 ? 14.772 21.658 29.734 1.00 60.09 138 PHE E CA 1
ATOM 5767 C C . PHE E 1 140 ? 13.881 22.018 30.924 1.00 58.69 138 PHE E C 1
ATOM 5768 O O . PHE E 1 140 ? 14.383 22.434 31.968 1.00 58.35 138 PHE E O 1
ATOM 5776 N N . PHE E 1 141 ? 12.569 21.850 30.761 1.00 57.54 139 PHE E N 1
ATOM 5777 C CA . PHE E 1 141 ? 11.607 22.074 31.843 1.00 58.34 139 PHE E CA 1
ATOM 5778 C C . PHE E 1 141 ? 11.848 21.121 33.015 1.00 58.28 139 PHE E C 1
ATOM 5779 O O . PHE E 1 141 ? 11.789 21.530 34.175 1.00 59.84 139 PHE E O 1
ATOM 5787 N N . GLY E 1 142 ? 12.112 19.854 32.700 1.00 57.29 140 GLY E N 1
ATOM 5788 C CA . GLY E 1 142 ? 12.429 18.846 33.709 1.00 57.59 140 GLY E CA 1
ATOM 5789 C C . GLY E 1 142 ? 13.783 19.089 34.349 1.00 58.50 140 GLY E C 1
ATOM 5790 O O . GLY E 1 142 ? 13.972 18.831 35.539 1.00 59.49 140 GLY E O 1
ATOM 5791 N N . SER E 1 143 ? 14.723 19.591 33.551 1.00 58.63 141 SER E N 1
ATOM 5792 C CA . SER E 1 143 ? 16.054 19.947 34.038 1.00 58.95 141 SER E CA 1
ATOM 5793 C C . SER E 1 143 ? 16.006 21.196 34.921 1.00 58.43 141 SER E C 1
ATOM 5794 O O . SER E 1 143 ? 16.848 21.372 35.801 1.00 57.87 141 SER E O 1
ATOM 5797 N N . ASP E 1 144 ? 15.017 22.055 34.676 1.00 57.61 142 ASP E N 1
ATOM 5798 C CA . ASP E 1 144 ? 14.779 23.227 35.511 1.00 57.82 142 ASP E CA 1
ATOM 5799 C C . ASP E 1 144 ? 14.131 22.830 36.834 1.00 57.30 142 ASP E C 1
ATOM 5800 O O . ASP E 1 144 ? 14.507 23.342 37.891 1.00 58.66 142 ASP E O 1
ATOM 5805 N N . PHE E 1 145 ? 13.161 21.918 36.765 1.00 55.29 143 PHE E N 1
ATOM 5806 C CA . PHE E 1 145 ? 12.482 21.393 37.950 1.00 53.46 143 PHE E CA 1
ATOM 5807 C C . PHE E 1 145 ? 13.468 20.682 38.881 1.00 51.48 143 PHE E C 1
ATOM 5808 O O . PHE E 1 145 ? 13.429 20.873 40.097 1.00 50.38 143 PHE E O 1
ATOM 5816 N N . GLU E 1 146 ? 14.351 19.875 38.297 1.00 49.69 144 GLU E N 1
ATOM 5817 C CA . GLU E 1 146 ? 15.369 19.152 39.057 1.00 50.57 144 GLU E CA 1
ATOM 5818 C C . GLU E 1 146 ? 16.269 20.105 39.847 1.00 49.48 144 GLU E C 1
ATOM 5819 O O . GLU E 1 146 ? 16.409 19.962 41.061 1.00 49.36 144 GLU E O 1
ATOM 5825 N N . ASN E 1 147 ? 16.860 21.078 39.153 1.00 50.75 145 ASN E N 1
ATOM 5826 C CA . ASN E 1 147 ? 17.766 22.054 39.766 1.00 50.86 145 ASN E CA 1
ATOM 5827 C C . ASN E 1 147 ? 17.082 22.943 40.804 1.00 49.33 145 ASN E C 1
ATOM 5828 O O . ASN E 1 147 ? 17.700 23.334 41.796 1.00 48.84 145 ASN E O 1
ATOM 5833 N N . TYR E 1 148 ? 15.808 23.253 40.562 1.00 47.08 146 TYR E N 1
ATOM 5834 C CA . TYR E 1 148 ? 14.983 24.008 41.502 1.00 47.15 146 TYR E CA 1
ATOM 5835 C C . TYR E 1 148 ? 14.738 23.222 42.792 1.00 48.42 146 TYR E C 1
ATOM 5836 O O . TYR E 1 148 ? 14.949 23.747 43.889 1.00 51.31 146 TYR E O 1
ATOM 5845 N N . ILE E 1 149 ? 14.294 21.970 42.651 1.00 46.08 147 ILE E N 1
ATOM 5846 C CA . ILE E 1 149 ? 14.160 21.046 43.783 1.00 41.12 147 ILE E CA 1
ATOM 5847 C C . ILE E 1 149 ? 15.497 20.915 44.522 1.00 39.88 147 ILE E C 1
ATOM 5848 O O . ILE E 1 149 ? 15.539 20.925 45.755 1.00 39.32 147 ILE E O 1
ATOM 5853 N N . ALA E 1 150 ? 16.582 20.806 43.759 1.00 38.65 148 ALA E N 1
ATOM 5854 C CA . ALA E 1 150 ? 17.931 20.713 44.323 1.00 40.88 148 ALA E CA 1
ATOM 5855 C C . ALA E 1 150 ? 18.300 21.950 45.150 1.00 42.59 148 ALA E C 1
ATOM 5856 O O . ALA E 1 150 ? 18.890 21.827 46.226 1.00 44.06 148 ALA E O 1
ATOM 5858 N N . THR E 1 151 ? 17.937 23.130 44.648 1.00 44.05 149 THR E N 1
ATOM 5859 C CA . THR E 1 151 ? 18.234 24.399 45.318 1.00 46.09 149 THR E CA 1
ATOM 5860 C C . THR E 1 151 ? 17.553 24.497 46.688 1.00 46.89 149 THR E C 1
ATOM 5861 O O . THR E 1 151 ? 18.201 24.841 47.681 1.00 45.92 149 THR E O 1
ATOM 5865 N N . ILE E 1 152 ? 16.258 24.181 46.730 1.00 47.64 150 ILE E N 1
ATOM 5866 C CA . ILE E 1 152 ? 15.487 24.174 47.977 1.00 49.34 150 ILE E CA 1
ATOM 5867 C C . ILE E 1 152 ? 16.031 23.141 48.964 1.00 50.20 150 ILE E C 1
ATOM 5868 O O . ILE E 1 152 ? 16.203 23.438 50.148 1.00 52.91 150 ILE E O 1
ATOM 5873 N N . SER E 1 153 ? 16.308 21.939 48.463 1.00 49.58 151 SER E N 1
ATOM 5874 C CA . SER E 1 153 ? 16.785 20.827 49.288 1.00 49.91 151 SER E CA 1
ATOM 5875 C C . SER E 1 153 ? 18.094 21.148 50.001 1.00 48.72 151 SER E C 1
ATOM 5876 O O . SER E 1 153 ? 18.266 20.804 51.171 1.00 48.46 151 SER E O 1
ATOM 5879 N N . THR E 1 154 ? 19.007 21.805 49.289 1.00 48.86 152 THR E N 1
ATOM 5880 C CA . THR E 1 154 ? 20.287 22.226 49.856 1.00 50.60 152 THR E CA 1
ATOM 5881 C C . THR E 1 154 ? 20.084 23.281 50.949 1.00 50.30 152 THR E C 1
ATOM 5882 O O . THR E 1 154 ? 20.599 23.131 52.057 1.00 51.64 152 THR E O 1
ATOM 5886 N N . THR E 1 155 ? 19.317 24.324 50.637 1.00 49.47 153 THR E N 1
ATOM 5887 C CA . THR E 1 155 ? 19.081 25.432 51.568 1.00 50.24 153 THR E CA 1
ATOM 5888 C C . THR E 1 155 ? 18.364 24.987 52.848 1.00 51.34 153 THR E C 1
ATOM 5889 O O . THR E 1 155 ? 18.732 25.409 53.949 1.00 50.08 153 THR E O 1
ATOM 5893 N N . ILE E 1 156 ? 17.355 24.129 52.696 1.00 49.80 154 ILE E N 1
ATOM 5894 C CA . ILE E 1 156 ? 16.512 23.713 53.819 1.00 49.75 154 ILE E CA 1
ATOM 5895 C C . ILE E 1 156 ? 17.137 22.607 54.682 1.00 49.93 154 ILE E C 1
ATOM 5896 O O . ILE E 1 156 ? 16.685 22.366 55.805 1.00 50.35 154 ILE E O 1
ATOM 5901 N N . SER E 1 157 ? 18.180 21.956 54.167 1.00 48.85 155 SER E N 1
ATOM 5902 C CA . SER E 1 157 ? 18.755 20.775 54.826 1.00 50.15 155 SER E CA 1
ATOM 5903 C C . SER E 1 157 ? 19.217 20.956 56.285 1.00 51.17 155 SER E C 1
ATOM 5904 O O . SER E 1 157 ? 18.943 20.086 57.114 1.00 51.69 155 SER E O 1
ATOM 5907 N N . PRO E 1 158 ? 19.903 22.077 56.610 1.00 52.34 156 PRO E N 1
ATOM 5908 C CA . PRO E 1 158 ? 20.303 22.263 58.014 1.00 52.02 156 PRO E CA 1
ATOM 5909 C C . PRO E 1 158 ? 19.126 22.386 58.987 1.00 51.64 156 PRO E C 1
ATOM 5910 O O . PRO E 1 158 ? 19.243 21.971 60.141 1.00 51.47 156 PRO E O 1
ATOM 5914 N N . LEU E 1 159 ? 18.011 22.944 58.517 1.00 52.81 157 LEU E N 1
ATOM 5915 C CA . LEU E 1 159 ? 16.788 23.064 59.315 1.00 54.77 157 LEU E CA 1
ATOM 5916 C C . LEU E 1 159 ? 16.170 21.705 59.653 1.00 55.91 157 LEU E C 1
ATOM 5917 O O . LEU E 1 159 ? 15.517 21.554 60.687 1.00 57.84 157 LEU E O 1
ATOM 5922 N N . LEU E 1 160 ? 16.385 20.726 58.777 1.00 56.43 158 LEU E N 1
ATOM 5923 C CA . LEU E 1 160 ? 15.797 19.393 58.922 1.00 56.83 158 LEU E CA 1
ATOM 5924 C C . LEU E 1 160 ? 16.401 18.593 60.078 1.00 57.84 158 LEU E C 1
ATOM 5925 O O . LEU E 1 160 ? 15.748 17.702 60.627 1.00 56.77 158 LEU E O 1
ATOM 5930 N N . LEU E 1 161 ? 17.640 18.919 60.443 1.00 58.97 159 LEU E N 1
ATOM 5931 C CA . LEU E 1 161 ? 18.338 18.243 61.541 1.00 60.36 159 LEU E CA 1
ATOM 5932 C C . LEU E 1 161 ? 17.829 18.650 62.926 1.00 60.82 159 LEU E C 1
ATOM 5933 O O . LEU E 1 161 ? 18.073 17.947 63.910 1.00 61.89 159 LEU E O 1
ATOM 5938 N N . ILE E 1 162 ? 17.125 19.778 62.995 1.00 61.13 160 ILE E N 1
ATOM 5939 C CA . ILE E 1 162 ? 16.599 20.299 64.259 1.00 62.25 160 ILE E CA 1
ATOM 5940 C C . ILE E 1 162 ? 15.327 19.557 64.669 1.00 61.74 160 ILE E C 1
ATOM 5941 O O . ILE E 1 162 ? 15.204 19.100 65.806 1.00 62.21 160 ILE E O 1
ATOM 5946 N N . LEU F 1 3 ? 6.194 7.770 21.982 1.00 79.97 1 LEU F N 1
ATOM 5947 C CA . LEU F 1 3 ? 7.445 7.386 22.700 1.00 80.34 1 LEU F CA 1
ATOM 5948 C C . LEU F 1 3 ? 7.671 8.220 23.957 1.00 80.97 1 LEU F C 1
ATOM 5949 O O . LEU F 1 3 ? 7.235 9.371 24.038 1.00 81.77 1 LEU F O 1
ATOM 5954 N N . ASP F 1 4 ? 8.362 7.629 24.930 1.00 80.81 2 ASP F N 1
ATOM 5955 C CA . ASP F 1 4 ? 8.674 8.302 26.191 1.00 80.21 2 ASP F CA 1
ATOM 5956 C C . ASP F 1 4 ? 9.960 9.126 26.104 1.00 79.09 2 ASP F C 1
ATOM 5957 O O . ASP F 1 4 ? 10.815 8.874 25.252 1.00 79.04 2 ASP F O 1
ATOM 5962 N N . GLN F 1 5 ? 10.079 10.098 27.007 1.00 77.32 3 GLN F N 1
ATOM 5963 C CA . GLN F 1 5 ? 11.155 11.094 27.003 1.00 74.82 3 GLN F CA 1
ATOM 5964 C C . GLN F 1 5 ? 12.575 10.514 27.018 1.00 73.75 3 GLN F C 1
ATOM 5965 O O . GLN F 1 5 ? 13.466 11.037 26.346 1.00 73.75 3 GLN F O 1
ATOM 5971 N N . GLU F 1 6 ? 12.777 9.443 27.782 1.00 72.50 4 GLU F N 1
ATOM 5972 C CA . GLU F 1 6 ? 14.098 8.828 27.931 1.00 70.84 4 GLU F CA 1
ATOM 5973 C C . GLU F 1 6 ? 14.547 8.118 26.649 1.00 69.22 4 GLU F C 1
ATOM 5974 O O . GLU F 1 6 ? 15.729 8.154 26.293 1.00 68.18 4 GLU F O 1
ATOM 5980 N N . THR F 1 7 ? 13.596 7.484 25.964 1.00 66.16 5 THR F N 1
ATOM 5981 C CA . THR F 1 7 ? 13.862 6.771 24.715 1.00 64.27 5 THR F CA 1
ATOM 5982 C C . THR F 1 7 ? 14.190 7.739 23.577 1.00 63.40 5 THR F C 1
ATOM 5983 O O . THR F 1 7 ? 15.098 7.481 22.781 1.00 63.84 5 THR F O 1
ATOM 5987 N N . VAL F 1 8 ? 13.457 8.850 23.510 1.00 61.86 6 VAL F N 1
ATOM 5988 C CA . VAL F 1 8 ? 13.683 9.872 22.486 1.00 60.77 6 VAL F CA 1
ATOM 5989 C C . VAL F 1 8 ? 15.110 10.425 22.585 1.00 61.40 6 VAL F C 1
ATOM 5990 O O . VAL F 1 8 ? 15.784 10.590 21.568 1.00 61.74 6 VAL F O 1
ATOM 5994 N N . GLY F 1 9 ? 15.568 10.672 23.812 1.00 60.69 7 GLY F N 1
ATOM 5995 C CA . GLY F 1 9 ? 16.933 11.140 24.068 1.00 61.28 7 GLY F CA 1
ATOM 5996 C C . GLY F 1 9 ? 18.017 10.263 23.462 1.00 61.98 7 GLY F C 1
ATOM 5997 O O . GLY F 1 9 ? 19.104 10.746 23.134 1.00 62.13 7 GLY F O 1
ATOM 5998 N N . ASN F 1 10 ? 17.715 8.975 23.309 1.00 61.37 8 ASN F N 1
ATOM 5999 C CA . ASN F 1 10 ? 18.630 8.021 22.685 1.00 61.25 8 ASN F CA 1
ATOM 6000 C C . ASN F 1 10 ? 18.565 8.017 21.154 1.00 60.01 8 ASN F C 1
ATOM 6001 O O . ASN F 1 10 ? 19.399 7.388 20.498 1.00 59.26 8 ASN F O 1
ATOM 6006 N N . VAL F 1 11 ? 17.577 8.713 20.589 1.00 58.95 9 VAL F N 1
ATOM 6007 C CA . VAL F 1 11 ? 17.381 8.730 19.130 1.00 58.07 9 VAL F CA 1
ATOM 6008 C C . VAL F 1 11 ? 17.339 10.127 18.481 1.00 57.78 9 VAL F C 1
ATOM 6009 O O . VAL F 1 11 ? 17.285 10.226 17.254 1.00 58.32 9 VAL F O 1
ATOM 6013 N N . VAL F 1 12 ? 17.373 11.188 19.292 1.00 56.59 10 VAL F N 1
ATOM 6014 C CA . VAL F 1 12 ? 17.262 12.572 18.791 1.00 56.13 10 VAL F CA 1
ATOM 6015 C C . VAL F 1 12 ? 18.322 12.909 17.737 1.00 54.39 10 VAL F C 1
ATOM 6016 O O . VAL F 1 12 ? 17.985 13.340 16.634 1.00 54.47 10 VAL F O 1
ATOM 6020 N N . LEU F 1 13 ? 19.591 12.709 18.088 1.00 53.16 11 LEU F N 1
ATOM 6021 C CA . LEU F 1 13 ? 20.714 12.980 17.189 1.00 53.14 11 LEU F CA 1
ATOM 6022 C C . LEU F 1 13 ? 20.604 12.204 15.883 1.00 52.11 11 LEU F C 1
ATOM 6023 O O . LEU F 1 13 ? 20.863 12.750 14.810 1.00 54.46 11 LEU F O 1
ATOM 6028 N N . LEU F 1 14 ? 20.214 10.934 15.984 1.00 50.59 12 LEU F N 1
ATOM 6029 C CA . LEU F 1 14 ? 20.007 10.082 14.815 1.00 49.59 12 LEU F CA 1
ATOM 6030 C C . LEU F 1 14 ? 18.817 10.557 13.987 1.00 49.11 12 LEU F C 1
ATOM 6031 O O . LEU F 1 14 ? 18.845 10.483 12.757 1.00 48.98 12 LEU F O 1
ATOM 6036 N N . ALA F 1 15 ? 17.781 11.043 14.670 1.00 48.89 13 ALA F N 1
ATOM 6037 C CA . ALA F 1 15 ? 16.581 11.567 14.013 1.00 50.24 13 ALA F CA 1
ATOM 6038 C C . ALA F 1 15 ? 16.842 12.901 13.314 1.00 50.95 13 ALA F C 1
ATOM 6039 O O . ALA F 1 15 ? 16.235 13.186 12.282 1.00 51.31 13 ALA F O 1
ATOM 6041 N N . ILE F 1 16 ? 17.741 13.710 13.879 1.00 50.82 14 ILE F N 1
ATOM 6042 C CA . ILE F 1 16 ? 18.143 14.978 13.260 1.00 52.33 14 ILE F CA 1
ATOM 6043 C C . ILE F 1 16 ? 18.898 14.712 11.954 1.00 52.18 14 ILE F C 1
ATOM 6044 O O . ILE F 1 16 ? 18.546 15.265 10.909 1.00 52.98 14 ILE F O 1
ATOM 6049 N N . VAL F 1 17 ? 19.912 13.849 12.024 1.00 52.06 15 VAL F N 1
ATOM 6050 C CA . VAL F 1 17 ? 20.717 13.460 10.861 1.00 52.26 15 VAL F CA 1
ATOM 6051 C C . VAL F 1 17 ? 19.845 12.881 9.742 1.00 53.69 15 VAL F C 1
ATOM 6052 O O . VAL F 1 17 ? 20.057 13.180 8.563 1.00 56.07 15 VAL F O 1
ATOM 6056 N N . THR F 1 18 ? 18.861 12.068 10.124 1.00 53.84 16 THR F N 1
ATOM 6057 C CA . THR F 1 18 ? 17.910 11.480 9.181 1.00 53.03 16 THR F CA 1
ATOM 6058 C C . THR F 1 18 ? 17.070 12.566 8.503 1.00 54.10 16 THR F C 1
ATOM 6059 O O . THR F 1 18 ? 16.821 12.504 7.297 1.00 55.00 16 THR F O 1
ATOM 6063 N N . LEU F 1 19 ? 16.651 13.563 9.279 1.00 54.67 17 LEU F N 1
ATOM 6064 C CA . LEU F 1 19 ? 15.840 14.660 8.751 1.00 55.66 17 LEU F CA 1
ATOM 6065 C C . LEU F 1 19 ? 16.615 15.563 7.794 1.00 56.02 17 LEU F C 1
ATOM 6066 O O . LEU F 1 19 ? 16.046 16.074 6.828 1.00 55.35 17 LEU F O 1
ATOM 6071 N N . ILE F 1 20 ? 17.905 15.753 8.066 1.00 56.91 18 ILE F N 1
ATOM 6072 C CA . ILE F 1 20 ? 18.779 16.521 7.179 1.00 57.87 18 ILE F CA 1
ATOM 6073 C C . ILE F 1 20 ? 19.002 15.760 5.868 1.00 58.39 18 ILE F C 1
ATOM 6074 O O . ILE F 1 20 ? 19.014 16.363 4.790 1.00 58.90 18 ILE F O 1
ATOM 6079 N N . SER F 1 21 ? 19.156 14.439 5.965 1.00 57.07 19 SER F N 1
ATOM 6080 C CA . SER F 1 21 ? 19.281 13.582 4.783 1.00 55.42 19 SER F CA 1
ATOM 6081 C C . SER F 1 21 ? 18.004 13.594 3.935 1.00 54.49 19 SER F C 1
ATOM 6082 O O . SER F 1 21 ? 18.071 13.452 2.716 1.00 54.63 19 SER F O 1
ATOM 6085 N N . VAL F 1 22 ? 16.854 13.762 4.587 1.00 53.06 20 VAL F N 1
ATOM 6086 C CA . VAL F 1 22 ? 15.570 13.918 3.896 1.00 53.48 20 VAL F CA 1
ATOM 6087 C C . VAL F 1 22 ? 15.566 15.198 3.052 1.00 55.04 20 VAL F C 1
ATOM 6088 O O . VAL F 1 22 ? 15.124 15.187 1.898 1.00 54.77 20 VAL F O 1
ATOM 6092 N N . VAL F 1 23 ? 16.070 16.286 3.636 1.00 55.29 21 VAL F N 1
ATOM 6093 C CA . VAL F 1 23 ? 16.237 17.561 2.933 1.00 56.26 21 VAL F CA 1
ATOM 6094 C C . VAL F 1 23 ? 17.217 17.406 1.764 1.00 56.51 21 VAL F C 1
ATOM 6095 O O . VAL F 1 23 ? 16.982 17.937 0.678 1.00 57.62 21 VAL F O 1
ATOM 6099 N N . GLN F 1 24 ? 18.301 16.666 1.993 1.00 56.18 22 GLN F N 1
ATOM 6100 C CA . GLN F 1 24 ? 19.289 16.399 0.951 1.00 56.09 22 GLN F CA 1
ATOM 6101 C C . GLN F 1 24 ? 18.699 15.547 -0.174 1.00 57.07 22 GLN F C 1
ATOM 6102 O O . GLN F 1 24 ? 18.981 15.789 -1.350 1.00 59.09 22 GLN F O 1
ATOM 6108 N N . ASN F 1 25 ? 17.884 14.557 0.193 1.00 56.26 23 ASN F N 1
ATOM 6109 C CA . ASN F 1 25 ? 17.138 13.756 -0.781 1.00 56.00 23 ASN F CA 1
ATOM 6110 C C . ASN F 1 25 ? 16.181 14.620 -1.600 1.00 57.08 23 ASN F C 1
ATOM 6111 O O . ASN F 1 25 ? 16.079 14.459 -2.817 1.00 56.77 23 ASN F O 1
ATOM 6116 N N . GLY F 1 26 ? 15.486 15.530 -0.918 1.00 58.00 24 GLY F N 1
ATOM 6117 C CA . GLY F 1 26 ? 14.555 16.459 -1.558 1.00 58.98 24 GLY F CA 1
ATOM 6118 C C . GLY F 1 26 ? 15.255 17.457 -2.460 1.00 60.67 24 GLY F C 1
ATOM 6119 O O . GLY F 1 26 ? 14.714 17.856 -3.492 1.00 59.90 24 GLY F O 1
ATOM 6120 N N . PHE F 1 27 ? 16.464 17.854 -2.062 1.00 62.24 25 PHE F N 1
ATOM 6121 C CA . PHE F 1 27 ? 17.299 18.761 -2.848 1.00 62.94 25 PHE F CA 1
ATOM 6122 C C . PHE F 1 27 ? 17.774 18.097 -4.139 1.00 63.42 25 PHE F C 1
ATOM 6123 O O . PHE F 1 27 ? 17.826 18.742 -5.189 1.00 64.92 25 PHE F O 1
ATOM 6131 N N . PHE F 1 28 ? 18.116 16.811 -4.055 1.00 63.01 26 PHE F N 1
ATOM 6132 C CA . PHE F 1 28 ? 18.548 16.046 -5.224 1.00 62.35 26 PHE F CA 1
ATOM 6133 C C . PHE F 1 28 ? 17.393 15.813 -6.194 1.00 62.55 26 PHE F C 1
ATOM 6134 O O . PHE F 1 28 ? 17.566 15.925 -7.408 1.00 62.28 26 PHE F O 1
ATOM 6142 N N . ALA F 1 29 ? 16.221 15.494 -5.647 1.00 63.66 27 ALA F N 1
ATOM 6143 C CA . ALA F 1 29 ? 15.014 15.266 -6.443 1.00 64.97 27 ALA F CA 1
ATOM 6144 C C . ALA F 1 29 ? 14.556 16.539 -7.155 1.00 67.01 27 ALA F C 1
ATOM 6145 O O . ALA F 1 29 ? 13.993 16.477 -8.249 1.00 66.77 27 ALA F O 1
ATOM 6147 N N . HIS F 1 30 ? 14.802 17.685 -6.520 1.00 69.37 28 HIS F N 1
ATOM 6148 C CA . HIS F 1 30 ? 14.528 18.997 -7.106 1.00 71.55 28 HIS F CA 1
ATOM 6149 C C . HIS F 1 30 ? 15.428 19.259 -8.315 1.00 72.14 28 HIS F C 1
ATOM 6150 O O . HIS F 1 30 ? 14.970 19.773 -9.337 1.00 72.36 28 HIS F O 1
ATOM 6157 N N . LYS F 1 31 ? 16.701 18.887 -8.189 1.00 73.31 29 LYS F N 1
ATOM 6158 C CA . LYS F 1 31 ? 17.694 19.051 -9.252 1.00 74.28 29 LYS F CA 1
ATOM 6159 C C . LYS F 1 31 ? 17.359 18.209 -10.490 1.00 75.31 29 LYS F C 1
ATOM 6160 O O . LYS F 1 31 ? 17.795 18.526 -11.599 1.00 75.72 29 LYS F O 1
ATOM 6166 N N . VAL F 1 32 ? 16.587 17.143 -10.286 1.00 76.26 30 VAL F N 1
ATOM 6167 C CA . VAL F 1 32 ? 16.144 16.260 -11.369 1.00 77.72 30 VAL F CA 1
ATOM 6168 C C . VAL F 1 32 ? 14.857 16.785 -12.014 1.00 78.76 30 VAL F C 1
ATOM 6169 O O . VAL F 1 32 ? 14.727 16.780 -13.240 1.00 78.55 30 VAL F O 1
ATOM 6173 N N . GLU F 1 33 ? 13.921 17.239 -11.180 1.00 80.32 31 GLU F N 1
ATOM 6174 C CA . GLU F 1 33 ? 12.646 17.806 -11.632 1.00 81.80 31 GLU F CA 1
ATOM 6175 C C . GLU F 1 33 ? 12.852 18.994 -12.576 1.00 83.10 31 GLU F C 1
ATOM 6176 O O . GLU F 1 33 ? 12.101 19.167 -13.540 1.00 82.91 31 GLU F O 1
ATOM 6182 N N . HIS F 1 34 ? 13.875 19.797 -12.287 1.00 84.47 32 HIS F N 1
ATOM 6183 C CA . HIS F 1 34 ? 14.215 20.981 -13.077 1.00 85.79 32 HIS F CA 1
ATOM 6184 C C . HIS F 1 34 ? 14.665 20.628 -14.496 1.00 85.80 32 HIS F C 1
ATOM 6185 O O . HIS F 1 34 ? 14.310 21.318 -15.453 1.00 86.81 32 HIS F O 1
ATOM 6192 N N . GLU F 1 35 ? 15.438 19.552 -14.623 1.00 85.41 33 GLU F N 1
ATOM 6193 C CA . GLU F 1 35 ? 15.936 19.101 -15.922 1.00 84.85 33 GLU F CA 1
ATOM 6194 C C . GLU F 1 35 ? 14.917 18.227 -16.651 1.00 84.88 33 GLU F C 1
ATOM 6195 O O . GLU F 1 35 ? 15.005 18.043 -17.866 1.00 85.66 33 GLU F O 1
ATOM 6201 N N . SER F 1 36 ? 13.954 17.694 -15.901 1.00 84.98 34 SER F N 1
ATOM 6202 C CA . SER F 1 36 ? 12.897 16.852 -16.454 1.00 84.94 34 SER F CA 1
ATOM 6203 C C . SER F 1 36 ? 11.887 17.681 -17.240 1.00 84.46 34 SER F C 1
ATOM 6204 O O . SER F 1 36 ? 11.162 17.156 -18.084 1.00 84.67 34 SER F O 1
ATOM 6207 N N . THR F 1 49 ? 19.427 13.086 -22.485 1.00 84.91 47 THR F N 1
ATOM 6208 C CA . THR F 1 49 ? 19.703 14.403 -23.059 1.00 85.32 47 THR F CA 1
ATOM 6209 C C . THR F 1 49 ? 20.814 15.152 -22.302 1.00 84.78 47 THR F C 1
ATOM 6210 O O . THR F 1 49 ? 20.646 16.310 -21.905 1.00 84.71 47 THR F O 1
ATOM 6214 N N . LEU F 1 50 ? 21.944 14.466 -22.116 1.00 84.42 48 LEU F N 1
ATOM 6215 C CA . LEU F 1 50 ? 23.178 15.025 -21.531 1.00 83.84 48 LEU F CA 1
ATOM 6216 C C . LEU F 1 50 ? 23.031 15.636 -20.130 1.00 84.01 48 LEU F C 1
ATOM 6217 O O . LEU F 1 50 ? 23.510 15.063 -19.148 1.00 83.67 48 LEU F O 1
ATOM 6219 N N . ALA F 1 51 ? 22.379 16.797 -20.051 1.00 83.79 49 ALA F N 1
ATOM 6220 C CA . ALA F 1 51 ? 22.189 17.518 -18.791 1.00 83.23 49 ALA F CA 1
ATOM 6221 C C . ALA F 1 51 ? 21.264 16.779 -17.822 1.00 82.75 49 ALA F C 1
ATOM 6222 O O . ALA F 1 51 ? 21.468 16.821 -16.607 1.00 83.59 49 ALA F O 1
ATOM 6224 N N . PHE F 1 52 ? 20.254 16.107 -18.369 1.00 81.09 50 PHE F N 1
ATOM 6225 C CA . PHE F 1 52 ? 19.322 15.316 -17.570 1.00 79.71 50 PHE F CA 1
ATOM 6226 C C . PHE F 1 52 ? 19.928 13.974 -17.154 1.00 78.31 50 PHE F C 1
ATOM 6227 O O . PHE F 1 52 ? 19.707 13.513 -16.035 1.00 77.91 50 PHE F O 1
ATOM 6235 N N . GLU F 1 53 ? 20.692 13.358 -18.056 1.00 76.86 51 GLU F N 1
ATOM 6236 C CA . GLU F 1 53 ? 21.324 12.062 -17.793 1.00 76.41 51 GLU F CA 1
ATOM 6237 C C . GLU F 1 53 ? 22.325 12.095 -16.639 1.00 75.67 51 GLU F C 1
ATOM 6238 O O . GLU F 1 53 ? 22.376 11.164 -15.835 1.00 75.59 51 GLU F O 1
ATOM 6244 N N . ARG F 1 54 ? 23.108 13.168 -16.563 1.00 75.20 52 ARG F N 1
ATOM 6245 C CA . ARG F 1 54 ? 24.127 13.320 -15.525 1.00 75.09 52 ARG F CA 1
ATOM 6246 C C . ARG F 1 54 ? 23.520 13.516 -14.134 1.00 75.41 52 ARG F C 1
ATOM 6247 O O . ARG F 1 54 ? 24.052 13.004 -13.145 1.00 75.29 52 ARG F O 1
ATOM 6249 N N . VAL F 1 55 ? 22.409 14.249 -14.068 1.00 74.58 53 VAL F N 1
ATOM 6250 C CA . VAL F 1 55 ? 21.732 14.526 -12.799 1.00 73.81 53 VAL F CA 1
ATOM 6251 C C . VAL F 1 55 ? 20.819 13.375 -12.354 1.00 73.25 53 VAL F C 1
ATOM 6252 O O . VAL F 1 55 ? 20.671 13.127 -11.155 1.00 73.97 53 VAL F O 1
ATOM 6256 N N . TYR F 1 56 ? 20.227 12.670 -13.319 1.00 71.38 54 TYR F N 1
ATOM 6257 C CA . TYR F 1 56 ? 19.372 11.516 -13.028 1.00 69.99 54 TYR F CA 1
ATOM 6258 C C . TYR F 1 56 ? 20.188 10.329 -12.517 1.00 68.84 54 TYR F C 1
ATOM 6259 O O . TYR F 1 56 ? 19.762 9.631 -11.597 1.00 68.64 54 TYR F O 1
ATOM 6268 N N . THR F 1 57 ? 21.354 10.106 -13.120 1.00 68.54 55 THR F N 1
ATOM 6269 C CA . THR F 1 57 ? 22.264 9.042 -12.694 1.00 68.16 55 THR F CA 1
ATOM 6270 C C . THR F 1 57 ? 22.804 9.332 -11.294 1.00 67.61 55 THR F C 1
ATOM 6271 O O . THR F 1 57 ? 22.822 8.447 -10.437 1.00 66.98 55 THR F O 1
ATOM 6275 N N . ALA F 1 58 ? 23.225 10.578 -11.070 1.00 67.28 56 ALA F N 1
ATOM 6276 C CA . ALA F 1 58 ? 23.745 11.013 -9.773 1.00 66.81 56 ALA F CA 1
ATOM 6277 C C . ALA F 1 58 ? 22.705 10.848 -8.665 1.00 66.18 56 ALA F C 1
ATOM 6278 O O . ALA F 1 58 ? 23.031 10.394 -7.567 1.00 65.41 56 ALA F O 1
ATOM 6280 N N . ASN F 1 59 ? 21.459 11.216 -8.964 1.00 65.58 57 ASN F N 1
ATOM 6281 C CA . ASN F 1 59 ? 20.343 11.011 -8.043 1.00 64.80 57 ASN F CA 1
ATOM 6282 C C . ASN F 1 59 ? 20.077 9.526 -7.823 1.00 64.03 57 ASN F C 1
ATOM 6283 O O . ASN F 1 59 ? 19.821 9.096 -6.697 1.00 64.65 57 ASN F O 1
ATOM 6288 N N . GLN F 1 60 ? 20.148 8.753 -8.904 1.00 62.95 58 GLN F N 1
ATOM 6289 C CA . GLN F 1 60 ? 19.935 7.311 -8.845 1.00 61.97 58 GLN F CA 1
ATOM 6290 C C . GLN F 1 60 ? 21.015 6.623 -8.011 1.00 61.87 58 GLN F C 1
ATOM 6291 O O . GLN F 1 60 ? 20.719 5.702 -7.251 1.00 61.83 58 GLN F O 1
ATOM 6297 N N . ASN F 1 61 ? 22.257 7.086 -8.147 1.00 61.48 59 ASN F N 1
ATOM 6298 C CA . ASN F 1 61 ? 23.377 6.568 -7.361 1.00 61.36 59 ASN F CA 1
ATOM 6299 C C . ASN F 1 61 ? 23.223 6.845 -5.866 1.00 60.78 59 ASN F C 1
ATOM 6300 O O . ASN F 1 61 ? 23.571 6.002 -5.035 1.00 61.58 59 ASN F O 1
ATOM 6305 N N . CYS F 1 62 ? 22.698 8.026 -5.540 1.00 59.24 60 CYS F N 1
ATOM 6306 C CA . CYS F 1 62 ? 22.433 8.423 -4.156 1.00 57.74 60 CYS F CA 1
ATOM 6307 C C . CYS F 1 62 ? 21.261 7.641 -3.559 1.00 56.95 60 CYS F C 1
ATOM 6308 O O . CYS F 1 62 ? 21.349 7.141 -2.435 1.00 56.63 60 CYS F O 1
ATOM 6311 N N . VAL F 1 63 ? 20.174 7.541 -4.323 1.00 56.21 61 VAL F N 1
ATOM 6312 C CA . VAL F 1 63 ? 18.974 6.802 -3.924 1.00 54.92 61 VAL F CA 1
ATOM 6313 C C . VAL F 1 63 ? 19.241 5.308 -3.692 1.00 56.32 61 VAL F C 1
ATOM 6314 O O . VAL F 1 63 ? 18.701 4.719 -2.750 1.00 57.45 61 VAL F O 1
ATOM 6318 N N . ASP F 1 64 ? 20.076 4.709 -4.542 1.00 55.30 62 ASP F N 1
ATOM 6319 C CA . ASP F 1 64 ? 20.419 3.286 -4.440 1.00 54.91 62 ASP F CA 1
ATOM 6320 C C . ASP F 1 64 ? 21.086 2.921 -3.111 1.00 54.28 62 ASP F C 1
ATOM 6321 O O . ASP F 1 64 ? 20.791 1.874 -2.530 1.00 53.65 62 ASP F O 1
ATOM 6326 N N . ALA F 1 65 ? 21.974 3.796 -2.641 1.00 52.78 63 ALA F N 1
ATOM 6327 C CA . ALA F 1 65 ? 22.800 3.533 -1.462 1.00 52.40 63 ALA F CA 1
ATOM 6328 C C . ALA F 1 65 ? 22.156 3.978 -0.144 1.00 51.83 63 ALA F C 1
ATOM 6329 O O . ALA F 1 65 ? 22.576 3.546 0.933 1.00 52.14 63 ALA F O 1
ATOM 6331 N N . TYR F 1 66 ? 21.139 4.832 -0.243 1.00 49.87 64 TYR F N 1
ATOM 6332 C CA . TYR F 1 66 ? 20.515 5.471 0.921 1.00 48.47 64 TYR F CA 1
ATOM 6333 C C . TYR F 1 66 ? 19.898 4.520 1.960 1.00 49.93 64 TYR F C 1
ATOM 6334 O O . TYR F 1 66 ? 20.089 4.737 3.161 1.00 49.19 64 TYR F O 1
ATOM 6343 N N . PRO F 1 67 ? 19.163 3.471 1.514 1.00 49.49 65 PRO F N 1
ATOM 6344 C CA . PRO F 1 67 ? 18.589 2.529 2.483 1.00 49.61 65 PRO F CA 1
ATOM 6345 C C . PRO F 1 67 ? 19.653 1.741 3.246 1.00 49.11 65 PRO F C 1
ATOM 6346 O O . PRO F 1 67 ? 19.464 1.432 4.423 1.00 50.06 65 PRO F O 1
ATOM 6350 N N . THR F 1 68 ? 20.758 1.426 2.574 1.00 48.12 66 THR F N 1
ATOM 6351 C CA . THR F 1 68 ? 21.895 0.765 3.209 1.00 48.03 66 THR F CA 1
ATOM 6352 C C . THR F 1 68 ? 22.523 1.696 4.247 1.00 47.65 66 THR F C 1
ATOM 6353 O O . THR F 1 68 ? 22.846 1.265 5.356 1.00 47.85 66 THR F O 1
ATOM 6357 N N . PHE F 1 69 ? 22.667 2.971 3.886 1.00 46.06 67 PHE F N 1
ATOM 6358 C CA . PHE F 1 69 ? 23.167 3.996 4.804 1.00 44.83 67 PHE F CA 1
ATOM 6359 C C . PHE F 1 69 ? 22.262 4.162 6.024 1.00 45.39 67 PHE F C 1
ATOM 6360 O O . PHE F 1 69 ? 22.743 4.221 7.155 1.00 46.95 67 PHE F O 1
ATOM 6368 N N . LEU F 1 70 ? 20.957 4.243 5.775 1.00 44.91 68 LEU F N 1
ATOM 6369 C CA . LEU F 1 70 ? 19.960 4.430 6.821 1.00 44.47 68 LEU F CA 1
ATOM 6370 C C . LEU F 1 70 ? 19.933 3.234 7.770 1.00 44.87 68 LEU F C 1
ATOM 6371 O O . LEU F 1 70 ? 19.786 3.396 8.984 1.00 45.78 68 LEU F O 1
ATOM 6376 N N . ALA F 1 71 ? 20.090 2.037 7.209 1.00 44.90 69 ALA F N 1
ATOM 6377 C CA . ALA F 1 71 ? 20.137 0.811 7.998 1.00 45.85 69 ALA F CA 1
ATOM 6378 C C . ALA F 1 71 ? 21.333 0.781 8.950 1.00 47.09 69 ALA F C 1
ATOM 6379 O O . ALA F 1 71 ? 21.177 0.430 10.119 1.00 49.03 69 ALA F O 1
ATOM 6381 N N . VAL F 1 72 ? 22.513 1.161 8.458 1.00 46.72 70 VAL F N 1
ATOM 6382 C CA . VAL F 1 72 ? 23.727 1.145 9.287 1.00 46.74 70 VAL F CA 1
ATOM 6383 C C . VAL F 1 72 ? 23.857 2.355 10.210 1.00 47.93 70 VAL F C 1
ATOM 6384 O O . VAL F 1 72 ? 24.532 2.279 11.237 1.00 49.71 70 VAL F O 1
ATOM 6388 N N . LEU F 1 73 ? 23.222 3.466 9.842 1.00 48.58 71 LEU F N 1
ATOM 6389 C CA . LEU F 1 73 ? 23.199 4.652 10.696 1.00 47.86 71 LEU F CA 1
ATOM 6390 C C . LEU F 1 73 ? 22.444 4.351 11.986 1.00 46.99 71 LEU F C 1
ATOM 6391 O O . LEU F 1 73 ? 22.934 4.633 13.081 1.00 47.65 71 LEU F O 1
ATOM 6396 N N . TRP F 1 74 ? 21.257 3.769 11.842 1.00 45.54 72 TRP F N 1
ATOM 6397 C CA . TRP F 1 74 ? 20.412 3.446 12.984 1.00 46.41 72 TRP F CA 1
ATOM 6398 C C . TRP F 1 74 ? 20.900 2.231 13.764 1.00 45.54 72 TRP F C 1
ATOM 6399 O O . TRP F 1 74 ? 20.809 2.209 14.989 1.00 45.88 72 TRP F O 1
ATOM 6410 N N . SER F 1 75 ? 21.427 1.231 13.059 1.00 45.45 73 SER F N 1
ATOM 6411 C CA . SER F 1 75 ? 22.001 0.056 13.714 1.00 46.21 73 SER F CA 1
ATOM 6412 C C . SER F 1 75 ? 23.163 0.447 14.621 1.00 46.16 73 SER F C 1
ATOM 6413 O O . SER F 1 75 ? 23.224 0.019 15.772 1.00 46.65 73 SER F O 1
ATOM 6416 N N . ALA F 1 76 ? 24.067 1.276 14.105 1.00 47.25 74 ALA F N 1
ATOM 6417 C CA . ALA F 1 76 ? 25.212 1.756 14.881 1.00 48.99 74 ALA F CA 1
ATOM 6418 C C . ALA F 1 76 ? 24.784 2.650 16.046 1.00 48.81 74 ALA F C 1
ATOM 6419 O O . ALA F 1 76 ? 25.319 2.539 17.145 1.00 50.30 74 ALA F O 1
ATOM 6421 N N . GLY F 1 77 ?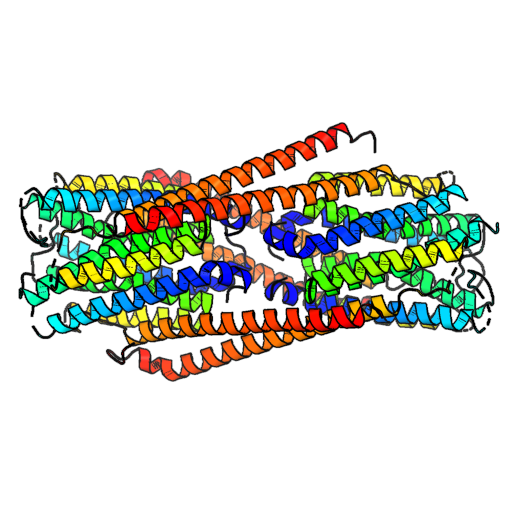 23.814 3.526 15.799 1.00 48.67 75 GLY F N 1
ATOM 6422 C CA . GLY F 1 77 ? 23.349 4.470 16.810 1.00 49.39 75 GLY F CA 1
ATOM 6423 C C . GLY F 1 77 ? 22.565 3.843 17.947 1.00 49.08 75 GLY F C 1
ATOM 6424 O O . GLY F 1 77 ? 22.671 4.280 19.096 1.00 50.40 75 GLY F O 1
ATOM 6425 N N . LEU F 1 78 ? 21.780 2.818 17.625 1.00 46.42 76 LEU F N 1
ATOM 6426 C CA . LEU F 1 78 ? 20.940 2.137 18.608 1.00 45.50 76 LEU F CA 1
ATOM 6427 C C . LEU F 1 78 ? 21.677 1.045 19.379 1.00 45.68 76 LEU F C 1
ATOM 6428 O O . LEU F 1 78 ? 21.511 0.923 20.595 1.00 46.20 76 LEU F O 1
ATOM 6433 N N . LEU F 1 79 ? 22.490 0.262 18.672 1.00 45.61 77 LEU F N 1
ATOM 6434 C CA . LEU F 1 79 ? 23.165 -0.898 19.261 1.00 46.02 77 LEU F CA 1
ATOM 6435 C C . LEU F 1 79 ? 24.528 -0.582 19.875 1.00 46.50 77 LEU F C 1
ATOM 6436 O O . LEU F 1 79 ? 24.975 -1.280 20.786 1.00 46.32 77 LEU F O 1
ATOM 6441 N N . CYS F 1 80 ? 25.183 0.465 19.380 1.00 48.02 78 CYS F N 1
ATOM 6442 C CA . CYS F 1 80 ? 26.522 0.818 19.847 1.00 48.87 78 CYS F CA 1
ATOM 6443 C C . CYS F 1 80 ? 26.531 2.118 20.653 1.00 48.00 78 CYS F C 1
ATOM 6444 O O . CYS F 1 80 ? 26.503 2.086 21.886 1.00 47.86 78 CYS F O 1
ATOM 6447 N N . SER F 1 81 ? 26.570 3.252 19.955 1.00 48.21 79 SER F N 1
ATOM 6448 C CA . SER F 1 81 ? 26.598 4.571 20.591 1.00 48.85 79 SER F CA 1
ATOM 6449 C C . SER F 1 81 ? 25.988 5.626 19.670 1.00 49.47 79 SER F C 1
ATOM 6450 O O . SER F 1 81 ? 26.201 5.593 18.457 1.00 52.06 79 SER F O 1
ATOM 6453 N N . GLN F 1 82 ? 25.239 6.561 20.252 1.00 50.30 80 GLN F N 1
ATOM 6454 C CA . GLN F 1 82 ? 24.471 7.539 19.476 1.00 51.53 80 GLN F CA 1
ATOM 6455 C C . GLN F 1 82 ? 25.313 8.651 18.841 1.00 52.05 80 GLN F C 1
ATOM 6456 O O . GLN F 1 82 ? 25.122 8.981 17.670 1.00 50.44 80 GLN F O 1
ATOM 6462 N N . VAL F 1 83 ? 26.229 9.226 19.618 1.00 54.49 81 VAL F N 1
ATOM 6463 C CA . VAL F 1 83 ? 27.020 10.380 19.173 1.00 55.43 81 VAL F CA 1
ATOM 6464 C C . VAL F 1 83 ? 27.957 10.067 17.991 1.00 57.18 81 VAL F C 1
ATOM 6465 O O . VAL F 1 83 ? 27.896 10.762 16.975 1.00 57.07 81 VAL F O 1
ATOM 6469 N N . PRO F 1 84 ? 28.809 9.021 18.107 1.00 58.89 82 PRO F N 1
ATOM 6470 C CA . PRO F 1 84 ? 29.728 8.701 17.007 1.00 59.84 82 PRO F CA 1
ATOM 6471 C C . PRO F 1 84 ? 29.024 8.327 15.702 1.00 61.33 82 PRO F C 1
ATOM 6472 O O . PRO F 1 84 ? 29.536 8.629 14.622 1.00 63.36 82 PRO F O 1
ATOM 6476 N N . ALA F 1 85 ? 27.865 7.679 15.807 1.00 61.41 83 ALA F N 1
ATOM 6477 C CA . ALA F 1 85 ? 27.085 7.286 14.635 1.00 60.69 83 ALA F CA 1
ATOM 6478 C C . ALA F 1 85 ? 26.467 8.493 13.932 1.00 60.58 83 ALA F C 1
ATOM 6479 O O . ALA F 1 85 ? 26.492 8.580 12.703 1.00 61.09 83 ALA F O 1
ATOM 6481 N N . ALA F 1 86 ? 25.920 9.419 14.718 1.00 61.10 84 ALA F N 1
ATOM 6482 C CA . ALA F 1 86 ? 25.319 10.644 14.189 1.00 62.08 84 ALA F CA 1
ATOM 6483 C C . ALA F 1 86 ? 26.368 11.580 13.585 1.00 63.32 84 ALA F C 1
ATOM 6484 O O . ALA F 1 86 ? 26.099 12.265 12.596 1.00 61.82 84 ALA F O 1
ATOM 6486 N N . PHE F 1 87 ? 27.556 11.600 14.188 1.00 65.35 85 PHE F N 1
ATOM 6487 C CA . PHE F 1 87 ? 28.680 12.390 13.687 1.00 67.81 85 PHE F CA 1
ATOM 6488 C C . PHE F 1 87 ? 29.193 11.837 12.356 1.00 68.03 85 PHE F C 1
ATOM 6489 O O . PHE F 1 87 ? 29.440 12.599 11.421 1.00 68.76 85 PHE F O 1
ATOM 6497 N N . ALA F 1 88 ? 29.337 10.515 12.277 1.00 67.41 86 ALA F N 1
ATOM 6498 C CA . ALA F 1 88 ? 29.753 9.842 11.045 1.00 66.87 86 ALA F CA 1
ATOM 6499 C C . ALA F 1 88 ? 28.661 9.886 9.973 1.00 66.90 86 ALA F C 1
ATOM 6500 O O . ALA F 1 88 ? 28.958 9.907 8.777 1.00 67.36 86 ALA F O 1
ATOM 6502 N N . GLY F 1 89 ? 27.404 9.894 10.412 1.00 65.94 87 GLY F N 1
ATOM 6503 C CA . GLY F 1 89 ? 26.260 10.010 9.510 1.00 65.24 87 GLY F CA 1
ATOM 6504 C C . GLY F 1 89 ? 26.159 11.392 8.891 1.00 65.74 87 GLY F C 1
ATOM 6505 O O . GLY F 1 89 ? 25.781 11.532 7.727 1.00 65.52 87 GLY F O 1
ATOM 6506 N N . LEU F 1 90 ? 26.500 12.412 9.677 1.00 66.17 88 LEU F N 1
ATOM 6507 C CA . LEU F 1 90 ? 26.509 13.797 9.213 1.00 66.17 88 LEU F CA 1
ATOM 6508 C C . LEU F 1 90 ? 27.635 14.022 8.205 1.00 66.03 88 LEU F C 1
ATOM 6509 O O . LEU F 1 90 ? 27.481 14.791 7.253 1.00 66.08 88 LEU F O 1
ATOM 6514 N N . MET F 1 91 ? 28.759 13.342 8.425 1.00 65.26 89 MET F N 1
ATOM 6515 C CA . MET F 1 91 ? 29.897 13.366 7.505 1.00 65.46 89 MET F CA 1
ATOM 6516 C C . MET F 1 91 ? 29.530 12.760 6.152 1.00 64.47 89 MET F C 1
ATOM 6517 O O . MET F 1 91 ? 29.939 13.272 5.106 1.00 64.59 89 MET F O 1
ATOM 6522 N N . TYR F 1 92 ? 28.758 11.674 6.189 1.00 62.24 90 TYR F N 1
ATOM 6523 C CA . TYR F 1 92 ? 28.247 11.012 4.988 1.00 60.01 90 TYR F CA 1
ATOM 6524 C C . TYR F 1 92 ? 27.476 11.986 4.103 1.00 62.20 90 TYR F C 1
ATOM 6525 O O . TYR F 1 92 ? 27.627 11.971 2.881 1.00 63.85 90 TYR F O 1
ATOM 6534 N N . LEU F 1 93 ? 26.659 12.828 4.734 1.00 63.51 91 LEU F N 1
ATOM 6535 C CA . LEU F 1 93 ? 25.834 13.811 4.032 1.00 65.15 91 LEU F CA 1
ATOM 6536 C C . LEU F 1 93 ? 26.671 14.885 3.336 1.00 67.31 91 LEU F C 1
ATOM 6537 O O . LEU F 1 93 ? 26.292 15.374 2.270 1.00 67.68 91 LEU F O 1
ATOM 6542 N N . PHE F 1 94 ? 27.804 15.241 3.938 1.00 68.92 92 PHE F N 1
ATOM 6543 C CA . PHE F 1 94 ? 28.749 16.174 3.324 1.00 70.45 92 PHE F CA 1
ATOM 6544 C C . PHE F 1 94 ? 29.484 15.540 2.143 1.00 70.34 92 PHE F C 1
ATOM 6545 O O . PHE F 1 94 ? 29.742 16.207 1.139 1.00 71.28 92 PHE F O 1
ATOM 6553 N N . VAL F 1 95 ? 29.810 14.255 2.272 1.00 69.20 93 VAL F N 1
ATOM 6554 C CA . VAL F 1 95 ? 30.435 13.489 1.192 1.00 67.55 93 VAL F CA 1
ATOM 6555 C C . VAL F 1 95 ? 29.443 13.282 0.041 1.00 67.94 93 VAL F C 1
ATOM 6556 O O . VAL F 1 95 ? 29.831 13.306 -1.130 1.00 69.54 93 VAL F O 1
ATOM 6560 N N . ARG F 1 96 ? 28.167 13.100 0.383 1.00 67.75 94 ARG F N 1
ATOM 6561 C CA . ARG F 1 96 ? 27.093 12.991 -0.608 1.00 67.48 94 ARG F CA 1
ATOM 6562 C C . ARG F 1 96 ? 26.977 14.243 -1.467 1.00 67.77 94 ARG F C 1
ATOM 6563 O O . ARG F 1 96 ? 26.798 14.151 -2.683 1.00 68.64 94 ARG F O 1
ATOM 6571 N N . GLN F 1 97 ? 27.071 15.403 -0.821 1.00 68.09 95 GLN F N 1
ATOM 6572 C CA . GLN F 1 97 ? 26.964 16.693 -1.498 1.00 68.33 95 GLN F CA 1
ATOM 6573 C C . GLN F 1 97 ? 28.130 16.906 -2.465 1.00 68.10 95 GLN F C 1
ATOM 6574 O O . GLN F 1 97 ? 27.928 17.356 -3.593 1.00 67.08 95 GLN F O 1
ATOM 6580 N N . LYS F 1 98 ? 29.339 16.564 -2.018 1.00 68.93 96 LYS F N 1
ATOM 6581 C CA . LYS F 1 98 ? 30.543 16.668 -2.843 1.00 69.80 96 LYS F CA 1
ATOM 6582 C C . LYS F 1 98 ? 30.491 15.716 -4.038 1.00 70.05 96 LYS F C 1
ATOM 6583 O O . LYS F 1 98 ? 30.923 16.068 -5.137 1.00 71.00 96 LYS F O 1
ATOM 6585 N N . TYR F 1 99 ? 29.957 14.517 -3.810 1.00 70.27 97 TYR F N 1
ATOM 6586 C CA . TYR F 1 99 ? 29.785 13.516 -4.862 1.00 70.15 97 TYR F CA 1
ATOM 6587 C C . TYR F 1 99 ? 28.760 13.963 -5.905 1.00 70.95 97 TYR F C 1
ATOM 6588 O O . TYR F 1 99 ? 28.957 13.753 -7.103 1.00 72.09 97 TYR F O 1
ATOM 6597 N N . PHE F 1 100 ? 27.671 14.571 -5.440 1.00 70.99 98 PHE F N 1
ATOM 6598 C CA . PHE F 1 100 ? 26.580 15.006 -6.309 1.00 71.58 98 PHE F CA 1
ATOM 6599 C C . PHE F 1 100 ? 26.955 16.243 -7.128 1.00 73.41 98 PHE F C 1
ATOM 6600 O O . PHE F 1 100 ? 26.647 16.319 -8.320 1.00 73.51 98 PHE F O 1
ATOM 6608 N N . VAL F 1 101 ? 27.616 17.204 -6.484 1.00 75.39 99 VAL F N 1
ATOM 6609 C CA . VAL F 1 101 ? 28.041 18.442 -7.141 1.00 76.91 99 VAL F CA 1
ATOM 6610 C C . VAL F 1 101 ? 29.189 18.208 -8.123 1.00 78.34 99 VAL F C 1
ATOM 6611 O O . VAL F 1 101 ? 29.284 18.886 -9.148 1.00 79.59 99 VAL F O 1
ATOM 6613 N N . GLY F 1 102 ? 30.053 17.246 -7.804 1.00 79.19 100 GLY F N 1
ATOM 6614 C CA . GLY F 1 102 ? 31.178 16.886 -8.667 1.00 80.19 100 GLY F CA 1
ATOM 6615 C C . GLY F 1 102 ? 30.795 15.976 -9.821 1.00 81.38 100 GLY F C 1
ATOM 6616 O O . GLY F 1 102 ? 31.621 15.689 -10.692 1.00 81.97 100 GLY F O 1
ATOM 6617 N N . TYR F 1 103 ? 29.542 15.524 -9.827 1.00 81.34 101 TYR F N 1
ATOM 6618 C CA . TYR F 1 103 ? 29.031 14.635 -10.867 1.00 81.63 101 TYR F CA 1
ATOM 6619 C C . TYR F 1 103 ? 28.457 15.433 -12.036 1.00 82.68 101 TYR F C 1
ATOM 6620 O O . TYR F 1 103 ? 28.714 15.115 -13.198 1.00 82.50 101 TYR F O 1
ATOM 6629 N N . LEU F 1 104 ? 27.681 16.468 -11.717 1.00 84.22 102 LEU F N 1
ATOM 6630 C CA . LEU F 1 104 ? 27.068 17.328 -12.732 1.00 86.10 102 LEU F CA 1
ATOM 6631 C C . LEU F 1 104 ? 27.916 18.560 -13.062 1.00 87.20 102 LEU F C 1
ATOM 6632 O O . LEU F 1 104 ? 27.711 19.204 -14.094 1.00 87.41 102 LEU F O 1
ATOM 6637 N N . GLY F 1 105 ? 28.864 18.878 -12.182 1.00 87.99 103 GLY F N 1
ATOM 6638 C CA . GLY F 1 105 ? 29.738 20.035 -12.357 1.00 88.51 103 GLY F CA 1
ATOM 6639 C C . GLY F 1 105 ? 31.155 19.646 -12.731 1.00 88.97 103 GLY F C 1
ATOM 6640 O O . GLY F 1 105 ? 31.842 20.377 -13.445 1.00 89.10 103 GLY F O 1
ATOM 6641 N N . PRO F 1 112 ? 34.473 9.158 -8.502 1.00 90.21 110 PRO F N 1
ATOM 6642 C CA . PRO F 1 112 ? 33.050 9.214 -8.814 1.00 89.38 110 PRO F CA 1
ATOM 6643 C C . PRO F 1 112 ? 32.778 9.005 -10.310 1.00 88.45 110 PRO F C 1
ATOM 6644 O O . PRO F 1 112 ? 32.883 9.951 -11.094 1.00 88.99 110 PRO F O 1
ATOM 6648 N N . GLY F 1 113 ? 32.436 7.778 -10.706 1.00 86.82 111 GLY F N 1
ATOM 6649 C CA . GLY F 1 113 ? 32.317 6.644 -9.789 1.00 84.91 111 GLY F CA 1
ATOM 6650 C C . GLY F 1 113 ? 30.883 6.369 -9.374 1.00 83.97 111 GLY F C 1
ATOM 6651 O O . GLY F 1 113 ? 30.064 7.288 -9.297 1.00 83.52 111 GLY F O 1
ATOM 6652 N N . TYR F 1 114 ? 30.582 5.099 -9.110 1.00 82.34 112 TYR F N 1
ATOM 6653 C CA . TYR F 1 114 ? 29.252 4.688 -8.661 1.00 80.34 112 TYR F CA 1
ATOM 6654 C C . TYR F 1 114 ? 29.140 4.725 -7.136 1.00 80.37 112 TYR F C 1
ATOM 6655 O O . TYR F 1 114 ? 28.192 5.295 -6.591 1.00 80.29 112 TYR F O 1
ATOM 6664 N N . ILE F 1 115 ? 30.113 4.118 -6.460 1.00 80.11 113 ILE F N 1
ATOM 6665 C CA . ILE F 1 115 ? 30.129 4.058 -4.997 1.00 79.84 113 ILE F CA 1
ATOM 6666 C C . ILE F 1 115 ? 30.796 5.279 -4.365 1.00 78.80 113 ILE F C 1
ATOM 6667 O O . ILE F 1 115 ? 31.751 5.835 -4.913 1.00 79.65 113 ILE F O 1
ATOM 6672 N N . PHE F 1 116 ? 30.271 5.692 -3.214 1.00 77.17 114 PHE F N 1
ATOM 6673 C CA . PHE F 1 116 ? 30.813 6.820 -2.459 1.00 74.56 114 PHE F CA 1
ATOM 6674 C C . PHE F 1 116 ? 30.638 6.611 -0.958 1.00 74.25 114 PHE F C 1
ATOM 6675 O O . PHE F 1 116 ? 29.642 6.032 -0.516 1.00 74.02 114 PHE F O 1
ATOM 6683 N N . GLY F 1 117 ? 31.613 7.087 -0.187 1.00 73.58 115 GLY F N 1
ATOM 6684 C CA . GLY F 1 117 ? 31.597 6.955 1.267 1.00 72.70 115 GLY F CA 1
ATOM 6685 C C . GLY F 1 117 ? 31.681 5.513 1.731 1.00 72.94 115 GLY F C 1
ATOM 6686 O O . GLY F 1 117 ? 30.983 5.116 2.664 1.00 73.13 115 GLY F O 1
ATOM 6687 N N . LYS F 1 118 ? 32.536 4.733 1.070 1.00 73.21 116 LYS F N 1
ATOM 6688 C CA . LYS F 1 118 ? 32.751 3.324 1.407 1.00 73.62 116 LYS F CA 1
ATOM 6689 C C . LYS F 1 118 ? 33.261 3.134 2.833 1.00 73.15 116 LYS F C 1
ATOM 6690 O O . LYS F 1 118 ? 32.859 2.193 3.518 1.00 73.66 116 LYS F O 1
ATOM 6696 N N . ARG F 1 119 ? 34.143 4.032 3.266 1.00 72.67 117 ARG F N 1
ATOM 6697 C CA . ARG F 1 119 ? 34.744 3.967 4.597 1.00 72.74 117 ARG F CA 1
ATOM 6698 C C . ARG F 1 119 ? 33.755 4.327 5.707 1.00 71.03 117 ARG F C 1
ATOM 6699 O O . ARG F 1 119 ? 33.819 3.764 6.801 1.00 70.54 117 ARG F O 1
ATOM 6707 N N . ILE F 1 120 ? 32.848 5.260 5.416 1.00 69.54 118 ILE F N 1
ATOM 6708 C CA . ILE F 1 120 ? 31.809 5.676 6.364 1.00 67.50 118 ILE F CA 1
ATOM 6709 C C . ILE F 1 120 ? 30.786 4.556 6.588 1.00 65.69 118 ILE F C 1
ATOM 6710 O O . ILE F 1 120 ? 30.433 4.251 7.732 1.00 65.37 118 ILE F O 1
ATOM 6715 N N . ILE F 1 121 ? 30.331 3.942 5.496 1.00 63.47 119 ILE F N 1
ATOM 6716 C CA . ILE F 1 121 ? 29.415 2.800 5.559 1.00 62.74 119 ILE F CA 1
ATOM 6717 C C . ILE F 1 121 ? 30.070 1.621 6.288 1.00 63.70 119 ILE F C 1
ATOM 6718 O O . ILE F 1 121 ? 29.402 0.893 7.024 1.00 64.51 119 ILE F O 1
ATOM 6723 N N . LEU F 1 122 ? 31.376 1.454 6.087 1.00 63.82 120 LEU F N 1
ATOM 6724 C CA . LEU F 1 122 ? 32.143 0.402 6.754 1.00 63.87 120 LEU F CA 1
ATOM 6725 C C . LEU F 1 122 ? 32.304 0.686 8.250 1.00 62.34 120 LEU F C 1
ATOM 6726 O O . LEU F 1 122 ? 32.272 -0.239 9.063 1.00 62.68 120 LEU F O 1
ATOM 6731 N N . PHE F 1 123 ? 32.474 1.961 8.600 1.00 60.64 121 PHE F N 1
ATOM 6732 C CA . PHE F 1 123 ? 32.621 2.379 9.998 1.00 59.56 121 PHE F CA 1
ATOM 6733 C C . PHE F 1 123 ? 31.322 2.216 10.792 1.00 59.72 121 PHE F C 1
ATOM 6734 O O . PHE F 1 123 ? 31.344 1.764 11.939 1.00 59.56 121 PHE F O 1
ATOM 6742 N N . LEU F 1 124 ? 30.201 2.592 10.176 1.00 58.93 122 LEU F N 1
ATOM 6743 C CA . LEU F 1 124 ? 28.884 2.427 10.785 1.00 58.50 122 LEU F CA 1
ATOM 6744 C C . LEU F 1 124 ? 28.525 0.951 10.930 1.00 59.16 122 LEU F C 1
ATOM 6745 O O . LEU F 1 124 ? 27.879 0.557 11.901 1.00 60.68 122 LEU F O 1
ATOM 6750 N N . PHE F 1 125 ? 28.953 0.144 9.961 1.00 59.38 123 PHE F N 1
ATOM 6751 C CA . PHE F 1 125 ? 28.774 -1.306 10.006 1.00 59.27 123 PHE F CA 1
ATOM 6752 C C . PHE F 1 125 ? 29.595 -1.927 11.134 1.00 60.64 123 PHE F C 1
ATOM 6753 O O . PHE F 1 125 ? 29.115 -2.812 11.843 1.00 61.09 123 PHE F O 1
ATOM 6761 N N . LEU F 1 126 ? 30.831 -1.457 11.289 1.00 61.75 124 LEU F N 1
ATOM 6762 C CA . LEU F 1 126 ? 31.753 -1.996 12.287 1.00 63.08 124 LEU F CA 1
ATOM 6763 C C . LEU F 1 126 ? 31.309 -1.648 13.709 1.00 62.36 124 LEU F C 1
ATOM 6764 O O . LEU F 1 126 ? 31.499 -2.440 14.635 1.00 61.75 124 LEU F O 1
ATOM 6769 N N . MET F 1 127 ? 30.717 -0.464 13.867 1.00 61.81 125 MET F N 1
ATOM 6770 C CA . MET F 1 127 ? 30.092 -0.053 15.125 1.00 60.80 125 MET F CA 1
ATOM 6771 C C . MET F 1 127 ? 28.952 -0.997 15.504 1.00 59.48 125 MET F C 1
ATOM 6772 O O . MET F 1 127 ? 28.813 -1.377 16.667 1.00 60.20 125 MET F O 1
ATOM 6777 N N . SER F 1 128 ? 28.146 -1.366 14.510 1.00 57.95 126 SER F N 1
ATOM 6778 C CA . SER F 1 128 ? 27.001 -2.254 14.699 1.00 57.79 126 SER F CA 1
ATOM 6779 C C . SER F 1 128 ? 27.425 -3.653 15.146 1.00 58.11 126 SER F C 1
ATOM 6780 O O . SER F 1 128 ? 26.769 -4.266 15.990 1.00 59.47 126 SER F O 1
ATOM 6783 N N . VAL F 1 129 ? 28.521 -4.148 14.573 1.00 57.69 127 VAL F N 1
ATOM 6784 C CA . VAL F 1 129 ? 29.091 -5.441 14.952 1.00 56.52 127 VAL F CA 1
ATOM 6785 C C . VAL F 1 129 ? 29.648 -5.374 16.377 1.00 54.72 127 VAL F C 1
ATOM 6786 O O . VAL F 1 129 ? 29.444 -6.294 17.171 1.00 54.31 127 VAL F O 1
ATOM 6790 N N . ALA F 1 130 ? 30.329 -4.273 16.692 1.00 54.79 128 ALA F N 1
ATOM 6791 C CA . ALA F 1 130 ? 30.879 -4.040 18.031 1.00 55.20 128 ALA F CA 1
ATOM 6792 C C . ALA F 1 130 ? 29.780 -3.916 19.086 1.00 55.38 128 ALA F C 1
ATOM 6793 O O . ALA F 1 130 ? 29.932 -4.404 20.209 1.00 56.68 128 ALA F O 1
ATOM 6795 N N . GLY F 1 131 ? 28.679 -3.265 18.714 1.00 54.16 129 GLY F N 1
ATOM 6796 C CA . GLY F 1 131 ? 27.517 -3.116 19.589 1.00 54.06 129 GLY F CA 1
ATOM 6797 C C . GLY F 1 131 ? 26.810 -4.428 19.878 1.00 54.55 129 GLY F C 1
ATOM 6798 O O . GLY F 1 131 ? 26.336 -4.651 20.995 1.00 54.98 129 GLY F O 1
ATOM 6799 N N . ILE F 1 132 ? 26.734 -5.292 18.866 1.00 54.81 130 ILE F N 1
ATOM 6800 C CA . ILE F 1 132 ? 26.165 -6.632 19.017 1.00 54.77 130 ILE F CA 1
ATOM 6801 C C . ILE F 1 132 ? 27.057 -7.506 19.905 1.00 56.05 130 ILE F C 1
ATOM 6802 O O . ILE F 1 132 ? 26.556 -8.227 20.772 1.00 55.84 130 ILE F O 1
ATOM 6807 N N . PHE F 1 133 ? 28.371 -7.424 19.695 1.00 57.47 131 PHE F N 1
ATOM 6808 C CA . PHE F 1 133 ? 29.334 -8.123 20.551 1.00 58.65 131 PHE F CA 1
ATOM 6809 C C . PHE F 1 133 ? 29.242 -7.637 21.994 1.00 56.71 131 PHE F C 1
ATOM 6810 O O . PHE F 1 133 ? 29.369 -8.428 22.929 1.00 55.84 131 PHE F O 1
ATOM 6818 N N . ASN F 1 134 ? 29.016 -6.336 22.159 1.00 55.82 132 ASN F N 1
ATOM 6819 C CA . ASN F 1 134 ? 28.801 -5.734 23.471 1.00 56.44 132 ASN F CA 1
ATOM 6820 C C . ASN F 1 134 ? 27.566 -6.298 24.176 1.00 56.12 132 ASN F C 1
ATOM 6821 O O . ASN F 1 134 ? 27.619 -6.607 25.368 1.00 56.48 132 ASN F O 1
ATOM 6826 N N . TYR F 1 135 ? 26.464 -6.432 23.434 1.00 54.84 133 TYR F N 1
ATOM 6827 C CA . TYR F 1 135 ? 25.232 -7.011 23.972 1.00 54.28 133 TYR F CA 1
ATOM 6828 C C . TYR F 1 135 ? 25.469 -8.407 24.542 1.00 53.74 133 TYR F C 1
ATOM 6829 O O . TYR F 1 135 ? 25.085 -8.689 25.678 1.00 53.39 133 TYR F O 1
ATOM 6838 N N . TYR F 1 136 ? 26.097 -9.272 23.747 1.00 54.35 134 TYR F N 1
ATOM 6839 C CA . TYR F 1 136 ? 26.352 -10.653 24.157 1.00 56.25 134 TYR F CA 1
ATOM 6840 C C . TYR F 1 136 ? 27.305 -10.749 25.349 1.00 55.59 134 TYR F C 1
ATOM 6841 O O . TYR F 1 136 ? 27.110 -11.588 26.228 1.00 56.09 134 TYR F O 1
ATOM 6850 N N . LEU F 1 137 ? 28.313 -9.879 25.382 1.00 55.23 135 LEU F N 1
ATOM 6851 C CA . LEU F 1 137 ? 29.242 -9.811 26.512 1.00 56.47 135 LEU F CA 1
ATOM 6852 C C . LEU F 1 137 ? 28.538 -9.453 27.822 1.00 56.48 135 LEU F C 1
ATOM 6853 O O . LEU F 1 137 ? 28.876 -9.992 28.877 1.00 56.64 135 LEU F O 1
ATOM 6858 N N . ILE F 1 138 ? 27.565 -8.546 27.745 1.00 54.96 136 ILE F N 1
ATOM 6859 C CA . ILE F 1 138 ? 26.760 -8.162 28.906 1.00 53.15 136 ILE F CA 1
ATOM 6860 C C . ILE F 1 138 ? 25.761 -9.271 29.255 1.00 52.59 136 ILE F C 1
ATOM 6861 O O . ILE F 1 138 ? 25.559 -9.583 30.431 1.00 51.86 136 ILE F O 1
ATOM 6866 N N . PHE F 1 139 ? 25.161 -9.868 28.226 1.00 53.52 137 PHE F N 1
ATOM 6867 C CA . PHE F 1 139 ? 24.190 -10.954 28.388 1.00 55.05 137 PHE F CA 1
ATOM 6868 C C . PHE F 1 139 ? 24.784 -12.174 29.093 1.00 56.14 137 PHE F C 1
ATOM 6869 O O . PHE F 1 139 ? 24.183 -12.698 30.032 1.00 56.84 137 PHE F O 1
ATOM 6877 N N . PHE F 1 140 ? 25.952 -12.621 28.633 1.00 56.86 138 PHE F N 1
ATOM 6878 C CA . PHE F 1 140 ? 26.624 -13.785 29.218 1.00 56.94 138 PHE F CA 1
ATOM 6879 C C . PHE F 1 140 ? 27.163 -13.504 30.617 1.00 55.80 138 PHE F C 1
ATOM 6880 O O . PHE F 1 140 ? 27.169 -14.393 31.468 1.00 55.89 138 PHE F O 1
ATOM 6888 N N . PHE F 1 141 ? 27.607 -12.269 30.845 1.00 55.96 139 PHE F N 1
ATOM 6889 C CA . PHE F 1 141 ? 28.060 -11.825 32.164 1.00 57.08 139 PHE F CA 1
ATOM 6890 C C . PHE F 1 141 ? 26.914 -11.874 33.173 1.00 57.33 139 PHE F C 1
ATOM 6891 O O . PHE F 1 141 ? 27.096 -12.329 34.303 1.00 58.62 139 PHE F O 1
ATOM 6899 N N . GLY F 1 142 ? 25.740 -11.404 32.753 1.00 56.72 140 GLY F N 1
ATOM 6900 C CA . GLY F 1 142 ? 24.541 -11.418 33.589 1.00 56.22 140 GLY F CA 1
ATOM 6901 C C . GLY F 1 142 ? 23.983 -12.814 33.793 1.00 55.20 140 GLY F C 1
ATOM 6902 O O . GLY F 1 142 ? 23.457 -13.130 34.862 1.00 55.80 140 GLY F O 1
ATOM 6903 N N . SER F 1 143 ? 24.101 -13.647 32.761 1.00 54.35 141 SER F N 1
ATOM 6904 C CA . SER F 1 143 ? 23.658 -15.039 32.819 1.00 54.84 141 SER F CA 1
ATOM 6905 C C . SER F 1 143 ? 24.534 -15.871 33.760 1.00 55.30 141 SER F C 1
ATOM 6906 O O . SER F 1 143 ? 24.033 -16.751 34.465 1.00 55.42 141 SER F O 1
ATOM 6909 N N . ASP F 1 144 ? 25.836 -15.583 33.766 1.00 54.70 142 ASP F N 1
ATOM 6910 C CA . ASP F 1 144 ? 26.779 -16.229 34.678 1.00 55.44 142 ASP F CA 1
ATOM 6911 C C . ASP F 1 144 ? 26.539 -15.790 36.119 1.00 54.52 142 ASP F C 1
ATOM 6912 O O . ASP F 1 144 ? 26.610 -16.607 37.039 1.00 54.06 142 ASP F O 1
ATOM 6917 N N . PHE F 1 145 ? 26.257 -14.499 36.298 1.00 54.04 143 PHE F N 1
ATOM 6918 C CA . PHE F 1 145 ? 25.909 -13.934 37.603 1.00 52.30 143 PHE F CA 1
ATOM 6919 C C . PHE F 1 145 ? 24.662 -14.603 38.186 1.00 51.21 143 PHE F C 1
ATOM 6920 O O . PHE F 1 145 ? 24.641 -14.959 39.364 1.00 49.74 143 PHE F O 1
ATOM 6928 N N . GLU F 1 146 ? 23.637 -14.778 37.352 1.00 50.90 144 GLU F N 1
ATOM 6929 C CA . GLU F 1 146 ? 22.408 -15.467 37.752 1.00 52.44 144 GLU F CA 1
ATOM 6930 C C . GLU F 1 146 ? 22.697 -16.899 38.209 1.00 52.60 144 GLU F C 1
ATOM 6931 O O . GLU F 1 146 ? 22.163 -17.351 39.223 1.00 51.62 144 GLU F O 1
ATOM 6937 N N . ASN F 1 147 ? 23.544 -17.599 37.454 1.00 54.06 145 ASN F N 1
ATOM 6938 C CA . ASN F 1 147 ? 23.948 -18.969 37.778 1.00 55.24 145 ASN F CA 1
ATOM 6939 C C . ASN F 1 147 ? 24.813 -19.052 39.033 1.00 53.99 145 ASN F C 1
ATOM 6940 O O . ASN F 1 147 ? 24.706 -20.007 39.803 1.00 53.67 145 ASN F O 1
ATOM 6945 N N . TYR F 1 148 ? 25.664 -18.045 39.225 1.00 54.13 146 TYR F N 1
ATOM 6946 C CA . TYR F 1 148 ? 26.511 -17.933 40.412 1.00 54.45 146 TYR F CA 1
ATOM 6947 C C . TYR F 1 148 ? 25.676 -17.725 41.678 1.00 53.52 146 TYR F C 1
ATOM 6948 O O . TYR F 1 148 ? 25.979 -18.299 42.725 1.00 53.97 146 TYR F O 1
ATOM 6957 N N . ILE F 1 149 ? 24.628 -16.908 41.571 1.00 51.59 147 ILE F N 1
ATOM 6958 C CA . ILE F 1 149 ? 23.719 -16.649 42.691 1.00 48.40 147 ILE F CA 1
ATOM 6959 C C . ILE F 1 149 ? 22.860 -17.878 42.990 1.00 48.15 147 ILE F C 1
ATOM 6960 O O . ILE F 1 149 ? 22.684 -18.246 44.152 1.00 49.09 147 ILE F O 1
ATOM 6965 N N . ALA F 1 150 ? 22.346 -18.511 41.937 1.00 47.35 148 ALA F N 1
ATOM 6966 C CA . ALA F 1 150 ? 21.496 -19.698 42.066 1.00 48.11 148 ALA F CA 1
ATOM 6967 C C . ALA F 1 150 ? 22.214 -20.892 42.705 1.00 49.92 148 ALA F C 1
ATOM 6968 O O . ALA F 1 150 ? 21.602 -21.657 43.453 1.00 51.11 148 ALA F O 1
ATOM 6970 N N . THR F 1 151 ? 23.505 -21.043 42.411 1.00 51.79 149 THR F N 1
ATOM 6971 C CA . THR F 1 151 ? 24.302 -22.138 42.966 1.00 54.00 149 THR F CA 1
ATOM 6972 C C . THR F 1 151 ? 24.554 -21.935 44.462 1.00 53.96 149 THR F C 1
ATOM 6973 O O . THR F 1 151 ? 24.388 -22.866 45.252 1.00 55.31 149 THR F O 1
ATOM 6977 N N . ILE F 1 152 ? 24.941 -20.718 44.841 1.00 53.87 150 ILE F N 1
ATOM 6978 C CA . ILE F 1 152 ? 25.158 -20.375 46.249 1.00 53.28 150 ILE F CA 1
ATOM 6979 C C . ILE F 1 152 ? 23.856 -20.516 47.036 1.00 51.27 150 ILE F C 1
ATOM 6980 O O . ILE F 1 152 ? 23.840 -21.122 48.108 1.00 51.86 150 ILE F O 1
ATOM 6985 N N . SER F 1 153 ? 22.772 -19.975 46.484 1.00 50.51 151 SER F N 1
ATOM 6986 C CA . SER F 1 153 ? 21.456 -20.024 47.121 1.00 48.71 151 SER F CA 1
ATOM 6987 C C . SER F 1 153 ? 21.048 -21.447 47.470 1.00 47.75 151 SER F C 1
ATOM 6988 O O . SER F 1 153 ? 20.630 -21.711 48.595 1.00 47.85 151 SER F O 1
ATOM 6991 N N . THR F 1 154 ? 21.186 -22.351 46.501 1.00 49.08 152 THR F N 1
ATOM 6992 C CA . THR F 1 154 ? 20.861 -23.767 46.681 1.00 50.78 152 THR F CA 1
ATOM 6993 C C . THR F 1 154 ? 21.760 -24.416 47.737 1.00 50.64 152 THR F C 1
ATOM 6994 O O . THR F 1 154 ? 21.279 -25.156 48.595 1.00 50.02 152 THR F O 1
ATOM 6998 N N . THR F 1 155 ? 23.056 -24.115 47.674 1.00 52.22 153 THR F N 1
ATOM 6999 C CA . THR F 1 155 ? 24.051 -24.712 48.565 1.00 52.32 153 THR F CA 1
ATOM 7000 C C . THR F 1 155 ? 23.792 -24.385 50.038 1.00 52.94 153 THR F C 1
ATOM 7001 O O . THR F 1 155 ? 23.657 -25.295 50.859 1.00 53.36 153 THR F O 1
ATOM 7005 N N . ILE F 1 156 ? 23.706 -23.096 50.364 1.00 52.03 154 ILE F N 1
ATOM 7006 C CA . ILE F 1 156 ? 23.540 -22.665 51.757 1.00 51.81 154 ILE F CA 1
ATOM 7007 C C . ILE F 1 156 ? 22.081 -22.657 52.235 1.00 51.49 154 ILE F C 1
ATOM 7008 O O . ILE F 1 156 ? 21.803 -22.329 53.392 1.00 52.29 154 ILE F O 1
ATOM 7013 N N . SER F 1 157 ? 21.164 -23.036 51.346 1.00 51.02 155 SER F N 1
ATOM 7014 C CA . SER F 1 157 ? 19.728 -23.053 51.644 1.00 52.28 155 SER F CA 1
ATOM 7015 C C . SER F 1 157 ? 19.350 -23.741 52.969 1.00 52.16 155 SER F C 1
ATOM 7016 O O . SER F 1 157 ? 18.640 -23.141 53.777 1.00 52.87 155 SER F O 1
ATOM 7019 N N . PRO F 1 158 ? 19.824 -24.989 53.205 1.00 51.93 156 PRO F N 1
ATOM 7020 C CA . PRO F 1 158 ? 19.439 -25.667 54.451 1.00 48.95 156 PRO F CA 1
ATOM 7021 C C . PRO F 1 158 ? 19.911 -24.955 55.720 1.00 46.54 156 PRO F C 1
ATOM 7022 O O . PRO F 1 158 ? 19.262 -25.062 56.760 1.00 45.09 156 PRO F O 1
ATOM 7026 N N . LEU F 1 159 ? 21.023 -24.231 55.625 1.00 48.01 157 LEU F N 1
ATOM 7027 C CA . LEU F 1 159 ? 21.584 -23.504 56.765 1.00 47.70 157 LEU F CA 1
ATOM 7028 C C . LEU F 1 159 ? 20.721 -22.313 57.198 1.00 49.16 157 LEU F C 1
ATOM 7029 O O . LEU F 1 159 ? 20.803 -21.865 58.343 1.00 50.54 157 LEU F O 1
ATOM 7034 N N . LEU F 1 160 ? 19.891 -21.815 56.284 1.00 48.79 158 LEU F N 1
ATOM 7035 C CA . LEU F 1 160 ? 19.058 -20.640 56.550 1.00 49.85 158 LEU F CA 1
ATOM 7036 C C . LEU F 1 160 ? 17.872 -20.926 57.474 1.00 50.38 158 LEU F C 1
ATOM 7037 O O . LEU F 1 160 ? 17.294 -20.000 58.047 1.00 48.60 158 LEU F O 1
ATOM 7042 N N . LEU F 1 161 ? 17.520 -22.203 57.618 1.00 51.62 159 LEU F N 1
ATOM 7043 C CA . LEU F 1 161 ? 16.394 -22.617 58.460 1.00 52.49 159 LEU F CA 1
ATOM 7044 C C . LEU F 1 161 ? 16.775 -22.800 59.934 1.00 52.82 159 LEU F C 1
ATOM 7045 O O . LEU F 1 161 ? 15.910 -23.055 60.774 1.00 54.26 159 LEU F O 1
ATOM 7050 N N . ILE F 1 162 ? 18.064 -22.660 60.239 1.00 53.18 160 ILE F N 1
ATOM 7051 C CA . ILE F 1 162 ? 18.574 -22.835 61.601 1.00 54.59 160 ILE F CA 1
ATOM 7052 C C . ILE F 1 162 ? 18.571 -21.509 62.377 1.00 55.15 160 ILE F C 1
ATOM 7053 O O . ILE F 1 162 ? 19.126 -20.517 61.900 1.00 54.04 160 ILE F O 1
ATOM 7058 N N . PRO F 1 163 ? 17.936 -21.492 63.570 1.00 57.15 161 PRO F N 1
ATOM 7059 C CA . PRO F 1 163 ? 17.881 -20.314 64.447 1.00 59.94 161 PRO F CA 1
AT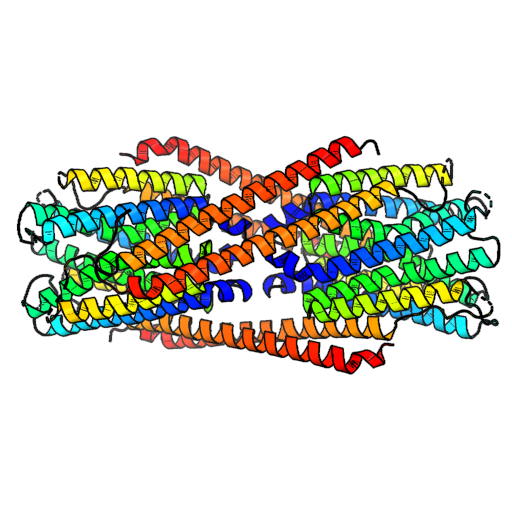OM 7060 C C . PRO F 1 163 ? 19.257 -19.761 64.830 1.00 63.98 161 PRO F C 1
ATOM 7061 O O . PRO F 1 163 ? 20.200 -20.529 65.031 1.00 64.83 161 PRO F O 1
ATOM 7065 N N . GLU F 1 164 ? 19.342 -18.432 64.924 1.00 68.64 162 GLU F N 1
ATOM 7066 C CA . GLU F 1 164 ? 20.592 -17.690 65.173 1.00 72.87 162 GLU F CA 1
ATOM 7067 C C . GLU F 1 164 ? 21.626 -17.843 64.049 1.00 75.78 162 GLU F C 1
ATOM 7068 O O . GLU F 1 164 ? 21.421 -18.611 63.106 1.00 77.60 162 GLU F O 1
ATOM 7074 N N . GLY F 1 165 ? 22.725 -17.097 64.148 1.00 76.99 163 GLY F N 1
ATOM 7075 C CA . GLY F 1 165 ? 23.783 -17.147 63.140 1.00 79.17 163 GLY F CA 1
ATOM 7076 C C . GLY F 1 165 ? 24.818 -16.047 63.276 1.00 82.29 163 GLY F C 1
ATOM 7077 O O . GLY F 1 165 ? 25.257 -15.728 64.384 1.00 83.48 163 GLY F O 1
ATOM 7078 N N . HIS F 1 166 ? 25.204 -15.469 62.140 1.00 83.45 164 HIS F N 1
ATOM 7079 C CA . HIS F 1 166 ? 26.244 -14.441 62.092 1.00 85.14 164 HIS F CA 1
ATOM 7080 C C . HIS F 1 166 ? 25.681 -13.025 62.251 1.00 86.44 164 HIS F C 1
ATOM 7081 O O . HIS F 1 166 ? 24.500 -12.846 62.558 1.00 86.86 164 HIS F O 1
ATOM 7083 N N . HIS F 1 167 ? 26.542 -12.029 62.051 1.00 87.37 165 HIS F N 1
ATOM 7084 C CA . HIS F 1 167 ? 26.161 -10.620 62.138 1.00 88.25 165 HIS F CA 1
ATOM 7085 C C . HIS F 1 167 ? 26.635 -9.848 60.905 1.00 88.27 165 HIS F C 1
ATOM 7086 O O . HIS F 1 167 ? 27.250 -10.423 60.005 1.00 88.95 165 HIS F O 1
ATOM 7088 N N . HIS F 1 168 ? 26.341 -8.549 60.868 1.00 88.33 166 HIS F N 1
ATOM 7089 C CA . HIS F 1 168 ? 26.769 -7.687 59.768 1.00 87.96 166 HIS F CA 1
ATOM 7090 C C . HIS F 1 168 ? 28.243 -7.319 59.899 1.00 88.40 166 HIS F C 1
ATOM 7091 O O . HIS F 1 168 ? 29.073 -7.747 59.097 1.00 88.93 166 HIS F O 1
#

Nearest PDB structures (foldseek):
  6vgc-assembly1_C  TM=1.007E+00  e=2.281E-21  Homo sapiens
  6vgc-assembly2_D  TM=1.003E+00  e=8.224E-20  Homo sapiens
  6vgi-assembly1_F  TM=1.002E+00  e=1.262E-19  Homo sapiens
  6vgc-assembly2_E  TM=9.932E-01  e=2.530E-19  Homo sapiens
  6vgc-assembly1_B  TM=9.942E-01  e=6.627E-19  Homo sapiens

Organism: Homo sapiens (NCBI:txid9606)

Secondary structure (DSSP, 8-state):
---HHHHHTTHHHHHHHHHHHHHHHHHHHHHHHHH-----HHHHHHHHHHHHHHHHHHHHHHHHHHHHHHT-HHHHHHHHHHHHHHHHHHHHHH---S---HHHHHHHHHHHHHHHHHHHHHHHHHHHHHHHHHHHHHHTSTT-/---HHHHHTTHHHHHHHHHHHHHHHHHHHHHHHHHT-----S---HHHHHHHHHHHHHHHHHHHHHHHHHHHHHHT-HHHHHHHHHHHHHHHHHHHHHHH---S---HHHHHHHHHHHHHHHHHHHHHHHHHHHHHHHHHHHHHHHTT-/---HHHHTTTHHHHHHHHHHHHHHHHHHHHHHHHH-----S---HHHHHHHHHHHHHHHHHHHHHHHHHHHHHHT-HHHHHHHHHHHHHHHHHHHHHHT----S---HHHHHHHHHHHHHHHHHHHHHHHHHHHHHHHHHHHHHHSTTTT-/--HHHHHHHHHHHHHHHHHHHHHHHHHHHHHHHHH----S---HHHHHHHHHHHHHHHHHHHHHHHHHHHHHHT-HHHHHHHHHHHHHHHHHHHHTT-------S---HHHHHHHHHHHHHHHHHHHHHHHHHHHHHHHHHHHHHHHHHHHTS--/--HHHHHHHHHHHHHHHHHHHHHHHHHHHHHHHHHHS-SSS--S---HHHHHHHHHHHHHHHHHHHHHHHHHHHHHHT-HHHHHHHHHHHHHHHHHHHHHHH---S--SHHHHHHHHHHHHHHHHHHHHHHHHHHHHHHHHHHHHHHHHHHHT-/--HHHHHTTHHHHHHHHHHHHHHHHHHHHHHHH--THHHHHHHHHHHHHHHHHHHHHHHHHHHHHT-HHHHHHHHHHHHHHHHHHHHHHH---S---HHHHHHHHHHHHHHHHHHHHHHHHHHHHHHHHHHHHHHHGGGGGSS-----

Solvent-accessible surface area: 40295 Å² total; per-residue (Å²): 54,48,47,60,74,44,9,25,27,17,8,61,0,2,57,7,4,8,76,0,2,52,16,18,31,86,2,22,95,69,0,28,104,50,50,154,116,135,54,98,154,47,52,24,70,7,19,1,0,3,2,2,0,19,13,36,4,11,17,0,30,12,0,0,64,13,0,0,43,18,9,9,18,97,15,0,7,113,2,0,60,16,1,10,121,23,1,62,126,15,0,80,50,14,95,84,30,12,47,23,11,128,107,0,32,100,18,0,44,102,6,0,51,30,1,15,136,19,20,70,103,31,96,118,96,32,34,92,33,94,92,130,13,44,86,73,23,104,105,38,31,118,60,50,54,47,50,51,83,36,9,22,51,13,6,58,0,3,58,6,4,9,74,0,7,84,16,19,37,85,2,20,110,81,0,9,115,41,20,166,93,103,101,14,51,36,77,44,73,71,47,3,65,111,12,13,47,0,3,5,5,0,20,12,27,6,10,17,0,29,13,0,0,67,13,0,0,40,21,12,13,19,97,11,0,6,102,1,0,82,16,1,11,138,22,0,67,151,8,1,88,38,47,54,91,107,39,20,40,22,10,63,69,0,27,23,22,0,26,111,7,0,66,31,2,16,134,16,22,69,82,30,95,120,92,31,40,88,37,94,86,136,14,45,85,67,11,92,90,87,30,112,100,73,43,52,60,73,37,10,26,32,16,8,66,0,3,56,2,4,7,76,0,8,85,17,22,38,77,1,21,91,66,0,50,103,47,46,91,127,132,5,92,32,58,50,92,121,44,8,60,57,4,0,4,0,4,2,2,1,24,13,32,5,11,16,0,29,14,0,0,68,12,0,0,37,20,13,13,22,98,12,0,9,111,2,0,68,18,1,9,150,35,1,62,172,12,0,78,32,2,66,94,57,55,36,11,38,21,14,86,75,0,31,100,20,0,42,96,4,0,52,30,1,18,136,17,19,69,109,28,100,133,98,30,38,100,37,95,93,131,11,46,89,65,12,103,104,46,25,97,140,10,153,76,42,57,113,43,10,22,70,11,7,65,0,2,58,8,4,8,76,0,6,84,18,18,38,89,2,18,90,60,0,9,102,47,36,176,129,155,15,54,55,89,57,92,128,52,9,55,26,3,3,4,0,3,4,3,2,19,13,35,3,13,14,0,28,13,0,0,64,15,0,6,54,26,22,14,28,100,10,0,8,107,0,0,67,25,1,8,143,34,1,60,170,13,0,81,26,0,71,42,150,72,11,52,34,10,59,20,14,148,37,0,30,90,15,0,44,93,5,0,60,33,2,15,134,18,22,80,98,30,99,124,94,30,42,93,36,92,86,137,14,39,88,63,13,97,98,56,22,80,99,15,104,87,104,137,81,40,62,75,37,10,23,51,16,9,66,0,3,56,0,4,10,74,0,8,86,16,25,39,80,2,19,102,82,0,18,113,41,18,179,104,35,142,66,188,31,16,85,29,77,47,74,141,56,1,62,88,7,18,46,0,5,6,4,1,22,11,32,4,10,13,0,32,12,0,0,67,12,0,6,46,19,22,17,32,91,13,0,9,130,3,0,57,45,0,9,138,49,0,62,172,10,2,90,31,48,58,90,102,40,19,42,20,15,118,152,1,29,91,27,0,44,95,6,0,50,31,1,17,136,26,22,73,105,26,97,118,91,28,41,98,37,93,87,133,11,40,89,70,13,101,98,67,19,79,84,12,91,152,81,51,65,80,36,10,23,54,13,2,65,0,2,64,6,4,8,78,0,8,81,17,22,38,84,1,20,99,76,0,63,146,74,90,129,88,63,50,62,34,3,18,5,0,4,4,2,1,20,10,34,4,11,16,0,32,14,0,0,64,12,0,6,49,18,23,10,28,96,10,0,6,106,6,0,65,46,0,8,153,53,1,67,70,7,3,56,58,40,76,92,122,12,10,49,20,13,101,160,6,31,110,32,0,45,104,7,0,43,31,1,13,130,18,19,68,109,30,97,120,92,26,38,94,37,92,84,139,14,41,91,68,9,103,97,50,14,88,95,14,79,90,103,113,38,72,92,122

InterPro domains:
  IPR001129 Membrane-associated, eicosanoid/glutathione metabolism (MAPEG) protein [PF01124] (12-127)
  IPR001446 5-lipoxygenase-activating protein [PR00488] (6-27)
  IPR001446 5-lipoxygenase-activating protein [PR00488] (28-47)
  IPR001446 5-lipoxygenase-activating protein [PR00488] (48-67)
  IPR001446 5-lipoxygenase-activating protein [PR00488] (68-87)
  IPR001446 5-lipoxygenase-activating protein [PR00488] (88-106)
  IPR001446 5-lipoxygenase-activating protein [PR00488] (107-128)
  IPR001446 5-lipoxygenase-activating protein [PR00488] (129-149)
  IPR018295 FLAP/GST2/LTC4S, conserved site [PS01297] (46-60)
  IPR023352 Membrane associated eicosanoid/glutathione metabolism-like domain superfamily [G3DSA:1.20.120.550] (1-161)
  IPR023352 Membrane associated eicosanoid/glutathione metabolism-like domain superfamily [SSF161084] (3-138)
  IPR050997 Membrane-associated proteins in eicosanoid and glutathione metabolism [PTHR10250] (8-137)

CATH classification: 1.20.120.550

GO terms:
  GO:0005515 protein binding (F, IPI)
  GO:0070207 protein homotrimerization (P, IPI)
  GO:0005635 nuclear envelope (C, TAS)
  GO:0031965 nuclear membrane (C, IDA)
  GO:0005635 nuclear envelope (C, IDA)
  GO:0005783 endoplasmic reticulum (C, IDA)
  GO:0019370 leukotriene biosynthetic process (P, IDA)
  GO:0071277 cellular response to calcium ion (P, IDA)
  GO:0050544 arachidonate binding (F, IDA)
  GO:0016020 membrane (C, HDA)

Sequence (901 aa):
SLDQETVGNVVLLAIVTLISVVQNGFFAHKVEHESRTTGTLAFERVYTANQNCVDAYPTFLAVLWSAGLLCSQVPAAFAGLMYLFVRQKYFVGYLPGYIFGKRIILFLFLMSVAGIFNYYLIFFFGSDFENYIATISTTISPLLSLDQETVGNVVLLAIVTLISVVQNGFFAHKVEHESRTQSFQRTGTLAFERVYTANQNCVDAYPTFLAVLWSAGLLCSQVPAAFAGLMYLFVRQKYFVGYLGPGYIFGKRIILFLFLMSVAGIFNYYLIFFFGSDFENYIATISTTISPLSLDQETVGNVVLLAIVTLISVVQNGFFAHKVEHESRTSFQRTGTLAFERVYTANQNCVDAYPTFLAVLWSAGLLCSQVPAAFAGLMYLFVRQKYFVGYLGTPGYIFGKRIILFLFLMSVAGIFNYYLIFFFGSDFENYIATISTTISPLLLLDQETVGNVVLLAIVTLISVVQNGFFAHKVEHESRTSFQRTGTLAFERVYTANQNCVDAYPTFLAVLWSAGLLCSQVPAAFAGLMYLFVRQKYFVGYLGQSTPGYIFGKRIILFLFLMSVAGIFNYYLIFFFGSDFENYIATISTTISPLLLIPELDQETVGNVVLLAIVTLISVVQNGFFAHKVEHESRTQNGRSFQRTGTLAFERVYTANQNCVDAYPTFLAVLWSAGLLCSQVPAAFAGLMYLFVRQKYFVGYLGPGYIFGKRIILFLFLMSVAGIFNYYLIFFFGSDFENYIATISTTISPLLLILDQETVGNVVLLAIVTLISVVQNGFFAHKVEHESTLAFERVYTANQNCVDAYPTFLAVLWSAGLLCSQVPAAFAGLMYLFVRQKYFVGYLGPGYIFGKRIILFLFLMSVAGIFNYYLIFFFGSDFENYIATISTTISPLLLIPEGHHH

B-factor: mean 57.91, std 15.91, range [12.44, 106.48]

Radius of gyration: 33.54 Å; Cα contacts (8 Å, |Δi|>4): 1027; chains: 6; bounding box: 63×52×111 Å

Foldseek 3Di:
DDDDVVCVLCVLVVVLVVVVVVVLVVLVVCLVVVVVVVDDLLNVLSVLLSVLVVVCVVLLNVLLCLLSNQANNVVSSVLSNVQSVFSVVSNVVSVDDSDTSVVSSVVSVVSNVVSVVVVVVVVVVVVVVVVVVVVVCVVCVVVD/DDDPVVCVLCVLVVVLVVVVVVVLVVLVVCLVVVQVVFVGDQDTDPLNNLSSLLSVLCVVCPVLLNVLLVLLSPQANNVVSSVLSNVQSVFSVVSSVVSNVDDRDTDVVSSVVSNVSNVVSVVVVVVVVVVVVVVVVVVVVVCVVPVVD/DDDPVVCVLCVLVVVLVVVVVVVLVVLVVCLVVVQVCVDDCDDDPQNVLSSLLSVLCVVCVVLLNVLLCLLSPQANNVVSSVLSVVVSVFSVVQSVCSNVHDDSDTPVVSSVVSNVSNVVSVVVVVVVVVVVVVVVVVVVVVCVVCVVVVD/DDPVVCVLCVLVVVLVVVVVVVLVVLVVVLVVVQVCVDDQDDDPLNVLSSLLSVLCVVCVVLLNVLLCLLSNLANNVVSSVLSNVVSVFSVVQNVCSNDPDHDDRDTPVVSSVVSNVSNVVSVVVVVVVVVVVVVVVVVVVVCCVVCVVVVPDDD/DDPVVCVLCVLVVVLVVVVVVVLVVLVVVLVVVQVPFDDDDGDCDGDPLNVLSSLLSVLCVVCVVLLNVLLCLLSPQANNVVSSVLSNVVSVFSVCSSVVSSVDDRDTPVVSSVVSVVSNVVSVVVVVVVVVVVVVVVVVVVVCCVVCVVVVVD/DDPVVCVLCVLVVVLVVVVVVVLVVLVVCQVVVCPLLNVQSVLLSVLCVVCVVLLNVLLCLLSPLANPVVSSVLSNVQSVFSVVCNCVRNCDDSDTPPVSSVVSVVSNVVSVVVVVVVVVVVVVVVVVVVVVCVVCVVVVPDPDDDDD